Protein AF-A0AAD6ALR9-F1 (afdb_monomer_lite)

Structure (mmCIF, N/CA/C/O backbone):
data_AF-A0AAD6ALR9-F1
#
_entry.id   AF-A0AAD6ALR9-F1
#
loop_
_atom_site.group_PDB
_atom_site.id
_atom_site.type_symbol
_atom_site.label_atom_id
_atom_site.label_alt_id
_atom_site.label_comp_id
_atom_site.label_asym_id
_atom_site.label_entity_id
_atom_site.label_seq_id
_atom_site.pdbx_PDB_ins_code
_atom_site.Cartn_x
_atom_site.Cartn_y
_atom_site.Cartn_z
_atom_site.occupancy
_atom_site.B_iso_or_equiv
_atom_site.auth_seq_id
_atom_site.auth_comp_id
_atom_site.auth_asym_id
_atom_site.auth_atom_id
_atom_site.pdbx_PDB_model_num
ATOM 1 N N . MET A 1 1 ? 16.446 34.287 29.109 1.00 33.97 1 MET A N 1
ATOM 2 C CA . MET A 1 1 ? 15.989 33.927 27.745 1.00 33.97 1 MET A CA 1
ATOM 3 C C . MET A 1 1 ? 16.980 33.037 26.972 1.00 33.97 1 MET A C 1
ATOM 5 O O . MET A 1 1 ? 16.882 32.950 25.761 1.00 33.97 1 MET A O 1
ATOM 9 N N . THR A 1 2 ? 17.866 32.279 27.632 1.00 26.75 2 THR A N 1
ATOM 10 C CA . THR A 1 2 ? 18.870 31.409 26.969 1.00 26.75 2 THR A CA 1
ATOM 11 C C . THR A 1 2 ? 18.786 29.932 27.382 1.00 26.75 2 THR A C 1
ATOM 13 O O . THR A 1 2 ? 19.643 29.140 27.018 1.00 26.75 2 THR A O 1
ATOM 16 N N . ALA A 1 3 ? 17.732 29.530 28.104 1.00 28.45 3 ALA A N 1
ATOM 17 C CA . ALA A 1 3 ? 17.522 28.149 28.564 1.00 28.45 3 ALA A CA 1
ATOM 18 C C . ALA A 1 3 ? 16.438 27.383 27.772 1.00 28.45 3 ALA A C 1
ATOM 20 O O . ALA A 1 3 ? 16.139 26.237 28.088 1.00 28.45 3 ALA A O 1
ATOM 21 N N . HIS A 1 4 ? 15.834 28.008 26.753 1.00 35.69 4 HIS A N 1
ATOM 22 C CA . HIS A 1 4 ? 14.739 27.417 25.969 1.00 35.69 4 HIS A CA 1
ATOM 23 C C . HIS A 1 4 ? 15.204 26.603 24.750 1.00 35.69 4 HIS A C 1
ATOM 25 O O . HIS A 1 4 ? 14.427 25.814 24.228 1.00 35.69 4 HIS A O 1
ATOM 31 N N . TRP A 1 5 ? 16.469 26.731 24.337 1.00 31.89 5 TRP A N 1
ATOM 32 C CA . TRP A 1 5 ? 17.004 26.044 23.154 1.00 31.89 5 TRP A CA 1
ATOM 33 C C . TRP A 1 5 ? 17.762 24.750 23.474 1.00 31.89 5 TRP A C 1
ATOM 35 O O . TRP A 1 5 ? 17.881 23.882 22.621 1.00 31.89 5 TRP A O 1
ATOM 45 N N . THR A 1 6 ? 18.229 24.558 24.708 1.00 35.12 6 THR A N 1
ATOM 46 C CA . THR A 1 6 ? 19.105 23.426 25.055 1.00 35.12 6 THR A CA 1
ATOM 47 C C . THR A 1 6 ? 18.361 22.103 25.265 1.00 35.12 6 THR A C 1
ATOM 49 O O . THR A 1 6 ? 18.952 21.040 25.104 1.00 35.12 6 THR A O 1
ATOM 52 N N . PHE A 1 7 ? 17.061 22.133 25.579 1.00 39.06 7 PHE A N 1
ATOM 53 C CA . PHE A 1 7 ? 16.316 20.927 25.972 1.00 39.06 7 PHE A CA 1
ATOM 54 C C . PHE A 1 7 ? 15.629 20.207 24.800 1.00 39.06 7 PHE A C 1
ATOM 56 O O . PHE A 1 7 ? 15.552 18.981 24.784 1.00 39.06 7 PHE A O 1
ATOM 63 N N . LEU A 1 8 ? 15.203 20.953 23.775 1.00 36.69 8 LEU A N 1
ATOM 64 C CA . LEU A 1 8 ? 14.698 20.387 22.516 1.00 36.69 8 LEU A CA 1
ATOM 65 C C . LEU A 1 8 ? 15.841 19.785 21.682 1.00 36.69 8 LEU A C 1
ATOM 67 O O . LEU A 1 8 ? 15.667 18.766 21.021 1.00 36.69 8 LEU A O 1
ATOM 71 N N . VAL A 1 9 ? 17.044 20.352 21.813 1.00 41.47 9 VAL A N 1
ATOM 72 C CA . VAL A 1 9 ? 18.265 19.819 21.205 1.00 41.47 9 VAL A CA 1
ATOM 73 C C . VAL A 1 9 ? 18.657 18.474 21.825 1.00 41.47 9 VAL A C 1
ATOM 75 O O . VAL A 1 9 ? 19.074 17.601 21.085 1.00 41.47 9 VAL A O 1
ATOM 78 N N . LEU A 1 10 ? 18.451 18.226 23.126 1.00 35.22 10 LEU A N 1
ATOM 79 C CA . LEU A 1 10 ? 18.886 16.967 23.755 1.00 35.22 10 LEU A CA 1
ATOM 80 C C . LEU A 1 10 ? 18.044 15.738 23.342 1.00 35.22 10 LEU A C 1
ATOM 82 O O . LEU A 1 10 ? 18.600 14.660 23.151 1.00 35.22 10 LEU A O 1
ATOM 86 N N . CYS A 1 11 ? 16.726 15.893 23.152 1.00 37.19 11 CYS A N 1
ATOM 87 C CA . CYS A 1 11 ? 15.873 14.819 22.612 1.00 37.19 11 CYS A CA 1
ATOM 88 C C . CYS A 1 11 ? 16.146 14.562 21.123 1.00 37.19 11 CYS A C 1
ATOM 90 O O . CYS A 1 11 ? 16.202 13.409 20.704 1.00 37.19 11 CYS A O 1
ATOM 92 N N . CYS A 1 12 ? 16.399 15.613 20.337 1.00 36.62 12 CYS A N 1
ATOM 93 C CA . CYS A 1 12 ? 16.829 15.451 18.949 1.00 36.62 12 CYS A CA 1
ATOM 94 C C . CYS A 1 12 ? 18.236 14.838 18.851 1.00 36.62 12 CYS A C 1
ATOM 96 O O . CYS A 1 12 ? 18.479 14.029 17.965 1.00 36.62 12 CYS A O 1
ATOM 98 N N . VAL A 1 13 ? 19.149 15.167 19.768 1.00 37.72 13 VAL A N 1
ATOM 99 C CA . VAL A 1 13 ? 20.526 14.651 19.789 1.00 37.72 13 VAL A CA 1
ATOM 100 C C . VAL A 1 13 ? 20.577 13.193 20.235 1.00 37.72 13 VAL A C 1
ATOM 102 O O . VAL A 1 13 ? 21.337 12.441 19.650 1.00 37.72 13 VAL A O 1
ATOM 105 N N . LEU A 1 14 ? 19.755 12.737 21.186 1.00 35.66 14 LEU A N 1
ATOM 106 C CA . LEU A 1 14 ? 19.752 11.320 21.584 1.00 35.66 14 LEU A CA 1
ATOM 107 C C . LEU A 1 14 ? 19.087 10.400 20.545 1.00 35.66 14 LEU A C 1
ATOM 109 O O . LEU A 1 14 ? 19.539 9.270 20.380 1.00 35.66 14 LEU A O 1
ATOM 113 N N . CYS A 1 15 ? 18.109 10.893 19.774 1.00 33.09 15 CYS A N 1
ATOM 114 C CA . CYS A 1 15 ? 17.634 10.184 18.579 1.00 33.09 15 CYS A CA 1
ATOM 115 C C . CYS A 1 15 ? 18.654 10.244 17.422 1.00 33.09 15 CYS A C 1
ATOM 117 O O . CYS A 1 15 ? 18.854 9.239 16.746 1.00 33.09 15 CYS A O 1
ATOM 119 N N . ARG A 1 16 ? 19.372 11.365 17.236 1.00 31.77 16 ARG A N 1
ATOM 120 C CA . ARG A 1 16 ? 20.483 11.471 16.263 1.00 31.77 16 ARG A CA 1
ATOM 121 C C . ARG A 1 16 ? 21.739 10.692 16.664 1.00 31.77 16 ARG A C 1
ATOM 123 O O . ARG A 1 16 ? 22.519 10.323 15.803 1.00 31.77 16 ARG A O 1
ATOM 130 N N . LEU A 1 17 ? 21.943 10.377 17.940 1.00 30.81 17 LEU A N 1
ATOM 131 C CA . LEU A 1 17 ? 23.091 9.580 18.394 1.00 30.81 17 LEU A CA 1
ATOM 132 C C . LEU A 1 17 ? 22.969 8.093 18.031 1.00 30.81 17 LEU A C 1
ATOM 134 O O . LEU A 1 17 ? 23.926 7.349 18.224 1.00 30.81 17 LEU A O 1
ATOM 138 N N . SER A 1 18 ? 21.826 7.667 17.481 1.00 32.97 18 SER A N 1
ATOM 139 C CA . SER A 1 18 ? 21.705 6.357 16.834 1.00 32.97 18 SER A CA 1
ATOM 140 C C . SER A 1 18 ? 21.952 6.406 15.323 1.00 32.97 18 SER A C 1
ATOM 142 O O . SER A 1 18 ? 22.209 5.349 14.763 1.00 32.97 18 SER A O 1
ATOM 144 N N . HIS A 1 19 ? 21.924 7.581 14.676 1.00 42.03 19 HIS A N 1
ATOM 145 C CA . HIS A 1 19 ? 22.204 7.797 13.246 1.00 42.03 19 HIS A CA 1
ATOM 146 C C . HIS A 1 19 ? 22.846 9.182 13.044 1.00 42.03 19 HIS A C 1
ATOM 148 O O . HIS A 1 19 ? 22.166 10.196 12.892 1.00 42.03 19 HIS A O 1
ATOM 154 N N . SER A 1 20 ? 24.175 9.221 13.086 1.00 30.61 20 SER A N 1
ATOM 155 C CA . SER A 1 20 ? 24.979 10.336 12.579 1.00 30.61 20 SER A CA 1
ATOM 156 C C . SER A 1 20 ? 26.385 9.814 12.298 1.00 30.61 20 SER A C 1
ATOM 158 O O . SER A 1 20 ? 27.352 10.223 12.936 1.00 30.61 20 SER A O 1
ATOM 160 N N . GLU A 1 21 ? 26.498 8.866 11.370 1.00 37.62 21 GLU A N 1
ATOM 161 C CA . GLU A 1 21 ? 27.702 8.851 10.543 1.00 37.62 21 GLU A CA 1
ATOM 162 C C . GLU A 1 21 ? 27.564 10.038 9.588 1.00 37.62 21 GLU A C 1
ATOM 164 O O . GLU A 1 21 ? 26.500 10.227 8.993 1.00 37.62 21 GLU A O 1
ATOM 169 N N . ASP A 1 22 ? 28.595 10.882 9.499 1.00 37.72 22 ASP A N 1
ATOM 170 C CA . ASP A 1 22 ? 28.661 11.880 8.434 1.00 37.72 22 ASP A CA 1
ATOM 171 C C . ASP A 1 22 ? 28.391 11.160 7.107 1.00 37.72 22 ASP A C 1
ATOM 173 O O . ASP A 1 22 ? 28.964 10.084 6.889 1.00 37.72 22 ASP A O 1
ATOM 177 N N . PRO A 1 23 ? 27.514 11.693 6.235 1.00 42.41 23 PRO A N 1
ATOM 178 C CA . PRO A 1 23 ? 27.194 11.021 4.992 1.00 42.41 23 PRO A CA 1
ATOM 179 C C . PRO A 1 23 ? 28.516 10.750 4.257 1.00 42.41 23 PRO A C 1
ATOM 181 O O . PRO A 1 23 ? 29.312 11.679 4.074 1.00 42.41 23 PRO A O 1
ATOM 184 N N . PRO A 1 24 ? 28.810 9.484 3.909 1.00 47.00 24 PRO A N 1
ATOM 185 C CA . PRO A 1 24 ? 30.100 9.105 3.345 1.00 47.00 24 PRO A CA 1
ATOM 186 C C . PRO A 1 24 ? 30.395 9.982 2.127 1.00 47.00 24 PRO A C 1
ATOM 188 O O . PRO A 1 24 ? 29.484 10.287 1.374 1.00 47.00 24 PRO A O 1
ATOM 191 N N . GLY A 1 25 ? 31.642 10.411 1.910 1.00 42.62 25 GLY A N 1
ATOM 192 C CA . GLY A 1 25 ? 31.972 11.478 0.943 1.00 42.62 25 GLY A CA 1
ATOM 193 C C . GLY A 1 25 ? 31.466 11.290 -0.502 1.00 42.62 25 GLY A C 1
ATOM 194 O O . GLY A 1 25 ? 31.396 12.262 -1.249 1.00 42.62 25 GLY A O 1
ATOM 195 N N . TRP A 1 26 ? 31.051 10.079 -0.895 1.00 45.94 26 TRP A N 1
ATOM 196 C CA . TRP A 1 26 ? 30.347 9.822 -2.159 1.00 45.94 26 TRP A CA 1
ATOM 197 C C . TRP A 1 26 ? 28.934 10.440 -2.222 1.00 45.94 26 TRP A C 1
ATOM 199 O O . TRP A 1 26 ? 28.421 10.699 -3.306 1.00 45.94 26 TRP A O 1
ATOM 209 N N . PHE A 1 27 ? 28.325 10.731 -1.074 1.00 41.91 27 PHE A N 1
ATOM 210 C CA . PHE A 1 27 ? 26.982 11.288 -0.909 1.00 41.91 27 PHE A CA 1
ATOM 211 C C . PHE A 1 27 ? 26.886 12.767 -1.316 1.00 41.91 27 PHE A C 1
ATOM 213 O O . PHE A 1 27 ? 25.810 13.245 -1.655 1.00 41.91 27 PHE A O 1
ATOM 220 N N . GLN A 1 28 ? 28.009 13.497 -1.346 1.00 42.22 28 GLN A N 1
ATOM 221 C CA . GLN A 1 28 ? 28.057 14.869 -1.876 1.00 42.22 28 GLN A CA 1
ATOM 222 C C . GLN A 1 28 ? 28.054 14.921 -3.416 1.00 42.22 28 GLN A C 1
ATOM 224 O O . GLN A 1 28 ? 27.954 16.001 -3.987 1.00 42.22 28 GLN A O 1
ATOM 229 N N . ASN A 1 29 ? 28.142 13.765 -4.085 1.00 40.47 29 ASN A N 1
ATOM 230 C CA . ASN A 1 29 ? 28.198 13.628 -5.541 1.00 40.47 29 ASN A CA 1
ATOM 231 C C . ASN A 1 29 ? 27.176 12.585 -6.032 1.00 40.47 29 ASN A C 1
ATOM 233 O O . ASN A 1 29 ? 27.505 11.679 -6.802 1.00 40.47 29 ASN A O 1
ATOM 237 N N . ILE A 1 30 ? 25.917 12.696 -5.587 1.00 50.97 30 ILE A N 1
ATOM 238 C CA . ILE A 1 30 ? 24.819 11.911 -6.164 1.00 50.97 30 ILE A CA 1
ATOM 239 C C . ILE A 1 30 ? 24.582 12.404 -7.599 1.00 50.97 30 ILE A C 1
ATOM 241 O O . ILE A 1 30 ? 23.895 13.387 -7.856 1.00 50.97 30 ILE A O 1
ATOM 245 N N . SER A 1 31 ? 25.225 11.718 -8.537 1.00 52.88 31 SER A N 1
ATOM 246 C CA . SER A 1 31 ? 25.011 11.850 -9.975 1.00 52.88 31 SER A CA 1
ATOM 247 C C . SER A 1 31 ? 23.623 11.319 -10.352 1.00 52.88 31 SER A C 1
ATOM 249 O O . SER A 1 31 ? 23.146 10.347 -9.764 1.00 52.88 31 SER A O 1
ATOM 251 N N . THR A 1 32 ? 23.003 11.884 -11.391 1.00 57.47 32 THR A N 1
ATOM 252 C CA . THR A 1 32 ? 21.764 11.357 -11.998 1.00 57.47 32 THR A CA 1
ATOM 253 C C . THR A 1 32 ? 21.897 9.896 -12.446 1.00 57.47 32 THR A C 1
ATOM 255 O O . THR A 1 32 ? 20.901 9.180 -12.514 1.00 57.47 32 THR A O 1
ATOM 258 N N . SER A 1 33 ? 23.125 9.413 -12.664 1.00 61.44 33 SER A N 1
ATOM 259 C CA . SER A 1 33 ? 23.418 8.002 -12.944 1.00 61.44 33 SER A CA 1
ATOM 260 C C . SER A 1 33 ? 23.132 7.055 -11.774 1.00 61.44 33 SER A C 1
ATOM 262 O O . SER A 1 33 ? 23.054 5.854 -11.988 1.00 61.44 33 SER A O 1
ATOM 264 N N . LEU A 1 34 ? 23.007 7.542 -10.532 1.00 76.94 34 LEU A N 1
ATOM 265 C CA . LEU A 1 34 ? 22.708 6.675 -9.383 1.00 76.94 34 LEU A CA 1
ATOM 266 C C . LEU A 1 34 ? 21.300 6.067 -9.487 1.00 76.94 34 LEU A C 1
ATOM 268 O O . LEU A 1 34 ? 21.070 4.930 -9.069 1.00 76.94 34 LEU A O 1
ATOM 272 N N . PHE A 1 35 ? 20.378 6.832 -10.068 1.00 86.31 35 PHE A N 1
ATOM 273 C CA . PHE A 1 35 ? 18.952 6.529 -10.151 1.00 86.31 35 PHE A CA 1
ATOM 274 C C . PHE A 1 35 ? 18.530 5.970 -11.511 1.00 86.31 35 PHE A C 1
ATOM 276 O O . PHE A 1 35 ? 17.342 5.776 -11.747 1.00 86.31 35 PHE A O 1
ATOM 283 N N . ASN A 1 36 ? 19.487 5.683 -12.394 1.00 90.44 36 ASN A N 1
ATOM 284 C CA . ASN A 1 36 ? 19.215 5.080 -13.689 1.00 90.44 36 ASN A CA 1
ATOM 285 C C . ASN A 1 36 ? 20.226 3.967 -13.980 1.00 90.44 36 ASN A C 1
ATOM 287 O O . ASN A 1 36 ? 21.435 4.199 -13.959 1.00 90.44 36 ASN A O 1
ATOM 291 N N . LEU A 1 37 ? 19.721 2.772 -14.268 1.00 92.94 37 LEU A N 1
ATOM 292 C CA . LEU A 1 37 ? 20.504 1.627 -14.708 1.00 92.94 37 LEU A CA 1
ATOM 293 C C . LEU A 1 37 ? 19.792 0.967 -15.899 1.00 92.94 37 LEU A C 1
ATOM 295 O O . LEU A 1 37 ? 18.655 0.527 -15.736 1.00 92.94 37 LEU A O 1
ATOM 299 N N . PRO A 1 38 ? 20.425 0.845 -17.080 1.00 92.19 38 PRO A N 1
ATOM 300 C CA . PRO A 1 38 ? 19.831 0.122 -18.198 1.00 92.19 38 PRO A CA 1
ATOM 301 C C . PRO A 1 38 ? 19.821 -1.394 -17.945 1.00 92.19 38 PRO A C 1
ATOM 303 O O . PRO A 1 38 ? 20.751 -1.943 -17.351 1.00 92.19 38 PRO A O 1
ATOM 306 N N . GLY A 1 39 ? 18.799 -2.077 -18.456 1.00 91.44 39 GLY A N 1
ATOM 307 C CA . GLY A 1 39 ? 18.660 -3.532 -18.412 1.00 91.44 39 GLY A CA 1
ATOM 308 C C . GLY A 1 39 ? 17.642 -4.039 -19.434 1.00 91.44 39 GLY A C 1
ATOM 309 O O . GLY A 1 39 ? 16.994 -3.252 -20.122 1.00 91.44 39 GLY A O 1
ATOM 310 N N . ASP A 1 40 ? 17.508 -5.359 -19.535 1.00 90.56 40 ASP A N 1
ATOM 311 C CA . ASP A 1 40 ? 16.575 -6.020 -20.457 1.00 90.56 40 ASP A CA 1
ATOM 312 C C . ASP A 1 40 ? 15.115 -5.831 -20.011 1.00 90.56 40 ASP A C 1
ATOM 314 O O . ASP A 1 40 ? 14.210 -5.656 -20.836 1.00 90.56 40 ASP A O 1
ATOM 318 N N . ILE A 1 41 ? 14.909 -5.820 -18.689 1.00 92.56 41 ILE A N 1
ATOM 319 C CA . ILE A 1 41 ? 13.636 -5.541 -18.018 1.00 92.56 41 ILE A CA 1
ATOM 320 C C . ILE A 1 41 ? 13.821 -4.286 -17.170 1.00 92.56 41 ILE A C 1
ATOM 322 O O . ILE A 1 41 ? 14.606 -4.287 -16.222 1.00 92.56 41 ILE A O 1
ATOM 326 N N . MET A 1 42 ? 13.091 -3.222 -17.492 1.00 94.56 42 MET A N 1
ATOM 327 C CA . MET A 1 42 ? 13.210 -1.935 -16.807 1.00 94.56 42 MET A CA 1
ATOM 328 C C . MET A 1 42 ? 12.145 -1.789 -15.717 1.00 94.56 42 MET A C 1
ATOM 330 O O . MET A 1 42 ? 10.960 -2.011 -15.968 1.00 94.56 42 MET A O 1
ATOM 334 N N . LEU A 1 43 ? 12.549 -1.381 -14.514 1.00 96.94 43 LEU A N 1
ATOM 335 C CA . LEU A 1 43 ? 11.654 -1.128 -13.381 1.00 96.94 43 LEU A CA 1
ATOM 336 C C . LEU A 1 43 ? 11.549 0.370 -13.069 1.00 96.94 43 LEU A C 1
ATOM 338 O O . LEU A 1 43 ? 12.555 1.058 -12.928 1.00 96.94 43 LEU A O 1
ATOM 342 N N . GLY A 1 44 ? 10.332 0.875 -12.899 1.00 96.25 44 GLY A N 1
ATOM 343 C CA . GLY A 1 44 ? 10.088 2.251 -12.473 1.00 96.25 44 GLY A CA 1
ATOM 344 C C . GLY A 1 44 ? 10.094 2.339 -10.953 1.00 96.25 44 GLY A C 1
ATOM 345 O O . GLY A 1 44 ? 9.410 1.564 -10.291 1.00 96.25 44 GLY A O 1
ATOM 346 N N . GLY A 1 45 ? 10.851 3.266 -10.379 1.00 96.06 45 GLY A N 1
ATOM 347 C CA . GLY A 1 45 ? 10.903 3.496 -8.937 1.00 96.06 45 GLY A CA 1
ATOM 348 C C . GLY A 1 45 ? 10.319 4.851 -8.563 1.00 96.06 45 GLY A C 1
ATOM 349 O O . GLY A 1 45 ? 10.763 5.869 -9.084 1.00 96.06 45 GLY A O 1
ATOM 350 N N . LEU A 1 46 ? 9.353 4.882 -7.644 1.00 95.50 46 LEU A N 1
ATOM 351 C CA . LEU A 1 46 ? 8.719 6.117 -7.166 1.00 95.50 46 LEU A CA 1
ATOM 352 C C . LEU A 1 46 ? 8.955 6.274 -5.660 1.00 95.50 46 LEU A C 1
ATOM 354 O O . LEU A 1 46 ? 8.287 5.638 -4.838 1.00 95.50 46 LEU A O 1
ATOM 358 N N . PHE A 1 47 ? 9.911 7.134 -5.299 1.00 93.25 47 PHE A N 1
ATOM 359 C CA . PHE A 1 47 ? 10.362 7.336 -3.917 1.00 93.25 47 PHE A CA 1
ATOM 360 C C . PHE A 1 47 ? 10.358 8.821 -3.544 1.00 93.25 47 PHE A C 1
ATOM 362 O O . PHE A 1 47 ? 10.445 9.686 -4.406 1.00 93.25 47 PHE A O 1
ATOM 369 N N . HIS A 1 48 ? 10.203 9.150 -2.263 1.00 89.00 48 HIS A N 1
ATOM 370 C CA . HIS A 1 48 ? 10.206 10.537 -1.778 1.00 89.00 48 HIS A CA 1
ATOM 371 C C . HIS A 1 48 ? 11.630 10.926 -1.364 1.00 89.00 48 HIS A C 1
ATOM 373 O O . HIS A 1 48 ? 11.980 10.844 -0.194 1.00 89.00 48 HIS A O 1
ATOM 379 N N . ILE A 1 49 ? 12.490 11.244 -2.330 1.00 86.12 49 ILE A N 1
ATOM 380 C CA . ILE A 1 49 ? 13.919 11.500 -2.083 1.00 86.12 49 ILE A CA 1
ATOM 381 C C . ILE A 1 49 ? 14.106 12.899 -1.493 1.00 86.12 49 ILE A C 1
ATOM 383 O O . ILE A 1 49 ? 14.895 13.075 -0.563 1.00 86.12 49 ILE A O 1
ATOM 387 N N . ASN A 1 50 ? 13.345 13.871 -1.989 1.00 83.44 50 ASN A N 1
ATOM 388 C CA . ASN A 1 50 ? 13.232 15.192 -1.394 1.00 83.44 50 ASN A CA 1
ATOM 389 C C . ASN A 1 50 ? 11.809 15.429 -0.866 1.00 83.44 50 ASN A C 1
ATOM 391 O O . ASN A 1 50 ? 10.880 14.647 -1.070 1.00 83.44 50 ASN A O 1
ATOM 395 N N . LEU A 1 51 ? 11.657 16.526 -0.143 1.00 76.56 51 LEU A N 1
ATOM 396 C CA . LEU A 1 51 ? 10.425 17.107 0.344 1.00 76.56 51 LEU A CA 1
ATOM 397 C C . LEU A 1 51 ? 10.171 18.373 -0.460 1.00 76.56 51 LEU A C 1
ATOM 399 O O . LEU A 1 51 ? 11.094 19.098 -0.848 1.00 76.56 51 LEU A O 1
ATOM 403 N N . LEU A 1 52 ? 8.890 18.630 -0.665 1.00 76.38 52 LEU A N 1
ATOM 404 C CA . LEU A 1 52 ? 8.389 19.837 -1.286 1.00 76.38 52 LEU A CA 1
ATOM 405 C C . LEU A 1 52 ? 8.924 21.095 -0.572 1.00 76.38 52 LEU A C 1
ATOM 407 O O . LEU A 1 52 ? 8.801 21.234 0.647 1.00 76.38 52 LEU A O 1
ATOM 411 N N . SER A 1 53 ? 9.511 22.011 -1.345 1.00 68.44 53 SER A N 1
ATOM 412 C CA . SER A 1 53 ? 9.945 23.334 -0.869 1.00 68.44 53 SER A CA 1
ATOM 413 C C . SER A 1 53 ? 8.982 24.451 -1.286 1.00 68.44 53 SER A C 1
ATOM 415 O O . SER A 1 53 ? 8.964 25.510 -0.662 1.00 68.44 53 SER A O 1
ATOM 417 N N . SER A 1 54 ? 8.184 24.226 -2.334 1.00 67.00 54 SER A N 1
ATOM 418 C CA . SER A 1 54 ? 7.197 25.181 -2.856 1.00 67.00 54 SER A CA 1
ATOM 419 C C . SER A 1 54 ? 5.891 25.172 -2.047 1.00 67.00 54 SER A C 1
ATOM 421 O O . SER A 1 54 ? 5.371 24.107 -1.725 1.00 67.00 54 SER A O 1
ATOM 423 N N . ASP A 1 55 ? 5.312 26.345 -1.772 1.00 69.69 55 ASP A N 1
ATOM 424 C CA . ASP A 1 55 ? 3.970 26.448 -1.181 1.00 69.69 55 ASP A CA 1
ATOM 425 C C . ASP A 1 55 ? 2.897 26.330 -2.274 1.00 69.69 55 ASP A C 1
ATOM 427 O O . ASP A 1 55 ? 2.593 27.286 -2.991 1.00 69.69 55 ASP A O 1
ATOM 431 N N . LEU A 1 56 ? 2.312 25.138 -2.398 1.00 71.06 56 LEU A N 1
ATOM 432 C CA . LEU A 1 56 ? 1.302 24.845 -3.417 1.00 71.06 56 LEU A CA 1
ATOM 433 C C . LEU A 1 56 ? -0.018 25.594 -3.195 1.00 71.06 56 LEU A C 1
ATOM 435 O O . LEU A 1 56 ? -0.790 25.736 -4.142 1.00 71.06 56 LEU A O 1
ATOM 439 N N . SER A 1 57 ? -0.279 26.108 -1.988 1.00 66.06 57 SER A N 1
ATOM 440 C CA . SER A 1 57 ? -1.518 26.838 -1.685 1.00 66.06 57 SER A CA 1
ATOM 441 C C . SER A 1 57 ? -1.582 28.220 -2.348 1.00 66.06 57 SER A C 1
ATOM 443 O O . SER A 1 57 ? -2.667 28.767 -2.543 1.00 66.06 57 SER A O 1
ATOM 445 N N . GLN A 1 58 ? -0.428 28.773 -2.731 1.00 68.12 58 GLN A N 1
ATOM 446 C CA . GLN A 1 58 ? -0.306 30.092 -3.363 1.00 68.12 58 GLN A CA 1
ATOM 447 C C . GLN A 1 58 ? -0.168 30.012 -4.886 1.00 68.12 58 GLN A C 1
ATOM 449 O O . GLN A 1 58 ? -0.002 31.032 -5.558 1.00 68.12 58 GLN A O 1
ATOM 454 N N . ARG A 1 59 ? -0.227 28.800 -5.443 1.00 69.62 59 ARG A N 1
ATOM 455 C CA . ARG A 1 59 ? -0.012 28.561 -6.862 1.00 69.62 59 ARG A CA 1
ATOM 456 C C . ARG A 1 59 ? -1.246 28.961 -7.666 1.00 69.62 59 ARG A C 1
ATOM 458 O O . ARG A 1 59 ? -2.330 28.415 -7.478 1.00 69.62 59 ARG A O 1
ATOM 465 N N . THR A 1 60 ? -1.065 29.888 -8.599 1.00 69.81 60 THR A N 1
ATOM 466 C CA . THR A 1 60 ? -2.123 30.333 -9.520 1.00 69.81 60 THR A CA 1
ATOM 467 C C . THR A 1 60 ? -1.989 29.741 -10.922 1.00 69.81 60 THR A C 1
ATOM 469 O O . THR A 1 60 ? -2.973 29.714 -11.656 1.00 69.81 60 THR A O 1
ATOM 472 N N . GLU A 1 61 ? -0.802 29.255 -11.302 1.00 74.31 61 GLU A N 1
ATOM 473 C CA . GLU A 1 61 ? -0.494 28.753 -12.649 1.00 74.31 61 GLU A CA 1
ATOM 474 C C . GLU A 1 61 ? 0.399 27.495 -12.606 1.00 74.31 61 GLU A C 1
ATOM 476 O O . GLU A 1 61 ? 1.072 27.267 -11.601 1.00 74.31 61 GLU A O 1
ATOM 481 N N . PRO A 1 62 ? 0.440 26.663 -13.668 1.00 68.12 62 PRO A N 1
ATOM 482 C CA . PRO A 1 62 ? 1.262 25.457 -13.703 1.00 68.12 62 PRO A CA 1
ATOM 483 C C . PRO A 1 62 ? 2.767 25.757 -13.910 1.00 68.12 62 PRO A C 1
ATOM 485 O O . PRO A 1 62 ? 3.278 25.683 -15.022 1.00 68.12 62 PRO A O 1
ATOM 488 N N . ASP A 1 63 ? 3.492 26.093 -12.845 1.00 70.38 63 ASP A N 1
ATOM 489 C CA . ASP A 1 63 ? 4.954 26.297 -12.809 1.00 70.38 63 ASP A CA 1
ATOM 490 C C . ASP A 1 63 ? 5.757 25.066 -12.315 1.00 70.38 63 ASP A C 1
ATOM 492 O O . ASP A 1 63 ? 5.189 24.050 -11.914 1.00 70.38 63 ASP A O 1
ATOM 496 N N . ASN A 1 64 ? 7.094 25.112 -12.372 1.00 69.75 64 ASN A N 1
ATOM 497 C CA . ASN A 1 64 ? 7.938 24.000 -11.912 1.00 69.75 64 ASN A CA 1
ATOM 498 C C . ASN A 1 64 ? 7.930 23.886 -10.380 1.00 69.75 64 ASN A C 1
ATOM 500 O O . ASN A 1 64 ? 8.288 24.831 -9.682 1.00 69.75 64 ASN A O 1
ATOM 504 N N . ILE A 1 65 ? 7.601 22.698 -9.871 1.00 75.81 65 ILE A N 1
ATOM 505 C CA . ILE A 1 65 ? 7.607 22.395 -8.435 1.00 75.81 65 ILE A CA 1
ATOM 506 C C . ILE A 1 65 ? 9.054 22.184 -7.967 1.00 75.81 65 ILE A C 1
ATOM 508 O O . ILE A 1 65 ? 9.761 21.336 -8.512 1.00 75.81 65 ILE A O 1
ATOM 512 N N . SER A 1 66 ? 9.495 22.939 -6.954 1.00 73.75 66 SER A N 1
ATOM 513 C CA . SER A 1 66 ? 10.827 22.778 -6.356 1.00 73.75 66 SER A CA 1
ATOM 514 C C . SER A 1 66 ? 10.815 21.833 -5.150 1.00 73.75 66 SER A C 1
ATOM 516 O O . SER A 1 66 ? 9.972 21.941 -4.251 1.00 73.75 66 SER A O 1
ATOM 518 N N . CYS A 1 67 ? 11.788 20.920 -5.116 1.00 78.56 67 CYS A N 1
ATOM 519 C CA . CYS A 1 67 ? 11.994 19.959 -4.035 1.00 78.56 67 CYS A CA 1
ATOM 520 C C . CYS A 1 67 ? 13.461 20.008 -3.605 1.00 78.56 67 CYS A C 1
ATOM 522 O O . CYS A 1 67 ? 14.328 19.447 -4.271 1.00 78.56 67 CYS A O 1
ATOM 524 N N . GLU A 1 68 ? 13.754 20.736 -2.531 1.00 71.06 68 GLU A N 1
ATOM 525 C CA . GLU A 1 68 ? 15.140 21.010 -2.109 1.00 71.06 68 GLU A CA 1
ATOM 526 C C . GLU A 1 68 ? 15.469 20.381 -0.751 1.00 71.06 68 GLU A C 1
ATOM 528 O O . GLU A 1 68 ? 16.634 20.191 -0.404 1.00 71.06 68 GLU A O 1
ATOM 533 N N . ASN A 1 69 ? 14.442 20.053 0.033 1.00 72.88 69 ASN A N 1
ATOM 534 C CA . ASN A 1 69 ? 14.602 19.539 1.384 1.00 72.88 69 ASN A CA 1
ATOM 535 C C . ASN A 1 69 ? 14.798 18.023 1.356 1.00 72.88 69 ASN A C 1
ATOM 537 O O . ASN A 1 69 ? 13.885 17.285 1.031 1.00 72.88 69 ASN A O 1
ATOM 541 N N . PHE A 1 70 ? 15.969 17.533 1.730 1.00 79.25 70 PHE A N 1
ATOM 542 C CA . PHE A 1 70 ? 16.283 16.109 1.638 1.00 79.25 70 PHE A CA 1
ATOM 543 C C . PHE A 1 70 ? 15.458 15.219 2.598 1.00 79.25 70 PHE A C 1
ATOM 545 O O . PHE A 1 70 ? 15.333 15.525 3.788 1.00 79.25 70 PHE A O 1
ATOM 552 N N . ALA A 1 71 ? 14.960 14.079 2.103 1.00 78.75 71 ALA A N 1
ATOM 553 C CA . ALA A 1 71 ? 14.268 13.048 2.879 1.00 78.75 71 ALA A CA 1
ATOM 554 C C . ALA A 1 71 ? 15.095 11.751 2.954 1.00 78.75 71 ALA A C 1
ATOM 556 O O . ALA A 1 71 ? 15.050 10.886 2.077 1.00 78.75 71 ALA A O 1
ATOM 557 N N . GLU A 1 72 ? 15.803 11.577 4.072 1.00 81.25 72 GLU A N 1
ATOM 558 C CA . GLU A 1 72 ? 16.694 10.433 4.317 1.00 81.25 72 GLU A CA 1
ATOM 559 C C . GLU A 1 72 ? 15.995 9.073 4.162 1.00 81.25 72 GLU A C 1
ATOM 561 O O . GLU A 1 72 ? 16.519 8.171 3.507 1.00 81.25 72 GLU A O 1
ATOM 566 N N . ALA A 1 73 ? 14.780 8.938 4.704 1.00 81.12 73 ALA A N 1
ATOM 567 C CA . ALA A 1 73 ? 14.018 7.693 4.644 1.00 81.12 73 ALA A CA 1
ATOM 568 C C . ALA A 1 73 ? 13.680 7.277 3.202 1.00 81.12 73 ALA A C 1
ATOM 570 O O . ALA A 1 73 ? 13.796 6.101 2.853 1.00 81.12 73 ALA A O 1
ATOM 571 N N . GLY A 1 74 ? 13.289 8.228 2.350 1.00 84.69 74 GLY A N 1
ATOM 572 C CA . GLY A 1 74 ? 12.936 7.931 0.967 1.00 84.69 74 GLY A CA 1
ATOM 573 C C . GLY A 1 74 ? 14.149 7.642 0.089 1.00 84.69 74 GLY A C 1
ATOM 574 O O . GLY A 1 74 ? 14.070 6.739 -0.747 1.00 84.69 74 GLY A O 1
ATOM 575 N N . LEU A 1 75 ? 15.294 8.296 0.333 1.00 85.88 75 LEU A N 1
ATOM 576 C CA . LEU A 1 75 ? 16.551 7.894 -0.307 1.00 85.88 75 LEU A CA 1
ATOM 577 C C . LEU A 1 75 ? 16.953 6.474 0.106 1.00 85.88 75 LEU A C 1
ATOM 579 O O . LEU A 1 75 ? 17.325 5.676 -0.752 1.00 85.88 75 LEU A O 1
ATOM 583 N N . GLY A 1 76 ? 16.854 6.140 1.396 1.00 87.56 76 GLY A N 1
ATOM 584 C CA . GLY A 1 76 ? 17.146 4.793 1.887 1.00 87.56 76 GLY A CA 1
ATOM 585 C C . GLY A 1 76 ? 16.331 3.728 1.150 1.00 87.56 76 GLY A C 1
ATOM 586 O O . GLY A 1 76 ? 16.886 2.739 0.679 1.00 87.56 76 GLY A O 1
ATOM 587 N N . LEU A 1 77 ? 15.031 3.967 0.956 1.00 90.50 77 LEU A N 1
ATOM 588 C CA . LEU A 1 77 ? 14.149 3.073 0.198 1.00 90.50 77 LEU A CA 1
ATOM 589 C C . LEU A 1 77 ? 14.549 2.947 -1.284 1.00 90.50 77 LEU A C 1
ATOM 591 O O . LEU A 1 77 ? 14.558 1.836 -1.818 1.00 90.50 77 LEU A O 1
ATOM 595 N N . ALA A 1 78 ? 14.934 4.050 -1.933 1.00 90.50 78 ALA A N 1
ATOM 596 C CA . ALA A 1 78 ? 15.442 4.025 -3.306 1.00 90.50 78 ALA A CA 1
ATOM 597 C C . ALA A 1 78 ? 16.748 3.214 -3.422 1.00 90.50 78 ALA A C 1
ATOM 599 O O . ALA A 1 78 ? 16.912 2.406 -4.339 1.00 90.50 78 ALA A O 1
ATOM 600 N N . LEU A 1 79 ? 17.661 3.374 -2.459 1.00 89.25 79 LEU A N 1
ATOM 601 C CA . LEU A 1 79 ? 18.913 2.616 -2.398 1.00 89.25 79 LEU A CA 1
ATOM 602 C C . LEU A 1 79 ? 18.681 1.126 -2.133 1.00 89.25 79 LEU A C 1
ATOM 604 O O . LEU A 1 79 ? 19.420 0.303 -2.666 1.00 89.25 79 LEU A O 1
ATOM 608 N N . VAL A 1 80 ? 17.648 0.761 -1.369 1.00 91.00 80 VAL A N 1
ATOM 609 C CA . VAL A 1 80 ? 17.259 -0.645 -1.165 1.00 91.00 80 VAL A CA 1
ATOM 610 C C . VAL A 1 80 ? 16.783 -1.280 -2.472 1.00 91.00 80 VAL A C 1
ATOM 612 O O . VAL A 1 80 ? 17.173 -2.410 -2.762 1.00 91.00 80 VAL A O 1
ATOM 615 N N . MET A 1 81 ? 15.998 -0.568 -3.289 1.00 92.00 81 MET A N 1
ATOM 616 C CA . MET A 1 81 ? 15.613 -1.065 -4.618 1.00 92.00 81 MET A CA 1
ATOM 617 C C . MET A 1 81 ? 16.843 -1.281 -5.503 1.00 92.00 81 MET A C 1
ATOM 619 O O . MET A 1 81 ? 16.980 -2.345 -6.104 1.00 92.00 81 MET A O 1
ATOM 623 N N . LYS A 1 82 ? 17.760 -0.307 -5.537 1.00 92.25 82 LYS A N 1
ATOM 624 C CA . LYS A 1 82 ? 19.033 -0.443 -6.253 1.00 92.25 82 LYS A CA 1
ATOM 625 C C . LYS A 1 82 ? 19.822 -1.665 -5.773 1.00 92.25 82 LYS A C 1
ATOM 627 O O . LYS A 1 82 ? 20.239 -2.477 -6.589 1.00 92.25 82 LYS A O 1
ATOM 632 N N . TYR A 1 83 ? 20.007 -1.801 -4.460 1.00 91.56 83 TYR A N 1
ATOM 633 C CA . TYR A 1 83 ? 20.738 -2.917 -3.862 1.00 91.56 83 TYR A CA 1
ATOM 634 C C . TYR A 1 83 ? 20.116 -4.267 -4.245 1.00 91.56 83 TYR A C 1
ATOM 636 O O . TYR A 1 83 ? 20.828 -5.180 -4.650 1.00 91.56 83 TYR A O 1
ATOM 644 N N . ALA A 1 84 ? 18.785 -4.375 -4.202 1.00 91.81 84 ALA A N 1
ATOM 645 C CA . ALA A 1 84 ? 18.082 -5.584 -4.619 1.00 91.81 84 ALA A CA 1
ATOM 646 C C . ALA A 1 84 ? 18.309 -5.911 -6.106 1.00 91.81 84 ALA A C 1
ATOM 648 O O . ALA A 1 84 ? 18.529 -7.072 -6.445 1.00 91.81 84 ALA A O 1
ATOM 649 N N . VAL A 1 85 ? 18.290 -4.907 -6.989 1.00 92.94 85 VAL A N 1
ATOM 650 C CA . VAL A 1 85 ? 18.585 -5.100 -8.418 1.00 92.94 85 VAL A CA 1
ATOM 651 C C . VAL A 1 85 ? 20.032 -5.552 -8.636 1.00 92.94 85 VAL A C 1
ATOM 653 O O . VAL A 1 85 ? 20.262 -6.474 -9.418 1.00 92.94 85 VAL A O 1
ATOM 656 N N . ASP A 1 86 ? 20.994 -4.960 -7.928 1.00 90.44 86 ASP A N 1
ATOM 657 C CA . ASP A 1 86 ? 22.409 -5.335 -8.029 1.00 90.44 86 ASP A CA 1
ATOM 658 C C . ASP A 1 86 ? 22.643 -6.794 -7.600 1.00 90.44 86 ASP A C 1
ATOM 660 O O . ASP A 1 86 ? 23.311 -7.545 -8.313 1.00 90.44 86 ASP A O 1
ATOM 664 N N . GLU A 1 87 ? 22.045 -7.223 -6.483 1.00 91.75 87 GLU A N 1
ATOM 665 C CA . GLU A 1 87 ? 22.119 -8.608 -5.991 1.00 91.75 87 GLU A CA 1
ATOM 666 C C . GLU A 1 87 ? 21.493 -9.605 -6.979 1.00 91.75 87 GLU A C 1
ATOM 668 O O . GLU A 1 87 ? 22.054 -10.673 -7.242 1.00 91.75 87 GLU A O 1
ATOM 673 N N . ILE A 1 88 ? 20.350 -9.249 -7.573 1.00 91.88 88 ILE A N 1
ATOM 674 C CA . ILE A 1 88 ? 19.685 -10.078 -8.584 1.00 91.88 88 ILE A CA 1
ATOM 675 C C . ILE A 1 88 ? 20.558 -10.208 -9.836 1.00 91.88 88 ILE A C 1
ATOM 677 O O . ILE A 1 88 ? 20.785 -11.318 -10.314 1.00 91.88 88 ILE A O 1
ATOM 681 N N . ASN A 1 89 ? 21.088 -9.093 -10.340 1.00 92.06 89 ASN A N 1
ATOM 682 C CA . ASN A 1 89 ? 21.932 -9.073 -11.535 1.00 92.06 89 ASN A CA 1
ATOM 683 C C . ASN A 1 89 ? 23.274 -9.794 -11.334 1.00 92.06 89 ASN A C 1
ATOM 685 O O . ASN A 1 89 ? 23.840 -10.323 -12.295 1.00 92.06 89 ASN A O 1
ATOM 689 N N . ALA A 1 90 ? 23.795 -9.822 -10.105 1.00 89.12 90 ALA A N 1
ATOM 690 C CA . ALA A 1 90 ? 25.003 -10.563 -9.758 1.00 89.12 90 ALA A CA 1
ATOM 691 C C . ALA A 1 90 ? 24.768 -12.084 -9.702 1.00 89.12 90 ALA A C 1
ATOM 693 O O . ALA A 1 90 ? 25.710 -12.861 -9.882 1.00 89.12 90 ALA A O 1
ATOM 694 N N . ASN A 1 91 ? 23.524 -12.525 -9.484 1.00 88.62 91 ASN A N 1
ATOM 695 C CA . ASN A 1 91 ? 23.185 -13.927 -9.287 1.00 88.62 91 ASN A CA 1
ATOM 696 C C . ASN A 1 91 ? 22.491 -14.551 -10.510 1.00 88.62 91 ASN A C 1
ATOM 698 O O . ASN A 1 91 ? 21.269 -14.516 -10.658 1.00 88.62 91 ASN A O 1
ATOM 702 N N . GLN A 1 92 ? 23.280 -15.250 -11.329 1.00 81.12 92 GLN A N 1
ATOM 703 C CA . GLN A 1 92 ? 22.802 -15.972 -12.518 1.00 81.12 92 GLN A CA 1
ATOM 704 C C . GLN A 1 92 ? 21.792 -17.100 -12.217 1.00 81.12 92 GLN A C 1
ATOM 706 O O . GLN A 1 92 ? 21.181 -17.615 -13.147 1.00 81.12 92 GLN A O 1
ATOM 711 N N . LEU A 1 93 ? 21.597 -17.502 -10.951 1.00 85.06 93 LEU A N 1
ATOM 712 C CA . LEU A 1 93 ? 20.575 -18.491 -10.576 1.00 85.06 93 LEU A CA 1
ATOM 713 C C . LEU A 1 93 ? 19.163 -17.894 -10.507 1.00 85.06 93 LEU A C 1
ATOM 715 O O . LEU A 1 93 ? 18.197 -18.639 -10.650 1.00 85.06 93 LEU A O 1
ATOM 719 N N . LEU A 1 94 ? 19.034 -16.587 -10.248 1.00 82.38 94 LEU A N 1
ATOM 720 C CA . LEU A 1 94 ? 17.734 -15.920 -10.119 1.00 82.38 94 LEU A CA 1
ATOM 721 C C . LEU A 1 94 ? 17.178 -15.513 -11.485 1.00 82.38 94 LEU A C 1
ATOM 723 O O . LEU A 1 94 ? 16.016 -15.784 -11.778 1.00 82.38 94 LEU A O 1
ATOM 727 N N . LEU A 1 95 ? 18.016 -14.885 -12.315 1.00 85.81 95 LEU A N 1
ATOM 728 C CA . LEU A 1 95 ? 17.675 -14.416 -13.660 1.00 85.81 95 LEU A CA 1
ATOM 729 C C . LEU A 1 95 ? 18.806 -14.784 -14.640 1.00 85.81 95 LEU A C 1
ATOM 731 O O . LEU A 1 95 ? 19.702 -13.979 -14.893 1.00 85.81 95 LEU A O 1
ATOM 735 N N . PRO A 1 96 ? 18.803 -16.017 -15.183 1.00 86.12 96 PRO A N 1
ATOM 736 C CA . PRO A 1 96 ? 19.845 -16.469 -16.097 1.00 86.12 96 PRO A CA 1
ATOM 737 C C . PRO A 1 96 ? 19.784 -15.697 -17.419 1.00 86.12 96 PRO A C 1
ATOM 739 O O . PRO A 1 96 ? 18.762 -15.711 -18.103 1.00 86.12 96 PRO A O 1
ATOM 742 N N . GLY A 1 97 ? 20.886 -15.046 -17.799 1.00 83.81 97 GLY A N 1
ATOM 743 C CA . GLY A 1 97 ? 21.009 -14.387 -19.106 1.00 83.81 97 GLY A CA 1
ATOM 744 C C . GLY A 1 97 ? 20.162 -13.123 -19.308 1.00 83.81 97 GLY A C 1
ATOM 745 O O . GLY A 1 97 ? 20.130 -12.617 -20.425 1.00 83.81 97 GLY A O 1
ATOM 746 N N . MET A 1 98 ? 19.515 -12.598 -18.261 1.00 91.12 98 MET A N 1
ATOM 747 C CA . MET A 1 98 ? 18.776 -11.330 -18.294 1.00 91.12 98 MET A CA 1
ATOM 748 C C . MET A 1 98 ? 19.234 -10.410 -17.164 1.00 91.12 98 MET A C 1
ATOM 750 O O . MET A 1 98 ? 19.539 -10.872 -16.064 1.00 91.12 98 MET A O 1
ATOM 754 N N . LYS A 1 99 ? 19.249 -9.102 -17.420 1.00 92.25 99 LYS A N 1
ATOM 755 C CA . LYS A 1 99 ? 19.540 -8.071 -16.421 1.00 92.25 99 LYS A CA 1
ATOM 756 C C . LYS A 1 99 ? 18.326 -7.191 -16.165 1.00 92.25 99 LYS A C 1
ATOM 758 O O . LYS A 1 99 ? 17.654 -6.740 -17.091 1.00 92.25 99 LYS A O 1
ATOM 763 N N . LEU A 1 100 ? 18.088 -6.890 -14.897 1.00 94.94 100 LEU A N 1
ATOM 764 C CA . LEU A 1 100 ? 17.145 -5.868 -14.473 1.00 94.94 100 LEU A CA 1
ATOM 765 C C . LEU A 1 100 ? 17.801 -4.488 -14.548 1.00 94.94 100 LEU A C 1
ATOM 767 O O . LEU A 1 100 ? 18.922 -4.292 -14.076 1.00 94.94 100 LEU A O 1
ATOM 771 N N . GLY A 1 101 ? 17.077 -3.536 -15.116 1.00 94.88 101 GLY A N 1
ATOM 772 C CA . GLY A 1 101 ? 17.373 -2.113 -15.059 1.00 94.88 101 GLY A CA 1
ATOM 773 C C . GLY A 1 101 ? 16.342 -1.378 -14.208 1.00 94.88 101 GLY A C 1
ATOM 774 O O . GLY A 1 101 ? 15.312 -1.940 -13.823 1.00 94.88 101 GLY A O 1
ATOM 775 N N . TYR A 1 102 ? 16.599 -0.109 -13.915 1.00 95.56 102 TYR A N 1
ATOM 776 C CA . TYR A 1 102 ? 15.647 0.741 -13.213 1.00 95.56 102 TYR A CA 1
ATOM 777 C C . TYR A 1 102 ? 15.756 2.215 -13.605 1.00 95.56 102 TYR A C 1
ATOM 779 O O . TYR A 1 102 ? 16.836 2.707 -13.924 1.00 95.56 102 TYR A O 1
ATOM 787 N N . GLU A 1 103 ? 14.636 2.927 -13.500 1.00 94.44 103 GLU A N 1
ATOM 788 C CA . GLU A 1 103 ? 14.553 4.388 -13.535 1.00 94.44 103 GLU A CA 1
ATOM 789 C C . GLU A 1 103 ? 13.829 4.865 -12.268 1.00 94.44 103 GLU A C 1
ATOM 791 O O . GLU A 1 103 ? 12.634 4.627 -12.084 1.00 94.44 103 GLU A O 1
ATOM 796 N N . ILE A 1 104 ? 14.565 5.506 -11.362 1.00 93.88 104 ILE A N 1
ATOM 797 C CA . ILE A 1 104 ? 14.055 5.999 -10.082 1.00 93.88 104 ILE A CA 1
ATOM 798 C C . ILE A 1 104 ? 13.793 7.502 -10.185 1.00 93.88 104 ILE A C 1
ATOM 800 O O . ILE A 1 104 ? 14.679 8.279 -10.537 1.00 93.88 104 ILE A O 1
ATOM 804 N N . TYR A 1 105 ? 12.582 7.904 -9.813 1.00 91.62 105 TYR A N 1
ATOM 805 C CA . TYR A 1 105 ? 12.146 9.291 -9.792 1.00 91.62 105 TYR A CA 1
ATOM 806 C C . TYR A 1 105 ? 11.770 9.742 -8.386 1.00 91.62 105 TYR A C 1
ATOM 808 O O . TYR A 1 105 ? 11.197 8.994 -7.585 1.00 91.62 105 TYR A O 1
ATOM 816 N N . ASP A 1 106 ? 12.084 11.007 -8.119 1.00 89.00 106 ASP A N 1
ATOM 817 C CA . ASP A 1 106 ? 11.667 11.688 -6.909 1.00 89.00 106 ASP A CA 1
ATOM 818 C C . ASP A 1 106 ? 10.202 12.119 -7.017 1.00 89.00 106 ASP A C 1
ATOM 820 O O . ASP A 1 106 ? 9.785 12.769 -7.973 1.00 89.00 106 ASP A O 1
ATOM 824 N N . THR A 1 107 ? 9.419 11.734 -6.020 1.00 89.00 107 THR A N 1
ATOM 825 C CA . THR A 1 107 ? 7.993 12.057 -5.906 1.00 89.00 107 THR A CA 1
ATOM 826 C C . THR A 1 107 ? 7.742 13.316 -5.088 1.00 89.00 107 THR A C 1
ATOM 828 O O . THR A 1 107 ? 6.612 13.791 -5.060 1.00 89.00 107 THR A O 1
ATOM 831 N N . CYS A 1 108 ? 8.742 13.821 -4.358 1.00 85.62 108 CYS A N 1
ATOM 832 C CA . CYS A 1 108 ? 8.607 14.944 -3.424 1.00 85.62 108 CYS A CA 1
ATOM 833 C C . CYS A 1 108 ? 7.507 14.780 -2.360 1.00 85.62 108 CYS A C 1
ATOM 835 O O . CYS A 1 108 ? 7.102 15.756 -1.728 1.00 85.62 108 CYS A O 1
ATOM 837 N N . ARG A 1 109 ? 7.005 13.544 -2.186 1.00 81.69 109 ARG A N 1
ATOM 838 C CA . ARG A 1 109 ? 5.792 13.210 -1.424 1.00 81.69 109 ARG A CA 1
ATOM 839 C C . ARG A 1 109 ? 4.544 13.982 -1.886 1.00 81.69 109 ARG A C 1
ATOM 841 O O . ARG A 1 109 ? 3.624 14.170 -1.101 1.00 81.69 109 ARG A O 1
ATOM 848 N N . GLU A 1 110 ? 4.502 14.378 -3.155 1.00 83.94 110 GLU A N 1
ATOM 849 C CA . GLU A 1 110 ? 3.450 15.218 -3.718 1.00 83.94 110 GLU A CA 1
ATOM 850 C C . GLU A 1 110 ? 2.710 14.508 -4.862 1.00 83.94 110 GLU A C 1
ATOM 852 O O . GLU A 1 110 ? 3.306 13.989 -5.812 1.00 83.94 110 GLU A O 1
ATOM 857 N N . SER A 1 111 ? 1.380 14.530 -4.789 1.00 87.50 111 SER A N 1
ATOM 858 C CA . SER A 1 111 ? 0.472 13.865 -5.728 1.00 87.50 111 SER A CA 1
ATOM 859 C C . SER A 1 111 ? 0.531 14.456 -7.140 1.00 87.50 111 SER A C 1
ATOM 861 O O . SER A 1 111 ? 0.310 13.740 -8.116 1.00 87.50 111 SER A O 1
ATOM 863 N N . ALA A 1 112 ? 0.863 15.740 -7.288 1.00 83.75 112 ALA A N 1
ATOM 864 C CA . ALA A 1 112 ? 1.027 16.357 -8.607 1.00 83.75 112 ALA A CA 1
ATOM 865 C C . ALA A 1 112 ? 2.335 15.945 -9.312 1.00 83.75 112 ALA A C 1
ATOM 867 O O . ALA A 1 112 ? 2.363 15.813 -10.536 1.00 83.75 112 ALA A O 1
ATOM 868 N N . VAL A 1 113 ? 3.414 15.720 -8.554 1.00 85.44 113 VAL A N 1
ATOM 869 C CA . VAL A 1 113 ? 4.760 15.456 -9.100 1.00 85.44 113 VAL A CA 1
ATOM 870 C C . VAL A 1 113 ? 4.847 14.064 -9.724 1.00 85.44 113 VAL A C 1
ATOM 872 O O . VAL A 1 113 ? 5.484 13.884 -10.758 1.00 85.44 113 VAL A O 1
ATOM 875 N N . ILE A 1 114 ? 4.158 13.078 -9.144 1.00 90.81 114 ILE A N 1
ATOM 876 C CA . ILE A 1 114 ? 4.233 11.673 -9.572 1.00 90.81 114 ILE A CA 1
ATOM 877 C C . ILE A 1 114 ? 3.635 11.404 -10.966 1.00 90.81 114 ILE A C 1
ATOM 879 O O . ILE A 1 114 ? 3.934 10.377 -11.579 1.00 90.81 114 ILE A O 1
ATOM 883 N N . LEU A 1 115 ? 2.816 12.313 -11.503 1.00 89.62 115 LEU A N 1
ATOM 884 C CA . LEU A 1 115 ? 2.182 12.141 -12.814 1.00 89.62 115 LEU A CA 1
ATOM 885 C C . LEU A 1 115 ? 3.196 12.152 -13.961 1.00 89.62 115 LEU A C 1
ATOM 887 O O . LEU A 1 115 ? 3.109 11.312 -14.854 1.00 89.62 115 LEU A O 1
ATOM 891 N N . GLN A 1 116 ? 4.174 13.058 -13.928 1.00 87.06 116 GLN A N 1
ATOM 892 C CA . GLN A 1 116 ? 5.188 13.165 -14.978 1.00 87.06 116 GLN A CA 1
ATOM 893 C C . GLN A 1 116 ? 6.024 11.878 -15.146 1.00 87.06 116 GLN A C 1
ATOM 895 O O . GLN A 1 116 ? 6.073 11.363 -16.267 1.00 87.06 116 GLN A O 1
ATOM 900 N N . PRO A 1 117 ? 6.653 11.308 -14.096 1.00 91.44 117 PRO A N 1
ATOM 901 C CA . PRO A 1 117 ? 7.400 10.061 -14.238 1.00 91.44 117 PRO A CA 1
ATOM 902 C C . PRO A 1 117 ? 6.488 8.882 -14.589 1.00 91.44 117 PRO A C 1
ATOM 904 O O . PRO A 1 117 ? 6.867 8.047 -15.402 1.00 91.44 117 PRO A O 1
ATOM 907 N N . THR A 1 118 ? 5.252 8.853 -14.078 1.00 93.56 118 THR A N 1
ATOM 908 C CA . THR A 1 118 ? 4.274 7.819 -14.455 1.00 93.56 118 THR A CA 1
ATOM 909 C C . THR A 1 118 ? 3.961 7.858 -15.951 1.00 93.56 118 THR A C 1
ATOM 911 O O . THR A 1 118 ? 3.950 6.815 -16.596 1.00 93.56 118 THR A O 1
ATOM 914 N N . MET A 1 119 ? 3.764 9.043 -16.536 1.00 90.94 119 MET A N 1
ATOM 915 C CA . MET A 1 119 ? 3.571 9.179 -17.984 1.00 90.94 119 MET A CA 1
ATOM 916 C C . MET A 1 119 ? 4.806 8.723 -18.767 1.00 90.94 119 MET A C 1
ATOM 918 O O . MET A 1 119 ? 4.659 8.055 -19.787 1.00 90.94 119 MET A O 1
ATOM 922 N N . SER A 1 120 ? 6.012 9.015 -18.267 1.00 91.12 120 SER A N 1
ATOM 923 C CA . SER A 1 120 ? 7.265 8.521 -18.856 1.00 91.12 120 SER A CA 1
ATOM 924 C C . SER A 1 120 ? 7.317 6.990 -18.880 1.00 91.12 120 SER A C 1
ATOM 926 O O . SER A 1 120 ? 7.650 6.407 -19.910 1.00 91.12 120 SER A O 1
ATOM 928 N N . PHE A 1 121 ? 6.908 6.327 -17.794 1.00 94.44 121 PHE A N 1
ATOM 929 C CA . PHE A 1 121 ? 6.880 4.862 -17.696 1.00 94.44 121 PHE A CA 1
ATOM 930 C C . PHE A 1 121 ? 5.926 4.198 -18.694 1.00 94.44 121 PHE A C 1
ATOM 932 O O . PHE A 1 121 ? 6.173 3.076 -19.133 1.00 94.44 121 PHE A O 1
ATOM 939 N N . LEU A 1 122 ? 4.847 4.893 -19.060 1.00 92.81 122 LEU A N 1
ATOM 940 C CA . LEU A 1 122 ? 3.828 4.409 -19.993 1.00 92.81 122 LEU A CA 1
ATOM 941 C C . LEU A 1 122 ? 4.195 4.631 -21.465 1.00 92.81 122 LEU A C 1
ATOM 943 O O . LEU A 1 122 ? 3.491 4.160 -22.354 1.00 92.81 122 LEU A O 1
ATOM 947 N N . THR A 1 123 ? 5.280 5.342 -21.758 1.00 91.31 123 THR A N 1
ATOM 948 C CA . THR A 1 123 ? 5.736 5.519 -23.143 1.00 91.31 123 THR A CA 1
ATOM 949 C C . THR A 1 123 ? 6.122 4.188 -23.787 1.00 91.31 123 THR A C 1
ATOM 951 O O . THR A 1 123 ? 6.552 3.269 -23.092 1.00 91.31 123 THR A O 1
ATOM 954 N N . ALA A 1 124 ? 5.989 4.065 -25.107 1.00 86.81 124 ALA A N 1
ATOM 955 C CA . ALA A 1 124 ? 6.333 2.836 -25.808 1.00 86.81 124 ALA A CA 1
ATOM 956 C C . ALA A 1 124 ? 7.843 2.567 -25.731 1.00 86.81 124 ALA A C 1
ATOM 958 O O . ALA A 1 124 ? 8.667 3.477 -25.880 1.00 86.81 124 ALA A O 1
ATOM 959 N N . LYS A 1 125 ? 8.221 1.297 -25.551 1.00 86.12 125 LYS A N 1
ATOM 960 C CA . LYS A 1 125 ? 9.624 0.862 -25.438 1.00 86.12 125 LYS A CA 1
ATOM 961 C C . LYS A 1 125 ? 10.472 1.252 -26.656 1.00 86.12 125 LYS A C 1
ATOM 963 O O . LYS A 1 125 ? 11.665 1.505 -26.513 1.00 86.12 125 LYS A O 1
ATOM 968 N N . SER A 1 126 ? 9.862 1.315 -27.840 1.00 82.44 126 SER A N 1
ATOM 969 C CA . SER A 1 126 ? 10.537 1.557 -29.121 1.00 82.44 126 SER A CA 1
ATOM 970 C C . SER A 1 126 ? 10.955 3.012 -29.346 1.00 82.44 126 SER A C 1
ATOM 972 O O . SER A 1 126 ? 12.059 3.261 -29.823 1.00 82.44 126 SER A O 1
ATOM 974 N N . ASN A 1 127 ? 10.089 3.975 -29.024 1.00 81.69 127 ASN A N 1
ATOM 975 C CA . ASN A 1 127 ? 10.274 5.385 -29.389 1.00 81.69 127 ASN A CA 1
ATOM 976 C C . ASN A 1 127 ? 10.120 6.361 -28.211 1.00 81.69 127 ASN A C 1
ATOM 978 O O . ASN A 1 127 ? 10.244 7.568 -28.416 1.00 81.69 127 ASN A O 1
ATOM 982 N N . LYS A 1 128 ? 9.858 5.862 -26.994 1.00 81.50 128 LYS A N 1
ATOM 983 C CA . LYS A 1 128 ? 9.599 6.668 -25.790 1.00 81.50 128 LYS A CA 1
ATOM 984 C C . LYS A 1 128 ? 8.493 7.717 -25.981 1.00 81.50 128 LYS A C 1
ATOM 986 O O . LYS A 1 128 ? 8.502 8.760 -25.330 1.00 81.50 128 LYS A O 1
ATOM 991 N N . VAL A 1 129 ? 7.510 7.427 -26.833 1.00 85.31 129 VAL A N 1
ATOM 992 C CA . VAL A 1 129 ? 6.309 8.247 -27.028 1.00 85.31 129 VAL A CA 1
ATOM 993 C C . VAL A 1 129 ? 5.096 7.493 -26.497 1.00 85.31 129 VAL A C 1
ATOM 995 O O . VAL A 1 129 ? 4.992 6.282 -26.663 1.00 85.31 129 VAL A O 1
ATOM 998 N N . LEU A 1 130 ? 4.182 8.203 -25.838 1.00 86.56 130 LEU A N 1
ATOM 999 C CA . LEU A 1 130 ? 2.887 7.661 -25.434 1.00 86.56 130 LEU A CA 1
ATOM 1000 C C . LEU A 1 130 ? 1.862 7.952 -26.540 1.00 86.56 130 LEU A C 1
ATOM 1002 O O . LEU A 1 130 ? 1.398 9.085 -26.669 1.00 86.56 130 LEU A O 1
ATOM 1006 N N . SER A 1 131 ? 1.541 6.949 -27.359 1.00 81.06 131 SER A N 1
ATOM 1007 C CA . SER A 1 131 ? 0.483 7.029 -28.376 1.00 81.06 131 SER A CA 1
ATOM 1008 C C . SER A 1 131 ? -0.896 6.842 -27.742 1.00 81.06 131 SER A C 1
ATOM 1010 O O . SER A 1 131 ? -1.076 6.049 -26.817 1.00 81.06 131 SER A O 1
ATOM 1012 N N . ALA A 1 132 ? -1.888 7.581 -28.245 1.00 82.56 132 ALA A N 1
ATOM 1013 C CA . ALA A 1 132 ? -3.293 7.355 -27.925 1.00 82.56 132 ALA A CA 1
ATOM 1014 C C . ALA A 1 132 ? -3.835 6.244 -28.837 1.00 82.56 132 ALA A C 1
ATOM 1016 O O . ALA A 1 132 ? -4.004 6.460 -30.035 1.00 82.56 132 ALA A O 1
ATOM 1017 N N . GLU A 1 133 ? -4.086 5.063 -28.280 1.00 81.12 133 GLU A N 1
ATOM 1018 C CA . GLU A 1 133 ? -4.530 3.881 -29.021 1.00 81.12 133 GLU A CA 1
ATOM 1019 C C . GLU A 1 133 ? -5.894 3.407 -28.517 1.00 81.12 133 GLU A C 1
ATOM 1021 O O . GLU A 1 133 ? -6.233 3.539 -27.342 1.00 81.12 133 GLU A O 1
ATOM 1026 N N . CYS A 1 134 ? -6.702 2.829 -29.407 1.00 77.56 134 CYS A N 1
ATOM 1027 C CA . CYS A 1 134 ? -7.995 2.261 -29.019 1.00 77.56 134 CYS A CA 1
ATOM 1028 C C . CYS A 1 134 ? -7.853 0.930 -28.263 1.00 77.56 134 CYS A C 1
ATOM 1030 O O . CYS A 1 134 ? -8.806 0.491 -27.620 1.00 77.56 134 CYS A O 1
ATOM 1032 N N . ASN A 1 135 ? -6.692 0.274 -28.353 1.00 78.56 135 ASN A N 1
ATOM 1033 C CA . ASN A 1 135 ? -6.424 -1.000 -27.702 1.00 78.56 135 ASN A CA 1
ATOM 1034 C C . ASN A 1 135 ? -4.944 -1.120 -27.314 1.00 78.56 135 ASN A C 1
ATOM 1036 O O . ASN A 1 135 ? -4.087 -1.182 -28.184 1.00 78.56 135 ASN A O 1
ATOM 1040 N N . TYR A 1 136 ? -4.676 -1.249 -26.015 1.00 81.31 136 TYR A N 1
ATOM 1041 C CA . TYR A 1 136 ? -3.326 -1.370 -25.458 1.00 81.31 136 TYR A CA 1
ATOM 1042 C C . TYR A 1 136 ? -2.905 -2.816 -25.135 1.00 81.31 136 TYR A C 1
ATOM 1044 O O . TYR A 1 136 ? -1.893 -3.029 -24.478 1.00 81.31 136 TYR A O 1
ATOM 1052 N N . THR A 1 137 ? -3.648 -3.835 -25.586 1.00 80.31 137 THR A N 1
ATOM 1053 C CA . THR A 1 137 ? -3.388 -5.248 -25.219 1.00 80.31 137 THR A CA 1
ATOM 1054 C C . THR A 1 137 ? -1.987 -5.729 -25.620 1.00 80.31 137 THR A C 1
ATOM 1056 O O . THR A 1 137 ? -1.385 -6.513 -24.895 1.00 80.31 137 THR A O 1
ATOM 1059 N N . ASN A 1 138 ? -1.459 -5.247 -26.750 1.00 80.94 138 ASN A N 1
ATOM 1060 C CA . ASN A 1 138 ? -0.123 -5.598 -27.254 1.00 80.94 138 ASN A CA 1
ATOM 1061 C C . ASN A 1 138 ? 0.893 -4.458 -27.070 1.00 80.94 138 ASN A C 1
ATOM 1063 O O . ASN A 1 138 ? 1.934 -4.444 -27.725 1.00 80.94 138 ASN A O 1
ATOM 1067 N N . TYR A 1 139 ? 0.569 -3.463 -26.245 1.00 85.19 139 TYR A N 1
ATOM 1068 C CA . TYR A 1 139 ? 1.392 -2.275 -26.091 1.00 85.19 139 TYR A CA 1
ATOM 1069 C C . TYR A 1 139 ? 2.535 -2.537 -25.104 1.00 85.19 139 TYR A C 1
ATOM 1071 O O . TYR A 1 139 ? 2.310 -2.792 -23.921 1.00 85.19 139 TYR A O 1
ATOM 1079 N N . GLU A 1 140 ? 3.774 -2.461 -25.590 1.00 88.88 140 GLU A N 1
ATOM 1080 C CA . GLU A 1 140 ? 4.972 -2.635 -24.767 1.00 88.88 140 GLU A CA 1
ATOM 1081 C C . GLU A 1 140 ? 5.469 -1.294 -24.220 1.00 88.88 140 GLU A C 1
ATOM 1083 O O . GLU A 1 140 ? 6.034 -0.464 -24.939 1.00 88.88 140 GLU A O 1
ATOM 1088 N N . THR A 1 141 ? 5.296 -1.102 -22.918 1.00 91.81 141 THR A N 1
ATOM 1089 C CA . THR A 1 141 ? 5.768 0.074 -22.185 1.00 91.81 141 THR A CA 1
ATOM 1090 C C . THR A 1 141 ? 7.283 0.048 -21.968 1.00 91.81 141 THR A C 1
ATOM 1092 O O . THR A 1 141 ? 7.915 -1.008 -21.891 1.00 91.81 141 THR A O 1
ATOM 1095 N N . SER A 1 142 ? 7.884 1.230 -21.838 1.00 90.81 142 SER A N 1
ATOM 1096 C CA . SER A 1 142 ? 9.314 1.413 -21.571 1.00 90.81 142 SER A CA 1
ATOM 1097 C C . SER A 1 142 ? 9.728 0.850 -20.211 1.00 90.81 142 SER A C 1
ATOM 1099 O O . SER A 1 142 ? 10.841 0.344 -20.074 1.00 90.81 142 SER A O 1
ATOM 1101 N N . ILE A 1 143 ? 8.814 0.875 -19.240 1.00 95.00 143 ILE A N 1
ATOM 1102 C CA . ILE A 1 143 ? 8.937 0.232 -17.932 1.00 95.00 143 ILE A CA 1
ATOM 1103 C C . ILE A 1 143 ? 8.006 -0.976 -17.851 1.00 95.00 143 ILE A C 1
ATOM 1105 O O . ILE A 1 143 ? 6.853 -0.907 -18.262 1.00 95.00 143 ILE A O 1
ATOM 1109 N N . SER A 1 144 ? 8.480 -2.078 -17.271 1.00 94.19 144 SER A N 1
ATOM 1110 C CA . SER A 1 144 ? 7.713 -3.322 -17.129 1.00 94.19 144 SER A CA 1
ATOM 1111 C C . SER A 1 144 ? 6.890 -3.392 -15.839 1.00 94.19 144 SER A C 1
ATOM 1113 O O . SER A 1 144 ? 5.849 -4.042 -15.816 1.00 94.19 144 SER A O 1
ATOM 1115 N N . ALA A 1 145 ? 7.343 -2.755 -14.757 1.00 95.75 145 ALA A N 1
ATOM 1116 C CA . ALA A 1 145 ? 6.617 -2.689 -13.488 1.00 95.75 145 ALA A CA 1
ATOM 1117 C C . ALA A 1 145 ? 7.056 -1.477 -12.661 1.00 95.75 145 ALA A C 1
ATOM 1119 O O . ALA A 1 145 ? 8.200 -1.028 -12.759 1.00 95.75 145 ALA A O 1
ATOM 1120 N N . VAL A 1 146 ? 6.156 -0.980 -11.815 1.00 97.50 146 VAL A N 1
ATOM 1121 C CA . VAL A 1 146 ? 6.389 0.180 -10.948 1.00 97.50 146 VAL A CA 1
ATOM 1122 C C . VAL A 1 146 ? 6.481 -0.262 -9.493 1.00 97.50 146 VAL A C 1
ATOM 1124 O O . VAL A 1 146 ? 5.577 -0.908 -8.964 1.00 97.50 146 VAL A O 1
ATOM 1127 N N . ILE A 1 147 ? 7.562 0.122 -8.824 1.00 97.31 147 ILE A N 1
ATOM 1128 C CA . ILE A 1 147 ? 7.766 -0.044 -7.388 1.00 97.31 147 ILE A CA 1
ATOM 1129 C C . ILE A 1 147 ? 7.430 1.275 -6.690 1.00 97.31 147 ILE A C 1
ATOM 1131 O O . ILE A 1 147 ? 8.014 2.322 -6.976 1.00 97.31 147 ILE A O 1
ATOM 1135 N N . GLY A 1 148 ? 6.490 1.211 -5.749 1.00 93.44 148 GLY A N 1
ATOM 1136 C CA . GLY A 1 148 ? 5.950 2.373 -5.052 1.00 93.44 148 GLY A CA 1
ATOM 1137 C C . GLY A 1 148 ? 4.704 2.980 -5.721 1.00 93.44 148 GLY A C 1
ATOM 1138 O O . GLY A 1 148 ? 4.077 2.366 -6.590 1.00 93.44 148 GLY A O 1
ATOM 1139 N N . PRO A 1 149 ? 4.293 4.182 -5.287 1.00 94.00 149 PRO A N 1
ATOM 1140 C CA . PRO A 1 149 ? 4.848 4.956 -4.177 1.00 94.00 149 PRO A CA 1
ATOM 1141 C C . PRO A 1 149 ? 4.434 4.393 -2.808 1.00 94.00 149 PRO A C 1
ATOM 1143 O O . PRO A 1 149 ? 3.653 3.445 -2.709 1.00 94.00 149 PRO A O 1
ATOM 1146 N N . MET A 1 150 ? 4.954 4.996 -1.736 1.00 90.50 150 MET A N 1
ATOM 1147 C CA . MET A 1 150 ? 4.624 4.636 -0.350 1.00 90.50 150 MET A CA 1
ATOM 1148 C C . MET A 1 150 ? 3.244 5.142 0.102 1.00 90.50 150 MET A C 1
ATOM 1150 O O . MET A 1 150 ? 2.599 4.485 0.906 1.00 90.50 150 MET A O 1
ATOM 1154 N N . SER A 1 151 ? 2.798 6.309 -0.376 1.00 90.75 151 SER A N 1
ATOM 1155 C CA . SER A 1 151 ? 1.556 6.939 0.097 1.00 90.75 151 SER A CA 1
ATOM 1156 C C . SER A 1 151 ? 0.324 6.364 -0.595 1.00 90.75 151 SER A C 1
ATOM 1158 O O . SER A 1 151 ? 0.293 6.267 -1.824 1.00 90.75 151 SER A O 1
ATOM 1160 N N . SER A 1 152 ? -0.719 6.071 0.188 1.00 94.69 152 SER A N 1
ATOM 1161 C CA . SER A 1 152 ? -2.045 5.729 -0.337 1.00 94.69 152 SER A CA 1
ATOM 1162 C C . SER A 1 152 ? -2.602 6.840 -1.230 1.00 94.69 152 SER A C 1
ATOM 1164 O O . SER A 1 152 ? -3.184 6.554 -2.271 1.00 94.69 152 SER A O 1
ATOM 1166 N N . GLU A 1 153 ? -2.373 8.104 -0.881 1.00 92.31 153 GLU A N 1
ATOM 1167 C CA . GLU A 1 153 ? -2.826 9.244 -1.677 1.00 92.31 153 GLU A CA 1
ATOM 1168 C C . GLU A 1 153 ? -2.228 9.221 -3.091 1.00 92.31 153 GLU A C 1
ATOM 1170 O O . GLU A 1 153 ? -2.964 9.206 -4.075 1.00 92.31 153 GLU A O 1
ATOM 1175 N N . MET A 1 154 ? -0.906 9.078 -3.208 1.00 92.06 154 MET A N 1
ATOM 1176 C CA . MET A 1 154 ? -0.237 9.027 -4.511 1.00 92.06 154 MET A CA 1
ATOM 1177 C C . MET A 1 154 ? -0.638 7.783 -5.327 1.00 92.06 154 MET A C 1
ATOM 1179 O O . MET A 1 154 ? -0.818 7.873 -6.541 1.00 92.06 154 MET A O 1
ATOM 1183 N N . VAL A 1 155 ? -0.841 6.622 -4.684 1.00 95.50 155 VAL A N 1
ATOM 1184 C CA . VAL A 1 155 ? -1.387 5.428 -5.364 1.00 95.50 155 VAL A CA 1
ATOM 1185 C C . VAL A 1 155 ? -2.787 5.699 -5.915 1.00 95.50 155 VAL A C 1
ATOM 1187 O O . VAL A 1 155 ? -3.113 5.233 -7.006 1.00 95.50 155 VAL A O 1
ATOM 1190 N N . SER A 1 156 ? -3.617 6.471 -5.211 1.00 94.00 156 SER A N 1
ATOM 1191 C CA . SER A 1 156 ? -4.968 6.792 -5.680 1.00 94.00 156 SER A CA 1
ATOM 1192 C C . SER A 1 156 ? -4.967 7.575 -7.000 1.00 94.00 156 SER A C 1
ATOM 1194 O O . SER A 1 156 ? -5.870 7.365 -7.815 1.00 94.00 156 SER A O 1
ATOM 1196 N N . VAL A 1 157 ? -3.929 8.392 -7.227 1.00 93.06 157 VAL A N 1
ATOM 1197 C CA . VAL A 1 157 ? -3.734 9.210 -8.432 1.00 93.06 157 VAL A CA 1
ATOM 1198 C C . VAL A 1 157 ? -3.322 8.349 -9.623 1.00 93.06 157 VAL A C 1
ATOM 1200 O O . VAL A 1 157 ? -3.946 8.420 -10.680 1.00 93.06 157 VAL A O 1
ATOM 1203 N N . ILE A 1 158 ? -2.296 7.508 -9.461 1.00 95.06 158 ILE A N 1
ATOM 1204 C CA . ILE A 1 158 ? -1.691 6.787 -10.595 1.00 95.06 158 ILE A CA 1
ATOM 1205 C C . ILE A 1 158 ? -2.208 5.358 -10.774 1.00 95.06 158 ILE A C 1
ATOM 1207 O O . ILE A 1 158 ? -2.110 4.805 -11.864 1.00 95.06 158 ILE A O 1
ATOM 1211 N N . GLY A 1 159 ? -2.785 4.742 -9.741 1.00 94.31 159 GLY A N 1
ATOM 1212 C CA . GLY A 1 159 ? -3.088 3.308 -9.742 1.00 94.31 159 GLY A CA 1
ATOM 1213 C C . GLY A 1 159 ? -4.135 2.893 -10.776 1.00 94.31 159 GLY A C 1
ATOM 1214 O O . GLY A 1 159 ? -4.023 1.823 -11.365 1.00 94.31 159 GLY A O 1
ATOM 1215 N N . LYS A 1 160 ? -5.123 3.752 -11.060 1.00 92.12 160 LYS A N 1
ATOM 1216 C CA . LYS A 1 160 ? -6.098 3.501 -12.139 1.00 92.12 160 LYS A CA 1
ATOM 1217 C C . LYS A 1 160 ? -5.475 3.657 -13.522 1.00 92.12 160 LYS A C 1
ATOM 1219 O O . LYS A 1 160 ? -5.792 2.884 -14.417 1.00 92.12 160 LYS A O 1
ATOM 1224 N N . LEU A 1 161 ? -4.592 4.645 -13.675 1.00 91.50 161 LEU A N 1
ATOM 1225 C CA . LEU A 1 161 ? -3.872 4.883 -14.920 1.00 91.50 161 LEU A CA 1
ATOM 1226 C C . LEU A 1 161 ? -2.964 3.687 -15.239 1.00 91.50 161 LEU A C 1
ATOM 1228 O O . LEU A 1 161 ? -3.060 3.129 -16.323 1.00 91.50 161 LEU A O 1
ATOM 1232 N N . LEU A 1 162 ? -2.170 3.223 -14.272 1.00 93.19 162 LEU A N 1
ATOM 1233 C CA . LEU A 1 162 ? -1.360 2.009 -14.416 1.00 93.19 162 LEU A CA 1
ATOM 1234 C C . LEU A 1 162 ? -2.228 0.759 -14.636 1.00 93.19 162 LEU A C 1
ATOM 1236 O O . LEU A 1 162 ? -1.892 -0.089 -15.460 1.00 93.19 162 LEU A O 1
ATOM 1240 N N . GLY A 1 163 ? -3.372 0.673 -13.951 1.00 91.12 163 GLY A N 1
ATOM 1241 C CA . GLY A 1 163 ? -4.351 -0.401 -14.113 1.00 91.12 163 GLY A CA 1
ATOM 1242 C C . GLY A 1 163 ? -4.939 -0.496 -15.517 1.00 91.12 163 GLY A C 1
ATOM 1243 O O . GLY A 1 163 ? -5.148 -1.605 -16.000 1.00 91.12 163 GLY A O 1
ATOM 1244 N N . PHE A 1 164 ? -5.151 0.635 -16.192 1.00 88.44 164 PHE A N 1
ATOM 1245 C CA . PHE A 1 164 ? -5.634 0.666 -17.574 1.00 88.44 164 PHE A CA 1
ATOM 1246 C C . PHE A 1 164 ? -4.643 0.018 -18.554 1.00 88.44 164 PHE A C 1
ATOM 1248 O O . PHE A 1 164 ? -5.058 -0.733 -19.430 1.00 88.44 164 PHE A O 1
ATOM 1255 N N . PHE A 1 165 ? -3.339 0.230 -18.352 1.00 88.44 165 PHE A N 1
ATOM 1256 C CA . PHE A 1 165 ? -2.267 -0.426 -19.117 1.00 88.44 165 PHE A CA 1
ATOM 1257 C C . PHE A 1 165 ? -1.922 -1.830 -18.597 1.00 88.44 165 PHE A C 1
ATOM 1259 O O . PHE A 1 165 ? -0.978 -2.449 -19.077 1.00 88.44 165 PHE A O 1
ATOM 1266 N N . LEU A 1 166 ? -2.640 -2.321 -17.578 1.00 89.50 166 LEU A N 1
ATOM 1267 C CA . LEU A 1 166 ? -2.319 -3.548 -16.842 1.00 89.50 166 LEU A CA 1
ATOM 1268 C C . LEU A 1 166 ? -0.868 -3.586 -16.320 1.00 89.50 166 LEU A C 1
ATOM 1270 O O . LEU A 1 166 ? -0.329 -4.660 -16.058 1.00 89.50 166 LEU A O 1
ATOM 1274 N N . MET A 1 167 ? -0.252 -2.418 -16.107 1.00 92.31 167 MET A N 1
ATOM 1275 C CA . MET A 1 167 ? 1.119 -2.300 -15.622 1.00 92.31 167 MET A CA 1
ATOM 1276 C C . MET A 1 167 ? 1.173 -2.652 -14.133 1.00 92.31 167 MET A C 1
ATOM 1278 O O . MET A 1 167 ? 0.544 -1.950 -13.329 1.00 92.31 167 MET A O 1
ATOM 1282 N N . PRO A 1 168 ? 1.919 -3.699 -13.730 1.00 95.75 168 PRO A N 1
ATOM 1283 C CA . PRO A 1 168 ? 2.028 -4.090 -12.334 1.00 95.75 168 PRO A CA 1
ATOM 1284 C C . PRO A 1 168 ? 2.605 -2.960 -11.482 1.00 95.75 168 PRO A C 1
ATOM 1286 O O . PRO A 1 168 ? 3.702 -2.464 -11.741 1.00 95.75 168 PRO A O 1
ATOM 1289 N N . GLN A 1 169 ? 1.876 -2.588 -10.434 1.00 96.56 169 GLN A N 1
ATOM 1290 C CA . GLN A 1 169 ? 2.311 -1.622 -9.435 1.00 96.56 169 GLN A CA 1
ATOM 1291 C C . GLN A 1 169 ? 2.446 -2.326 -8.088 1.00 96.56 169 GLN A C 1
ATOM 1293 O O . GLN A 1 169 ? 1.461 -2.845 -7.570 1.00 96.56 169 GLN A O 1
ATOM 1298 N N . VAL A 1 170 ? 3.635 -2.314 -7.490 1.00 97.31 170 VAL A N 1
ATOM 1299 C CA . VAL A 1 170 ? 3.893 -2.920 -6.178 1.00 97.31 170 VAL A CA 1
ATOM 1300 C C . VAL A 1 170 ? 4.232 -1.829 -5.170 1.00 97.31 170 VAL A C 1
ATOM 1302 O O . VAL A 1 170 ? 5.360 -1.340 -5.111 1.00 97.31 170 VAL A O 1
ATOM 1305 N N . SER A 1 171 ? 3.259 -1.442 -4.346 1.00 96.25 171 SER A N 1
ATOM 1306 C CA . SER A 1 171 ? 3.492 -0.487 -3.262 1.00 96.25 171 SER A CA 1
ATOM 1307 C C . SER A 1 171 ? 3.995 -1.179 -1.996 1.00 96.25 171 SER A C 1
ATOM 1309 O O . SER A 1 171 ? 3.469 -2.199 -1.555 1.00 96.25 171 SER A O 1
ATOM 1311 N N . PHE A 1 172 ? 4.991 -0.580 -1.355 1.00 93.31 172 PHE A N 1
ATOM 1312 C CA . PHE A 1 172 ? 5.536 -1.051 -0.081 1.00 93.31 172 PHE A CA 1
ATOM 1313 C C . PHE A 1 172 ? 4.961 -0.315 1.141 1.00 93.31 172 PHE A C 1
ATOM 1315 O O . PHE A 1 172 ? 5.412 -0.552 2.257 1.00 93.31 172 PHE A O 1
ATOM 1322 N N . GLY A 1 173 ? 3.986 0.585 0.952 1.00 91.06 173 GLY A N 1
ATOM 1323 C CA . GLY A 1 173 ? 3.438 1.395 2.049 1.00 91.06 173 GLY A CA 1
ATOM 1324 C C . GLY A 1 173 ? 1.974 1.816 1.925 1.00 91.06 173 GLY A C 1
ATOM 1325 O O . GLY A 1 173 ? 1.412 2.278 2.912 1.00 91.06 173 GLY A O 1
ATOM 1326 N N . ALA A 1 174 ? 1.327 1.642 0.768 1.00 94.56 174 ALA A N 1
ATOM 1327 C CA . ALA A 1 174 ? -0.070 2.028 0.591 1.00 94.56 174 ALA A CA 1
ATOM 1328 C C . ALA A 1 174 ? -1.017 0.965 1.177 1.00 94.56 174 ALA A C 1
ATOM 1330 O O . ALA A 1 174 ? -1.317 -0.064 0.559 1.00 94.56 174 ALA A O 1
ATOM 1331 N N . THR A 1 175 ? -1.491 1.214 2.394 1.00 94.50 175 THR A N 1
ATOM 1332 C CA . THR A 1 175 ? -2.271 0.255 3.191 1.00 94.50 175 THR A CA 1
ATOM 1333 C C . THR A 1 175 ? -3.791 0.380 3.027 1.00 94.50 175 THR A C 1
ATOM 1335 O O . THR A 1 175 ? -4.508 -0.559 3.392 1.00 94.50 175 THR A O 1
ATOM 1338 N N . SER A 1 176 ? -4.292 1.452 2.394 1.00 94.50 176 SER A N 1
ATOM 1339 C CA . SER A 1 176 ? -5.738 1.700 2.234 1.00 94.50 176 SER A CA 1
ATOM 1340 C C . SER A 1 176 ? -6.466 0.505 1.599 1.00 94.50 176 SER A C 1
ATOM 1342 O O . SER A 1 176 ? -6.037 -0.039 0.575 1.00 94.50 176 SER A O 1
ATOM 1344 N N . ASP A 1 177 ? -7.590 0.073 2.187 1.00 92.00 177 ASP A N 1
ATOM 1345 C CA . ASP A 1 177 ? -8.388 -1.057 1.671 1.00 92.00 177 ASP A CA 1
ATOM 1346 C C . ASP A 1 177 ? -9.009 -0.773 0.295 1.00 92.00 177 ASP A C 1
ATOM 1348 O O . ASP A 1 177 ? -9.342 -1.700 -0.438 1.00 92.00 177 ASP A O 1
ATOM 1352 N N . LYS A 1 178 ? -9.085 0.497 -0.123 1.00 92.62 178 LYS A N 1
ATOM 1353 C CA . LYS A 1 178 ? -9.571 0.885 -1.457 1.00 92.62 178 LYS A CA 1
ATOM 1354 C C . LYS A 1 178 ? -8.825 0.171 -2.591 1.00 92.62 178 LYS A C 1
ATOM 1356 O O . LYS A 1 178 ? -9.437 -0.174 -3.597 1.00 92.62 178 LYS A O 1
ATOM 1361 N N . PHE A 1 179 ? -7.532 -0.101 -2.414 1.00 94.50 179 PHE A N 1
ATOM 1362 C CA . PHE A 1 179 ? -6.706 -0.774 -3.423 1.00 94.50 179 PHE A CA 1
ATOM 1363 C C . PHE A 1 179 ? -6.833 -2.307 -3.409 1.00 94.50 179 PHE A C 1
ATOM 1365 O O . PHE A 1 179 ? -6.225 -2.986 -4.233 1.00 94.50 179 PHE A O 1
ATOM 1372 N N . SER A 1 180 ? -7.623 -2.871 -2.487 1.00 92.81 180 SER A N 1
ATOM 1373 C CA . SER A 1 180 ? -7.990 -4.294 -2.490 1.00 92.81 180 SER A CA 1
ATOM 1374 C C . SER A 1 180 ? -8.980 -4.640 -3.611 1.00 92.81 180 SER A C 1
ATOM 1376 O O . SER A 1 180 ? -9.110 -5.814 -3.961 1.00 92.81 180 SER A O 1
ATOM 1378 N N . ASP A 1 181 ? -9.699 -3.650 -4.151 1.00 92.88 181 ASP A N 1
ATOM 1379 C CA . ASP A 1 181 ? -10.697 -3.848 -5.202 1.00 92.88 181 ASP A CA 1
ATOM 1380 C C . ASP A 1 181 ? -10.025 -4.084 -6.562 1.00 92.88 181 ASP A C 1
ATOM 1382 O O . ASP A 1 181 ? -9.531 -3.158 -7.207 1.00 92.88 181 ASP A O 1
ATOM 1386 N N . LYS A 1 182 ? -10.033 -5.343 -7.013 1.00 91.81 182 LYS A N 1
ATOM 1387 C CA . LYS A 1 182 ? -9.428 -5.766 -8.283 1.00 91.81 182 LYS A CA 1
ATOM 1388 C C . LYS A 1 182 ? -10.202 -5.329 -9.525 1.00 91.81 182 LYS A C 1
ATOM 1390 O O . LYS A 1 182 ? -9.640 -5.407 -10.612 1.00 91.81 182 LYS A O 1
ATOM 1395 N N . LEU A 1 183 ? -11.437 -4.844 -9.383 1.00 90.12 183 LEU A N 1
ATOM 1396 C CA . LEU A 1 183 ? -12.165 -4.220 -10.490 1.00 90.12 183 LEU A CA 1
ATOM 1397 C C . LEU A 1 183 ? -11.660 -2.795 -10.739 1.00 90.12 183 LEU A C 1
ATOM 1399 O O . LEU A 1 183 ? -11.550 -2.375 -11.886 1.00 90.12 183 LEU A O 1
ATOM 1403 N N . LEU A 1 184 ? -11.337 -2.057 -9.672 1.00 89.81 184 LEU A N 1
ATOM 1404 C CA . LEU A 1 184 ? -10.857 -0.673 -9.762 1.00 89.81 184 LEU A CA 1
ATOM 1405 C C . LEU A 1 184 ? -9.332 -0.566 -9.902 1.00 89.81 184 LEU A C 1
ATOM 1407 O O . LEU A 1 184 ? -8.849 0.366 -10.542 1.00 89.81 184 LEU A O 1
ATOM 1411 N N . TYR A 1 185 ? -8.589 -1.495 -9.298 1.00 94.69 185 TYR A N 1
ATOM 1412 C CA . TYR A 1 185 ? -7.124 -1.523 -9.258 1.00 94.69 185 TYR A CA 1
ATOM 1413 C C . TYR A 1 185 ? -6.590 -2.918 -9.646 1.00 94.69 185 TYR A C 1
ATOM 1415 O O . TYR A 1 185 ? -6.006 -3.623 -8.814 1.00 94.69 185 TYR A O 1
ATOM 1423 N N . PRO A 1 186 ? -6.790 -3.359 -10.905 1.00 93.19 186 PRO A N 1
ATOM 1424 C CA . PRO A 1 186 ? -6.453 -4.718 -11.341 1.00 93.19 186 PRO A CA 1
ATOM 1425 C C . PRO A 1 186 ? -4.953 -5.037 -11.240 1.00 93.19 186 PRO A C 1
ATOM 1427 O O . PRO A 1 186 ? -4.589 -6.157 -10.880 1.00 93.19 186 PRO A O 1
ATOM 1430 N N . SER A 1 187 ? -4.082 -4.052 -11.483 1.00 93.69 187 SER A N 1
ATOM 1431 C CA . SER A 1 187 ? -2.624 -4.228 -11.504 1.00 93.69 187 SER A CA 1
ATOM 1432 C C . SER A 1 187 ? -1.912 -3.861 -10.194 1.00 93.69 187 SER A C 1
ATOM 1434 O O . SER A 1 187 ? -0.687 -3.958 -10.110 1.00 93.69 187 SER A O 1
ATOM 1436 N N . PHE A 1 188 ? -2.654 -3.459 -9.155 1.00 97.25 188 PHE A N 1
ATOM 1437 C CA . PHE A 1 188 ? -2.070 -3.052 -7.878 1.00 97.25 188 PHE A CA 1
ATOM 1438 C C . PHE A 1 188 ? -1.779 -4.244 -6.962 1.00 97.25 188 PHE A C 1
ATOM 1440 O O . PHE A 1 188 ? -2.645 -5.081 -6.686 1.00 97.25 188 PHE A O 1
ATOM 1447 N N . PHE A 1 189 ? -0.579 -4.261 -6.401 1.00 96.56 189 PHE A N 1
ATOM 1448 C CA . PHE A 1 189 ? -0.110 -5.185 -5.380 1.00 96.56 189 PHE A CA 1
ATOM 1449 C C . PHE A 1 189 ? 0.564 -4.406 -4.252 1.00 96.56 189 PHE A C 1
ATOM 1451 O O . PHE A 1 189 ? 1.038 -3.283 -4.429 1.00 96.56 189 PHE A O 1
ATOM 1458 N N . ARG A 1 190 ? 0.633 -5.020 -3.071 1.00 94.62 190 ARG A N 1
ATOM 1459 C CA . ARG A 1 190 ? 1.352 -4.455 -1.930 1.00 94.62 190 ARG A CA 1
ATOM 1460 C C . ARG A 1 190 ? 2.047 -5.519 -1.105 1.00 94.62 190 ARG A C 1
ATOM 1462 O O . ARG A 1 190 ? 1.562 -6.645 -1.018 1.00 94.62 190 ARG A O 1
ATOM 1469 N N . THR A 1 191 ? 3.155 -5.138 -0.479 1.00 94.12 191 THR A N 1
ATOM 1470 C CA . THR A 1 191 ? 3.923 -5.999 0.438 1.00 94.12 191 THR A CA 1
ATOM 1471 C C . THR A 1 191 ? 3.497 -5.847 1.902 1.00 94.12 191 THR A C 1
ATOM 1473 O O . THR A 1 191 ? 3.972 -6.581 2.764 1.00 94.12 191 THR A O 1
ATOM 1476 N N . VAL A 1 192 ? 2.580 -4.917 2.181 1.00 91.94 192 VAL A N 1
ATOM 1477 C CA . VAL A 1 192 ? 2.040 -4.611 3.512 1.00 91.94 192 VAL A CA 1
ATOM 1478 C C . VAL A 1 192 ? 0.567 -5.032 3.628 1.00 91.94 192 VAL A C 1
ATOM 1480 O O . VAL A 1 192 ? -0.142 -5.072 2.617 1.00 91.94 192 VAL A O 1
ATOM 1483 N N . PRO A 1 193 ? 0.071 -5.373 4.833 1.00 92.50 193 PRO A N 1
ATOM 1484 C CA . PRO A 1 193 ? -1.332 -5.725 5.026 1.00 92.50 193 PRO A CA 1
ATOM 1485 C C . PRO A 1 193 ? -2.263 -4.524 4.809 1.00 92.50 193 PRO A C 1
ATOM 1487 O O . PRO A 1 193 ? -1.867 -3.370 4.928 1.00 92.50 193 PRO A O 1
ATOM 1490 N N . SER A 1 194 ? -3.529 -4.818 4.504 1.00 94.50 194 SER A N 1
ATOM 1491 C CA . SER A 1 194 ? -4.573 -3.797 4.383 1.00 94.50 194 SER A CA 1
ATOM 1492 C C . SER A 1 194 ? -5.026 -3.258 5.739 1.00 94.50 194 SER A C 1
ATOM 1494 O O . SER A 1 194 ? -5.206 -4.042 6.679 1.00 94.50 194 SER A O 1
ATOM 1496 N N . ASP A 1 195 ? -5.366 -1.968 5.779 1.00 91.81 195 ASP A N 1
ATOM 1497 C CA . ASP A 1 195 ? -5.947 -1.296 6.950 1.00 91.81 195 ASP A CA 1
ATOM 1498 C C . ASP A 1 195 ? -7.225 -1.960 7.462 1.00 91.81 195 ASP A C 1
ATOM 1500 O O . ASP A 1 195 ? -7.476 -1.946 8.665 1.00 91.81 195 ASP A O 1
ATOM 1504 N N . LYS A 1 196 ? -7.973 -2.658 6.600 1.00 91.75 196 LYS A N 1
ATOM 1505 C CA . LYS A 1 196 ? -9.141 -3.463 6.977 1.00 91.75 196 LYS A CA 1
ATOM 1506 C C . LYS A 1 196 ? -8.909 -4.357 8.191 1.00 91.75 196 LYS A C 1
ATOM 1508 O O . LYS A 1 196 ? -9.779 -4.505 9.053 1.00 91.75 196 LYS A O 1
ATOM 1513 N N . TRP A 1 197 ? -7.732 -4.974 8.273 1.00 92.19 197 TRP A N 1
ATOM 1514 C CA . TRP A 1 197 ? -7.381 -5.831 9.402 1.00 92.19 197 TRP A CA 1
ATOM 1515 C C . TRP A 1 197 ? -7.075 -5.017 10.656 1.00 92.19 197 TRP A C 1
ATOM 1517 O O . TRP A 1 197 ? -7.562 -5.363 11.732 1.00 92.19 197 TRP A O 1
ATOM 1527 N N . GLN A 1 198 ? -6.329 -3.922 10.516 1.00 90.75 198 GLN A N 1
ATOM 1528 C CA . GLN A 1 198 ? -5.996 -3.027 11.621 1.00 90.75 198 GLN A CA 1
ATOM 1529 C C . GLN A 1 198 ? -7.258 -2.398 12.222 1.00 90.75 198 GLN A C 1
ATOM 1531 O O . GLN A 1 198 ? -7.471 -2.489 13.430 1.00 90.75 198 GLN A O 1
ATOM 1536 N N . VAL A 1 199 ? -8.151 -1.870 11.385 1.00 92.56 199 VAL A N 1
ATOM 1537 C CA . VAL A 1 199 ? -9.443 -1.309 11.795 1.00 92.56 199 VAL A CA 1
ATOM 1538 C C . VAL A 1 199 ? -10.287 -2.351 12.532 1.00 92.56 199 VAL A C 1
ATOM 1540 O O . VAL A 1 199 ? -10.832 -2.070 13.602 1.00 92.56 199 VAL A O 1
ATOM 1543 N N . LYS A 1 200 ? -10.369 -3.581 12.006 1.00 92.31 200 LYS A N 1
ATOM 1544 C CA . LYS A 1 200 ? -11.116 -4.670 12.649 1.00 92.31 200 LYS A CA 1
ATOM 1545 C C . LYS A 1 200 ? -10.559 -5.011 14.031 1.00 92.31 200 LYS A C 1
ATOM 1547 O O . LYS A 1 200 ? -11.337 -5.200 14.964 1.00 92.31 200 LYS A O 1
ATOM 1552 N N . VAL A 1 201 ? -9.235 -5.086 14.172 1.00 91.94 201 VAL A N 1
ATOM 1553 C CA . VAL A 1 201 ? -8.581 -5.337 15.466 1.00 91.94 201 VAL A CA 1
ATOM 1554 C C . VAL A 1 201 ? -8.862 -4.198 16.443 1.00 91.94 201 VAL A C 1
ATOM 1556 O O . VAL A 1 201 ? -9.202 -4.465 17.593 1.00 91.94 201 VAL A O 1
ATOM 1559 N N . MET A 1 202 ? -8.798 -2.943 15.992 1.00 91.44 202 MET A N 1
ATOM 1560 C CA . MET A 1 202 ? -9.110 -1.783 16.831 1.00 91.44 202 MET A CA 1
ATOM 1561 C C . MET A 1 202 ? -10.560 -1.819 17.320 1.00 91.44 202 MET A C 1
ATOM 1563 O O . MET A 1 202 ? -10.797 -1.650 18.510 1.00 91.44 202 MET A O 1
ATOM 1567 N N . ALA A 1 203 ? -11.525 -2.126 16.450 1.00 91.25 203 ALA A N 1
ATOM 1568 C CA . ALA A 1 203 ? -12.928 -2.252 16.846 1.00 91.25 203 ALA A CA 1
ATOM 1569 C C . ALA A 1 203 ? -13.163 -3.396 17.854 1.00 91.25 203 ALA A C 1
ATOM 1571 O O . ALA A 1 203 ? -13.883 -3.219 18.838 1.00 91.25 203 ALA A O 1
ATOM 1572 N N . LEU A 1 204 ? -12.517 -4.553 17.657 1.00 89.81 204 LEU A N 1
ATOM 1573 C CA . LEU A 1 204 ? -12.573 -5.668 18.611 1.00 89.81 204 LEU A CA 1
ATOM 1574 C C . LEU A 1 204 ? -11.956 -5.304 19.964 1.00 89.81 204 LEU A C 1
ATOM 1576 O O . LEU A 1 204 ? -12.490 -5.697 20.996 1.00 89.81 204 LEU A O 1
ATOM 1580 N N . LEU A 1 205 ? -10.875 -4.524 19.965 1.00 91.12 205 LEU A N 1
ATOM 1581 C CA . LEU A 1 205 ? -10.241 -4.041 21.186 1.00 91.12 205 LEU A CA 1
ATOM 1582 C C . LEU A 1 205 ? -11.190 -3.134 21.979 1.00 91.12 205 LEU A C 1
ATOM 1584 O O . LEU A 1 205 ? -11.357 -3.334 23.178 1.00 91.12 205 LEU A O 1
ATOM 1588 N N . LEU A 1 206 ? -11.878 -2.196 21.318 1.00 87.81 206 LEU A N 1
ATOM 1589 C CA . LEU A 1 206 ? -12.882 -1.351 21.982 1.00 87.81 206 LEU A CA 1
ATOM 1590 C C . LEU A 1 206 ? -13.998 -2.186 22.609 1.00 87.81 206 LEU A C 1
ATOM 1592 O O . LEU A 1 206 ? -14.409 -1.918 23.736 1.00 87.81 206 LEU A O 1
ATOM 1596 N N . LYS A 1 207 ? -14.449 -3.223 21.897 1.00 86.88 207 LYS A N 1
ATOM 1597 C CA . LYS A 1 207 ? -15.466 -4.150 22.392 1.00 86.88 207 LYS A CA 1
ATOM 1598 C C . LYS A 1 207 ? -14.991 -4.921 23.625 1.00 86.88 207 LYS A C 1
ATOM 1600 O O . LYS A 1 207 ? -15.744 -5.012 24.589 1.00 86.88 207 LYS A O 1
ATOM 1605 N N . GLU A 1 208 ? -13.767 -5.444 23.605 1.00 87.06 208 GLU A N 1
ATOM 1606 C CA . GLU A 1 208 ? -13.185 -6.195 24.727 1.00 87.06 208 GLU A CA 1
ATOM 1607 C C . GLU A 1 208 ? -13.080 -5.334 25.994 1.00 87.06 208 GLU A C 1
ATOM 1609 O O . GLU A 1 208 ? -13.401 -5.787 27.090 1.00 87.06 208 GLU A O 1
ATOM 1614 N N . PHE A 1 209 ? -12.710 -4.059 25.845 1.00 85.88 209 PHE A N 1
ATOM 1615 C CA . PHE A 1 209 ? -12.643 -3.109 26.959 1.00 85.88 209 PHE A CA 1
ATOM 1616 C C . PHE A 1 209 ? -13.995 -2.474 27.329 1.00 85.88 209 PHE A C 1
ATOM 1618 O O . PHE A 1 209 ? -14.059 -1.665 28.256 1.00 85.88 209 PHE A O 1
ATOM 1625 N N . GLY A 1 210 ? -15.080 -2.824 26.630 1.00 85.69 210 GLY A N 1
ATOM 1626 C CA . GLY A 1 210 ? -16.412 -2.265 26.869 1.00 85.69 210 GLY A CA 1
ATOM 1627 C C . GLY A 1 210 ? -16.535 -0.772 26.538 1.00 85.69 210 GLY A C 1
ATOM 1628 O O . GLY A 1 210 ? -17.421 -0.097 27.061 1.00 85.69 210 GLY A O 1
ATOM 1629 N N . TRP A 1 211 ? -15.655 -0.232 25.692 1.00 90.62 211 TRP A N 1
ATOM 1630 C CA . TRP A 1 211 ? -15.688 1.167 25.273 1.00 90.62 211 TRP A CA 1
ATOM 1631 C C . TRP A 1 211 ? -16.659 1.360 24.110 1.00 90.62 211 TRP A C 1
ATOM 1633 O O . TRP A 1 211 ? -16.371 1.008 22.969 1.00 90.62 211 TRP A O 1
ATOM 1643 N N . ASN A 1 212 ? -17.814 1.955 24.402 1.00 91.12 212 ASN A N 1
ATOM 1644 C CA . ASN A 1 212 ? -18.894 2.183 23.441 1.00 91.12 212 ASN A CA 1
ATOM 1645 C C . ASN A 1 212 ? -19.083 3.658 23.043 1.00 91.12 212 ASN A C 1
ATOM 1647 O O . ASN A 1 212 ? -19.973 3.953 22.253 1.00 91.12 212 ASN A O 1
ATOM 1651 N N . TRP A 1 213 ? -18.275 4.579 23.573 1.00 93.56 213 TRP A N 1
ATOM 1652 C CA . TRP A 1 213 ? -18.353 6.017 23.298 1.00 93.56 213 TRP A CA 1
ATOM 1653 C C . TRP A 1 213 ? -16.963 6.544 22.944 1.00 93.56 213 TRP A C 1
ATOM 1655 O O . TRP A 1 213 ? -16.117 6.724 23.827 1.00 93.56 213 TRP A O 1
ATOM 1665 N N . VAL A 1 214 ? -16.706 6.730 21.647 1.00 93.88 214 VAL A N 1
ATOM 1666 C CA . VAL A 1 214 ? -15.363 7.027 21.119 1.00 93.88 214 VAL A CA 1
ATOM 1667 C C . VAL A 1 214 ? -15.366 8.207 20.152 1.00 93.88 214 VAL A C 1
ATOM 1669 O O . VAL A 1 214 ? -16.386 8.540 19.556 1.00 93.88 214 VAL A O 1
ATOM 1672 N N . ALA A 1 215 ? -14.204 8.825 19.972 1.00 94.75 215 ALA A N 1
ATOM 1673 C CA . ALA A 1 215 ? -13.954 9.842 18.957 1.00 94.75 215 ALA A CA 1
ATOM 1674 C C . ALA A 1 215 ? -12.924 9.301 17.975 1.00 94.75 215 ALA A C 1
ATOM 1676 O O . ALA A 1 215 ? -12.022 8.558 18.366 1.00 94.75 215 ALA A O 1
ATOM 1677 N N . VAL A 1 216 ? -13.044 9.683 16.710 1.00 95.31 216 VAL A N 1
ATOM 1678 C CA . VAL A 1 216 ? -12.151 9.220 15.651 1.00 95.31 216 VAL A CA 1
ATOM 1679 C C . VAL A 1 216 ? -11.563 10.431 14.945 1.00 95.31 216 VAL A C 1
ATOM 1681 O O . VAL A 1 216 ? -12.286 11.335 14.534 1.00 95.31 216 VAL A O 1
ATOM 1684 N N . VAL A 1 217 ? -10.242 10.469 14.824 1.00 95.19 217 VAL A N 1
ATOM 1685 C CA . VAL A 1 217 ? -9.509 11.563 14.185 1.00 95.19 217 VAL A CA 1
ATOM 1686 C C . VAL A 1 217 ? -8.666 10.989 13.056 1.00 95.19 217 VAL A C 1
ATOM 1688 O O . VAL A 1 217 ? -7.920 10.041 13.281 1.00 95.19 217 VAL A O 1
ATOM 1691 N N . GLY A 1 218 ? -8.774 11.546 11.854 1.00 95.06 218 GLY A N 1
ATOM 1692 C CA . GLY A 1 218 ? -7.972 11.139 10.700 1.00 95.06 218 GLY A CA 1
ATOM 1693 C C . GLY A 1 218 ? -7.112 12.260 10.130 1.00 95.06 218 GLY A C 1
ATOM 1694 O O . GLY A 1 218 ? -7.358 13.425 10.427 1.00 95.06 218 GLY A O 1
ATOM 1695 N N . SER A 1 219 ? -6.122 11.937 9.298 1.00 93.81 219 SER A N 1
ATOM 1696 C CA . SER A 1 219 ? -5.542 12.912 8.359 1.00 93.81 219 SER A CA 1
ATOM 1697 C C . SER A 1 219 ? -6.472 13.140 7.167 1.00 93.81 219 SER A C 1
ATOM 1699 O O . SER A 1 219 ? -7.171 12.226 6.732 1.00 93.81 219 SER A O 1
ATOM 1701 N N . ASP A 1 220 ? -6.475 14.360 6.639 1.00 91.44 220 ASP A N 1
ATOM 1702 C CA . ASP A 1 220 ? -7.247 14.765 5.462 1.00 91.44 220 ASP A CA 1
ATOM 1703 C C . ASP A 1 220 ? -6.543 14.365 4.155 1.00 91.44 220 ASP A C 1
ATOM 1705 O O . ASP A 1 220 ? -6.239 15.187 3.297 1.00 91.44 220 ASP A O 1
ATOM 1709 N N . GLU A 1 221 ? -6.215 13.081 4.050 1.00 89.62 221 GLU A N 1
ATOM 1710 C CA . GLU A 1 221 ? -5.722 12.431 2.837 1.00 89.62 221 GLU A CA 1
ATOM 1711 C C . GLU A 1 221 ? -6.299 11.007 2.748 1.00 89.62 221 GLU A C 1
ATOM 1713 O O . GLU A 1 221 ? -7.027 10.563 3.641 1.00 89.62 221 GLU A O 1
ATOM 1718 N N . GLU A 1 222 ? -6.027 10.295 1.652 1.00 91.69 222 GLU A N 1
ATOM 1719 C CA . GLU A 1 222 ? -6.684 9.021 1.324 1.00 91.69 222 GLU A CA 1
ATOM 1720 C C . GLU A 1 222 ? -6.575 7.962 2.437 1.00 91.69 222 GLU A C 1
ATOM 1722 O O . GLU A 1 222 ? -7.564 7.284 2.717 1.00 91.69 222 GLU A O 1
ATOM 1727 N N . TYR A 1 223 ? -5.417 7.801 3.088 1.00 91.94 223 TYR A N 1
ATOM 1728 C CA . TYR A 1 223 ? -5.246 6.828 4.175 1.00 91.94 223 TYR A CA 1
ATOM 1729 C C . TYR A 1 223 ? -6.097 7.194 5.398 1.00 91.94 223 TYR A C 1
ATOM 1731 O O . TYR A 1 223 ? -6.897 6.379 5.866 1.00 91.94 223 TYR A O 1
ATOM 1739 N N . GLY A 1 224 ? -5.971 8.425 5.892 1.00 92.44 224 GLY A N 1
ATOM 1740 C CA . GLY A 1 224 ? -6.657 8.886 7.090 1.00 92.44 224 GLY A CA 1
ATOM 1741 C C . GLY A 1 224 ? -8.168 8.942 6.915 1.00 92.44 224 GLY A C 1
ATOM 1742 O O . GLY A 1 224 ? -8.902 8.370 7.724 1.00 92.44 224 GLY A O 1
ATOM 1743 N N . GLN A 1 225 ? -8.654 9.534 5.821 1.00 93.31 225 GLN A N 1
ATOM 1744 C CA . GLN A 1 225 ? -10.086 9.564 5.526 1.00 93.31 225 GLN A CA 1
ATOM 1745 C C . GLN A 1 225 ? -10.657 8.149 5.408 1.00 93.31 225 GLN A C 1
ATOM 1747 O O . GLN A 1 225 ? -11.717 7.860 5.979 1.00 93.31 225 GLN A O 1
ATOM 1752 N N . ARG A 1 226 ? -9.962 7.249 4.695 1.00 93.44 226 ARG A N 1
ATOM 1753 C CA . ARG A 1 226 ? -10.470 5.894 4.491 1.00 93.44 226 ARG A CA 1
ATOM 1754 C C . ARG A 1 226 ? -10.467 5.077 5.777 1.00 93.44 226 ARG A C 1
ATOM 1756 O O . ARG A 1 226 ? -11.459 4.396 6.040 1.00 93.44 226 ARG A O 1
ATOM 1763 N N . GLY A 1 227 ? -9.418 5.192 6.589 1.00 92.62 227 GLY A N 1
ATOM 1764 C CA . GLY A 1 227 ? -9.326 4.536 7.894 1.00 92.62 227 GLY A CA 1
ATOM 1765 C C . GLY A 1 227 ? -10.456 4.958 8.832 1.00 92.62 227 GLY A C 1
ATOM 1766 O O . GLY A 1 227 ? -11.115 4.106 9.429 1.00 92.62 227 GLY A O 1
ATOM 1767 N N . VAL A 1 228 ? -10.762 6.259 8.890 1.00 94.25 228 VAL A N 1
ATOM 1768 C CA . VAL A 1 228 ? -11.886 6.778 9.683 1.00 94.25 228 VAL A CA 1
ATOM 1769 C C . VAL A 1 228 ? -13.228 6.234 9.181 1.00 94.25 228 VAL A C 1
ATOM 1771 O O . VAL A 1 228 ? -14.032 5.758 9.979 1.00 94.25 228 VAL A O 1
ATOM 1774 N N . GLN A 1 229 ? -13.473 6.262 7.867 1.00 93.19 229 GLN A N 1
ATOM 1775 C CA . GLN A 1 229 ? -14.719 5.748 7.280 1.00 93.19 229 GLN A CA 1
ATOM 1776 C C . GLN A 1 229 ? -14.915 4.252 7.549 1.00 93.19 229 GLN A C 1
ATOM 1778 O O . GLN A 1 229 ? -16.008 3.818 7.920 1.00 93.19 229 GLN A O 1
ATOM 1783 N N . GLU A 1 230 ? -13.868 3.452 7.345 1.00 91.81 230 GLU A N 1
ATOM 1784 C CA . GLU A 1 230 ? -13.928 2.008 7.555 1.00 91.81 230 GLU A CA 1
ATOM 1785 C C . GLU A 1 230 ? -14.136 1.669 9.034 1.00 91.81 230 GLU A C 1
ATOM 1787 O O . GLU A 1 230 ? -14.939 0.792 9.365 1.00 91.81 230 GLU A O 1
ATOM 1792 N N . PHE A 1 231 ? -13.482 2.412 9.928 1.00 94.12 231 PHE A N 1
ATOM 1793 C CA . PHE A 1 231 ? -13.664 2.271 11.365 1.00 94.12 231 PHE A CA 1
ATOM 1794 C C . PHE A 1 231 ? -15.097 2.582 11.798 1.00 94.12 231 PHE A C 1
ATOM 1796 O O . PHE A 1 231 ? -15.707 1.765 12.496 1.00 94.12 231 PHE A O 1
ATOM 1803 N N . SER A 1 232 ? -15.665 3.703 11.347 1.00 92.69 232 SER A N 1
ATOM 1804 C CA . SER A 1 232 ? -17.056 4.062 11.653 1.00 92.69 232 SER A CA 1
ATOM 1805 C C . SER A 1 232 ? -18.026 2.985 11.155 1.00 92.69 232 SER A C 1
ATOM 1807 O O . SER A 1 232 ? -18.873 2.511 11.907 1.00 92.69 232 SER A O 1
ATOM 1809 N N . LYS A 1 233 ? -17.819 2.476 9.935 1.00 91.75 233 LYS A N 1
ATOM 1810 C CA . LYS A 1 233 ? -18.650 1.410 9.354 1.00 91.75 233 LYS A CA 1
ATOM 1811 C C . LYS A 1 233 ? -18.584 0.088 10.129 1.00 91.75 233 LYS A C 1
ATOM 1813 O O . LYS A 1 233 ? -19.580 -0.623 10.239 1.00 91.75 233 LYS A O 1
ATOM 1818 N N . ILE A 1 234 ? -17.407 -0.300 10.624 1.00 91.12 234 ILE A N 1
ATOM 1819 C CA . ILE A 1 234 ? -17.250 -1.551 11.385 1.00 91.12 234 ILE A CA 1
ATOM 1820 C C . ILE A 1 234 ? -17.858 -1.415 12.785 1.00 91.12 234 ILE A C 1
ATOM 1822 O O . ILE A 1 234 ? -18.476 -2.362 13.277 1.00 91.12 234 ILE A O 1
ATOM 1826 N N . THR A 1 235 ? -17.711 -0.249 13.414 1.00 90.62 235 THR A N 1
ATOM 1827 C CA . THR A 1 235 ? -18.191 0.004 14.780 1.00 90.62 235 THR A CA 1
ATOM 1828 C C . THR A 1 235 ? -19.712 0.145 14.882 1.00 90.62 235 THR A C 1
ATOM 1830 O O . THR A 1 235 ? -20.269 -0.287 15.896 1.00 90.62 235 THR A O 1
ATOM 1833 N N . GLU A 1 236 ? -20.396 0.584 13.814 1.00 86.44 236 GLU A N 1
ATOM 1834 C CA . GLU A 1 236 ? -21.869 0.576 13.695 1.00 86.44 236 GLU A CA 1
ATOM 1835 C C . GLU A 1 236 ? -22.486 -0.791 14.049 1.00 86.44 236 GLU A C 1
ATOM 1837 O O . GLU A 1 236 ? -23.482 -0.871 14.766 1.00 86.44 236 GLU A O 1
ATOM 1842 N N . ASN A 1 237 ? -21.850 -1.887 13.624 1.00 86.19 237 ASN A N 1
ATOM 1843 C CA . ASN A 1 237 ? -22.327 -3.251 13.881 1.00 86.19 237 ASN A CA 1
ATOM 1844 C C . ASN A 1 237 ? -21.874 -3.825 15.236 1.00 86.19 237 ASN A C 1
ATOM 1846 O O . ASN A 1 237 ? -22.232 -4.952 15.580 1.00 86.19 237 ASN A O 1
ATOM 1850 N N . MET A 1 238 ? -21.057 -3.094 16.000 1.00 88.06 238 MET A N 1
ATOM 1851 C CA . MET A 1 238 ? -20.438 -3.564 17.247 1.00 88.06 238 MET A CA 1
ATOM 1852 C C . MET A 1 238 ? -20.935 -2.821 18.490 1.00 88.06 238 MET A C 1
ATOM 1854 O O . MET A 1 238 ? -20.317 -2.938 19.547 1.00 88.06 238 MET A O 1
ATOM 1858 N N . SER A 1 239 ? -22.060 -2.101 18.400 1.00 85.75 239 SER A N 1
ATOM 1859 C CA . SER A 1 239 ? -22.631 -1.299 19.500 1.00 85.75 239 SER A CA 1
ATOM 1860 C C . SER A 1 239 ? -21.665 -0.249 20.075 1.00 85.75 239 SER A C 1
ATOM 1862 O O . SER A 1 239 ? -21.745 0.102 21.250 1.00 85.75 239 SER A O 1
ATOM 1864 N N . VAL A 1 240 ? -20.751 0.256 19.243 1.00 91.81 240 VAL A N 1
ATOM 1865 C CA . VAL A 1 240 ? -19.830 1.347 19.576 1.00 91.81 240 VAL A CA 1
ATOM 1866 C C . VAL A 1 240 ? -20.285 2.596 18.822 1.00 91.81 240 VAL A C 1
ATOM 1868 O O . VAL A 1 240 ? -20.442 2.567 17.606 1.00 91.81 240 VAL A O 1
ATOM 1871 N N . CYS A 1 241 ? -20.511 3.690 19.544 1.00 91.38 241 CYS A N 1
ATOM 1872 C CA . CYS A 1 241 ? -20.941 4.970 19.001 1.00 91.38 241 CYS A CA 1
ATOM 1873 C C . CYS A 1 241 ? -19.739 5.899 18.796 1.00 91.38 241 CYS A C 1
ATOM 1875 O O . CYS A 1 241 ? -18.998 6.202 19.739 1.00 91.38 241 CYS A O 1
ATOM 1877 N N . VAL A 1 242 ? -19.580 6.383 17.564 1.00 94.12 242 VAL A N 1
ATOM 1878 C CA . VAL A 1 242 ? -18.627 7.442 17.227 1.00 94.12 242 VAL A CA 1
ATOM 1879 C C . VAL A 1 242 ? -19.276 8.790 17.539 1.00 94.12 242 VAL A C 1
ATOM 1881 O O . VAL A 1 242 ? -20.135 9.269 16.807 1.00 94.12 242 VAL A O 1
ATOM 1884 N N . ALA A 1 243 ? -18.887 9.387 18.661 1.00 92.38 243 ALA A N 1
ATOM 1885 C CA . ALA A 1 243 ? -19.427 10.647 19.166 1.00 92.38 243 ALA A CA 1
ATOM 1886 C C . ALA A 1 243 ? -18.911 11.875 18.407 1.00 92.38 243 ALA A C 1
ATOM 1888 O O . ALA A 1 243 ? -19.576 12.907 18.351 1.00 92.38 243 ALA A O 1
ATOM 1889 N N . TYR A 1 244 ? -17.701 11.771 17.859 1.00 94.81 244 TYR A N 1
ATOM 1890 C CA . TYR A 1 244 ? -17.059 12.836 17.108 1.00 94.81 244 TYR A CA 1
ATOM 1891 C C . TYR A 1 244 ? -16.133 12.261 16.043 1.00 94.81 244 TYR A C 1
ATOM 1893 O O . TYR A 1 244 ? -15.409 11.294 16.295 1.00 94.81 244 TYR A O 1
ATOM 1901 N N . GLN A 1 245 ? -16.126 12.910 14.882 1.00 94.62 245 GLN A N 1
ATOM 1902 C CA . GLN A 1 245 ? -15.213 12.634 13.787 1.00 94.62 245 GLN A CA 1
ATOM 1903 C C . GLN A 1 245 ? -14.488 13.925 13.402 1.00 94.62 245 GLN A C 1
ATOM 1905 O O . GLN A 1 245 ? -15.132 14.934 13.123 1.00 94.62 245 GLN A O 1
ATOM 1910 N N . GLY A 1 246 ? -13.156 13.895 13.384 1.00 93.50 246 GLY A N 1
ATOM 1911 C CA . GLY A 1 246 ? -12.323 15.033 12.994 1.00 93.50 246 GLY A CA 1
ATOM 1912 C C . GLY A 1 246 ? -11.316 14.661 11.914 1.00 93.50 246 GLY A C 1
ATOM 1913 O O . GLY A 1 246 ? -10.821 13.536 11.896 1.00 93.50 246 GLY A O 1
ATOM 1914 N N . LEU A 1 247 ? -10.989 15.609 11.038 1.00 95.00 247 LEU A N 1
ATOM 1915 C CA . LEU A 1 247 ? -9.931 15.465 10.039 1.00 95.00 247 LEU A CA 1
ATOM 1916 C C . LEU A 1 247 ? -8.889 16.571 10.228 1.00 95.00 247 LEU A C 1
ATOM 1918 O O . LEU A 1 247 ? -9.237 17.742 10.370 1.00 95.00 247 LEU A O 1
ATOM 1922 N N . ILE A 1 248 ? -7.618 16.184 10.266 1.00 93.56 248 ILE A N 1
ATOM 1923 C CA . ILE A 1 248 ? -6.469 17.083 10.367 1.00 93.56 248 ILE A CA 1
ATOM 1924 C C . ILE A 1 248 ? -6.038 17.425 8.939 1.00 93.56 248 ILE A C 1
ATOM 1926 O O . ILE A 1 248 ? -5.670 16.500 8.217 1.00 93.56 248 ILE A O 1
ATOM 1930 N N . PRO A 1 249 ? -6.045 18.700 8.520 1.00 89.00 249 PRO A N 1
ATOM 1931 C CA . PRO A 1 249 ? -5.673 19.068 7.159 1.00 89.00 249 PRO A CA 1
ATOM 1932 C C . PRO A 1 249 ? -4.195 18.757 6.878 1.00 89.00 249 PRO A C 1
ATOM 1934 O O . PRO A 1 249 ? -3.347 18.956 7.750 1.00 89.00 249 PRO A O 1
ATOM 1937 N N . MET A 1 250 ? -3.889 18.269 5.668 1.00 82.56 250 MET A N 1
ATOM 1938 C CA . MET A 1 250 ? -2.506 18.036 5.209 1.00 82.56 250 MET A CA 1
ATOM 1939 C C . MET A 1 250 ? -1.901 19.257 4.507 1.00 82.56 250 MET A C 1
ATOM 1941 O O . MET A 1 250 ? -0.714 19.524 4.659 1.00 82.56 250 MET A O 1
ATOM 1945 N N . TYR A 1 251 ? -2.711 19.996 3.744 1.00 75.50 251 TYR A N 1
ATOM 1946 C CA . TYR A 1 251 ? -2.231 21.038 2.823 1.00 75.50 251 TYR A CA 1
ATOM 1947 C C . TYR A 1 251 ? -2.309 22.463 3.393 1.00 75.50 251 TYR A C 1
ATOM 1949 O O . TYR A 1 251 ? -1.958 23.425 2.717 1.00 75.50 251 TYR A O 1
ATOM 1957 N N . THR A 1 252 ? -2.792 22.619 4.625 1.00 78.62 252 THR A N 1
ATOM 1958 C CA . THR A 1 252 ? -2.903 23.909 5.322 1.00 78.62 252 THR A CA 1
ATOM 1959 C C . THR A 1 252 ? -2.396 23.774 6.750 1.00 78.62 252 THR A C 1
ATOM 1961 O O . THR A 1 252 ? -2.292 22.657 7.252 1.00 78.62 252 THR A O 1
ATOM 1964 N N . ASP A 1 253 ? -2.143 24.895 7.436 1.00 78.69 253 ASP A N 1
ATOM 1965 C CA . ASP A 1 253 ? -1.746 24.877 8.849 1.00 78.69 253 ASP A CA 1
ATOM 1966 C C . ASP A 1 253 ? -2.741 24.047 9.693 1.00 78.69 253 ASP A C 1
ATOM 1968 O O . ASP A 1 253 ? -3.917 24.417 9.799 1.00 78.69 253 ASP A O 1
ATOM 1972 N N . PRO A 1 254 ? -2.305 22.920 10.292 1.00 84.44 254 PRO A N 1
ATOM 1973 C CA . PRO A 1 254 ? -3.187 22.054 11.060 1.00 84.44 254 PRO A CA 1
ATOM 1974 C C . PRO A 1 254 ? -3.508 22.611 12.449 1.00 84.44 254 PRO A C 1
ATOM 1976 O O . PRO A 1 254 ? -4.436 22.113 13.088 1.00 84.44 254 PRO A O 1
ATOM 1979 N N . GLY A 1 255 ? -2.791 23.634 12.931 1.00 83.12 255 GLY A N 1
ATOM 1980 C CA . GLY A 1 255 ? -2.955 24.187 14.280 1.00 83.12 255 GLY A CA 1
ATOM 1981 C C . GLY A 1 255 ? -4.406 24.549 14.640 1.00 83.12 255 GLY A C 1
ATOM 1982 O O . GLY A 1 255 ? -4.936 23.988 15.604 1.00 83.12 255 GLY A O 1
ATOM 1983 N N . PRO A 1 256 ? -5.087 25.422 13.869 1.00 86.50 256 PRO A N 1
ATOM 1984 C CA . PRO A 1 256 ? -6.470 25.831 14.147 1.00 86.50 256 PRO A CA 1
ATOM 1985 C C . PRO A 1 256 ? -7.485 24.677 14.081 1.00 86.50 256 PRO A C 1
ATOM 1987 O O . PRO A 1 256 ? -8.449 24.619 14.854 1.00 86.50 256 PRO A O 1
ATOM 1990 N N . ALA A 1 257 ? -7.272 23.735 13.159 1.00 88.94 257 ALA A N 1
ATOM 1991 C CA . ALA A 1 257 ? -8.124 22.559 13.025 1.00 88.94 257 ALA A CA 1
ATOM 1992 C C . ALA A 1 257 ? -7.960 21.626 14.233 1.00 88.94 257 ALA A C 1
ATOM 1994 O O . ALA A 1 257 ? -8.951 21.181 14.810 1.00 88.94 257 ALA A O 1
ATOM 1995 N N . ILE A 1 258 ? -6.720 21.399 14.678 1.00 90.25 258 ILE A N 1
ATOM 1996 C CA . ILE A 1 258 ? -6.411 20.580 15.855 1.00 90.25 258 ILE A CA 1
ATOM 1997 C C . ILE A 1 258 ? -7.022 21.180 17.122 1.00 90.25 258 ILE A C 1
ATOM 1999 O O . ILE A 1 258 ? -7.623 20.436 17.897 1.00 90.25 258 ILE A O 1
ATOM 2003 N N . THR A 1 259 ? -6.942 22.499 17.333 1.00 87.62 259 THR A N 1
ATOM 2004 C CA . THR A 1 259 ? -7.582 23.129 18.504 1.00 87.62 259 THR A CA 1
ATOM 2005 C C . THR A 1 259 ? -9.091 22.907 18.503 1.00 87.62 259 THR A C 1
ATOM 2007 O O . THR A 1 259 ? -9.651 22.498 19.516 1.00 87.62 259 THR A O 1
ATOM 2010 N N . THR A 1 260 ? -9.731 23.056 17.341 1.00 91.06 260 THR A N 1
ATOM 2011 C CA . THR A 1 260 ? -11.172 22.813 17.181 1.00 91.06 260 THR A CA 1
ATOM 2012 C C . THR A 1 260 ? -11.532 21.344 17.443 1.00 91.06 260 THR A C 1
ATOM 2014 O O . THR A 1 260 ? -12.512 21.049 18.126 1.00 91.06 260 THR A O 1
ATOM 2017 N N . ILE A 1 261 ? -10.718 20.407 16.943 1.00 92.44 261 ILE A N 1
ATOM 2018 C CA . ILE A 1 261 ? -10.874 18.966 17.188 1.00 92.44 261 ILE A CA 1
ATOM 2019 C C . ILE A 1 261 ? -10.797 18.660 18.687 1.00 92.44 261 ILE A C 1
ATOM 2021 O O . ILE A 1 261 ? -11.646 17.936 19.203 1.00 92.44 261 ILE A O 1
ATOM 2025 N N . ILE A 1 262 ? -9.812 19.219 19.393 1.00 89.69 262 ILE A N 1
ATOM 2026 C CA . ILE A 1 262 ? -9.633 19.009 20.835 1.00 89.69 262 ILE A CA 1
ATOM 2027 C C . ILE A 1 262 ? -10.821 19.575 21.621 1.00 89.69 262 ILE A C 1
ATOM 2029 O O . ILE A 1 262 ? -11.343 18.891 22.504 1.00 89.69 262 ILE A O 1
ATOM 2033 N N . ASP A 1 263 ? -11.283 20.780 21.283 1.00 89.12 263 ASP A N 1
ATOM 2034 C CA . ASP A 1 263 ? -12.431 21.408 21.943 1.00 89.12 263 ASP A CA 1
ATOM 2035 C C . ASP A 1 263 ? -13.708 20.570 21.771 1.00 89.12 263 ASP A C 1
ATOM 2037 O O . ASP A 1 263 ? -14.438 20.340 22.739 1.00 89.12 263 ASP A O 1
ATOM 2041 N N . ASN A 1 264 ? -13.935 20.018 20.575 1.00 92.56 264 ASN A N 1
ATOM 2042 C CA . ASN A 1 264 ? -15.065 19.128 20.300 1.00 92.56 264 ASN A CA 1
ATOM 2043 C C . ASN A 1 264 ? -14.954 17.778 21.031 1.00 92.56 264 ASN A C 1
ATOM 2045 O O . ASN A 1 264 ? -15.948 17.277 21.566 1.00 92.56 264 ASN A O 1
ATOM 2049 N N . ILE A 1 265 ? -13.756 17.188 21.112 1.00 90.69 265 ILE A N 1
ATOM 2050 C CA . ILE A 1 265 ? -13.516 15.961 21.895 1.00 90.69 265 ILE A CA 1
ATOM 2051 C C . ILE A 1 265 ? -13.812 16.213 23.383 1.00 90.69 265 ILE A C 1
ATOM 2053 O O . ILE A 1 265 ? -14.450 15.392 24.047 1.00 90.69 265 ILE A O 1
ATOM 2057 N N . ASN A 1 266 ? -13.410 17.373 23.906 1.00 88.12 266 ASN A N 1
ATOM 2058 C CA . ASN A 1 266 ? -13.673 17.749 25.293 1.00 88.12 266 ASN A CA 1
ATOM 2059 C C . ASN A 1 266 ? -15.173 18.004 25.540 1.00 88.12 266 ASN A C 1
ATOM 2061 O O . ASN A 1 266 ? -15.731 17.546 26.540 1.00 88.12 266 ASN A O 1
ATOM 2065 N N . ALA A 1 267 ? -15.860 18.661 24.599 1.00 91.62 267 ALA A N 1
ATOM 2066 C CA . ALA A 1 267 ? -17.303 18.900 24.661 1.00 91.62 267 ALA A CA 1
ATOM 2067 C C . ALA A 1 267 ? -18.123 17.597 24.638 1.00 91.62 267 ALA A C 1
ATOM 2069 O O . ALA A 1 267 ? -19.123 17.477 25.349 1.00 91.62 267 ALA A O 1
ATOM 2070 N N . THR A 1 268 ? -17.674 16.599 23.872 1.00 90.94 268 THR A N 1
ATOM 2071 C CA . THR A 1 268 ? -18.318 15.277 23.765 1.00 90.94 268 THR A CA 1
ATOM 2072 C C . THR A 1 268 ? -17.987 14.332 24.926 1.00 90.94 268 THR A C 1
ATOM 2074 O O . THR A 1 268 ? -18.591 13.261 25.028 1.00 90.94 268 THR A O 1
ATOM 2077 N N . LYS A 1 269 ? -17.079 14.731 25.835 1.00 87.69 269 LYS A N 1
ATOM 2078 C CA . LYS A 1 269 ? -16.661 13.974 27.035 1.00 87.69 269 LYS A CA 1
ATOM 2079 C C . LYS A 1 269 ? -16.218 12.543 26.724 1.00 87.69 269 LYS A C 1
ATOM 2081 O O . LYS A 1 269 ? -16.487 11.610 27.482 1.00 87.69 269 LYS A O 1
ATOM 2086 N N . VAL A 1 270 ? -15.561 12.367 25.587 1.00 88.06 270 VAL A N 1
ATOM 2087 C CA . VAL A 1 270 ? -15.079 11.067 25.130 1.00 88.06 270 VAL A CA 1
ATOM 2088 C C . VAL A 1 270 ? -13.830 10.655 25.914 1.00 88.06 270 VAL A C 1
ATOM 2090 O O . VAL A 1 270 ? -12.901 11.441 26.068 1.00 88.06 270 VAL A O 1
ATOM 2093 N N . GLY A 1 271 ? -13.792 9.402 26.383 1.00 78.50 271 GLY A N 1
ATOM 2094 C CA . GLY A 1 271 ? -12.635 8.840 27.095 1.00 78.50 271 GLY A CA 1
ATOM 2095 C C . GLY A 1 271 ? -11.596 8.158 26.197 1.00 78.50 271 GLY A C 1
ATOM 2096 O O . GLY A 1 271 ? -10.460 7.968 26.622 1.00 78.50 271 GLY A O 1
ATOM 2097 N N . VAL A 1 272 ? -11.970 7.787 24.966 1.00 88.69 272 VAL A N 1
ATOM 2098 C CA . VAL A 1 272 ? -11.124 7.027 24.032 1.00 88.69 272 VAL A CA 1
ATOM 2099 C C . VAL A 1 272 ? -11.126 7.686 22.656 1.00 88.69 272 VAL A C 1
ATOM 2101 O O . VAL A 1 272 ? -12.179 7.850 22.040 1.00 88.69 272 VAL A O 1
ATOM 2104 N N . VAL A 1 273 ? -9.936 8.034 22.164 1.00 90.38 273 VAL A N 1
ATOM 2105 C CA . VAL A 1 273 ? -9.738 8.643 20.843 1.00 90.38 273 VAL A CA 1
ATOM 2106 C C . VAL A 1 273 ? -8.950 7.687 19.957 1.00 90.38 273 VAL A C 1
ATOM 2108 O O . VAL A 1 273 ? -7.857 7.250 20.316 1.00 90.38 273 VAL A O 1
ATOM 2111 N N . VAL A 1 274 ? -9.506 7.375 18.793 1.00 92.69 274 VAL A N 1
ATOM 2112 C CA . VAL A 1 274 ? -8.886 6.554 17.755 1.00 92.69 274 VAL A CA 1
ATOM 2113 C C . VAL A 1 274 ? -8.290 7.473 16.693 1.00 92.69 274 VAL A C 1
ATOM 2115 O O . VAL A 1 274 ? -8.993 8.334 16.173 1.00 92.69 274 VAL A O 1
ATOM 2118 N N . VAL A 1 275 ? -7.005 7.309 16.368 1.00 92.62 275 VAL A N 1
ATOM 2119 C CA . VAL A 1 275 ? -6.295 8.190 15.426 1.00 92.62 275 VAL A CA 1
ATOM 2120 C C . VAL A 1 275 ? -5.807 7.404 14.206 1.00 92.62 275 VAL A C 1
ATOM 2122 O O . VAL A 1 275 ? -5.004 6.485 14.350 1.00 92.62 275 VAL A O 1
ATOM 2125 N N . PHE A 1 276 ? -6.262 7.796 13.015 1.00 93.50 276 PHE A N 1
ATOM 2126 C CA . PHE A 1 276 ? -5.830 7.294 11.705 1.00 93.50 276 PHE A CA 1
ATOM 2127 C C . PHE A 1 276 ? -5.157 8.418 10.918 1.00 93.50 276 PHE A C 1
ATOM 2129 O O . PHE A 1 276 ? -5.771 9.051 10.067 1.00 93.50 276 PHE A O 1
ATOM 2136 N N . ALA A 1 277 ? -3.899 8.712 11.229 1.00 91.38 277 ALA A N 1
ATOM 2137 C CA . ALA A 1 277 ? -3.187 9.809 10.588 1.00 91.38 277 ALA A CA 1
ATOM 2138 C C . ALA A 1 277 ? -1.760 9.424 10.194 1.00 91.38 277 ALA A C 1
ATOM 2140 O O . ALA A 1 277 ? -1.156 8.544 10.813 1.00 91.38 277 ALA A O 1
ATOM 2141 N N . LEU A 1 278 ? -1.217 10.102 9.179 1.00 86.75 278 LEU A N 1
ATOM 2142 C CA . LEU A 1 278 ? 0.208 10.026 8.844 1.00 86.75 278 LEU A CA 1
ATOM 2143 C C . LEU A 1 278 ? 1.083 10.493 10.025 1.00 86.75 278 LEU A C 1
ATOM 2145 O O . LEU A 1 278 ? 0.625 11.194 10.928 1.00 86.75 278 LEU A O 1
ATOM 2149 N N . ALA A 1 279 ? 2.368 10.129 10.020 1.00 82.75 279 ALA A N 1
ATOM 2150 C CA . ALA A 1 279 ? 3.261 10.375 11.156 1.00 82.75 279 ALA A CA 1
ATOM 2151 C C . ALA A 1 279 ? 3.388 11.865 11.538 1.00 82.75 279 ALA A C 1
ATOM 2153 O O . ALA A 1 279 ? 3.350 12.199 12.719 1.00 82.75 279 ALA A O 1
ATOM 2154 N N . GLU A 1 280 ? 3.496 12.765 10.559 1.00 78.44 280 GLU A N 1
ATOM 2155 C CA . GLU A 1 280 ? 3.592 14.219 10.776 1.00 78.44 280 GLU A CA 1
ATOM 2156 C C . GLU A 1 280 ? 2.335 14.839 11.413 1.00 78.44 280 GLU A C 1
ATOM 2158 O O . GLU A 1 280 ? 2.454 15.410 12.500 1.00 78.44 280 GLU A O 1
ATOM 2163 N N . PRO A 1 281 ? 1.127 14.726 10.823 1.00 83.44 281 PRO A N 1
ATOM 2164 C CA . PRO A 1 281 ? -0.088 15.277 11.426 1.00 83.44 281 PRO A CA 1
ATOM 2165 C C . PRO A 1 281 ? -0.419 14.619 12.768 1.00 83.44 281 PRO A C 1
ATOM 2167 O O . PRO A 1 281 ? -0.854 15.308 13.693 1.00 83.44 281 PRO A O 1
ATOM 2170 N N . ALA A 1 282 ? -0.150 13.316 12.920 1.00 86.94 282 ALA A N 1
ATOM 2171 C CA . ALA A 1 282 ? -0.282 12.633 14.201 1.00 86.94 282 ALA A CA 1
ATOM 2172 C C . ALA A 1 282 ? 0.674 13.221 15.248 1.00 86.94 282 ALA A C 1
ATOM 2174 O O . ALA A 1 282 ? 0.262 13.473 16.378 1.00 86.94 282 ALA A O 1
ATOM 2175 N N . ALA A 1 283 ? 1.933 13.489 14.889 1.00 83.50 283 ALA A N 1
ATOM 2176 C CA . ALA A 1 283 ? 2.904 14.092 15.798 1.00 83.50 283 ALA A CA 1
ATOM 2177 C C . ALA A 1 283 ? 2.486 15.502 16.239 1.00 83.50 283 ALA A C 1
ATOM 2179 O O . ALA A 1 283 ? 2.625 15.829 17.419 1.00 83.50 283 ALA A O 1
ATOM 2180 N N . ILE A 1 284 ? 1.940 16.321 15.335 1.00 82.38 284 ILE A N 1
ATOM 2181 C CA . ILE A 1 284 ? 1.427 17.658 15.677 1.00 82.38 284 ILE A CA 1
ATOM 2182 C C . ILE A 1 284 ? 0.220 17.537 16.619 1.00 82.38 284 ILE A C 1
ATOM 2184 O O . ILE A 1 284 ? 0.191 18.195 17.661 1.00 82.38 284 ILE A O 1
ATOM 2188 N N . PHE A 1 285 ? -0.725 16.643 16.316 1.00 85.75 285 PHE A N 1
ATOM 2189 C CA . PHE A 1 285 ? -1.877 16.366 17.177 1.00 85.75 285 PHE A CA 1
ATOM 2190 C C . PHE A 1 285 ? -1.449 15.897 18.575 1.00 85.75 285 PHE A C 1
ATOM 2192 O O . PHE A 1 285 ? -1.861 16.469 19.585 1.00 85.75 285 PHE A O 1
ATOM 2199 N N . PHE A 1 286 ? -0.554 14.910 18.658 1.00 83.75 286 PHE A N 1
ATOM 2200 C CA . PHE A 1 286 ? -0.053 14.409 19.937 1.00 83.75 286 PHE A CA 1
ATOM 2201 C C . PHE A 1 286 ? 0.775 15.444 20.691 1.00 83.75 286 PHE A C 1
ATOM 2203 O O . PHE A 1 286 ? 0.726 15.458 21.918 1.00 83.75 286 PHE A O 1
ATOM 2210 N N . LYS A 1 287 ? 1.507 16.329 20.008 1.00 77.56 287 LYS A N 1
ATOM 2211 C CA . LYS A 1 287 ? 2.237 17.424 20.657 1.00 77.56 287 LYS A CA 1
ATOM 2212 C C . LYS A 1 287 ? 1.281 18.360 21.394 1.00 77.56 287 LYS A C 1
ATOM 2214 O O . LYS A 1 287 ? 1.546 18.659 22.558 1.00 77.56 287 LYS A O 1
ATOM 2219 N N . GLU A 1 288 ? 0.171 18.756 20.774 1.00 70.94 288 GLU A N 1
ATOM 2220 C CA . GLU A 1 288 ? -0.842 19.612 21.412 1.00 70.94 288 GLU A CA 1
ATOM 2221 C C . GLU A 1 288 ? -1.583 18.902 22.559 1.00 70.94 288 GLU A C 1
ATOM 2223 O O . GLU A 1 288 ? -1.880 19.524 23.579 1.00 70.94 288 GLU A O 1
ATOM 2228 N N . VAL A 1 289 ? -1.819 17.589 22.446 1.00 70.19 289 VAL A N 1
ATOM 2229 C CA . VAL A 1 289 ? -2.500 16.783 23.482 1.00 70.19 289 VAL A CA 1
ATOM 2230 C C . VAL A 1 289 ? -1.544 16.310 24.593 1.00 70.19 289 VAL A C 1
ATOM 2232 O O . VAL A 1 289 ? -1.976 15.912 25.677 1.00 70.19 289 VAL A O 1
ATOM 2235 N N . SER A 1 290 ? -0.227 16.354 24.368 1.00 68.38 290 SER A N 1
ATOM 2236 C CA . SER A 1 290 ? 0.752 15.805 25.307 1.00 68.38 290 SER A CA 1
ATOM 2237 C C . SER A 1 290 ? 0.731 16.534 26.654 1.00 68.38 290 SER A C 1
ATOM 2239 O O . SER A 1 290 ? 0.905 17.751 26.753 1.00 68.38 290 SER A O 1
ATOM 2241 N N . VAL A 1 291 ? 0.591 15.752 27.731 1.00 59.44 291 VAL A N 1
ATOM 2242 C CA . VAL A 1 291 ? 0.517 16.240 29.121 1.00 59.44 291 VAL A CA 1
ATOM 2243 C C . VAL A 1 291 ? 1.695 17.157 29.464 1.00 59.44 291 VAL A C 1
ATOM 2245 O O . VAL A 1 291 ? 1.514 18.154 30.154 1.00 59.44 291 VAL A O 1
ATOM 2248 N N . GLY A 1 292 ? 2.894 16.880 28.940 1.00 58.78 292 GLY A N 1
ATOM 2249 C CA . GLY A 1 292 ? 4.074 17.725 29.141 1.00 58.78 292 GLY A CA 1
ATOM 2250 C C . GLY A 1 292 ? 3.929 19.137 28.560 1.00 58.78 292 GLY A C 1
ATOM 2251 O O . GLY A 1 292 ? 4.302 20.106 29.224 1.00 58.78 292 GLY A O 1
ATOM 2252 N N . VAL A 1 293 ? 3.347 19.273 27.363 1.00 58.44 293 VAL A N 1
ATOM 2253 C CA . VAL A 1 293 ? 3.105 20.566 26.699 1.00 58.44 293 VAL A CA 1
ATOM 2254 C C . VAL A 1 293 ? 1.964 21.322 27.379 1.00 58.44 293 VAL A C 1
ATOM 2256 O O . VAL A 1 293 ? 2.103 22.517 27.641 1.00 58.44 293 VAL A O 1
ATOM 2259 N N . VAL A 1 294 ? 0.894 20.628 27.780 1.00 62.16 294 VAL A N 1
ATOM 2260 C CA . VAL A 1 294 ? -0.211 21.210 28.564 1.00 62.16 294 VAL A CA 1
ATOM 2261 C C . VAL A 1 294 ? 0.291 21.732 29.920 1.00 62.16 294 VAL A C 1
ATOM 2263 O O . VAL A 1 294 ? 0.003 22.872 30.292 1.00 62.16 294 VAL A O 1
ATOM 2266 N N . PHE A 1 295 ? 1.120 20.959 30.632 1.00 60.50 295 PHE A N 1
ATOM 2267 C CA . PHE A 1 295 ? 1.737 21.389 31.893 1.00 60.50 295 PHE A CA 1
ATOM 2268 C C . PHE A 1 295 ? 2.688 22.582 31.703 1.00 60.50 295 PHE A C 1
ATOM 2270 O O . PHE A 1 295 ? 2.710 23.478 32.549 1.00 60.50 295 PHE A O 1
ATOM 2277 N N . LEU A 1 296 ? 3.468 22.627 30.611 1.00 59.50 296 LEU A N 1
ATOM 2278 C CA . LEU A 1 296 ? 4.359 23.751 30.273 1.00 59.50 296 LEU A CA 1
ATOM 2279 C C . LEU A 1 296 ? 3.574 25.032 29.972 1.00 59.50 296 LEU A C 1
ATOM 2281 O O . LEU A 1 296 ? 3.905 26.092 30.507 1.00 59.50 296 LEU A O 1
ATOM 2285 N N . LYS A 1 297 ? 2.520 24.926 29.157 1.00 63.00 297 LYS A N 1
ATOM 2286 C CA . LYS A 1 297 ? 1.654 26.042 28.747 1.00 63.00 297 LYS A CA 1
ATOM 2287 C C . LYS A 1 297 ? 0.880 26.621 29.933 1.00 63.00 297 LYS A C 1
ATOM 2289 O O . LYS A 1 297 ? 0.757 27.836 30.056 1.00 63.00 297 LYS A O 1
ATOM 2294 N N . HIS A 1 298 ? 0.449 25.766 30.863 1.00 64.00 298 HIS A N 1
ATOM 2295 C CA . HIS A 1 298 ? -0.280 26.155 32.073 1.00 64.00 298 HIS A CA 1
ATOM 2296 C C . HIS A 1 298 ? 0.584 26.161 33.346 1.00 64.00 298 HIS A C 1
ATOM 2298 O O . HIS A 1 298 ? 0.045 26.072 34.451 1.00 64.00 298 HIS A O 1
ATOM 2304 N N . ARG A 1 299 ? 1.913 26.322 33.232 1.00 59.53 299 ARG A N 1
ATOM 2305 C CA . ARG A 1 299 ? 2.861 26.290 34.369 1.00 59.53 299 ARG A CA 1
ATOM 2306 C C . ARG A 1 299 ? 2.544 27.301 35.480 1.00 59.53 299 ARG A C 1
ATOM 2308 O O . ARG A 1 299 ? 2.878 27.060 36.636 1.00 59.53 299 ARG A O 1
ATOM 2315 N N . GLY A 1 300 ? 1.915 28.425 35.134 1.00 59.12 300 GLY A N 1
ATOM 2316 C CA . GLY A 1 300 ? 1.462 29.447 36.085 1.00 59.12 300 GLY A CA 1
ATOM 2317 C C . GLY A 1 300 ? 0.045 29.237 36.632 1.00 59.12 300 GLY A C 1
ATOM 2318 O O . GLY A 1 300 ? -0.423 30.057 37.416 1.00 59.12 300 GLY A O 1
ATOM 2319 N N . SER A 1 301 ? -0.663 28.184 36.215 1.00 69.19 301 SER A N 1
ATOM 2320 C CA . SER A 1 301 ? -2.038 27.930 36.648 1.00 69.19 301 SER A CA 1
ATOM 2321 C C . SER A 1 301 ? -2.091 27.340 38.059 1.00 69.19 301 SER A C 1
ATOM 2323 O O . SER A 1 301 ? -1.236 26.551 38.471 1.00 69.19 301 SER A O 1
ATOM 2325 N N . PHE A 1 302 ? -3.146 27.691 38.795 1.00 56.50 302 PHE A N 1
ATOM 2326 C CA . PHE A 1 302 ? -3.373 27.201 40.155 1.00 56.50 302 PHE A CA 1
ATOM 2327 C C . PHE A 1 302 ? -3.507 25.667 40.210 1.00 56.50 302 PHE A C 1
ATOM 2329 O O . PHE A 1 302 ? -3.074 25.042 41.175 1.00 56.50 302 PHE A O 1
ATOM 2336 N N . ILE A 1 303 ? -4.031 25.053 39.142 1.00 56.88 303 ILE A N 1
ATOM 2337 C CA . ILE A 1 303 ? -4.211 23.599 39.014 1.00 56.88 303 ILE A CA 1
ATOM 2338 C C . ILE A 1 303 ? -2.855 22.880 38.940 1.00 56.88 303 ILE A C 1
ATOM 2340 O O . ILE A 1 303 ? -2.630 21.929 39.685 1.00 56.88 303 ILE A O 1
ATOM 2344 N N . VAL A 1 304 ? -1.913 23.375 38.126 1.00 63.31 304 VAL A N 1
ATOM 2345 C CA . VAL A 1 304 ? -0.564 22.785 38.001 1.00 63.31 304 VAL A CA 1
ATOM 2346 C C . VAL A 1 304 ? 0.264 22.988 39.279 1.00 63.31 304 VAL A C 1
ATOM 2348 O O . VAL A 1 304 ? 1.045 22.121 39.677 1.00 63.31 304 VAL A O 1
ATOM 2351 N N . ALA A 1 305 ? 0.068 24.111 39.977 1.00 63.12 305 ALA A N 1
ATOM 2352 C CA . ALA A 1 305 ? 0.683 24.357 41.282 1.00 63.12 305 ALA A CA 1
ATOM 2353 C C . ALA A 1 305 ? 0.117 23.453 42.398 1.00 63.12 305 ALA A C 1
ATOM 2355 O O . ALA A 1 305 ? 0.837 23.137 43.353 1.00 63.12 305 ALA A O 1
ATOM 2356 N N . ALA A 1 306 ? -1.148 23.034 42.281 1.00 60.34 306 ALA A N 1
ATOM 2357 C CA . ALA A 1 306 ? -1.798 22.097 43.194 1.00 60.34 306 ALA A CA 1
ATOM 2358 C C . ALA A 1 306 ? -1.381 20.637 42.937 1.00 60.34 306 ALA A C 1
ATOM 2360 O O . ALA A 1 306 ? -1.236 19.875 43.888 1.00 60.34 306 ALA A O 1
ATOM 2361 N N . SER A 1 307 ? -1.101 20.261 41.685 1.00 59.44 307 SER A N 1
ATOM 2362 C CA . SER A 1 307 ? -0.700 18.900 41.294 1.00 59.44 307 SER A CA 1
ATOM 2363 C C . SER A 1 307 ? 0.791 18.570 41.496 1.00 59.44 307 SER A C 1
ATOM 2365 O O . SER A 1 307 ? 1.245 17.523 41.036 1.00 59.44 307 SER A O 1
ATOM 2367 N N . GLY A 1 308 ? 1.568 19.448 42.147 1.00 66.62 308 GLY A N 1
ATOM 2368 C CA . GLY A 1 308 ? 2.994 19.231 42.458 1.00 66.62 308 GLY A CA 1
ATOM 2369 C C . GLY A 1 308 ? 3.988 20.158 41.740 1.00 66.62 308 GLY A C 1
ATOM 2370 O O . GLY A 1 308 ? 5.184 20.114 42.032 1.00 66.62 308 GLY A O 1
ATOM 2371 N N . GLY A 1 309 ? 3.529 21.044 40.847 1.00 74.44 309 GLY A N 1
ATOM 2372 C CA . GLY A 1 309 ? 4.351 22.093 40.232 1.00 74.44 309 GLY A CA 1
ATOM 2373 C C . GLY A 1 309 ? 5.600 21.568 39.512 1.00 74.44 309 GLY A C 1
ATOM 2374 O O . GLY A 1 309 ? 5.517 20.751 38.598 1.00 74.44 309 GLY A O 1
ATOM 2375 N N . THR A 1 310 ? 6.784 22.046 39.910 1.00 72.06 310 THR A N 1
ATOM 2376 C CA . THR A 1 310 ? 8.078 21.645 39.321 1.00 72.06 310 THR A CA 1
ATOM 2377 C C . THR A 1 310 ? 8.410 20.164 39.518 1.00 72.06 310 THR A C 1
ATOM 2379 O O . THR A 1 310 ? 9.173 19.610 38.733 1.00 72.06 310 THR A O 1
ATOM 2382 N N . LEU A 1 311 ? 7.829 19.501 40.518 1.00 76.25 311 LEU A N 1
ATOM 2383 C CA . LEU A 1 311 ? 8.092 18.091 40.825 1.00 76.25 311 LEU A CA 1
ATOM 2384 C C . LEU A 1 311 ? 7.352 17.161 39.859 1.00 76.25 311 LEU A C 1
ATOM 2386 O O . LEU A 1 311 ? 7.899 16.139 39.450 1.00 76.25 311 LEU A O 1
ATOM 2390 N N . SER A 1 312 ? 6.162 17.562 39.407 1.00 76.19 312 SER A N 1
ATOM 2391 C CA . SER A 1 312 ? 5.417 16.858 38.358 1.00 76.19 312 SER A CA 1
ATOM 2392 C C . SER A 1 312 ? 6.202 16.838 37.041 1.00 76.19 312 SER A C 1
ATOM 2394 O O . SER A 1 312 ? 6.182 15.840 36.330 1.00 76.19 312 SER A O 1
ATOM 2396 N N . PHE A 1 313 ? 6.980 17.890 36.750 1.00 74.06 313 PHE A N 1
ATOM 2397 C CA . PHE A 1 313 ? 7.896 17.905 35.604 1.00 74.06 313 PHE A CA 1
ATOM 2398 C C . PHE A 1 313 ? 9.042 16.906 35.744 1.00 74.06 313 PHE A C 1
ATOM 2400 O O . PHE A 1 313 ? 9.346 16.200 34.787 1.00 74.06 313 PHE A O 1
ATOM 2407 N N . VAL A 1 314 ? 9.664 16.819 36.923 1.00 80.56 314 VAL A N 1
ATOM 2408 C CA . VAL A 1 314 ? 10.735 15.843 37.179 1.00 80.56 314 VAL A CA 1
ATOM 2409 C C . VAL A 1 314 ? 10.194 14.415 37.061 1.00 80.56 314 VAL A C 1
ATOM 2411 O O . VAL A 1 314 ? 10.839 13.574 36.440 1.00 80.56 314 VAL A O 1
ATOM 2414 N N . ALA A 1 315 ? 8.983 14.155 37.562 1.00 81.50 315 ALA A N 1
ATOM 2415 C CA . ALA A 1 315 ? 8.313 12.866 37.405 1.00 81.50 315 ALA A CA 1
ATOM 2416 C C . ALA A 1 315 ? 8.015 12.530 35.930 1.00 81.50 315 ALA A C 1
ATOM 2418 O O . ALA A 1 315 ? 8.291 11.412 35.501 1.00 81.50 315 ALA A O 1
ATOM 2419 N N . LEU A 1 316 ? 7.521 13.492 35.138 1.00 77.25 316 LEU A N 1
ATOM 2420 C CA . LEU A 1 316 ? 7.260 13.305 33.703 1.00 77.25 316 LEU A CA 1
ATOM 2421 C C . LEU A 1 316 ? 8.546 13.065 32.897 1.00 77.25 316 LEU A C 1
ATOM 2423 O O . LEU A 1 316 ? 8.575 12.169 32.058 1.00 77.25 316 LEU A O 1
ATOM 2427 N N . ILE A 1 317 ? 9.622 13.810 33.176 1.00 78.06 317 ILE A N 1
ATOM 2428 C CA . ILE A 1 317 ? 10.939 13.603 32.545 1.00 78.06 317 ILE A CA 1
ATOM 2429 C C . ILE A 1 317 ? 11.487 12.220 32.904 1.00 78.06 317 ILE A C 1
ATOM 2431 O O . ILE A 1 317 ? 11.997 11.508 32.041 1.00 78.06 317 ILE A O 1
ATOM 2435 N N . SER A 1 318 ? 11.344 11.812 34.165 1.00 84.25 318 SER A N 1
ATOM 2436 C CA . SER A 1 318 ? 11.766 10.491 34.622 1.00 84.25 318 SER A CA 1
ATOM 2437 C C . SER A 1 318 ? 10.969 9.370 33.950 1.00 84.25 318 SER A C 1
ATOM 2439 O O . SER A 1 318 ? 11.543 8.371 33.529 1.00 84.25 318 SER A O 1
ATOM 2441 N N . LEU A 1 319 ? 9.657 9.547 33.775 1.00 81.25 319 LEU A N 1
ATOM 2442 C CA . LEU A 1 319 ? 8.807 8.593 33.064 1.00 81.25 319 LEU A CA 1
ATOM 2443 C C . LEU A 1 319 ? 9.163 8.516 31.570 1.00 81.25 319 LEU A C 1
ATOM 2445 O O . LEU A 1 319 ? 9.221 7.425 31.009 1.00 81.25 319 LEU A O 1
ATOM 2449 N N . MET A 1 320 ? 9.478 9.651 30.940 1.00 75.44 320 MET A N 1
ATOM 2450 C CA . MET A 1 320 ? 9.957 9.698 29.556 1.00 75.44 320 MET A CA 1
ATOM 2451 C C . MET A 1 320 ? 11.301 8.972 29.400 1.00 75.44 320 MET A C 1
ATOM 2453 O O . MET A 1 320 ? 11.459 8.178 28.475 1.00 75.44 320 MET A O 1
ATOM 2457 N N . GLY A 1 321 ? 12.234 9.162 30.339 1.00 78.69 321 GLY A N 1
ATOM 2458 C CA . GLY A 1 321 ? 13.483 8.395 30.411 1.00 78.69 321 GLY A CA 1
ATOM 2459 C C . GLY A 1 321 ? 13.247 6.891 30.591 1.00 78.69 321 GLY A C 1
ATOM 2460 O O . GLY A 1 321 ? 13.913 6.079 29.949 1.00 78.69 321 GLY A O 1
ATOM 2461 N N . ALA A 1 322 ? 12.245 6.501 31.387 1.00 80.62 322 ALA A N 1
ATOM 2462 C CA . ALA A 1 322 ? 11.848 5.102 31.536 1.00 80.62 322 ALA A CA 1
ATOM 2463 C C . ALA A 1 322 ? 11.288 4.515 30.227 1.00 80.62 322 ALA A C 1
ATOM 2465 O O . ALA A 1 322 ? 11.649 3.394 29.871 1.00 80.62 322 ALA A O 1
ATOM 2466 N N . CYS A 1 323 ? 10.468 5.257 29.479 1.00 73.81 323 CYS A N 1
ATOM 2467 C CA . CYS A 1 323 ? 9.983 4.819 28.167 1.00 73.81 323 CYS A CA 1
ATOM 2468 C C . CYS A 1 323 ? 11.121 4.714 27.141 1.00 73.81 323 CYS A C 1
ATOM 2470 O O . CYS A 1 323 ? 11.208 3.717 26.432 1.00 73.81 323 CYS A O 1
ATOM 2472 N N . LEU A 1 324 ? 12.039 5.684 27.109 1.00 75.25 324 LEU A N 1
ATOM 2473 C CA . LEU A 1 324 ? 13.225 5.646 26.242 1.00 75.25 324 LEU A CA 1
ATOM 2474 C C . LEU A 1 324 ? 14.139 4.455 26.567 1.00 75.25 324 LEU A C 1
ATOM 2476 O O . LEU A 1 324 ? 14.696 3.843 25.660 1.00 75.25 324 LEU A O 1
ATOM 2480 N N . SER A 1 325 ? 14.239 4.059 27.841 1.00 78.06 325 SER A N 1
ATOM 2481 C CA . SER A 1 325 ? 15.004 2.867 28.238 1.00 78.06 325 SER A CA 1
ATOM 2482 C C . SER A 1 325 ? 14.454 1.558 27.650 1.00 78.06 325 SER A C 1
ATOM 2484 O O . SER A 1 325 ? 15.207 0.595 27.527 1.00 78.06 325 SER A O 1
ATOM 2486 N N . LEU A 1 326 ? 13.177 1.513 27.237 1.00 74.38 326 LEU A N 1
ATOM 2487 C CA . LEU A 1 326 ? 12.589 0.337 26.582 1.00 74.38 326 LEU A CA 1
ATOM 2488 C C . LEU A 1 326 ? 13.176 0.091 25.187 1.00 74.38 326 LEU A C 1
ATOM 2490 O O . LEU A 1 326 ? 13.199 -1.048 24.736 1.00 74.38 326 LEU A O 1
ATOM 2494 N N . VAL A 1 327 ? 13.716 1.122 24.530 1.00 72.31 327 VAL A N 1
ATOM 2495 C CA . VAL A 1 327 ? 14.379 0.979 23.223 1.00 72.31 327 VAL A CA 1
ATOM 2496 C C . VAL A 1 327 ? 15.624 0.099 23.329 1.00 72.31 327 VAL A C 1
ATOM 2498 O O . VAL A 1 327 ? 15.945 -0.615 22.387 1.00 72.31 327 VAL A O 1
ATOM 2501 N N . LEU A 1 328 ? 16.272 0.043 24.500 1.00 69.38 328 LEU A N 1
ATOM 2502 C CA . LEU A 1 328 ? 17.403 -0.861 24.727 1.00 69.38 328 LEU A CA 1
ATOM 2503 C C . LEU A 1 328 ? 17.008 -2.342 24.618 1.00 69.38 328 LEU A C 1
ATOM 2505 O O . LEU A 1 328 ? 17.896 -3.168 24.440 1.00 69.38 328 LEU A O 1
ATOM 2509 N N . PHE A 1 329 ? 15.716 -2.689 24.711 1.00 66.88 329 PHE A N 1
ATOM 2510 C CA . PHE A 1 329 ? 15.205 -4.054 24.520 1.00 66.88 329 PHE A CA 1
ATOM 2511 C C . PHE A 1 329 ? 14.970 -4.414 23.041 1.00 66.88 329 PHE A C 1
ATOM 2513 O O . PHE A 1 329 ? 14.677 -5.570 22.742 1.00 66.88 329 PHE A O 1
ATOM 2520 N N . LEU A 1 330 ? 15.104 -3.457 22.115 1.00 52.09 330 LEU A N 1
ATOM 2521 C CA . LEU A 1 330 ? 14.933 -3.656 20.675 1.00 52.09 330 LEU A CA 1
ATOM 2522 C C . LEU A 1 330 ? 16.312 -3.723 19.991 1.00 52.09 330 LEU A C 1
ATOM 2524 O O . LEU A 1 330 ? 17.052 -2.743 19.988 1.00 52.09 330 LEU A O 1
ATOM 2528 N N . GLY A 1 331 ? 16.666 -4.872 19.404 1.00 56.88 331 GLY A N 1
ATOM 2529 C CA . GLY A 1 331 ? 17.914 -5.068 18.644 1.00 56.88 331 GLY A CA 1
ATOM 2530 C C . GLY A 1 331 ? 18.711 -6.314 19.049 1.00 56.88 331 GLY A C 1
ATOM 2531 O O . GLY A 1 331 ? 18.316 -7.057 19.946 1.00 56.88 331 GLY A O 1
ATOM 2532 N N . GLN A 1 332 ? 19.841 -6.567 18.374 1.00 47.50 332 GLN A N 1
ATOM 2533 C CA . GLN A 1 332 ? 20.718 -7.696 18.713 1.00 47.50 332 GLN A CA 1
ATOM 2534 C C . GLN A 1 332 ? 21.356 -7.491 20.102 1.00 47.50 332 GLN A C 1
ATOM 2536 O O . GLN A 1 332 ? 21.977 -6.450 20.344 1.00 47.50 332 GLN A O 1
ATOM 2541 N N . PRO A 1 333 ? 21.242 -8.467 21.022 1.00 62.25 333 PRO A N 1
ATOM 2542 C CA . PRO A 1 333 ? 21.724 -8.307 22.385 1.00 62.25 333 PRO A CA 1
ATOM 2543 C C . PRO A 1 333 ? 23.260 -8.336 22.417 1.00 62.25 333 PRO A C 1
ATOM 2545 O O . PRO A 1 333 ? 23.887 -9.366 22.183 1.00 62.25 333 PRO A O 1
ATOM 2548 N N . ARG A 1 334 ? 23.878 -7.188 22.717 1.00 69.25 334 ARG A N 1
ATOM 2549 C CA . ARG A 1 334 ? 25.310 -7.076 23.052 1.00 69.25 334 ARG A CA 1
ATOM 2550 C C . ARG A 1 334 ? 25.500 -7.108 24.571 1.00 69.25 334 ARG A C 1
ATOM 2552 O O . ARG A 1 334 ? 24.649 -6.610 25.307 1.00 69.25 334 ARG A O 1
ATOM 2559 N N . ASP A 1 335 ? 26.654 -7.586 25.041 1.00 72.56 335 ASP A N 1
ATOM 2560 C CA . ASP A 1 335 ? 26.974 -7.722 26.477 1.00 72.56 335 ASP A CA 1
ATOM 2561 C C . ASP A 1 335 ? 26.824 -6.422 27.291 1.00 72.56 335 ASP A C 1
ATOM 2563 O O . ASP A 1 335 ? 26.476 -6.455 28.471 1.00 72.56 335 ASP A O 1
ATOM 2567 N N . MET A 1 336 ? 27.090 -5.264 26.677 1.00 73.38 336 MET A N 1
ATOM 2568 C CA . MET A 1 336 ? 26.905 -3.954 27.318 1.00 73.38 336 MET A CA 1
ATOM 2569 C C . MET A 1 336 ? 25.430 -3.561 27.410 1.00 73.38 336 MET A C 1
ATOM 2571 O O . MET A 1 336 ? 24.979 -3.064 28.440 1.00 73.38 336 MET A O 1
ATOM 2575 N N . VAL A 1 337 ? 24.668 -3.816 26.344 1.00 76.00 337 VAL A N 1
ATOM 2576 C CA . VAL A 1 337 ? 23.245 -3.467 26.265 1.00 76.00 337 VAL A CA 1
ATOM 2577 C C . VAL A 1 337 ? 22.462 -4.298 27.283 1.00 76.00 337 VAL A C 1
ATOM 2579 O O . VAL A 1 337 ? 21.723 -3.734 28.084 1.00 76.00 337 VAL A O 1
ATOM 2582 N N . CYS A 1 338 ? 22.723 -5.607 27.354 1.00 71.81 338 CYS A N 1
ATOM 2583 C CA . CYS A 1 338 ? 22.078 -6.513 28.309 1.00 71.81 338 CYS A CA 1
ATOM 2584 C C . CYS A 1 338 ? 22.336 -6.120 29.778 1.00 71.81 338 CYS A C 1
ATOM 2586 O O . CYS A 1 338 ? 21.450 -6.246 30.623 1.00 71.81 338 CYS A O 1
ATOM 2588 N N . ARG A 1 339 ? 23.530 -5.594 30.090 1.00 77.12 339 ARG A N 1
ATOM 2589 C CA . ARG A 1 339 ? 23.876 -5.132 31.444 1.00 77.12 339 ARG A CA 1
ATOM 2590 C C . ARG A 1 339 ? 23.228 -3.801 31.816 1.00 77.12 339 ARG A C 1
ATOM 2592 O O . ARG A 1 339 ? 22.883 -3.607 32.976 1.00 77.12 339 ARG A O 1
ATOM 2599 N N . LEU A 1 340 ? 23.042 -2.895 30.856 1.00 78.62 340 LEU A N 1
ATOM 2600 C CA . LEU A 1 340 ? 22.499 -1.550 31.093 1.00 78.62 340 LEU A CA 1
ATOM 2601 C C . LEU A 1 340 ? 20.963 -1.472 31.029 1.00 78.62 340 LEU A C 1
ATOM 2603 O O . LEU A 1 340 ? 20.387 -0.584 31.660 1.00 78.62 340 LEU A O 1
ATOM 2607 N N . GLN A 1 341 ? 20.299 -2.397 30.324 1.00 78.62 341 GLN A N 1
ATOM 2608 C CA . GLN A 1 341 ? 18.837 -2.436 30.129 1.00 78.62 341 GLN A CA 1
ATOM 2609 C C . GLN A 1 341 ? 18.043 -2.354 31.448 1.00 78.62 341 GLN A C 1
ATOM 2611 O O . GLN A 1 341 ? 17.195 -1.475 31.625 1.00 78.62 341 GLN A O 1
ATOM 2616 N N . LEU A 1 342 ? 18.326 -3.260 32.388 1.00 80.19 342 LEU A N 1
ATOM 2617 C CA . LEU A 1 342 ? 17.612 -3.370 33.666 1.00 80.19 342 LEU A CA 1
ATOM 2618 C C . LEU A 1 342 ? 17.927 -2.201 34.627 1.00 80.19 342 LEU A C 1
ATOM 2620 O O . LEU A 1 342 ? 16.979 -1.580 35.120 1.00 80.19 342 LEU A O 1
ATOM 2624 N N . PRO A 1 343 ? 19.205 -1.824 34.856 1.00 85.88 343 PRO A N 1
ATOM 2625 C CA . PRO A 1 343 ? 19.569 -0.674 35.685 1.00 85.88 343 PRO A CA 1
ATOM 2626 C C . PRO A 1 343 ? 18.947 0.653 35.249 1.00 85.88 343 PRO A C 1
ATOM 2628 O O . PRO A 1 343 ? 18.353 1.351 36.073 1.00 85.88 343 PRO A O 1
ATOM 2631 N N . LEU A 1 344 ? 19.047 0.999 33.959 1.00 82.31 344 LEU A N 1
ATOM 2632 C CA . LEU A 1 344 ? 18.532 2.272 33.448 1.00 82.31 344 LEU A CA 1
ATOM 2633 C C . LEU A 1 344 ? 17.011 2.348 33.591 1.00 82.31 344 LEU A C 1
ATOM 2635 O O . LEU A 1 344 ? 16.496 3.346 34.095 1.00 82.31 344 LEU A O 1
ATOM 2639 N N . SER A 1 345 ? 16.293 1.276 33.235 1.00 82.06 345 SER A N 1
ATOM 2640 C CA . SER A 1 345 ? 14.835 1.233 33.396 1.00 82.06 345 SER A CA 1
ATOM 2641 C C . SER A 1 345 ? 14.412 1.360 34.861 1.00 82.06 345 SER A C 1
ATOM 2643 O O . SER A 1 345 ? 13.435 2.046 35.171 1.00 82.06 345 SER A O 1
ATOM 2645 N N . SER A 1 346 ? 15.159 0.739 35.777 1.00 87.06 346 SER A N 1
ATOM 2646 C CA . SER A 1 346 ? 14.829 0.746 37.202 1.00 87.06 346 SER A CA 1
ATOM 2647 C C . SER A 1 346 ? 15.064 2.110 37.856 1.00 87.06 346 SER A C 1
ATOM 2649 O O . SER A 1 346 ? 14.196 2.606 38.571 1.00 87.06 346 SER A O 1
ATOM 2651 N N . ILE A 1 347 ? 16.189 2.772 37.565 1.00 88.81 347 ILE A N 1
ATOM 2652 C CA . ILE A 1 347 ? 16.525 4.087 38.138 1.00 88.81 347 ILE A CA 1
ATOM 2653 C C . ILE A 1 347 ? 15.470 5.145 37.775 1.00 88.81 347 ILE A C 1
ATOM 2655 O O . ILE A 1 347 ? 14.972 5.853 38.655 1.00 88.81 347 ILE A O 1
ATOM 2659 N N . PHE A 1 348 ? 15.081 5.224 36.498 1.00 89.44 348 PHE A N 1
ATOM 2660 C CA . PHE A 1 348 ? 14.068 6.179 36.039 1.00 89.44 348 PHE A CA 1
ATOM 2661 C C . PHE A 1 348 ? 12.676 5.902 36.633 1.00 89.44 348 PHE A C 1
ATOM 2663 O O . PHE A 1 348 ? 11.937 6.835 36.958 1.00 89.44 348 PHE A O 1
ATOM 2670 N N . LYS A 1 349 ? 12.312 4.632 36.843 1.00 86.56 349 LYS A N 1
ATOM 2671 C CA . LYS A 1 349 ? 11.054 4.278 37.521 1.00 86.56 349 LYS A CA 1
ATOM 2672 C C . LYS A 1 349 ? 11.080 4.657 39.002 1.00 86.56 349 LYS A C 1
ATOM 2674 O O . LYS A 1 349 ? 10.099 5.215 39.490 1.00 86.56 349 LYS A O 1
ATOM 2679 N N . THR A 1 350 ? 12.192 4.438 39.706 1.00 91.06 350 THR A N 1
ATOM 2680 C CA . THR A 1 350 ? 12.313 4.771 41.136 1.00 91.06 350 THR A CA 1
ATOM 2681 C C . THR A 1 350 ? 12.186 6.271 41.398 1.00 91.06 350 THR A C 1
ATOM 2683 O O . THR A 1 350 ? 11.503 6.679 42.340 1.00 91.06 350 THR A O 1
ATOM 2686 N N . VAL A 1 351 ? 12.779 7.117 40.552 1.00 89.38 351 VAL A N 1
ATOM 2687 C CA . VAL A 1 351 ? 12.629 8.579 40.672 1.00 89.38 351 VAL A CA 1
ATOM 2688 C C . VAL A 1 351 ? 11.175 9.005 40.433 1.00 89.38 351 VAL A C 1
ATOM 2690 O O . VAL A 1 351 ? 10.637 9.787 41.212 1.00 89.38 351 VAL A O 1
ATOM 2693 N N . ALA A 1 352 ? 10.491 8.441 39.432 1.00 88.69 352 ALA A N 1
ATOM 2694 C CA . ALA A 1 352 ? 9.082 8.752 39.178 1.00 88.69 352 ALA A CA 1
ATOM 2695 C C . ALA A 1 352 ? 8.166 8.305 40.336 1.00 88.69 352 ALA A C 1
ATOM 2697 O O . ALA A 1 352 ? 7.361 9.092 40.836 1.00 88.69 352 ALA A O 1
ATOM 2698 N N . ILE A 1 353 ? 8.318 7.061 40.803 1.00 89.75 353 ILE A N 1
ATOM 2699 C CA . ILE A 1 353 ? 7.494 6.488 41.878 1.00 89.75 353 ILE A CA 1
ATOM 2700 C C . ILE A 1 353 ? 7.746 7.213 43.205 1.00 89.75 353 ILE A C 1
ATOM 2702 O O . ILE A 1 353 ? 6.790 7.547 43.901 1.00 89.75 353 ILE A O 1
ATOM 2706 N N . SER A 1 354 ? 8.998 7.526 43.553 1.00 91.62 354 SER A N 1
ATOM 2707 C CA . SER A 1 354 ? 9.303 8.256 44.796 1.00 91.62 354 SER A CA 1
ATOM 2708 C C . SER A 1 354 ? 8.638 9.638 44.835 1.00 91.62 354 SER A C 1
ATOM 2710 O O . SER A 1 354 ? 8.045 10.000 45.851 1.00 91.62 354 SER A O 1
ATOM 2712 N N . ILE A 1 355 ? 8.617 10.369 43.716 1.00 87.50 355 ILE A N 1
ATOM 2713 C CA . ILE A 1 355 ? 7.900 11.648 43.616 1.00 87.50 355 ILE A CA 1
ATOM 2714 C C . ILE A 1 355 ? 6.385 11.448 43.767 1.00 87.50 355 ILE A C 1
ATOM 2716 O O . ILE A 1 355 ? 5.755 12.149 44.557 1.00 87.50 355 ILE A O 1
ATOM 2720 N N . ILE A 1 356 ? 5.794 10.473 43.065 1.00 85.88 356 ILE A N 1
ATOM 2721 C CA . ILE A 1 356 ? 4.347 10.195 43.132 1.00 85.88 356 ILE A CA 1
ATOM 2722 C C . ILE A 1 356 ? 3.927 9.781 44.549 1.00 85.88 356 ILE A C 1
ATOM 2724 O O . ILE A 1 356 ? 2.932 10.285 45.072 1.00 85.88 356 ILE A O 1
ATOM 2728 N N . THR A 1 357 ? 4.688 8.895 45.194 1.00 86.06 357 THR A N 1
ATOM 2729 C CA . THR A 1 357 ? 4.411 8.436 46.566 1.00 86.06 357 THR A CA 1
ATOM 2730 C C . THR A 1 357 ? 4.502 9.575 47.574 1.00 86.06 357 THR A C 1
ATOM 2732 O O . THR A 1 357 ? 3.621 9.698 48.422 1.00 86.06 357 THR A O 1
ATOM 2735 N N . PHE A 1 358 ? 5.498 10.456 47.452 1.00 85.94 358 PHE A N 1
ATOM 2736 C CA . PHE A 1 358 ? 5.633 11.600 48.347 1.00 85.94 358 PHE A CA 1
ATOM 2737 C C . PHE A 1 358 ? 4.517 12.630 48.132 1.00 85.94 358 PHE A C 1
ATOM 2739 O O . PHE A 1 358 ? 3.965 13.132 49.108 1.00 85.94 358 PHE A O 1
ATOM 2746 N N . ILE A 1 359 ? 4.123 12.903 46.880 1.00 80.69 359 ILE A N 1
ATOM 2747 C CA . ILE A 1 359 ? 2.961 13.759 46.576 1.00 80.69 359 ILE A CA 1
ATOM 2748 C C . ILE A 1 359 ? 1.679 13.145 47.159 1.00 80.69 359 ILE A C 1
ATOM 2750 O O . ILE A 1 359 ? 0.884 13.853 47.773 1.00 80.69 359 ILE A O 1
ATOM 2754 N N . SER A 1 360 ? 1.497 11.828 47.040 1.00 83.81 360 SER A N 1
ATOM 2755 C CA . SER A 1 360 ? 0.332 11.117 47.591 1.00 83.81 360 SER A CA 1
ATOM 2756 C C . SER A 1 360 ? 0.289 11.188 49.122 1.00 83.81 360 SER A C 1
ATOM 2758 O O . SER A 1 360 ? -0.754 11.487 49.701 1.00 83.81 360 SER A O 1
ATOM 2760 N N . LEU A 1 361 ? 1.436 10.995 49.781 1.00 80.62 361 LEU A N 1
ATOM 2761 C CA . LEU A 1 361 ? 1.602 11.166 51.229 1.00 80.62 361 LEU A CA 1
ATOM 2762 C C . LEU A 1 361 ? 1.350 12.611 51.668 1.00 80.62 361 LEU A C 1
ATOM 2764 O O . LEU A 1 361 ? 0.711 12.835 52.692 1.00 80.62 361 LEU A O 1
ATOM 2768 N N . GLN A 1 362 ? 1.815 13.593 50.893 1.00 75.81 362 GLN A N 1
ATOM 2769 C CA . GLN A 1 362 ? 1.577 15.008 51.160 1.00 75.81 362 GLN A CA 1
ATOM 2770 C C . GLN A 1 362 ? 0.085 15.346 51.080 1.00 75.81 362 GLN A C 1
ATOM 2772 O O . GLN A 1 362 ? -0.416 16.042 51.962 1.00 75.81 362 GLN A O 1
ATOM 2777 N N . ILE A 1 363 ? -0.624 14.853 50.058 1.00 76.75 363 ILE A N 1
ATOM 2778 C CA . ILE A 1 363 ? -2.074 15.044 49.920 1.00 76.75 363 ILE A CA 1
ATOM 2779 C C . ILE A 1 363 ? -2.788 14.423 51.123 1.00 76.75 363 ILE A C 1
ATOM 2781 O O . ILE A 1 363 ? -3.529 15.129 51.800 1.00 76.75 363 ILE A O 1
ATOM 2785 N N . LEU A 1 364 ? -2.490 13.162 51.449 1.00 78.69 364 LEU A N 1
ATOM 2786 C CA . LEU A 1 364 ? -3.101 12.446 52.573 1.00 78.69 364 LEU A CA 1
ATOM 2787 C C . LEU A 1 364 ? -2.850 13.138 53.923 1.00 78.69 364 LEU A C 1
ATOM 2789 O O . LEU A 1 364 ? -3.759 13.276 54.738 1.00 78.69 364 LEU A O 1
ATOM 2793 N N . TYR A 1 365 ? -1.631 13.629 54.153 1.00 75.31 365 TYR A N 1
ATOM 2794 C CA . TYR A 1 365 ? -1.273 14.333 55.386 1.00 75.31 365 TYR A CA 1
ATOM 2795 C C . TYR A 1 365 ? -1.998 15.680 55.523 1.00 75.31 365 TYR A C 1
ATOM 2797 O O . TYR A 1 365 ? -2.408 16.060 56.620 1.00 75.31 365 TYR A O 1
ATOM 2805 N N . VAL A 1 366 ? -2.186 16.396 54.410 1.00 74.06 366 VAL A N 1
ATOM 2806 C CA . VAL A 1 366 ? -2.924 17.667 54.382 1.00 74.06 366 VAL A CA 1
ATOM 2807 C C . VAL A 1 366 ? -4.430 17.452 54.555 1.00 74.06 366 VAL A C 1
ATOM 2809 O O . VAL A 1 366 ? -5.070 18.270 55.216 1.00 74.06 366 VAL A O 1
ATOM 2812 N N . THR A 1 367 ? -4.996 16.373 54.005 1.00 76.31 367 THR A N 1
ATOM 2813 C CA . THR A 1 367 ? -6.437 16.088 54.091 1.00 76.31 367 THR A CA 1
ATOM 2814 C C . THR A 1 367 ? -6.855 15.525 55.447 1.00 76.31 367 THR A C 1
ATOM 2816 O O . THR A 1 367 ? -7.871 15.958 55.983 1.00 76.31 367 THR A O 1
ATOM 2819 N N . GLU A 1 368 ? -6.079 14.605 56.024 1.00 81.31 368 GLU A N 1
ATOM 2820 C CA . GLU A 1 368 ? -6.432 13.926 57.285 1.00 81.31 368 GLU A CA 1
ATOM 2821 C C . GLU A 1 368 ? -5.962 14.690 58.536 1.00 81.31 368 GLU A C 1
ATOM 2823 O O . GLU A 1 368 ? -6.622 14.660 59.575 1.00 81.31 368 GLU A O 1
ATOM 2828 N N . PHE A 1 369 ? -4.849 15.435 58.457 1.00 78.75 369 PHE A N 1
ATOM 2829 C CA . PHE A 1 369 ? -4.239 16.099 59.622 1.00 78.75 369 PHE A CA 1
ATOM 2830 C C . PHE A 1 369 ? -3.990 17.609 59.425 1.00 78.75 369 PHE A C 1
ATOM 2832 O O . PHE A 1 369 ? -2.874 18.102 59.633 1.00 78.75 369 PHE A O 1
ATOM 2839 N N . PRO A 1 370 ? -5.028 18.411 59.115 1.00 68.75 370 PRO A N 1
ATOM 2840 C CA . PRO A 1 370 ? -4.872 19.817 58.727 1.00 68.75 370 PRO A CA 1
ATOM 2841 C C . PRO A 1 370 ? -4.245 20.707 59.817 1.00 68.75 370 PRO A C 1
ATOM 2843 O O . PRO A 1 370 ? -3.494 21.633 59.510 1.00 68.75 370 PRO A O 1
ATOM 2846 N N . LYS A 1 371 ? -4.495 20.417 61.104 1.00 68.38 371 LYS A N 1
ATOM 2847 C CA . LYS A 1 371 ? -3.968 21.205 62.241 1.00 68.38 371 LYS A CA 1
ATOM 2848 C C . LYS A 1 371 ? -2.457 21.039 62.445 1.00 68.38 371 LYS A C 1
ATOM 2850 O O . LYS A 1 371 ? -1.795 21.972 62.886 1.00 68.38 371 LYS A O 1
ATOM 2855 N N . MET A 1 372 ? -1.921 19.864 62.121 1.00 63.12 372 MET A N 1
ATOM 2856 C CA . MET A 1 372 ? -0.505 19.511 62.285 1.00 63.12 372 MET A CA 1
ATOM 2857 C C . MET A 1 372 ? 0.291 19.788 60.998 1.00 63.12 372 MET A C 1
ATOM 2859 O O . MET A 1 372 ? 1.485 20.093 61.043 1.00 63.12 372 MET A O 1
ATOM 2863 N N . ALA A 1 373 ? -0.396 19.773 59.850 1.00 60.78 373 ALA A N 1
ATOM 2864 C CA . ALA A 1 373 ? 0.155 20.118 58.548 1.00 60.78 373 ALA A CA 1
ATOM 2865 C C . ALA A 1 373 ? 0.677 21.561 58.480 1.00 60.78 373 ALA A C 1
ATOM 2867 O O . ALA A 1 373 ? 1.756 21.771 57.934 1.00 60.78 373 ALA A O 1
ATOM 2868 N N . ALA A 1 374 ? -0.007 22.541 59.082 1.00 61.03 374 ALA A N 1
ATOM 2869 C CA . ALA A 1 374 ? 0.367 23.959 58.993 1.00 61.03 374 ALA A CA 1
ATOM 2870 C C . ALA A 1 374 ? 1.802 24.270 59.480 1.00 61.03 374 ALA A C 1
ATOM 2872 O O . ALA A 1 374 ? 2.483 25.098 58.880 1.00 61.03 374 ALA A O 1
ATOM 2873 N N . SER A 1 375 ? 2.288 23.567 60.511 1.00 67.50 375 SER A N 1
ATOM 2874 C CA . SER A 1 375 ? 3.647 23.740 61.057 1.00 67.50 375 SER A CA 1
ATOM 2875 C C . SER A 1 375 ? 4.740 23.088 60.199 1.00 67.50 375 SER A C 1
ATOM 2877 O O . SER A 1 375 ? 5.886 23.530 60.217 1.00 67.50 375 SER A O 1
ATOM 2879 N N . HIS A 1 376 ? 4.413 22.021 59.464 1.00 65.31 376 HIS A N 1
ATOM 2880 C CA . HIS A 1 376 ? 5.385 21.209 58.718 1.00 65.31 376 HIS A CA 1
ATOM 2881 C C . HIS A 1 376 ? 5.268 21.360 57.194 1.00 65.31 376 HIS A C 1
ATOM 2883 O O . HIS A 1 376 ? 6.114 20.848 56.460 1.00 65.31 376 HIS A O 1
ATOM 2889 N N . LEU A 1 377 ? 4.273 22.106 56.704 1.00 64.94 377 LEU A N 1
ATOM 2890 C CA . LEU A 1 377 ? 3.969 22.268 55.281 1.00 64.94 377 LEU A CA 1
ATOM 2891 C C . LEU A 1 377 ? 5.148 22.839 54.483 1.00 64.94 377 LEU A C 1
ATOM 2893 O O . LEU A 1 377 ? 5.391 22.408 53.361 1.00 64.94 377 LEU A O 1
ATOM 2897 N N . HIS A 1 378 ? 5.897 23.787 55.059 1.00 66.25 378 HIS A N 1
ATOM 2898 C CA . HIS A 1 378 ? 7.049 24.412 54.397 1.00 66.25 378 HIS A CA 1
ATOM 2899 C C . HIS A 1 378 ? 8.225 23.432 54.227 1.00 66.25 378 HIS A C 1
ATOM 2901 O O . HIS A 1 378 ? 8.958 23.495 53.243 1.00 66.25 378 HIS A O 1
ATOM 2907 N N . ILE A 1 379 ? 8.380 22.489 55.161 1.00 67.62 379 ILE A N 1
ATOM 2908 C CA . ILE A 1 379 ? 9.415 21.447 55.115 1.00 67.62 379 ILE A CA 1
ATOM 2909 C C . ILE A 1 379 ? 8.995 20.326 54.154 1.00 67.62 379 ILE A C 1
ATOM 2911 O O . ILE A 1 379 ? 9.808 19.894 53.336 1.00 67.62 379 ILE A O 1
ATOM 2915 N N . LEU A 1 380 ? 7.721 19.911 54.197 1.00 66.44 380 LEU A N 1
ATOM 2916 C CA . LEU A 1 380 ? 7.162 18.896 53.296 1.00 66.44 380 LEU A CA 1
ATOM 2917 C C . LEU A 1 380 ? 7.145 19.362 51.831 1.00 66.44 380 LEU A C 1
ATOM 2919 O O . LEU A 1 380 ? 7.508 18.598 50.946 1.00 66.44 380 LEU A O 1
ATOM 2923 N N . ARG A 1 381 ? 6.759 20.617 51.566 1.00 64.62 381 ARG A N 1
ATOM 2924 C CA . ARG A 1 381 ? 6.629 21.169 50.203 1.00 64.62 381 ARG A CA 1
ATOM 2925 C C . ARG A 1 381 ? 7.970 21.600 49.585 1.00 64.62 381 ARG A C 1
ATOM 2927 O O . ARG A 1 381 ? 8.020 21.854 48.386 1.00 64.62 381 ARG A O 1
ATOM 2934 N N . GLY A 1 382 ? 9.030 21.706 50.392 1.00 69.50 382 GLY A N 1
ATOM 2935 C CA . GLY A 1 382 ? 10.356 22.188 49.990 1.00 69.50 382 GLY A CA 1
ATOM 2936 C C . GLY A 1 382 ? 11.442 21.100 50.049 1.00 69.50 382 GLY A C 1
ATOM 2937 O O . GLY A 1 382 ? 11.493 20.249 49.167 1.00 69.50 382 GLY A O 1
ATOM 2938 N N . PRO A 1 383 ? 12.353 21.111 51.038 1.00 75.12 383 PRO A N 1
ATOM 2939 C CA . PRO A 1 383 ? 13.522 20.221 51.063 1.00 75.12 383 PRO A CA 1
ATOM 2940 C C . PRO A 1 383 ? 13.208 18.743 51.363 1.00 75.12 383 PRO A C 1
ATOM 2942 O O . PRO A 1 383 ? 13.985 17.873 50.971 1.00 75.12 383 PRO A O 1
ATOM 2945 N N . GLY A 1 384 ? 12.082 18.434 52.020 1.00 79.31 384 GLY A N 1
ATOM 2946 C CA . GLY A 1 384 ? 11.734 17.064 52.420 1.00 79.31 384 GLY A CA 1
ATOM 2947 C C . GLY A 1 384 ? 11.521 16.105 51.244 1.00 79.31 384 GLY A C 1
ATOM 2948 O O . GLY A 1 384 ? 12.006 14.975 51.286 1.00 79.31 384 GLY A O 1
ATOM 2949 N N . ILE A 1 385 ? 10.865 16.563 50.170 1.00 82.75 385 ILE A N 1
ATOM 2950 C CA . ILE A 1 385 ? 10.626 15.729 48.982 1.00 82.75 385 ILE A CA 1
ATOM 2951 C C . ILE A 1 385 ? 11.922 15.405 48.241 1.00 82.75 385 ILE A C 1
ATOM 2953 O O . ILE A 1 385 ? 12.154 14.260 47.865 1.00 82.75 385 ILE A O 1
ATOM 2957 N N . TRP A 1 386 ? 12.803 16.394 48.081 1.00 83.50 386 TRP A N 1
ATOM 2958 C CA . TRP A 1 386 ? 14.086 16.207 47.407 1.00 83.50 386 TRP A CA 1
ATOM 2959 C C . TRP A 1 386 ? 14.983 15.247 48.177 1.00 83.50 386 TRP A C 1
ATOM 2961 O O . TRP A 1 386 ? 15.629 14.399 47.568 1.00 83.50 386 TRP A O 1
ATOM 2971 N N . LEU A 1 387 ? 14.971 15.327 49.509 1.00 87.81 387 LEU A N 1
ATOM 2972 C CA . LEU A 1 387 ? 15.711 14.403 50.359 1.00 87.81 387 LEU A CA 1
ATOM 2973 C C . LEU A 1 387 ? 15.177 12.966 50.235 1.00 87.81 387 LEU A C 1
ATOM 2975 O O . LEU A 1 387 ? 15.968 12.038 50.091 1.00 87.81 387 LEU A O 1
ATOM 2979 N N . PHE A 1 388 ? 13.855 12.779 50.208 1.00 87.75 388 PHE A N 1
ATOM 2980 C CA . PHE A 1 388 ? 13.237 11.463 50.013 1.00 87.75 388 PHE A CA 1
ATOM 2981 C C . PHE A 1 388 ? 13.582 10.841 48.649 1.00 87.75 388 PHE A C 1
ATOM 2983 O O . PHE A 1 388 ? 13.983 9.677 48.578 1.00 87.75 388 PHE A O 1
ATOM 2990 N N . VAL A 1 389 ? 13.487 11.627 47.571 1.00 88.94 389 VAL A N 1
ATOM 2991 C CA . VAL A 1 389 ? 13.837 11.187 46.210 1.00 88.94 389 VAL A CA 1
ATOM 2992 C C . VAL A 1 389 ? 15.323 10.832 46.115 1.00 88.94 389 VAL A C 1
ATOM 2994 O O . VAL A 1 389 ? 15.666 9.804 45.535 1.00 88.94 389 VAL A O 1
ATOM 2997 N N . LEU A 1 390 ? 16.205 11.632 46.724 1.00 88.56 390 LEU A N 1
ATOM 2998 C CA . LEU A 1 390 ? 17.653 11.396 46.717 1.00 88.56 390 LEU A CA 1
ATOM 2999 C C . LEU A 1 390 ? 18.013 10.103 47.462 1.00 88.56 390 LEU A C 1
ATOM 3001 O O . LEU A 1 390 ? 18.808 9.314 46.955 1.00 88.56 390 LEU A O 1
ATOM 3005 N N . VAL A 1 391 ? 17.376 9.829 48.606 1.00 92.25 391 VAL A N 1
ATOM 3006 C CA . VAL A 1 391 ? 17.550 8.561 49.337 1.00 92.25 391 VAL A CA 1
ATOM 3007 C C . VAL A 1 391 ? 17.099 7.368 48.490 1.00 92.25 391 VAL A C 1
ATOM 3009 O O . VAL A 1 391 ? 17.853 6.407 48.348 1.00 92.25 391 VAL A O 1
ATOM 3012 N N . CYS A 1 392 ? 15.914 7.435 47.872 1.00 91.25 392 CYS A N 1
ATOM 3013 C CA . CYS A 1 392 ? 15.413 6.354 47.015 1.00 91.25 392 CYS A CA 1
ATOM 3014 C C . CYS A 1 392 ? 16.323 6.115 45.798 1.00 91.25 392 CYS A C 1
ATOM 3016 O O . CYS A 1 392 ? 16.619 4.969 45.457 1.00 91.25 392 CYS A O 1
ATOM 3018 N N . PHE A 1 393 ? 16.805 7.191 45.170 1.00 91.19 393 PHE A N 1
ATOM 3019 C CA . PHE A 1 393 ? 17.746 7.126 44.054 1.00 91.19 393 PHE A CA 1
ATOM 3020 C C . PHE A 1 393 ? 19.085 6.505 44.468 1.00 91.19 393 PHE A C 1
ATOM 3022 O O . PHE A 1 393 ? 19.602 5.651 43.754 1.00 91.19 393 PHE A O 1
ATOM 3029 N N . ALA A 1 394 ? 19.627 6.880 45.630 1.00 90.12 394 ALA A N 1
ATOM 3030 C CA . ALA A 1 394 ? 20.890 6.344 46.132 1.00 90.12 394 ALA A CA 1
ATOM 3031 C C . ALA A 1 394 ? 20.801 4.839 46.434 1.00 90.12 394 ALA A C 1
ATOM 3033 O O . ALA A 1 394 ? 21.682 4.081 46.031 1.00 90.12 394 ALA A O 1
ATOM 3034 N N . VAL A 1 395 ? 19.714 4.393 47.078 1.00 92.69 395 VAL A N 1
ATOM 3035 C CA . VAL A 1 395 ? 19.465 2.964 47.343 1.00 92.69 395 VAL A CA 1
ATOM 3036 C C . VAL A 1 395 ? 19.341 2.186 46.033 1.00 92.69 395 VAL A C 1
ATOM 3038 O O . VAL A 1 395 ? 19.988 1.153 45.863 1.00 92.69 395 VAL A O 1
ATOM 3041 N N . GLN A 1 396 ? 18.571 2.703 45.071 1.00 91.25 396 GLN A N 1
ATOM 3042 C CA . GLN A 1 396 ? 18.421 2.055 43.769 1.00 91.25 396 GLN A CA 1
ATOM 3043 C C . GLN A 1 396 ? 19.734 2.028 42.982 1.00 91.25 396 GLN A C 1
ATOM 3045 O O . GLN A 1 396 ? 20.040 1.021 42.347 1.00 91.25 396 GLN A O 1
ATOM 3050 N N . GLY A 1 397 ? 20.520 3.103 43.037 1.00 89.12 397 GLY A N 1
ATOM 3051 C CA . GLY A 1 397 ? 21.839 3.185 42.416 1.00 89.12 397 GLY A CA 1
ATOM 3052 C C . GLY A 1 397 ? 22.808 2.150 42.985 1.00 89.12 397 GLY A C 1
ATOM 3053 O O . GLY A 1 397 ? 23.508 1.494 42.219 1.00 89.12 397 GLY A O 1
ATOM 3054 N N . ALA A 1 398 ? 22.786 1.927 44.303 1.00 89.31 398 ALA A N 1
ATOM 3055 C CA . ALA A 1 398 ? 23.583 0.886 44.949 1.00 89.31 398 ALA A CA 1
ATOM 3056 C C . ALA A 1 398 ? 23.165 -0.527 44.504 1.00 89.31 398 ALA A C 1
ATOM 3058 O O . ALA A 1 398 ? 24.024 -1.329 44.146 1.00 89.31 398 ALA A O 1
ATOM 3059 N N . LEU A 1 399 ? 21.858 -0.815 44.446 1.00 88.75 399 LEU A N 1
ATOM 3060 C CA . LEU A 1 399 ? 21.337 -2.099 43.951 1.00 88.75 399 LEU A CA 1
ATOM 3061 C C . LEU A 1 399 ? 21.685 -2.337 42.475 1.00 88.75 399 LEU A C 1
ATOM 3063 O O . LEU A 1 399 ? 22.060 -3.441 42.091 1.00 88.75 399 LEU A O 1
ATOM 3067 N N . CYS A 1 400 ? 21.601 -1.296 41.645 1.00 87.06 400 CYS A N 1
ATOM 3068 C CA . CYS A 1 400 ? 21.979 -1.371 40.235 1.00 87.06 400 CYS A CA 1
ATOM 3069 C C . CYS A 1 400 ? 23.492 -1.565 40.057 1.00 87.06 400 CYS A C 1
ATOM 3071 O O . CYS A 1 400 ? 23.910 -2.329 39.191 1.00 87.06 400 CYS A O 1
ATOM 3073 N N . GLY A 1 401 ? 24.311 -0.911 40.886 1.00 84.94 401 GLY A N 1
ATOM 3074 C CA . GLY A 1 401 ? 25.760 -1.110 40.919 1.00 84.94 401 GLY A CA 1
ATOM 3075 C C . GLY A 1 401 ? 26.138 -2.535 41.322 1.00 84.94 401 GLY A C 1
ATOM 3076 O O . GLY A 1 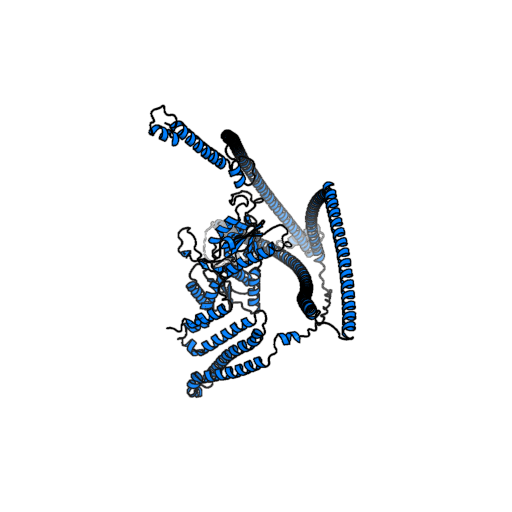401 ? 26.976 -3.145 40.666 1.00 84.94 401 GLY A O 1
ATOM 3077 N N . TRP A 1 402 ? 25.462 -3.096 42.329 1.00 85.88 402 TRP A N 1
ATOM 3078 C CA . TRP A 1 402 ? 25.616 -4.499 42.727 1.00 85.88 402 TRP A CA 1
ATOM 3079 C C . TRP A 1 402 ? 25.264 -5.455 41.577 1.00 85.88 402 TRP A C 1
ATOM 3081 O O . TRP A 1 402 ? 26.043 -6.344 41.240 1.00 85.88 402 TRP A O 1
ATOM 3091 N N . PHE A 1 403 ? 24.128 -5.226 40.913 1.00 82.25 403 PHE A N 1
ATOM 3092 C CA . PHE A 1 403 ? 23.679 -6.026 39.769 1.00 82.25 403 PHE A CA 1
ATOM 3093 C C . PHE A 1 403 ? 24.672 -6.011 38.593 1.00 82.25 403 PHE A C 1
ATOM 3095 O O . PHE A 1 403 ? 24.879 -7.034 37.946 1.00 82.25 403 PHE A O 1
ATOM 3102 N N . LEU A 1 404 ? 25.324 -4.873 38.331 1.00 80.69 404 LEU A N 1
ATOM 3103 C CA . LEU A 1 404 ? 26.333 -4.747 37.272 1.00 80.69 404 LEU A CA 1
ATOM 3104 C C . LEU A 1 404 ? 27.642 -5.492 37.574 1.00 80.69 404 LEU A C 1
ATOM 3106 O O . LEU A 1 404 ? 28.352 -5.849 36.633 1.00 80.69 404 LEU A O 1
ATOM 3110 N N . VAL A 1 405 ? 27.968 -5.695 38.855 1.00 80.06 405 VAL A N 1
ATOM 3111 C CA . VAL A 1 405 ? 29.187 -6.392 39.297 1.00 80.06 405 VAL A CA 1
ATOM 3112 C C . VAL A 1 405 ? 28.987 -7.908 39.340 1.00 80.06 405 VAL A C 1
ATOM 3114 O O . VAL A 1 405 ? 29.909 -8.637 38.988 1.00 80.06 405 VAL A O 1
ATOM 3117 N N . GLU A 1 406 ? 27.804 -8.384 39.736 1.00 77.38 406 GLU A N 1
ATOM 3118 C CA . GLU A 1 406 ? 27.539 -9.819 39.942 1.00 77.38 406 GLU A CA 1
ATOM 3119 C C . GLU A 1 406 ? 26.787 -10.499 38.777 1.00 77.38 406 GLU A C 1
ATOM 3121 O O . GLU A 1 406 ? 26.703 -11.723 38.718 1.00 77.38 406 GLU A O 1
ATOM 3126 N N . GLY A 1 407 ? 26.254 -9.732 37.820 1.00 63.97 407 GLY A N 1
ATOM 3127 C CA . GLY A 1 407 ? 25.542 -10.273 36.659 1.00 63.97 407 GLY A CA 1
ATOM 3128 C C . GLY A 1 407 ? 26.457 -10.994 35.657 1.00 63.97 407 GLY A C 1
ATOM 3129 O O . GLY A 1 407 ? 27.414 -10.409 35.148 1.00 63.97 407 GLY A O 1
ATOM 3130 N N . SER A 1 408 ? 26.121 -12.244 35.317 1.00 61.53 408 SER A N 1
ATOM 3131 C CA . SER A 1 408 ? 26.804 -13.045 34.288 1.00 61.53 408 SER A CA 1
ATOM 3132 C C . SER A 1 408 ? 26.725 -12.397 32.900 1.00 61.53 408 SER A C 1
ATOM 3134 O O . SER A 1 408 ? 25.702 -11.813 32.535 1.00 61.53 408 SER A O 1
ATOM 3136 N N . THR A 1 409 ? 27.779 -12.540 32.093 1.00 68.62 409 THR A N 1
ATOM 3137 C CA . THR A 1 409 ? 27.782 -12.067 30.694 1.00 68.62 409 THR A CA 1
ATOM 3138 C C . THR A 1 409 ? 26.854 -12.913 29.812 1.00 68.62 409 THR A C 1
ATOM 3140 O O . THR A 1 409 ? 26.611 -14.086 30.105 1.00 68.62 409 THR A O 1
ATOM 3143 N N . LEU A 1 410 ? 26.316 -12.340 28.726 1.00 61.38 410 LEU A N 1
ATOM 3144 C CA . LEU A 1 410 ? 25.421 -13.069 27.813 1.00 61.38 410 LEU A CA 1
ATOM 3145 C C . LEU A 1 410 ? 26.154 -14.262 27.184 1.00 61.38 410 LEU A C 1
ATOM 3147 O O . LEU A 1 410 ? 25.576 -15.331 27.009 1.00 61.38 410 LEU A O 1
ATOM 3151 N N . SER A 1 411 ? 27.444 -14.085 26.905 1.00 63.56 411 SER A N 1
ATOM 3152 C CA . SER A 1 411 ? 28.359 -15.118 26.417 1.00 63.56 411 SER A CA 1
ATOM 3153 C C . SER A 1 411 ? 28.480 -16.311 27.379 1.00 63.56 411 SER A C 1
ATOM 3155 O O . SER A 1 411 ? 28.431 -17.458 26.939 1.00 63.56 411 SER A O 1
ATOM 3157 N N . GLU A 1 412 ? 28.550 -16.068 28.688 1.00 65.38 412 GLU A N 1
ATOM 3158 C CA . GLU A 1 412 ? 28.618 -17.111 29.722 1.00 65.38 412 GLU A CA 1
ATOM 3159 C C . GLU A 1 412 ? 27.258 -17.782 29.993 1.00 65.38 412 GLU A C 1
ATOM 3161 O O . GLU A 1 412 ? 27.188 -18.989 30.235 1.00 65.38 412 GLU A O 1
ATOM 3166 N N . TYR A 1 413 ? 26.157 -17.030 29.890 1.00 62.38 413 TYR A N 1
ATOM 3167 C CA . TYR A 1 413 ? 24.798 -17.564 30.032 1.00 62.38 413 TYR A CA 1
ATOM 3168 C C . TYR A 1 413 ? 24.409 -18.478 28.858 1.00 62.38 413 TYR A C 1
ATOM 3170 O O . TYR A 1 413 ? 23.869 -19.563 29.069 1.00 62.38 413 TYR A O 1
ATOM 3178 N N . VAL A 1 414 ? 24.738 -18.084 27.620 1.00 61.31 414 VAL A N 1
ATOM 3179 C CA . VAL A 1 414 ? 24.496 -18.895 26.411 1.00 61.31 414 VAL A CA 1
ATOM 3180 C C . VAL A 1 414 ? 25.364 -20.157 26.402 1.00 61.31 414 VAL A C 1
ATOM 3182 O O . VAL A 1 414 ? 24.877 -21.217 26.014 1.00 61.31 414 VAL A O 1
ATOM 3185 N N . ALA A 1 415 ? 26.609 -20.085 26.886 1.00 59.62 415 ALA A N 1
ATOM 3186 C CA . ALA A 1 415 ? 27.498 -21.246 26.986 1.00 59.62 415 ALA A CA 1
ATOM 3187 C C . ALA A 1 415 ? 26.988 -22.329 27.960 1.00 59.62 415 ALA A C 1
ATOM 3189 O O . ALA A 1 415 ? 27.279 -23.509 27.773 1.00 59.62 415 ALA A O 1
ATOM 3190 N N . ASN A 1 416 ? 26.201 -21.940 28.968 1.00 55.09 416 ASN A N 1
ATOM 3191 C CA . ASN A 1 416 ? 25.667 -22.838 29.995 1.00 55.09 416 ASN A CA 1
ATOM 3192 C C . ASN A 1 416 ? 24.199 -23.245 29.762 1.00 55.09 416 ASN A C 1
ATOM 3194 O O . ASN A 1 416 ? 23.625 -23.982 30.569 1.00 55.09 416 ASN A O 1
ATOM 3198 N N . LEU A 1 417 ? 23.577 -22.794 28.666 1.00 48.03 417 LEU A N 1
ATOM 3199 C CA . LEU A 1 417 ? 22.171 -23.068 28.382 1.00 48.03 417 LEU A CA 1
ATOM 3200 C C . LEU A 1 417 ? 21.994 -24.483 27.802 1.00 48.03 417 LEU A C 1
ATOM 3202 O O . LEU A 1 417 ? 22.144 -24.720 26.604 1.00 48.03 417 LEU A O 1
ATOM 3206 N N . LYS A 1 418 ? 21.649 -25.447 28.660 1.00 40.12 418 LYS A N 1
ATOM 3207 C CA . LYS A 1 418 ? 21.259 -26.801 28.243 1.00 40.12 418 LYS A CA 1
ATOM 3208 C C . LYS A 1 418 ? 19.761 -26.810 27.918 1.00 40.12 418 LYS A C 1
ATOM 3210 O O . LYS A 1 418 ? 18.933 -26.692 28.817 1.00 40.12 418 LYS A O 1
ATOM 3215 N N . ILE A 1 419 ? 19.417 -26.894 26.633 1.00 41.38 419 ILE A N 1
ATOM 3216 C CA . ILE A 1 419 ? 18.023 -26.916 26.167 1.00 41.38 419 ILE A CA 1
ATOM 3217 C C . ILE A 1 419 ? 17.547 -28.370 26.088 1.00 41.38 419 ILE A C 1
ATOM 3219 O O . ILE A 1 419 ? 17.860 -29.073 25.129 1.00 41.38 419 ILE A O 1
ATOM 3223 N N . ASP A 1 420 ? 16.772 -28.805 27.080 1.00 37.50 420 ASP A N 1
ATOM 3224 C CA . ASP A 1 420 ? 15.984 -30.035 26.992 1.00 37.50 420 ASP A CA 1
ATOM 3225 C C . ASP A 1 420 ? 14.620 -29.708 26.369 1.00 37.50 420 ASP A C 1
ATOM 3227 O O . ASP A 1 420 ? 13.826 -28.948 26.925 1.00 37.50 420 ASP A O 1
ATOM 3231 N N . PHE A 1 421 ? 14.340 -30.277 25.196 1.00 33.22 421 PHE A N 1
ATOM 3232 C CA . PHE A 1 421 ? 13.030 -30.174 24.555 1.00 33.22 421 PHE A CA 1
ATOM 3233 C C . PHE A 1 421 ? 12.120 -31.312 25.046 1.00 33.22 421 PHE A C 1
ATOM 3235 O O . PHE A 1 421 ? 12.401 -32.474 24.742 1.00 33.22 421 PHE A O 1
ATOM 3242 N N . PRO A 1 422 ? 11.007 -31.035 25.753 1.00 33.84 422 PRO A N 1
ATOM 3243 C CA . PRO A 1 422 ? 10.003 -32.053 26.013 1.00 33.84 422 PRO A CA 1
ATOM 3244 C C . PRO A 1 422 ? 9.214 -32.338 24.728 1.00 33.84 422 PRO A C 1
ATOM 3246 O O . PRO A 1 422 ? 8.671 -31.438 24.085 1.00 33.84 422 PRO A O 1
ATOM 3249 N N . SER A 1 423 ? 9.132 -33.614 24.354 1.00 31.81 423 SER A N 1
ATOM 3250 C CA . SER A 1 423 ? 8.272 -34.103 23.278 1.00 31.81 423 SER A CA 1
ATOM 3251 C C . SER A 1 423 ? 6.798 -33.945 23.664 1.00 31.81 423 SER A C 1
ATOM 3253 O O . SER A 1 423 ? 6.311 -34.641 24.557 1.00 31.81 423 SER A O 1
ATOM 3255 N N . VAL A 1 424 ? 6.075 -33.058 22.982 1.00 33.44 424 VAL A N 1
ATOM 3256 C CA . VAL A 1 424 ? 4.625 -32.896 23.152 1.00 33.44 424 VAL A CA 1
ATOM 3257 C C . VAL A 1 424 ? 3.893 -33.834 22.192 1.00 33.44 424 VAL A C 1
ATOM 3259 O O . VAL A 1 424 ? 3.823 -33.603 20.987 1.00 33.44 424 VAL A O 1
ATOM 3262 N N . THR A 1 425 ? 3.336 -34.911 22.740 1.00 32.12 425 THR A N 1
ATOM 3263 C CA . THR A 1 425 ? 2.313 -35.751 22.101 1.00 32.12 425 THR A CA 1
ATOM 3264 C C . THR A 1 425 ? 0.981 -35.002 22.019 1.00 32.12 425 THR A C 1
ATOM 3266 O O . THR A 1 425 ? 0.457 -34.550 23.036 1.00 32.12 425 THR A O 1
ATOM 3269 N N . MET A 1 426 ? 0.417 -34.902 20.812 1.00 29.48 426 MET A N 1
ATOM 3270 C CA . MET A 1 426 ? -0.903 -34.311 20.558 1.00 29.48 426 MET A CA 1
ATOM 3271 C C . MET A 1 426 ? -2.050 -35.150 21.162 1.00 29.48 426 MET A C 1
ATOM 3273 O O . MET A 1 426 ? -2.037 -36.377 21.014 1.00 29.48 426 MET A O 1
ATOM 3277 N N . PRO A 1 427 ? -3.088 -34.535 21.766 1.00 32.00 427 PRO A N 1
ATOM 3278 C CA . PRO A 1 427 ? -4.304 -35.241 22.154 1.00 32.00 427 PRO A CA 1
ATOM 3279 C C . PRO A 1 427 ? -5.198 -35.540 20.944 1.00 32.00 427 PRO A C 1
ATOM 3281 O O . PRO A 1 427 ? -5.515 -34.676 20.131 1.00 32.00 427 PRO A O 1
ATOM 3284 N N . ARG A 1 428 ? -5.642 -36.795 20.879 1.00 31.61 428 ARG A N 1
ATOM 3285 C CA . ARG A 1 428 ? -6.632 -37.348 19.947 1.00 31.61 428 ARG A CA 1
ATOM 3286 C C . ARG A 1 428 ? -8.016 -36.740 20.226 1.00 31.61 428 ARG A C 1
ATOM 3288 O O . ARG A 1 428 ? -8.519 -36.864 21.342 1.00 31.61 428 ARG A O 1
ATOM 3295 N N . GLY A 1 429 ? -8.642 -36.133 19.217 1.00 30.94 429 GLY A N 1
ATOM 3296 C CA . GLY A 1 429 ? -10.027 -35.660 19.285 1.00 30.94 429 GLY A CA 1
ATOM 3297 C C . GLY A 1 429 ? -11.021 -36.802 19.534 1.00 30.94 429 GLY A C 1
ATOM 3298 O O . GLY A 1 429 ? -10.901 -37.879 18.946 1.00 30.94 429 GLY A O 1
ATOM 3299 N N . ARG A 1 430 ? -11.999 -36.571 20.420 1.00 30.02 430 ARG A N 1
ATOM 3300 C CA . ARG A 1 430 ? -13.177 -37.433 20.597 1.00 30.02 430 ARG A CA 1
ATOM 3301 C C . ARG A 1 430 ? -14.355 -36.874 19.803 1.00 30.02 430 ARG A C 1
ATOM 3303 O O . ARG A 1 430 ? -14.615 -35.676 19.837 1.00 30.02 430 ARG A O 1
ATOM 3310 N N . LEU A 1 431 ? -15.044 -37.791 19.126 1.00 29.14 431 LEU A N 1
ATOM 3311 C CA . LEU A 1 431 ? -16.290 -37.597 18.394 1.00 29.14 431 LEU A CA 1
ATOM 3312 C C . LEU A 1 431 ? -17.441 -37.143 19.303 1.00 29.14 431 LEU A C 1
ATOM 3314 O O . LEU A 1 431 ? -17.559 -37.588 20.445 1.00 29.14 431 LEU A O 1
ATOM 3318 N N . ALA A 1 432 ? -18.325 -36.336 18.718 1.00 27.97 432 ALA A N 1
ATOM 3319 C CA . ALA A 1 432 ? -19.650 -36.022 19.225 1.00 27.97 432 ALA A CA 1
ATOM 3320 C C . ALA A 1 432 ? -20.567 -37.259 19.182 1.00 27.97 432 ALA A C 1
ATOM 3322 O O . ALA A 1 432 ? -20.676 -37.940 18.162 1.00 27.97 432 ALA A O 1
ATOM 3323 N N . THR A 1 433 ? -21.238 -37.530 20.299 1.00 29.33 433 THR A N 1
ATOM 3324 C CA . THR A 1 433 ? -22.318 -38.512 20.432 1.00 29.33 433 THR A CA 1
ATOM 3325 C C . THR A 1 433 ? -23.663 -37.884 20.073 1.00 29.33 433 THR A C 1
ATOM 3327 O O . THR A 1 433 ? -24.001 -36.805 20.554 1.00 29.33 433 THR A O 1
ATOM 3330 N N . SER A 1 434 ? -24.439 -38.594 19.251 1.00 27.66 434 SER A N 1
ATOM 3331 C CA . SER A 1 434 ? -25.832 -38.290 18.919 1.00 27.66 434 SER A CA 1
ATOM 3332 C C . SER A 1 434 ? -26.753 -38.459 20.128 1.00 27.66 434 SER A C 1
ATOM 3334 O O . SER A 1 434 ? -26.641 -39.461 20.838 1.00 27.66 434 SER A O 1
ATOM 3336 N N . ALA A 1 435 ? -27.726 -37.564 20.291 1.00 28.95 435 ALA A N 1
ATOM 3337 C CA . ALA A 1 435 ? -28.881 -37.781 21.154 1.00 28.95 435 ALA A CA 1
ATOM 3338 C C . ALA A 1 435 ? -30.109 -38.119 20.296 1.00 28.95 435 ALA A C 1
ATOM 3340 O O . ALA A 1 435 ? -30.402 -37.442 19.311 1.00 28.95 435 ALA A O 1
ATOM 3341 N N . ARG A 1 436 ? -30.778 -39.210 20.675 1.00 29.95 436 ARG A N 1
ATOM 3342 C CA . ARG A 1 436 ? -32.003 -39.759 20.091 1.00 29.95 436 ARG A CA 1
ATOM 3343 C C . ARG A 1 436 ? -33.217 -39.295 20.915 1.00 29.95 436 ARG A C 1
ATOM 3345 O O . ARG A 1 436 ? -33.080 -38.954 22.083 1.00 29.95 436 ARG A O 1
ATOM 3352 N N . SER A 1 437 ? -34.356 -39.301 20.235 1.00 31.31 437 SER A N 1
ATOM 3353 C CA . SER A 1 437 ? -35.740 -38.940 20.577 1.00 31.31 437 SER A CA 1
ATOM 3354 C C . SER A 1 437 ? -36.417 -39.645 21.767 1.00 31.31 437 SER A C 1
ATOM 3356 O O . SER A 1 437 ? -36.125 -40.811 22.009 1.00 31.31 437 SER A O 1
ATOM 3358 N N . ASP A 1 438 ? -37.439 -38.978 22.323 1.00 29.09 438 ASP A N 1
ATOM 3359 C CA . ASP A 1 438 ? -38.784 -39.466 22.739 1.00 29.09 438 ASP A CA 1
ATOM 3360 C C . ASP A 1 438 ? -39.693 -38.205 22.781 1.00 29.09 438 ASP A C 1
ATOM 3362 O O . ASP A 1 438 ? -39.196 -37.156 23.187 1.00 29.09 438 ASP A O 1
ATOM 3366 N N . GLY A 1 439 ? -40.905 -38.095 22.205 1.00 30.69 439 GLY A N 1
ATOM 3367 C CA . GLY A 1 439 ? -42.165 -38.864 22.351 1.00 30.69 439 GLY A CA 1
ATOM 3368 C C . GLY A 1 439 ? -43.101 -38.055 23.287 1.00 30.69 439 GLY A C 1
ATOM 3369 O O . GLY A 1 439 ? -42.606 -37.588 24.303 1.00 30.69 439 GLY A O 1
ATOM 3370 N N . SER A 1 440 ? -44.393 -37.758 23.093 1.00 32.59 440 SER A N 1
ATOM 3371 C CA . SER A 1 440 ? -45.473 -37.948 22.103 1.00 32.59 440 SER A CA 1
ATOM 3372 C C . SER A 1 440 ? -46.605 -36.945 22.464 1.00 32.59 440 SER A C 1
ATOM 3374 O O . SER A 1 440 ? -46.618 -36.467 23.595 1.00 32.59 440 SER A O 1
ATOM 3376 N N . ASP A 1 441 ? -47.532 -36.618 21.549 1.00 31.50 441 ASP A N 1
ATOM 3377 C CA . ASP A 1 441 ? -48.998 -36.749 21.747 1.00 31.50 441 ASP A CA 1
ATOM 3378 C C . ASP A 1 441 ? -49.819 -36.185 20.566 1.00 31.50 441 ASP A C 1
ATOM 3380 O O . ASP A 1 441 ? -49.311 -35.484 19.694 1.00 31.50 441 ASP A O 1
ATOM 3384 N N . VAL A 1 442 ? -51.065 -36.649 20.503 1.00 39.03 442 VAL A N 1
ATOM 3385 C CA . VAL A 1 442 ? -51.891 -37.006 19.337 1.00 39.03 442 VAL A CA 1
ATOM 3386 C C . VAL A 1 442 ? -52.901 -35.912 18.960 1.00 39.03 442 VAL A C 1
ATOM 3388 O O . VAL A 1 442 ? -53.473 -35.308 19.853 1.00 39.03 442 VAL A O 1
ATOM 3391 N N . ASP A 1 443 ? -53.199 -35.758 17.660 1.00 33.72 443 ASP A N 1
ATOM 3392 C CA . ASP A 1 443 ? -54.563 -35.474 17.168 1.00 33.72 443 ASP A CA 1
ATOM 3393 C C . ASP A 1 443 ? -54.734 -35.973 15.716 1.00 33.72 443 ASP A C 1
ATOM 3395 O O . ASP A 1 443 ? -53.966 -35.627 14.814 1.00 33.72 443 ASP A O 1
ATOM 3399 N N . ILE A 1 444 ? -55.714 -36.861 15.506 1.00 48.00 444 ILE A N 1
ATOM 3400 C CA . ILE A 1 444 ? -55.978 -37.603 14.261 1.00 48.00 444 ILE A CA 1
ATOM 3401 C C . ILE A 1 444 ? -57.293 -37.083 13.674 1.00 48.00 444 ILE A C 1
ATOM 3403 O O . ILE A 1 444 ? -58.347 -37.634 13.951 1.00 48.00 444 ILE A O 1
ATOM 3407 N N . ASP A 1 445 ? -57.210 -36.010 12.889 1.00 41.78 445 ASP A N 1
ATOM 3408 C CA . ASP A 1 445 ? -58.152 -35.736 11.782 1.00 41.78 445 ASP A CA 1
ATOM 3409 C C . ASP A 1 445 ? -57.590 -34.677 10.813 1.00 41.78 445 ASP A C 1
ATOM 3411 O O . ASP A 1 445 ? -57.801 -34.736 9.609 1.00 41.78 445 ASP A O 1
ATOM 3415 N N . GLY A 1 446 ? -56.688 -33.808 11.288 1.00 49.91 446 GLY A N 1
ATOM 3416 C CA . GLY A 1 446 ? -55.879 -32.919 10.436 1.00 49.91 446 GLY A CA 1
ATOM 3417 C C . GLY A 1 446 ? -54.741 -33.614 9.669 1.00 49.91 446 GLY A C 1
ATOM 3418 O O . GLY A 1 446 ? -53.906 -32.951 9.052 1.00 49.91 446 GLY A O 1
ATOM 3419 N N . THR A 1 447 ? -54.650 -34.947 9.727 1.00 52.41 447 THR A N 1
ATOM 3420 C CA . THR A 1 447 ? -53.510 -35.702 9.183 1.00 52.41 447 THR A CA 1
ATOM 3421 C C . THR A 1 447 ? -53.635 -35.966 7.686 1.00 52.41 447 THR A C 1
ATOM 3423 O O . THR A 1 447 ? -52.624 -35.898 6.998 1.00 52.41 447 THR A O 1
ATOM 3426 N N . ALA A 1 448 ? -54.835 -36.163 7.135 1.00 47.88 448 ALA A N 1
ATOM 3427 C CA . ALA A 1 448 ? -54.994 -36.411 5.699 1.00 47.88 448 ALA A CA 1
ATOM 3428 C C . ALA A 1 448 ? -54.725 -35.152 4.848 1.00 47.88 448 ALA A C 1
ATOM 3430 O O . ALA A 1 448 ? -54.005 -35.223 3.853 1.00 47.88 448 ALA A O 1
ATOM 3431 N N . GLU A 1 449 ? -55.220 -33.984 5.270 1.00 53.03 449 GLU A N 1
ATOM 3432 C CA . GLU A 1 449 ? -54.975 -32.706 4.583 1.00 53.03 449 GLU A CA 1
ATOM 3433 C C . GLU A 1 449 ? -53.532 -32.217 4.764 1.00 53.03 449 GLU A C 1
ATOM 3435 O O . GLU A 1 449 ? -52.922 -31.710 3.822 1.00 53.03 449 GLU A O 1
ATOM 3440 N N . SER A 1 450 ? -52.941 -32.448 5.942 1.00 55.03 450 SER A N 1
ATOM 3441 C CA . SER A 1 450 ? -51.521 -32.182 6.200 1.00 55.03 450 SER A CA 1
ATOM 3442 C C . SER A 1 450 ? -50.608 -33.091 5.374 1.00 55.03 450 SER A C 1
ATOM 3444 O O . SER A 1 450 ? -49.606 -32.624 4.834 1.00 55.03 450 SER A O 1
ATOM 3446 N N . GLU A 1 451 ? -50.957 -34.368 5.205 1.00 55.59 451 GLU A N 1
ATOM 3447 C CA . GLU A 1 451 ? -50.203 -35.301 4.363 1.00 55.59 451 GLU A CA 1
ATOM 3448 C C . GLU A 1 451 ? -50.366 -34.980 2.868 1.00 55.59 451 GLU A C 1
ATOM 3450 O O . GLU A 1 451 ? -49.373 -35.003 2.144 1.00 55.59 451 GLU A O 1
ATOM 3455 N N . ILE A 1 452 ? -51.548 -34.564 2.394 1.00 57.28 452 ILE A N 1
ATOM 3456 C CA . ILE A 1 452 ? -51.735 -34.102 1.004 1.00 57.28 452 ILE A CA 1
ATOM 3457 C C . ILE A 1 452 ? -50.976 -32.794 0.750 1.00 57.28 452 ILE A C 1
ATOM 3459 O O . ILE A 1 452 ? -50.276 -32.687 -0.258 1.00 57.28 452 ILE A O 1
ATOM 3463 N N . ALA A 1 453 ? -51.030 -31.826 1.668 1.00 59.97 453 ALA A N 1
ATOM 3464 C CA . ALA A 1 453 ? -50.269 -30.582 1.562 1.00 59.97 453 ALA A CA 1
ATOM 3465 C C . ALA A 1 453 ? -48.752 -30.831 1.635 1.00 59.97 453 ALA A C 1
ATOM 3467 O O . ALA A 1 453 ? -47.983 -30.200 0.905 1.00 59.97 453 ALA A O 1
ATOM 3468 N N . LYS A 1 454 ? -48.300 -31.788 2.458 1.00 64.94 454 LYS A N 1
ATOM 3469 C CA . LYS A 1 454 ? -46.902 -32.244 2.482 1.00 64.94 454 LYS A CA 1
ATOM 3470 C C . LYS A 1 454 ? -46.506 -32.929 1.183 1.00 64.94 454 LYS A C 1
ATOM 3472 O O . LYS A 1 454 ? -45.434 -32.615 0.680 1.00 64.94 454 LYS A O 1
ATOM 3477 N N . LEU A 1 455 ? -47.338 -33.807 0.625 1.00 59.88 455 LEU A N 1
ATOM 3478 C CA . LEU A 1 455 ? -47.057 -34.504 -0.633 1.00 59.88 455 LEU A CA 1
ATOM 3479 C C . LEU A 1 455 ? -47.072 -33.541 -1.828 1.00 59.88 455 LEU A C 1
ATOM 3481 O O . LEU A 1 455 ? -46.190 -33.622 -2.675 1.00 59.88 455 LEU A O 1
ATOM 3485 N N . GLN A 1 456 ? -47.982 -32.564 -1.870 1.00 58.91 456 GLN A N 1
ATOM 3486 C CA . GLN A 1 456 ? -47.999 -31.504 -2.889 1.00 58.91 456 GLN A CA 1
ATOM 3487 C C . GLN A 1 456 ? -46.804 -30.550 -2.753 1.00 58.91 456 GLN A C 1
ATOM 3489 O O . GLN A 1 456 ? -46.213 -30.141 -3.756 1.00 58.91 456 GLN A O 1
ATOM 3494 N N . ARG A 1 457 ? -46.398 -30.225 -1.519 1.00 64.56 457 ARG A N 1
ATOM 3495 C CA . ARG A 1 457 ? -45.187 -29.441 -1.246 1.00 64.56 457 ARG A CA 1
ATOM 3496 C C . ARG A 1 457 ? -43.924 -30.221 -1.608 1.00 64.56 457 ARG A C 1
ATOM 3498 O O . ARG A 1 457 ? -43.030 -29.648 -2.220 1.00 64.56 457 ARG A O 1
ATOM 3505 N N . GLN A 1 458 ? -43.863 -31.513 -1.294 1.00 62.41 458 GLN A N 1
ATOM 3506 C CA . GLN A 1 458 ? -42.771 -32.395 -1.702 1.00 62.41 458 GLN A CA 1
ATOM 3507 C C . GLN A 1 458 ? -42.727 -32.568 -3.217 1.00 62.41 458 GLN A C 1
ATOM 3509 O O . GLN A 1 458 ? -41.638 -32.550 -3.771 1.00 62.41 458 GLN A O 1
ATOM 3514 N N . PHE A 1 459 ? -43.870 -32.651 -3.899 1.00 59.00 459 PHE A N 1
ATOM 3515 C CA . PHE A 1 459 ? -43.916 -32.721 -5.357 1.00 59.00 459 PHE A CA 1
ATOM 3516 C C . PHE A 1 459 ? -43.393 -31.429 -6.000 1.00 59.00 459 PHE A C 1
ATOM 3518 O O . PHE A 1 459 ? -42.539 -31.511 -6.875 1.00 59.00 459 PHE A O 1
ATOM 3525 N N . ARG A 1 460 ? -43.790 -30.239 -5.514 1.00 69.38 460 ARG A N 1
ATOM 3526 C CA . ARG A 1 460 ? -43.243 -28.954 -6.006 1.00 69.38 460 ARG A CA 1
ATOM 3527 C C . ARG A 1 460 ? -41.750 -28.795 -5.732 1.00 69.38 460 ARG A C 1
ATOM 3529 O O . ARG A 1 460 ? -41.033 -28.293 -6.590 1.00 69.38 460 ARG A O 1
ATOM 3536 N N . ILE A 1 461 ? -41.282 -29.216 -4.555 1.00 67.75 461 ILE A N 1
ATOM 3537 C CA . ILE A 1 461 ? -39.852 -29.188 -4.216 1.00 67.75 461 ILE A CA 1
ATOM 3538 C C . ILE A 1 461 ? -39.092 -30.165 -5.112 1.00 67.75 461 ILE A C 1
ATOM 3540 O O . ILE A 1 461 ? -38.123 -29.770 -5.740 1.00 67.75 461 ILE A O 1
ATOM 3544 N N . MET A 1 462 ? -39.578 -31.396 -5.268 1.00 60.09 462 MET A N 1
ATOM 3545 C CA . MET A 1 462 ? -38.953 -32.409 -6.117 1.00 60.09 462 MET A CA 1
ATOM 3546 C C . MET A 1 462 ? -38.961 -32.009 -7.599 1.00 60.09 462 MET A C 1
ATOM 3548 O O . MET A 1 462 ? -38.025 -32.328 -8.328 1.00 60.09 462 MET A O 1
ATOM 3552 N N . GLU A 1 463 ? -39.985 -31.295 -8.070 1.00 62.41 463 GLU A N 1
ATOM 3553 C CA . GLU A 1 463 ? -40.044 -30.787 -9.441 1.00 62.41 463 GLU A CA 1
ATOM 3554 C C . GLU A 1 463 ? -39.098 -29.594 -9.657 1.00 62.41 463 GLU A C 1
ATOM 3556 O O . GLU A 1 463 ? -38.417 -29.539 -10.686 1.00 62.41 463 GLU A O 1
ATOM 3561 N N . GLY A 1 464 ? -38.977 -28.707 -8.662 1.00 70.62 464 GLY A N 1
ATOM 3562 C CA . GLY A 1 464 ? -37.968 -27.646 -8.618 1.00 70.62 464 GLY A CA 1
ATOM 3563 C C . GLY A 1 464 ? -36.541 -28.196 -8.563 1.00 70.62 464 GLY A C 1
ATOM 3564 O O . GLY A 1 464 ? -35.694 -27.776 -9.348 1.00 70.62 464 GLY A O 1
ATOM 3565 N N . ASP A 1 465 ? -36.297 -29.210 -7.734 1.00 63.88 465 ASP A N 1
ATOM 3566 C CA . ASP A 1 465 ? -35.016 -29.910 -7.620 1.00 63.88 465 ASP A CA 1
ATOM 3567 C C . ASP A 1 465 ? -34.686 -30.662 -8.912 1.00 63.88 465 ASP A C 1
ATOM 3569 O O . ASP A 1 465 ? -33.548 -30.626 -9.374 1.00 63.88 465 ASP A O 1
ATOM 3573 N N . ARG A 1 466 ? -35.675 -31.281 -9.573 1.00 64.25 466 ARG A N 1
ATOM 3574 C CA . ARG A 1 466 ? -35.497 -31.914 -10.889 1.00 64.25 466 ARG A CA 1
ATOM 3575 C C . ARG A 1 466 ? -35.104 -30.888 -11.953 1.00 64.25 466 ARG A C 1
ATOM 3577 O O . ARG A 1 466 ? -34.228 -31.172 -12.772 1.00 64.25 466 ARG A O 1
ATOM 3584 N N . GLN A 1 467 ? -35.724 -29.707 -11.963 1.00 66.12 467 GLN A N 1
ATOM 3585 C CA . GLN A 1 467 ? -35.379 -28.631 -12.901 1.00 66.12 467 GLN A CA 1
ATOM 3586 C C . GLN A 1 467 ? -33.994 -28.041 -12.601 1.00 66.12 467 GLN A C 1
ATOM 3588 O O . GLN A 1 467 ? -33.183 -27.917 -13.520 1.00 66.12 467 GLN A O 1
ATOM 3593 N N . ALA A 1 468 ? -33.682 -27.777 -11.331 1.00 66.19 468 ALA A N 1
ATOM 3594 C CA . ALA A 1 468 ? -32.372 -27.305 -10.889 1.00 66.19 468 ALA A CA 1
ATOM 3595 C C . ALA A 1 468 ? -31.266 -28.321 -11.212 1.00 66.19 468 ALA A C 1
ATOM 3597 O O . ALA A 1 468 ? -30.242 -27.950 -11.784 1.00 66.19 468 ALA A O 1
ATOM 3598 N N . TYR A 1 469 ? -31.505 -29.612 -10.965 1.00 64.50 469 TYR A N 1
ATOM 3599 C CA . TYR A 1 469 ? -30.582 -30.693 -11.309 1.00 64.50 469 TYR A CA 1
ATOM 3600 C C . TYR A 1 469 ? -30.381 -30.809 -12.823 1.00 64.50 469 TYR A C 1
ATOM 3602 O O . TYR A 1 469 ? -29.264 -31.019 -13.282 1.00 64.50 469 TYR A O 1
ATOM 3610 N N . THR A 1 470 ? -31.431 -30.607 -13.627 1.00 63.97 470 THR A N 1
ATOM 3611 C CA . THR A 1 470 ? -31.318 -30.628 -15.098 1.00 63.97 470 THR A CA 1
ATOM 3612 C C . THR A 1 470 ? -30.501 -29.439 -15.622 1.00 63.97 470 THR A C 1
ATOM 3614 O O . THR A 1 470 ? -29.708 -29.602 -16.551 1.00 63.97 470 THR A O 1
ATOM 3617 N N . ILE A 1 471 ? -30.653 -28.253 -15.024 1.00 76.38 471 ILE A N 1
ATOM 3618 C CA . ILE A 1 471 ? -29.868 -27.055 -15.366 1.00 76.38 471 ILE A CA 1
ATOM 3619 C C . ILE A 1 471 ? -28.409 -27.233 -14.931 1.00 76.38 471 ILE A C 1
ATOM 3621 O O . ILE A 1 471 ? -27.499 -27.007 -15.729 1.00 76.38 471 ILE A O 1
ATOM 3625 N N . GLN A 1 472 ? -28.179 -27.714 -13.709 1.00 75.69 472 GLN A N 1
ATOM 3626 C CA . GLN A 1 472 ? -26.844 -27.975 -13.176 1.00 75.69 472 GLN A CA 1
ATOM 3627 C C . GLN A 1 472 ? -26.119 -29.067 -13.973 1.00 75.69 472 GLN A C 1
ATOM 3629 O O . GLN A 1 472 ? -24.950 -28.897 -14.310 1.00 75.69 472 GLN A O 1
ATOM 3634 N N . ALA A 1 473 ? -26.811 -30.146 -14.351 1.00 66.19 473 ALA A N 1
ATOM 3635 C CA . ALA A 1 473 ? -26.255 -31.202 -15.190 1.00 66.19 473 ALA A CA 1
ATOM 3636 C C . ALA A 1 473 ? -25.891 -30.687 -16.592 1.00 66.19 473 ALA A C 1
ATOM 3638 O O . ALA A 1 473 ? -24.824 -31.020 -17.102 1.00 66.19 473 ALA A O 1
ATOM 3639 N N . ARG A 1 474 ? -26.724 -29.832 -17.208 1.00 70.44 474 ARG A N 1
ATOM 3640 C CA . ARG A 1 474 ? -26.402 -29.200 -18.503 1.00 70.44 474 ARG A CA 1
ATOM 3641 C C . ARG A 1 474 ? -25.190 -28.278 -18.410 1.00 70.44 474 ARG A C 1
ATOM 3643 O O . ARG A 1 474 ? -24.331 -28.330 -19.286 1.00 70.44 474 ARG A O 1
ATOM 3650 N N . GLU A 1 475 ? -25.087 -27.487 -17.349 1.00 72.69 475 GLU A N 1
ATOM 3651 C CA . GLU A 1 475 ? -23.940 -26.601 -17.132 1.00 72.69 475 GLU A CA 1
ATOM 3652 C C . GLU A 1 475 ? -22.655 -27.391 -16.838 1.00 72.69 475 GLU A C 1
ATOM 3654 O O . GLU A 1 475 ? -21.575 -27.036 -17.310 1.00 72.69 475 GLU A O 1
ATOM 3659 N N . GLN A 1 476 ? -22.760 -28.513 -16.123 1.00 77.19 476 GLN A N 1
ATOM 3660 C CA . GLN A 1 476 ? -21.631 -29.401 -15.860 1.00 77.19 476 GLN A CA 1
ATOM 3661 C C . GLN A 1 476 ? -21.158 -30.119 -17.132 1.00 77.19 476 GLN A C 1
ATOM 3663 O O . GLN A 1 476 ? -19.954 -30.189 -17.368 1.00 77.19 476 GLN A O 1
ATOM 3668 N N . ILE A 1 477 ? -22.081 -30.567 -17.990 1.00 77.50 477 ILE A N 1
ATOM 3669 C CA . ILE A 1 477 ? -21.750 -31.121 -19.313 1.00 77.50 477 ILE A CA 1
ATOM 3670 C C . ILE A 1 477 ? -21.080 -30.054 -20.190 1.00 77.50 477 ILE A C 1
ATOM 3672 O O . ILE A 1 477 ? -20.081 -30.349 -20.841 1.00 77.50 477 ILE A O 1
ATOM 3676 N N . ARG A 1 478 ? -21.562 -28.803 -20.164 1.00 81.75 478 ARG A N 1
ATOM 3677 C CA . ARG A 1 478 ? -20.955 -27.686 -20.908 1.00 81.75 478 ARG A CA 1
ATOM 3678 C C . ARG A 1 478 ? -19.514 -27.422 -20.462 1.00 81.75 478 ARG A C 1
ATOM 3680 O O . ARG A 1 478 ? -18.631 -27.278 -21.303 1.00 81.75 478 ARG A O 1
ATOM 3687 N N . LYS A 1 479 ? -19.262 -27.416 -19.149 1.00 81.06 479 LYS A N 1
ATOM 3688 C CA . LYS A 1 479 ? -17.907 -27.281 -18.588 1.00 81.06 479 LYS A CA 1
ATOM 3689 C C . LYS A 1 479 ? -17.011 -28.457 -18.973 1.00 81.06 479 LYS A C 1
ATOM 3691 O O . LYS A 1 479 ? -15.894 -28.236 -19.416 1.00 81.06 479 LYS A O 1
ATOM 3696 N N . GLN A 1 480 ? -17.518 -29.688 -18.890 1.00 77.31 480 GLN A N 1
ATOM 3697 C CA . GLN A 1 480 ? -16.770 -30.883 -19.299 1.00 77.31 480 GLN A CA 1
ATOM 3698 C C . GLN A 1 480 ? -16.426 -30.886 -20.796 1.00 77.31 480 GLN A C 1
ATOM 3700 O O . GLN A 1 480 ? -15.340 -31.319 -21.169 1.00 77.31 480 GLN A O 1
ATOM 3705 N N . GLN A 1 481 ? -17.314 -30.385 -21.660 1.00 80.69 481 GLN A N 1
ATOM 3706 C CA . GLN A 1 481 ? -17.037 -30.232 -23.092 1.00 80.69 481 GLN A CA 1
ATOM 3707 C C . GLN A 1 481 ? -15.953 -29.182 -23.360 1.00 80.69 481 GLN A C 1
ATOM 3709 O O . GLN A 1 481 ? -15.056 -29.432 -24.161 1.00 80.69 481 GLN A O 1
ATOM 3714 N N . GLN A 1 482 ? -15.997 -28.052 -22.651 1.00 84.19 482 GLN A N 1
ATOM 3715 C CA . GLN A 1 482 ? -14.978 -27.005 -22.749 1.00 84.19 482 GLN A CA 1
ATOM 3716 C C . GLN A 1 482 ? -13.605 -27.494 -22.247 1.00 84.19 482 GLN A C 1
ATOM 3718 O O . GLN A 1 482 ? -12.579 -27.201 -22.855 1.00 84.19 482 GLN A O 1
ATOM 3723 N N . GLU A 1 483 ? -13.584 -28.296 -21.181 1.00 82.25 483 GLU A N 1
ATOM 3724 C CA . GLU A 1 483 ? -12.364 -28.913 -20.653 1.00 82.25 483 GLU A CA 1
ATOM 3725 C C . GLU A 1 483 ? -11.777 -29.950 -21.621 1.00 82.25 483 GLU A C 1
ATOM 3727 O O . GLU A 1 483 ? -10.573 -29.957 -21.862 1.00 82.25 483 GLU A O 1
ATOM 3732 N N . MET A 1 484 ? -12.620 -30.787 -22.241 1.00 84.81 484 MET A N 1
ATOM 3733 C CA . MET A 1 484 ? -12.174 -31.712 -23.291 1.00 84.81 484 MET A CA 1
ATOM 3734 C C . MET A 1 484 ? -11.560 -30.976 -24.484 1.00 84.81 484 MET A C 1
ATOM 3736 O O . MET A 1 484 ? -10.557 -31.437 -25.023 1.00 84.81 484 MET A O 1
ATOM 3740 N N . GLU A 1 485 ? -12.128 -29.841 -24.897 1.00 86.06 485 GLU A N 1
ATOM 3741 C CA . GLU A 1 485 ? -11.576 -29.049 -26.000 1.00 86.06 485 GLU A CA 1
ATOM 3742 C C . GLU A 1 485 ? -10.204 -28.453 -25.643 1.00 86.06 485 GLU A C 1
ATOM 3744 O O . GLU A 1 485 ? -9.286 -28.474 -26.465 1.00 86.06 485 GLU A O 1
ATOM 3749 N N . ASN A 1 486 ? -10.033 -27.985 -24.403 1.00 83.00 486 ASN A N 1
ATOM 3750 C CA . ASN A 1 486 ? -8.743 -27.497 -23.910 1.00 83.00 486 ASN A CA 1
ATOM 3751 C C . ASN A 1 486 ? -7.694 -28.616 -23.855 1.00 83.00 486 ASN A C 1
ATOM 3753 O O . ASN A 1 486 ? -6.583 -28.434 -24.349 1.00 83.00 486 ASN A O 1
ATOM 3757 N N . LEU A 1 487 ? -8.060 -29.792 -23.338 1.00 83.19 487 LEU A N 1
ATOM 3758 C CA . LEU A 1 487 ? -7.164 -30.951 -23.281 1.00 83.19 487 LEU A CA 1
ATOM 3759 C C . LEU A 1 487 ? -6.758 -31.446 -24.678 1.00 83.19 487 LEU A C 1
ATOM 3761 O O . LEU A 1 487 ? -5.625 -31.886 -24.868 1.00 83.19 487 LEU A O 1
ATOM 3765 N N . LEU A 1 488 ? -7.646 -31.351 -25.673 1.00 84.81 488 LEU A N 1
ATOM 3766 C CA . LEU A 1 488 ? -7.309 -31.666 -27.065 1.00 84.81 488 LEU A CA 1
ATOM 3767 C C . LEU A 1 488 ? -6.304 -30.665 -27.652 1.00 84.81 488 LEU A C 1
ATOM 3769 O O . LEU A 1 488 ? -5.372 -31.086 -28.339 1.00 84.81 488 LEU A O 1
ATOM 3773 N N . LYS A 1 489 ? -6.440 -29.367 -27.347 1.00 84.88 489 LYS A N 1
ATOM 3774 C CA . LYS A 1 489 ? -5.464 -28.340 -27.756 1.00 84.88 489 LYS A CA 1
ATOM 3775 C C . LYS A 1 489 ? -4.098 -28.569 -27.106 1.00 84.88 489 LYS A C 1
ATOM 3777 O O . LYS A 1 489 ? -3.089 -28.543 -27.807 1.00 84.88 489 LYS A O 1
ATOM 3782 N N . GLU A 1 490 ? -4.064 -28.882 -25.810 1.00 83.56 490 GLU A N 1
ATOM 3783 C CA . GLU A 1 490 ? -2.820 -29.233 -25.110 1.00 83.56 490 GLU A CA 1
ATOM 3784 C C . GLU A 1 490 ? -2.168 -30.490 -25.694 1.00 83.56 490 GLU A C 1
ATOM 3786 O O . GLU A 1 490 ? -0.954 -30.524 -25.890 1.00 83.56 490 GLU A O 1
ATOM 3791 N N . GLN A 1 491 ? -2.953 -31.520 -26.025 1.00 82.81 491 GLN A N 1
ATOM 3792 C CA . GLN A 1 491 ? -2.435 -32.727 -26.672 1.00 82.81 491 GLN A CA 1
ATOM 3793 C C . GLN A 1 491 ? -1.799 -32.411 -28.036 1.00 82.81 491 GLN A C 1
ATOM 3795 O O . GLN A 1 491 ? -0.765 -32.985 -28.393 1.00 82.81 491 GLN A O 1
ATOM 3800 N N . GLU A 1 492 ? -2.402 -31.508 -28.807 1.00 85.62 492 GLU A N 1
ATOM 3801 C CA . GLU A 1 492 ? -1.886 -31.081 -30.107 1.00 85.62 492 GLU A CA 1
ATOM 3802 C C . GLU A 1 492 ? -0.570 -30.298 -29.966 1.00 85.62 492 GLU A C 1
ATOM 3804 O O . GLU A 1 492 ? 0.384 -30.536 -30.713 1.00 85.62 492 GLU A O 1
ATOM 3809 N N . GLU A 1 493 ? -0.477 -29.434 -28.957 1.00 79.94 493 GLU A N 1
ATOM 3810 C CA . GLU A 1 493 ? 0.734 -28.688 -28.612 1.00 79.94 493 GLU A CA 1
ATOM 3811 C C . GLU A 1 493 ? 1.861 -29.606 -28.117 1.00 79.94 493 GLU A C 1
ATOM 3813 O O . GLU A 1 493 ? 2.992 -29.531 -28.608 1.00 79.94 493 GLU A O 1
ATOM 3818 N N . LEU A 1 494 ? 1.552 -30.557 -27.230 1.00 76.44 494 LEU A N 1
ATOM 3819 C CA . LEU A 1 494 ? 2.499 -31.581 -26.784 1.00 76.44 494 LEU A CA 1
ATOM 3820 C C . LEU A 1 494 ? 3.014 -32.428 -27.951 1.00 76.44 494 LEU A C 1
ATOM 3822 O O . LEU A 1 494 ? 4.206 -32.731 -28.005 1.00 76.44 494 LEU A O 1
ATOM 3826 N N . ASN A 1 495 ? 2.159 -32.772 -28.916 1.00 79.56 495 ASN A N 1
ATOM 3827 C CA . ASN A 1 495 ? 2.578 -33.497 -30.114 1.00 79.56 495 ASN A CA 1
ATOM 3828 C C . ASN A 1 495 ? 3.487 -32.655 -31.024 1.00 79.56 495 ASN A C 1
ATOM 3830 O O . ASN A 1 495 ? 4.449 -33.197 -31.577 1.00 79.56 495 ASN A O 1
ATOM 3834 N N . ARG A 1 496 ? 3.250 -31.340 -31.148 1.00 78.06 496 ARG A N 1
ATOM 3835 C CA . ARG A 1 496 ? 4.163 -30.427 -31.865 1.00 78.06 496 ARG A CA 1
ATOM 3836 C C . ARG A 1 496 ? 5.523 -30.342 -31.176 1.00 78.06 496 ARG A C 1
ATOM 3838 O O . ARG A 1 496 ? 6.548 -30.465 -31.848 1.00 78.06 496 ARG A O 1
ATOM 3845 N N . ASN A 1 497 ? 5.541 -30.232 -29.849 1.00 75.38 497 ASN A N 1
ATOM 3846 C CA . ASN A 1 497 ? 6.774 -30.203 -29.058 1.00 75.38 497 ASN A CA 1
ATOM 3847 C C . ASN A 1 497 ? 7.542 -31.528 -29.151 1.00 75.38 497 ASN A C 1
ATOM 3849 O O . ASN A 1 497 ? 8.750 -31.532 -29.384 1.00 75.38 497 ASN A O 1
ATOM 3853 N N . LEU A 1 498 ? 6.842 -32.663 -29.081 1.00 73.06 498 LEU A N 1
ATOM 3854 C CA . LEU A 1 498 ? 7.439 -33.981 -29.295 1.00 73.06 498 LEU A CA 1
ATOM 3855 C C . LEU A 1 498 ? 8.018 -34.115 -30.716 1.00 73.06 498 LEU A C 1
ATOM 3857 O O . LEU A 1 498 ? 9.079 -34.713 -30.891 1.00 73.06 498 LEU A O 1
ATOM 3861 N N . GLY A 1 499 ? 7.353 -33.544 -31.726 1.00 73.38 499 GLY A N 1
ATOM 3862 C CA . GLY A 1 499 ? 7.856 -33.461 -33.100 1.00 73.38 499 GLY A CA 1
ATOM 3863 C C . GLY A 1 499 ? 9.139 -32.632 -33.215 1.00 73.38 499 GLY A C 1
ATOM 3864 O O . GLY A 1 499 ? 10.090 -33.064 -33.865 1.00 73.38 499 GLY A O 1
ATOM 3865 N N . ALA A 1 500 ? 9.209 -31.493 -32.521 1.00 65.31 500 ALA A N 1
ATOM 3866 C CA . ALA A 1 500 ? 10.403 -30.648 -32.465 1.00 65.31 500 ALA A CA 1
ATOM 3867 C C . ALA A 1 500 ? 11.580 -31.338 -31.743 1.00 65.31 500 ALA A C 1
ATOM 3869 O O . ALA A 1 500 ? 12.716 -31.291 -32.229 1.00 65.31 500 ALA A O 1
ATOM 3870 N N . CYS A 1 501 ? 11.309 -32.046 -30.639 1.00 60.31 501 CYS A N 1
ATOM 3871 C CA . CYS A 1 501 ? 12.298 -32.847 -29.906 1.00 60.31 501 CYS A CA 1
ATOM 3872 C C . CYS A 1 501 ? 12.802 -34.062 -30.702 1.00 60.31 501 CYS A C 1
ATOM 3874 O O . CYS A 1 501 ? 13.945 -34.473 -30.528 1.00 60.31 501 CYS A O 1
ATOM 3876 N N . LYS A 1 502 ? 11.982 -34.631 -31.595 1.00 62.50 502 LYS A N 1
ATOM 3877 C CA . LYS A 1 502 ? 12.369 -35.738 -32.490 1.00 62.50 502 LYS A CA 1
ATOM 3878 C C . LYS A 1 502 ? 13.049 -35.278 -33.785 1.00 62.50 502 LYS A C 1
ATOM 3880 O O . LYS A 1 502 ? 13.327 -36.116 -34.642 1.00 62.50 502 LYS A O 1
ATOM 3885 N N . SER A 1 503 ? 13.298 -33.979 -33.969 1.00 71.19 503 SER A N 1
ATOM 3886 C CA . SER A 1 503 ? 13.954 -33.496 -35.186 1.00 71.19 503 SER A CA 1
ATOM 3887 C C . SER A 1 503 ? 15.392 -34.030 -35.284 1.00 71.19 503 SER A C 1
ATOM 3889 O O . SER A 1 503 ? 16.204 -33.873 -34.371 1.00 71.19 503 SER A O 1
ATOM 3891 N N . LEU A 1 504 ? 15.706 -34.660 -36.421 1.00 65.88 504 LEU A N 1
ATOM 3892 C CA . LEU A 1 504 ? 17.002 -35.296 -36.711 1.00 65.88 504 LEU A CA 1
ATOM 3893 C C . LEU A 1 504 ? 18.200 -34.353 -36.510 1.00 65.88 504 LEU A C 1
ATOM 3895 O O . LEU A 1 504 ? 19.259 -34.792 -36.075 1.00 65.88 504 LEU A O 1
ATOM 3899 N N . SER A 1 505 ? 18.006 -33.054 -36.755 1.00 67.12 505 SER A N 1
ATOM 3900 C CA . SER A 1 505 ? 19.044 -32.034 -36.579 1.00 67.12 505 SER A CA 1
ATOM 3901 C C . SER A 1 505 ? 19.437 -31.832 -35.112 1.00 67.12 505 SER A C 1
ATOM 3903 O O . SER A 1 505 ? 20.612 -31.625 -34.830 1.00 67.12 505 SER A O 1
ATOM 3905 N N . ARG A 1 506 ? 18.487 -31.917 -34.167 1.00 60.62 506 ARG A N 1
ATOM 3906 C CA . ARG A 1 506 ? 18.792 -31.774 -32.732 1.00 60.62 506 ARG A CA 1
ATOM 3907 C C . ARG A 1 506 ? 19.412 -33.042 -32.149 1.00 60.62 506 ARG A C 1
ATOM 3909 O O . ARG A 1 506 ? 20.310 -32.942 -31.328 1.00 60.62 506 ARG A O 1
ATOM 3916 N N . GLN A 1 507 ? 19.012 -34.223 -32.630 1.00 64.25 507 GLN A N 1
ATOM 3917 C CA . GLN A 1 507 ? 19.660 -35.483 -32.237 1.00 64.25 507 GLN A CA 1
ATOM 3918 C C . GLN A 1 507 ? 21.124 -35.570 -32.689 1.00 64.25 507 GLN A C 1
ATOM 3920 O O . GLN A 1 507 ? 21.938 -36.159 -31.981 1.00 64.25 507 GLN A O 1
ATOM 3925 N N . GLN A 1 508 ? 21.468 -34.993 -33.846 1.00 71.00 508 GLN A N 1
ATOM 3926 C CA . GLN A 1 508 ? 22.863 -34.901 -34.285 1.00 71.00 508 GLN A CA 1
ATOM 3927 C C . GLN A 1 508 ? 23.672 -33.938 -33.410 1.00 71.00 508 GLN A C 1
ATOM 3929 O O . GLN A 1 508 ? 24.754 -34.315 -32.970 1.00 71.00 508 GLN A O 1
ATOM 3934 N N . GLN A 1 509 ? 23.118 -32.767 -33.082 1.00 70.81 509 GLN A N 1
ATOM 3935 C CA . GLN A 1 509 ? 23.774 -31.789 -32.208 1.00 70.81 509 GLN A CA 1
ATOM 3936 C C . GLN A 1 509 ? 24.037 -32.359 -30.799 1.00 70.81 509 GLN A C 1
ATOM 3938 O O . GLN A 1 509 ? 25.170 -32.337 -30.326 1.00 70.81 509 GLN A O 1
ATOM 3943 N N . ASP A 1 510 ? 23.029 -32.983 -30.173 1.00 68.81 510 ASP A N 1
ATOM 3944 C CA . ASP A 1 510 ? 23.172 -33.604 -28.846 1.00 68.81 510 ASP A CA 1
ATOM 3945 C C . ASP A 1 510 ? 24.208 -34.746 -28.852 1.00 68.81 510 ASP A C 1
ATOM 3947 O O . ASP A 1 510 ? 24.914 -34.972 -27.864 1.00 68.81 510 ASP A O 1
ATOM 3951 N N . SER A 1 511 ? 24.325 -35.481 -29.964 1.00 74.25 511 SER A N 1
ATOM 3952 C CA . SER A 1 511 ? 25.330 -36.538 -30.122 1.00 74.25 511 SER A CA 1
ATOM 3953 C C . SER A 1 511 ? 26.753 -35.976 -30.199 1.00 74.25 511 SER A C 1
ATOM 3955 O O . SER A 1 511 ? 27.670 -36.581 -29.638 1.00 74.25 511 SER A O 1
ATOM 3957 N N . GLU A 1 512 ? 26.948 -34.847 -30.881 1.00 77.69 512 GLU A N 1
ATOM 3958 C CA . GLU A 1 512 ? 28.246 -34.166 -30.978 1.00 77.69 512 GLU A CA 1
ATOM 3959 C C . GLU A 1 512 ? 28.665 -33.579 -29.625 1.00 77.69 512 GLU A C 1
ATOM 3961 O O . GLU A 1 512 ? 29.788 -33.815 -29.169 1.00 77.69 512 GLU A O 1
ATOM 3966 N N . ASP A 1 513 ? 27.739 -32.933 -28.917 1.00 72.44 513 ASP A N 1
ATOM 3967 C CA . ASP A 1 513 ? 27.996 -32.380 -27.584 1.00 72.44 513 ASP A CA 1
ATOM 3968 C C . ASP A 1 513 ? 28.315 -33.486 -26.566 1.00 72.44 513 ASP A C 1
ATOM 3970 O O . ASP A 1 513 ? 29.247 -33.369 -25.764 1.00 72.44 513 ASP A O 1
ATOM 3974 N N . THR A 1 514 ? 27.614 -34.622 -26.648 1.00 75.31 514 THR A N 1
ATOM 3975 C CA . THR A 1 514 ? 27.889 -35.790 -25.796 1.00 75.31 514 THR A CA 1
ATOM 3976 C C . THR A 1 514 ? 29.264 -36.403 -26.088 1.00 75.31 514 THR A C 1
ATOM 3978 O O . THR A 1 514 ? 29.938 -36.871 -25.165 1.00 75.31 514 THR A O 1
ATOM 3981 N N . GLN A 1 515 ? 29.710 -36.413 -27.349 1.00 80.25 515 GLN A N 1
ATOM 3982 C CA . GLN A 1 515 ? 31.059 -36.868 -27.709 1.00 80.25 515 GLN A CA 1
ATOM 3983 C C . GLN A 1 515 ? 32.137 -35.905 -27.206 1.00 80.25 515 GLN A C 1
ATOM 3985 O O . GLN A 1 515 ? 33.136 -36.358 -26.645 1.00 80.25 515 GLN A O 1
ATOM 3990 N N . SER A 1 516 ? 31.905 -34.597 -27.328 1.00 80.00 516 SER A N 1
ATOM 3991 C CA . SER A 1 516 ? 32.808 -33.566 -26.810 1.00 80.00 516 SER A CA 1
ATOM 3992 C C . SER A 1 516 ? 32.964 -33.668 -25.286 1.00 80.00 516 SER A C 1
ATOM 3994 O O . SER A 1 516 ? 34.079 -33.662 -24.758 1.00 80.00 516 SER A O 1
ATOM 3996 N N . LEU A 1 517 ? 31.860 -33.900 -24.567 1.00 72.25 517 LEU A N 1
ATOM 3997 C CA . LEU A 1 517 ? 31.879 -34.085 -23.115 1.00 72.25 517 LEU A CA 1
ATOM 3998 C C . LEU A 1 517 ? 32.662 -35.338 -22.690 1.00 72.25 517 LEU A C 1
ATOM 4000 O O . LEU A 1 517 ? 33.399 -35.296 -21.704 1.00 72.25 517 LEU A O 1
ATOM 4004 N N . ARG A 1 518 ? 32.544 -36.450 -23.430 1.00 79.69 518 ARG A N 1
ATOM 4005 C CA . ARG A 1 518 ? 33.333 -37.664 -23.151 1.00 79.69 518 ARG A CA 1
ATOM 4006 C C . ARG A 1 518 ? 34.829 -37.437 -23.347 1.00 79.69 518 ARG A C 1
ATOM 4008 O O . ARG A 1 518 ? 35.601 -37.873 -22.500 1.00 79.69 518 ARG A O 1
ATOM 4015 N N . ALA A 1 519 ? 35.223 -36.719 -24.398 1.00 83.25 519 ALA A N 1
ATOM 4016 C CA . ALA A 1 519 ? 36.629 -36.403 -24.648 1.00 83.25 519 ALA A CA 1
ATOM 4017 C C . ALA A 1 519 ? 37.240 -35.557 -23.515 1.00 83.25 519 ALA A C 1
ATOM 4019 O O . ALA A 1 519 ? 38.358 -35.818 -23.071 1.00 83.25 519 ALA A O 1
ATOM 4020 N N . LEU A 1 520 ? 36.485 -34.587 -22.987 1.00 79.19 520 LEU A N 1
ATOM 4021 C CA . LEU A 1 520 ? 36.925 -33.767 -21.852 1.00 79.19 520 LEU A CA 1
ATOM 4022 C C . LEU A 1 520 ? 37.060 -34.577 -20.552 1.00 79.19 520 LEU A C 1
ATOM 4024 O O . LEU A 1 520 ? 37.970 -34.323 -19.761 1.00 79.19 520 LEU A O 1
ATOM 4028 N N . LEU A 1 521 ? 36.182 -35.560 -20.329 1.00 76.06 521 LEU A N 1
ATOM 4029 C CA . LEU A 1 521 ? 36.269 -36.452 -19.170 1.00 76.06 521 LEU A CA 1
ATOM 4030 C C . LEU A 1 521 ? 37.484 -37.385 -19.252 1.00 76.06 521 LEU A C 1
ATOM 4032 O O . LEU A 1 521 ? 38.198 -37.520 -18.261 1.00 76.06 521 LEU A O 1
ATOM 4036 N N . GLU A 1 522 ? 37.780 -37.951 -20.425 1.00 85.25 522 GLU A N 1
ATOM 4037 C CA . GLU A 1 522 ? 39.001 -38.748 -20.629 1.00 85.25 522 GLU A CA 1
ATOM 4038 C C . GLU A 1 522 ? 40.269 -37.911 -20.413 1.00 85.25 522 GLU A C 1
ATOM 4040 O O . GLU A 1 522 ? 41.217 -38.368 -19.776 1.00 85.25 522 GLU A O 1
ATOM 4045 N N . GLN A 1 523 ? 40.278 -36.655 -20.869 1.00 84.38 523 GLN A N 1
ATOM 4046 C CA . GLN A 1 523 ? 41.412 -35.757 -20.649 1.00 84.38 523 GLN A CA 1
ATOM 4047 C C . GLN A 1 523 ? 41.635 -35.451 -19.160 1.00 84.38 523 GLN A C 1
ATOM 4049 O O . GLN A 1 523 ? 42.781 -35.407 -18.705 1.00 84.38 523 GLN A O 1
ATOM 4054 N N . ARG A 1 524 ? 40.557 -35.261 -18.389 1.00 84.81 524 ARG A N 1
ATOM 4055 C CA . ARG A 1 524 ? 40.638 -35.078 -16.933 1.00 84.81 524 ARG A CA 1
ATOM 4056 C C . ARG A 1 524 ? 41.250 -36.305 -16.259 1.00 84.81 524 ARG A C 1
ATOM 4058 O O . ARG A 1 524 ? 42.139 -36.146 -15.426 1.00 84.81 524 ARG A O 1
ATOM 4065 N N . ASP A 1 525 ? 40.793 -37.498 -16.625 1.00 84.56 525 ASP A N 1
ATOM 4066 C CA . ASP A 1 525 ? 41.245 -38.742 -16.000 1.00 84.56 525 ASP A CA 1
ATOM 4067 C C . ASP A 1 525 ? 42.736 -39.006 -16.293 1.00 84.56 525 ASP A C 1
ATOM 4069 O O . ASP A 1 525 ? 43.479 -39.403 -15.394 1.00 84.56 525 ASP A O 1
ATOM 4073 N N . MET A 1 526 ? 43.217 -38.680 -17.503 1.00 85.19 526 MET A N 1
ATOM 4074 C CA . MET A 1 526 ? 44.651 -38.743 -17.830 1.00 85.19 526 MET A CA 1
ATOM 4075 C C . MET A 1 526 ? 45.497 -37.780 -16.984 1.00 85.19 526 MET A C 1
ATOM 4077 O O . MET A 1 526 ? 46.546 -38.169 -16.468 1.00 85.19 526 MET A O 1
ATOM 4081 N N . LEU A 1 527 ? 45.038 -36.537 -16.804 1.00 80.31 527 LEU A N 1
ATOM 4082 C CA . LEU A 1 527 ? 45.738 -35.546 -15.976 1.00 80.31 527 LEU A CA 1
ATOM 4083 C C . LEU A 1 527 ? 45.790 -35.963 -14.501 1.00 80.31 527 LEU A C 1
ATOM 4085 O O . LEU A 1 527 ? 46.778 -35.706 -13.809 1.00 80.31 527 LEU A O 1
ATOM 4089 N N . GLU A 1 528 ? 44.740 -36.615 -14.007 1.00 84.31 528 GLU A N 1
ATOM 4090 C CA . GLU A 1 528 ? 44.698 -37.119 -12.636 1.00 84.31 528 GLU A CA 1
ATOM 4091 C C . GLU A 1 528 ? 45.687 -38.278 -12.428 1.00 84.31 528 GLU A C 1
ATOM 4093 O O . GLU A 1 528 ? 46.351 -38.344 -11.387 1.00 84.31 528 GLU A O 1
ATOM 4098 N N . GLU A 1 529 ? 45.873 -39.133 -13.438 1.00 88.50 529 GLU A N 1
ATOM 4099 C CA . GLU A 1 529 ? 46.884 -40.195 -13.418 1.00 88.50 529 GLU A CA 1
ATOM 4100 C C . GLU A 1 529 ? 48.320 -39.637 -13.435 1.00 88.50 529 GLU A C 1
ATOM 4102 O O . GLU A 1 529 ? 49.175 -40.105 -12.672 1.00 88.50 529 GLU A O 1
ATOM 4107 N N . GLU A 1 530 ? 48.597 -38.613 -14.251 1.00 85.38 530 GLU A N 1
ATOM 4108 C CA . GLU A 1 530 ? 49.900 -37.927 -14.273 1.00 85.38 530 GLU A CA 1
ATOM 4109 C C . GLU A 1 530 ? 50.222 -37.280 -12.923 1.00 85.38 530 GLU A C 1
ATOM 4111 O O . GLU A 1 530 ? 51.307 -37.488 -12.373 1.00 85.38 530 GLU A O 1
ATOM 4116 N N . LEU A 1 531 ? 49.252 -36.589 -12.319 1.00 78.00 531 LEU A N 1
ATOM 4117 C CA . LEU A 1 531 ? 49.409 -35.985 -10.994 1.00 78.00 531 LEU A CA 1
ATOM 4118 C C . LEU A 1 531 ? 49.752 -37.034 -9.922 1.00 78.00 531 LEU A C 1
ATOM 4120 O O . LEU A 1 531 ? 50.521 -36.767 -8.991 1.00 78.00 531 LEU A O 1
ATOM 4124 N N . LEU A 1 532 ? 49.168 -38.229 -10.025 1.00 85.88 532 LEU A N 1
ATOM 4125 C CA . LEU A 1 532 ? 49.392 -39.315 -9.073 1.00 85.88 532 LEU A CA 1
ATOM 4126 C C . LEU A 1 532 ? 50.803 -39.908 -9.221 1.00 85.88 532 LEU A C 1
ATOM 4128 O O . LEU A 1 532 ? 51.455 -40.173 -8.205 1.00 85.88 532 LEU A O 1
ATOM 4132 N N . LYS A 1 533 ? 51.310 -40.017 -10.458 1.00 86.88 533 LYS A N 1
ATOM 4133 C CA . LYS A 1 533 ? 52.704 -40.399 -10.754 1.00 86.88 533 LYS A CA 1
ATOM 4134 C C . LYS A 1 533 ? 53.699 -39.366 -10.224 1.00 86.88 533 LYS A C 1
ATOM 4136 O O . LYS A 1 533 ? 54.656 -39.745 -9.547 1.00 86.88 533 LYS A O 1
ATOM 4141 N N . GLU A 1 534 ? 53.435 -38.077 -10.433 1.00 77.62 534 GLU A N 1
ATOM 4142 C CA . GLU A 1 534 ? 54.286 -36.981 -9.944 1.00 77.62 534 GLU A CA 1
ATOM 4143 C C . GLU A 1 534 ? 54.409 -37.017 -8.408 1.00 77.62 534 GLU A C 1
ATOM 4145 O O . GLU A 1 534 ? 55.506 -36.964 -7.845 1.00 77.62 534 GLU A O 1
ATOM 4150 N N . LYS A 1 535 ? 53.280 -37.215 -7.709 1.00 80.06 535 LYS A N 1
ATOM 4151 C CA . LYS A 1 535 ? 53.245 -37.351 -6.241 1.00 80.06 535 LYS A CA 1
ATOM 4152 C C . LYS A 1 535 ? 54.010 -38.570 -5.737 1.00 80.06 535 LYS A C 1
ATOM 4154 O O . LYS A 1 535 ? 54.579 -38.527 -4.644 1.00 80.06 535 LYS A O 1
ATOM 4159 N N . GLN A 1 536 ? 54.002 -39.669 -6.487 1.00 84.12 536 GLN A N 1
ATOM 4160 C CA . GLN A 1 536 ? 54.749 -40.867 -6.120 1.00 84.12 536 GLN A CA 1
ATOM 4161 C C . GLN A 1 536 ? 56.258 -40.649 -6.287 1.00 84.12 536 GLN A C 1
ATOM 4163 O O . GLN A 1 536 ? 57.014 -40.993 -5.377 1.00 84.12 536 GLN A O 1
ATOM 4168 N N . CYS A 1 537 ? 56.676 -39.979 -7.365 1.00 80.31 537 CYS A N 1
ATOM 4169 C CA . CYS A 1 537 ? 58.069 -39.581 -7.576 1.00 80.31 537 CYS A CA 1
ATOM 4170 C C . CYS A 1 537 ? 58.559 -38.634 -6.469 1.00 80.31 537 CYS A C 1
ATOM 4172 O O . CYS A 1 537 ? 59.658 -38.807 -5.941 1.00 80.31 537 CYS A O 1
ATOM 4174 N N . GLN A 1 538 ? 57.722 -37.681 -6.048 1.00 76.25 538 GLN A N 1
ATOM 4175 C CA . GLN A 1 538 ? 58.053 -36.776 -4.947 1.00 76.25 538 GLN A CA 1
ATOM 4176 C C . GLN A 1 538 ? 58.320 -37.537 -3.638 1.00 76.25 538 GLN A C 1
ATOM 4178 O O . GLN A 1 538 ? 59.323 -37.282 -2.971 1.00 76.25 538 GLN A O 1
ATOM 4183 N N . LYS A 1 539 ? 57.472 -38.515 -3.291 1.00 84.19 539 LYS A N 1
ATOM 4184 C CA . LYS A 1 539 ? 57.664 -39.344 -2.087 1.00 84.19 539 LYS A CA 1
ATOM 4185 C C . LYS A 1 539 ? 58.946 -40.172 -2.133 1.00 84.19 539 LYS A C 1
ATOM 4187 O O . LYS A 1 539 ? 59.561 -40.409 -1.094 1.00 84.19 539 LYS A O 1
ATOM 4192 N N . GLU A 1 540 ? 59.332 -40.645 -3.313 1.00 83.50 540 GLU A N 1
ATOM 4193 C CA . GLU A 1 540 ? 60.550 -41.435 -3.489 1.00 83.50 540 GLU A CA 1
ATOM 4194 C C . GLU A 1 540 ? 61.802 -40.572 -3.286 1.00 83.50 540 GLU A C 1
ATOM 4196 O O . GLU A 1 540 ? 62.694 -40.955 -2.526 1.00 83.50 540 GLU A O 1
ATOM 4201 N N . VAL A 1 541 ? 61.801 -39.352 -3.830 1.00 77.69 541 VAL A N 1
ATOM 4202 C CA . VAL A 1 541 ? 62.871 -38.366 -3.613 1.00 77.69 541 VAL A CA 1
ATOM 4203 C C . VAL A 1 541 ? 62.963 -37.950 -2.142 1.00 77.69 541 VAL A C 1
ATOM 4205 O O . VAL A 1 541 ? 64.058 -37.914 -1.586 1.00 77.69 541 VAL A O 1
ATOM 4208 N N . GLU A 1 542 ? 61.839 -37.698 -1.468 1.00 77.25 542 GLU A N 1
ATOM 4209 C CA . GLU A 1 542 ? 61.828 -37.369 -0.032 1.00 77.25 542 GLU A CA 1
ATOM 4210 C C . GLU A 1 542 ? 62.430 -38.498 0.821 1.00 77.25 542 GLU A C 1
ATOM 4212 O O . GLU A 1 542 ? 63.174 -38.247 1.774 1.00 77.25 542 GLU A O 1
ATOM 4217 N N . LYS A 1 543 ? 62.175 -39.756 0.446 1.00 81.56 543 LYS A N 1
ATOM 4218 C CA . LYS A 1 543 ? 62.760 -40.924 1.111 1.00 81.56 543 LYS A CA 1
ATOM 4219 C C . LYS A 1 543 ? 64.268 -41.031 0.867 1.00 81.56 543 LYS A C 1
ATOM 4221 O O . LYS A 1 543 ? 65.002 -41.385 1.793 1.00 81.56 543 LYS A O 1
ATOM 4226 N N . GLU A 1 544 ? 64.743 -40.721 -0.338 1.00 78.88 544 GLU A N 1
ATOM 4227 C CA . GLU A 1 544 ? 66.181 -40.678 -0.633 1.00 78.88 544 GLU A CA 1
ATOM 4228 C C . GLU A 1 544 ? 66.900 -39.563 0.128 1.00 78.88 544 GLU A C 1
ATOM 4230 O O . GLU A 1 544 ? 67.986 -39.794 0.669 1.00 78.88 544 GLU A O 1
ATOM 4235 N N . VAL A 1 545 ? 66.279 -38.386 0.236 1.00 74.50 545 VAL A N 1
ATOM 4236 C CA . VAL A 1 545 ? 66.811 -37.257 1.010 1.00 74.50 545 VAL A CA 1
ATOM 4237 C C . VAL A 1 545 ? 66.962 -37.647 2.480 1.00 74.50 545 VAL A C 1
ATOM 4239 O O . VAL A 1 545 ? 68.057 -37.520 3.027 1.00 74.50 545 VAL A O 1
ATOM 4242 N N . ALA A 1 546 ? 65.931 -38.239 3.090 1.00 78.56 546 ALA A N 1
ATOM 4243 C CA . ALA A 1 546 ? 66.001 -38.701 4.478 1.00 78.56 546 ALA A CA 1
ATOM 4244 C C . ALA A 1 546 ? 67.102 -39.760 4.696 1.00 78.56 546 ALA A C 1
ATOM 4246 O O . ALA A 1 546 ? 67.800 -39.759 5.713 1.00 78.56 546 ALA A O 1
ATOM 4247 N N . ASN A 1 547 ? 67.303 -40.657 3.725 1.00 76.00 547 ASN A N 1
ATOM 4248 C CA . ASN A 1 547 ? 68.336 -41.689 3.800 1.00 76.00 547 ASN A CA 1
ATOM 4249 C C . ASN A 1 547 ? 69.757 -41.105 3.641 1.00 76.00 547 ASN A C 1
ATOM 4251 O O . ASN A 1 547 ? 70.699 -41.557 4.297 1.00 76.00 547 ASN A O 1
ATOM 4255 N N . MET A 1 548 ? 69.926 -40.078 2.801 1.00 72.56 548 MET A N 1
ATOM 4256 C CA . MET A 1 548 ? 71.190 -39.341 2.682 1.00 72.56 548 MET A CA 1
ATOM 4257 C C . MET A 1 548 ? 71.503 -38.514 3.928 1.00 72.56 548 MET A C 1
ATOM 4259 O O . MET A 1 548 ? 72.661 -38.468 4.343 1.00 72.56 548 MET A O 1
ATOM 4263 N N . GLU A 1 549 ? 70.499 -37.903 4.553 1.00 73.38 549 GLU A N 1
ATOM 4264 C CA . GLU A 1 549 ? 70.672 -37.159 5.804 1.00 73.38 549 GLU A CA 1
ATOM 4265 C C . GLU A 1 549 ? 71.119 -38.072 6.953 1.00 73.38 549 GLU A C 1
ATOM 4267 O O . GLU A 1 549 ? 72.020 -37.706 7.711 1.00 73.38 549 GLU A O 1
ATOM 4272 N N . LEU A 1 550 ? 70.587 -39.298 7.026 1.00 74.94 550 LEU A N 1
ATOM 4273 C CA . LEU A 1 550 ? 71.047 -40.317 7.977 1.00 74.94 550 LEU A CA 1
ATOM 4274 C C . LEU A 1 550 ? 72.505 -40.731 7.725 1.00 74.94 550 LEU A C 1
ATOM 4276 O O . LEU A 1 550 ? 73.304 -40.753 8.663 1.00 74.94 550 LEU A O 1
ATOM 4280 N N . LYS A 1 551 ? 72.890 -40.963 6.462 1.00 74.31 551 LYS A N 1
ATOM 4281 C CA . LYS A 1 551 ? 74.288 -41.264 6.097 1.00 74.31 551 LYS A CA 1
ATOM 4282 C C . LYS A 1 551 ? 75.240 -40.102 6.404 1.00 74.31 551 LYS A C 1
ATOM 4284 O O . LYS A 1 551 ? 76.363 -40.325 6.853 1.00 74.31 551 LYS A O 1
ATOM 4289 N N . LEU A 1 552 ? 74.803 -38.858 6.203 1.00 62.75 552 LEU A N 1
ATOM 4290 C CA . LEU A 1 552 ? 75.576 -37.657 6.544 1.00 62.75 552 LEU A CA 1
ATOM 4291 C C . LEU A 1 552 ? 75.719 -37.468 8.060 1.00 62.75 552 LEU A C 1
ATOM 4293 O O . LEU A 1 552 ? 76.752 -36.972 8.517 1.00 62.75 552 LEU A O 1
ATOM 4297 N N . ALA A 1 553 ? 74.721 -37.875 8.846 1.00 63.88 553 ALA A N 1
ATOM 4298 C CA . ALA A 1 553 ? 74.795 -37.864 10.305 1.00 63.88 553 ALA A CA 1
ATOM 4299 C C . ALA A 1 553 ? 75.778 -38.920 10.846 1.00 63.88 553 ALA A C 1
ATOM 4301 O O . ALA A 1 553 ? 76.495 -38.644 11.810 1.00 63.88 553 ALA A O 1
ATOM 4302 N N . GLU A 1 554 ? 75.872 -40.086 10.200 1.00 58.84 554 GLU A N 1
ATOM 4303 C CA . GLU A 1 554 ? 76.873 -41.116 10.514 1.00 58.84 554 GLU A CA 1
ATOM 4304 C C . GLU A 1 554 ? 78.297 -40.675 10.154 1.00 58.84 554 GLU A C 1
ATOM 4306 O O . GLU A 1 554 ? 79.203 -40.792 10.980 1.00 58.84 554 GLU A O 1
ATOM 4311 N N . LEU A 1 555 ? 78.488 -40.060 8.982 1.00 56.66 555 LEU A N 1
ATOM 4312 C CA . LEU A 1 555 ? 79.792 -39.547 8.540 1.00 56.66 555 LEU A CA 1
ATOM 4313 C C . LEU A 1 555 ? 80.307 -38.367 9.381 1.00 56.66 555 LEU A C 1
ATOM 4315 O O . LEU A 1 555 ? 81.508 -38.117 9.420 1.00 56.66 555 LEU A O 1
ATOM 4319 N N . ARG A 1 556 ? 79.427 -37.653 10.095 1.00 55.53 556 ARG A N 1
ATOM 4320 C CA . ARG A 1 556 ? 79.819 -36.577 11.026 1.00 55.53 556 ARG A CA 1
ATOM 4321 C C . ARG A 1 556 ? 80.318 -37.082 12.387 1.00 55.53 556 ARG A C 1
ATOM 4323 O O . ARG A 1 556 ? 80.849 -36.276 13.148 1.00 55.53 556 ARG A O 1
ATOM 4330 N N . LYS A 1 557 ? 80.175 -38.377 12.706 1.00 51.06 557 LYS A N 1
ATOM 4331 C CA . LYS A 1 557 ? 80.639 -38.975 13.976 1.00 51.06 557 LYS A CA 1
ATOM 4332 C C . LYS A 1 557 ? 82.051 -39.576 13.926 1.00 51.06 557 LYS A C 1
ATOM 4334 O O . LYS A 1 557 ? 82.561 -39.927 14.986 1.00 51.06 557 LYS A O 1
ATOM 4339 N N . SER A 1 558 ? 82.698 -39.660 12.762 1.00 41.34 558 SER A N 1
ATOM 4340 C CA . SER A 1 558 ? 84.061 -40.198 12.628 1.00 41.34 558 SER A CA 1
ATOM 4341 C C . SER A 1 558 ? 85.020 -39.197 11.971 1.00 41.34 558 SER A C 1
ATOM 4343 O O . SER A 1 558 ? 85.047 -39.050 10.755 1.00 41.34 558 SER A O 1
ATOM 4345 N N . ASP A 1 559 ? 85.779 -38.537 12.839 1.00 41.56 559 ASP A N 1
ATOM 4346 C CA . ASP A 1 559 ? 87.105 -37.929 12.696 1.00 41.56 559 ASP A CA 1
ATOM 4347 C C . ASP A 1 559 ? 87.514 -37.005 11.525 1.00 41.56 559 ASP A C 1
ATOM 4349 O O . ASP A 1 559 ? 87.609 -37.339 10.348 1.00 41.56 559 ASP A O 1
ATOM 4353 N N . VAL A 1 560 ? 87.919 -35.825 12.006 1.00 47.06 560 VAL A N 1
ATOM 4354 C CA . VAL A 1 560 ? 88.960 -34.870 11.605 1.00 47.06 560 VAL A CA 1
ATOM 4355 C C . VAL A 1 560 ? 90.191 -35.475 10.902 1.00 47.06 560 VAL A C 1
ATOM 4357 O O . VAL A 1 560 ? 90.856 -36.333 11.470 1.00 47.06 560 VAL A O 1
ATOM 4360 N N . SER A 1 561 ? 90.606 -34.890 9.765 1.00 39.28 561 SER A N 1
ATOM 4361 C CA . SER A 1 561 ? 91.958 -34.315 9.551 1.00 39.28 561 SER A CA 1
ATOM 4362 C C . SER A 1 561 ? 92.199 -33.887 8.091 1.00 39.28 561 SER A C 1
ATOM 4364 O O . SER A 1 561 ? 92.038 -34.689 7.176 1.00 39.28 561 SER A O 1
ATOM 4366 N N . GLY A 1 562 ? 92.692 -32.653 7.896 1.00 35.81 562 GLY A N 1
ATOM 4367 C CA . GLY A 1 562 ? 93.612 -32.325 6.796 1.00 35.81 562 GLY A CA 1
ATOM 4368 C C . GLY A 1 562 ? 93.221 -31.205 5.817 1.00 35.81 562 GLY A C 1
ATOM 4369 O O . GLY A 1 562 ? 92.540 -31.457 4.834 1.00 35.81 562 GLY A O 1
ATOM 4370 N N . GLY A 1 563 ? 93.834 -30.023 5.985 1.00 36.75 563 GLY A N 1
ATOM 4371 C CA . GLY A 1 563 ? 94.358 -29.235 4.854 1.00 36.75 563 GLY A CA 1
ATOM 4372 C C . GLY A 1 563 ? 93.624 -27.944 4.466 1.00 36.75 563 GLY A C 1
ATOM 4373 O O . GLY A 1 563 ? 92.531 -27.958 3.912 1.00 36.75 563 GLY A O 1
ATOM 4374 N N . ASP A 1 564 ? 94.305 -26.810 4.659 1.00 48.22 564 ASP A N 1
ATOM 4375 C CA . ASP A 1 564 ? 93.878 -25.408 4.473 1.00 48.22 564 ASP A CA 1
ATOM 4376 C C . ASP A 1 564 ? 93.391 -24.979 3.063 1.00 48.22 564 ASP A C 1
ATOM 4378 O O . ASP A 1 564 ? 93.096 -23.805 2.843 1.00 48.22 564 ASP A O 1
ATOM 4382 N N . THR A 1 565 ? 93.206 -25.894 2.110 1.00 50.66 565 THR A N 1
ATOM 4383 C CA . THR A 1 565 ? 92.464 -25.622 0.858 1.00 50.66 565 THR A CA 1
ATOM 4384 C C . THR A 1 565 ? 90.949 -25.744 1.061 1.00 50.66 565 THR A C 1
ATOM 4386 O O . THR A 1 565 ? 90.163 -25.147 0.328 1.00 50.66 565 THR A O 1
ATOM 4389 N N . GLN A 1 566 ? 90.523 -26.433 2.125 1.00 50.81 566 GLN A N 1
ATOM 4390 C CA . GLN A 1 566 ? 89.112 -26.630 2.441 1.00 50.81 566 GLN A CA 1
ATOM 4391 C C . GLN A 1 566 ? 88.429 -25.380 2.990 1.00 50.81 566 GLN A C 1
ATOM 4393 O O . GLN A 1 566 ? 87.228 -25.260 2.833 1.00 50.81 566 GLN A O 1
ATOM 4398 N N . ARG A 1 567 ? 89.120 -24.408 3.601 1.00 50.41 567 ARG A N 1
ATOM 4399 C CA . ARG A 1 567 ? 88.452 -23.307 4.336 1.00 50.41 567 ARG A CA 1
ATOM 4400 C C . ARG A 1 567 ? 87.693 -22.318 3.436 1.00 50.41 567 ARG A C 1
ATOM 4402 O O . ARG A 1 567 ? 86.757 -21.666 3.904 1.00 50.41 567 ARG A O 1
ATOM 4409 N N . SER A 1 568 ? 88.084 -22.214 2.163 1.00 51.34 568 SER A N 1
ATOM 4410 C CA . SER A 1 568 ? 87.409 -21.392 1.146 1.00 51.34 568 SER A CA 1
ATOM 4411 C C . SER A 1 568 ? 86.194 -22.117 0.555 1.00 51.34 568 SER A C 1
ATOM 4413 O O . SER A 1 568 ? 85.092 -21.562 0.552 1.00 51.34 568 SER A O 1
ATOM 4415 N N . GLU A 1 569 ? 86.360 -23.387 0.170 1.00 56.12 569 GLU A N 1
ATOM 4416 C CA . GLU A 1 569 ? 85.266 -24.235 -0.318 1.00 56.12 569 GLU A CA 1
ATOM 4417 C C . GLU A 1 569 ? 84.246 -24.545 0.782 1.00 56.12 569 GLU A C 1
ATOM 4419 O O . GLU A 1 569 ? 83.051 -24.473 0.510 1.00 56.12 569 GLU A O 1
ATOM 4424 N N . LEU A 1 570 ? 84.670 -24.765 2.037 1.00 57.56 570 LEU A N 1
ATOM 4425 C CA . LEU A 1 570 ? 83.776 -24.901 3.196 1.00 57.56 570 LEU A CA 1
ATOM 4426 C C . LEU A 1 570 ? 82.958 -23.628 3.384 1.00 57.56 570 LEU A C 1
ATOM 4428 O O . LEU A 1 570 ? 81.768 -23.702 3.636 1.00 57.56 570 LEU A O 1
ATOM 4432 N N . ARG A 1 571 ? 83.551 -22.435 3.244 1.00 61.62 571 ARG A N 1
ATOM 4433 C CA . ARG A 1 571 ? 82.800 -21.176 3.387 1.00 61.62 571 ARG A CA 1
ATOM 4434 C C . ARG A 1 571 ? 81.819 -20.949 2.238 1.00 61.62 571 ARG A C 1
ATOM 4436 O O . ARG A 1 571 ? 80.749 -20.394 2.485 1.00 61.62 571 ARG A O 1
ATOM 4443 N N . GLN A 1 572 ? 82.150 -21.354 1.012 1.00 65.62 572 GLN A N 1
ATOM 4444 C CA . GLN A 1 572 ? 81.226 -21.289 -0.128 1.00 65.62 572 GLN A CA 1
ATOM 4445 C C . GLN A 1 572 ? 80.098 -22.316 -0.012 1.00 65.62 572 GLN A C 1
ATOM 4447 O O . GLN A 1 572 ? 78.933 -21.940 -0.132 1.00 65.62 572 GLN A O 1
ATOM 4452 N N . THR A 1 573 ? 80.410 -23.572 0.306 1.00 67.81 573 THR A N 1
ATOM 4453 C CA . THR A 1 573 ? 79.401 -24.614 0.552 1.00 67.81 573 THR A CA 1
ATOM 4454 C C . THR A 1 573 ? 78.537 -24.273 1.759 1.00 67.81 573 THR A C 1
ATOM 4456 O O . THR A 1 573 ? 77.325 -24.391 1.679 1.00 67.81 573 THR A O 1
ATOM 4459 N N . GLN A 1 574 ? 79.092 -23.725 2.837 1.00 71.94 574 GLN A N 1
ATOM 4460 C CA . GLN A 1 574 ? 78.328 -23.325 4.022 1.00 71.94 574 GLN A CA 1
ATOM 4461 C C . GLN A 1 574 ? 77.472 -22.068 3.780 1.00 71.94 574 GLN A C 1
ATOM 4463 O O . GLN A 1 574 ? 76.402 -21.935 4.373 1.00 71.94 574 GLN A O 1
ATOM 4468 N N . LYS A 1 575 ? 77.868 -21.171 2.861 1.00 74.25 575 LYS A N 1
ATOM 4469 C CA . LYS A 1 575 ? 76.988 -20.099 2.351 1.00 74.25 575 LYS A CA 1
ATOM 4470 C C . LYS A 1 575 ? 75.877 -20.645 1.450 1.00 74.25 575 LYS A C 1
ATOM 4472 O O . LYS A 1 575 ? 74.741 -20.187 1.566 1.00 74.25 575 LYS A O 1
ATOM 4477 N N . ALA A 1 576 ? 76.176 -21.613 0.584 1.00 74.88 576 ALA A N 1
ATOM 4478 C CA . ALA A 1 576 ? 75.181 -22.261 -0.267 1.00 74.88 576 ALA A CA 1
ATOM 4479 C C . ALA A 1 576 ? 74.160 -23.050 0.568 1.00 74.88 576 ALA A C 1
ATOM 4481 O O . ALA A 1 576 ? 72.964 -22.876 0.364 1.00 74.88 576 ALA A O 1
ATOM 4482 N N . ILE A 1 577 ? 74.619 -23.805 1.573 1.00 75.62 577 ILE A N 1
ATOM 4483 C CA . ILE A 1 577 ? 73.780 -24.515 2.547 1.00 75.62 577 ILE A CA 1
ATOM 4484 C C . ILE A 1 577 ? 72.876 -23.525 3.278 1.00 75.62 577 ILE A C 1
ATOM 4486 O O . ILE A 1 577 ? 71.669 -23.690 3.217 1.00 75.62 577 ILE A O 1
ATOM 4490 N N . ARG A 1 578 ? 73.404 -22.425 3.836 1.00 76.62 578 ARG A N 1
ATOM 4491 C CA . ARG A 1 578 ? 72.558 -21.399 4.482 1.00 76.62 578 ARG A CA 1
ATOM 4492 C C . ARG A 1 578 ? 71.536 -20.772 3.536 1.00 76.62 578 ARG A C 1
ATOM 4494 O O . ARG A 1 578 ? 70.434 -20.430 3.950 1.00 76.62 578 ARG A O 1
ATOM 4501 N N . THR A 1 579 ? 71.895 -20.596 2.267 1.00 77.31 579 THR A N 1
ATOM 4502 C CA . THR A 1 579 ? 70.971 -20.051 1.262 1.00 77.31 579 THR A CA 1
ATOM 4503 C C . THR A 1 579 ? 69.874 -21.060 0.920 1.00 77.31 579 THR A C 1
ATOM 4505 O O . THR A 1 579 ? 68.726 -20.665 0.729 1.00 77.31 579 THR A O 1
ATOM 4508 N N . LEU A 1 580 ? 70.205 -22.350 0.849 1.00 79.12 580 LEU A N 1
ATOM 4509 C CA . LEU A 1 580 ? 69.246 -23.430 0.626 1.00 79.12 580 LEU A CA 1
ATOM 4510 C C . LEU A 1 580 ? 68.358 -23.661 1.853 1.00 79.12 580 LEU A C 1
ATOM 4512 O O . LEU A 1 580 ? 67.152 -23.762 1.683 1.00 79.12 580 LEU A O 1
ATOM 4516 N N . GLU A 1 581 ? 68.912 -23.636 3.065 1.00 77.81 581 GLU A N 1
ATOM 4517 C CA . GLU A 1 581 ? 68.168 -23.683 4.331 1.00 77.81 581 GLU A CA 1
ATOM 4518 C C . GLU A 1 581 ? 67.188 -22.511 4.426 1.00 77.81 581 GLU A C 1
ATOM 4520 O O . GLU A 1 581 ? 66.015 -22.722 4.702 1.00 77.81 581 GLU A O 1
ATOM 4525 N N . TYR A 1 582 ? 67.616 -21.290 4.087 1.00 78.62 582 TYR A N 1
ATOM 4526 C CA . TYR A 1 582 ? 66.720 -20.131 4.039 1.00 78.62 582 TYR A CA 1
ATOM 4527 C C . TYR A 1 582 ? 65.627 -20.267 2.964 1.00 78.62 582 TYR A C 1
ATOM 4529 O O . TYR A 1 582 ? 64.479 -19.880 3.183 1.00 78.62 582 TYR A O 1
ATOM 4537 N N . LYS A 1 583 ? 65.946 -20.826 1.787 1.00 81.94 583 LYS A N 1
ATOM 4538 C CA . LYS A 1 583 ? 64.944 -21.099 0.740 1.00 81.94 583 LYS A CA 1
ATOM 4539 C C . LYS A 1 583 ? 63.957 -22.190 1.158 1.00 81.94 583 LYS A C 1
ATOM 4541 O O . LYS A 1 583 ? 62.773 -22.071 0.839 1.00 81.94 583 LYS A O 1
ATOM 4546 N N . LEU A 1 584 ? 64.431 -23.219 1.853 1.00 83.88 584 LEU A N 1
ATOM 4547 C CA . LEU A 1 584 ? 63.616 -24.305 2.383 1.00 83.88 584 LEU A CA 1
ATOM 4548 C C . LEU A 1 584 ? 62.697 -23.786 3.486 1.00 83.88 584 LEU A C 1
ATOM 4550 O O . LEU A 1 584 ? 61.495 -23.989 3.397 1.00 83.88 584 LEU A O 1
ATOM 4554 N N . ASP A 1 585 ? 63.229 -23.029 4.443 1.00 82.06 585 ASP A N 1
ATOM 4555 C CA . ASP A 1 585 ? 62.466 -22.414 5.532 1.00 82.06 585 ASP A CA 1
ATOM 4556 C C . ASP A 1 585 ? 61.390 -21.457 4.997 1.00 82.06 585 ASP A C 1
ATOM 4558 O O . ASP A 1 585 ? 60.222 -21.520 5.387 1.00 82.06 585 ASP A O 1
ATOM 4562 N N . ARG A 1 586 ? 61.724 -20.651 3.979 1.00 80.50 586 ARG A N 1
ATOM 4563 C CA . ARG A 1 586 ? 60.748 -19.787 3.299 1.00 80.50 586 ARG A CA 1
ATOM 4564 C C . ARG A 1 586 ? 59.680 -20.578 2.539 1.00 80.50 586 ARG A C 1
ATOM 4566 O O . ARG A 1 586 ? 58.527 -20.148 2.489 1.00 80.50 586 ARG A O 1
ATOM 4573 N N . SER A 1 587 ? 60.041 -21.711 1.938 1.00 81.31 587 SER A N 1
ATOM 4574 C CA . SER A 1 587 ? 59.091 -22.583 1.231 1.00 81.31 587 SER A CA 1
ATOM 4575 C C . SER A 1 587 ? 58.188 -23.339 2.205 1.00 81.31 587 SER A C 1
ATOM 4577 O O . SER A 1 587 ? 56.985 -23.418 1.971 1.00 81.31 587 SER A O 1
ATOM 4579 N N . LEU A 1 588 ? 58.732 -23.805 3.331 1.00 79.94 588 LEU A N 1
ATOM 4580 C CA . LEU A 1 588 ? 57.995 -24.467 4.404 1.00 79.94 588 LEU A CA 1
ATOM 4581 C C . LEU A 1 588 ? 57.034 -23.496 5.095 1.00 79.94 588 LEU A C 1
ATOM 4583 O O . LEU A 1 588 ? 55.877 -23.835 5.323 1.00 79.94 588 LEU A O 1
ATOM 4587 N N . THR A 1 589 ? 57.472 -22.260 5.346 1.00 82.50 589 THR A N 1
ATOM 4588 C CA . THR A 1 589 ? 56.605 -21.199 5.878 1.00 82.50 589 THR A CA 1
ATOM 4589 C C . THR A 1 589 ? 55.432 -20.934 4.933 1.00 82.50 589 THR A C 1
ATOM 4591 O O . THR A 1 589 ? 54.285 -20.955 5.368 1.00 82.50 589 THR A O 1
ATOM 4594 N N . ARG A 1 590 ? 55.684 -20.793 3.622 1.00 79.25 590 ARG A N 1
ATOM 4595 C CA . ARG A 1 590 ? 54.610 -20.650 2.620 1.00 79.25 590 ARG A CA 1
ATOM 4596 C C . ARG A 1 590 ? 53.688 -21.866 2.566 1.00 79.25 590 ARG A C 1
ATOM 4598 O O . ARG A 1 590 ? 52.483 -21.697 2.427 1.00 79.25 590 ARG A O 1
ATOM 4605 N N . PHE A 1 591 ? 54.224 -23.078 2.662 1.00 86.00 591 PHE A N 1
ATOM 4606 C CA . PHE A 1 591 ? 53.420 -24.299 2.679 1.00 86.00 591 PHE A CA 1
ATOM 4607 C C . PHE A 1 591 ? 52.510 -24.359 3.913 1.00 86.00 591 PHE A C 1
ATOM 4609 O O . PHE A 1 591 ? 51.315 -24.620 3.782 1.00 86.00 591 PHE A O 1
ATOM 4616 N N . ASN A 1 592 ? 53.036 -24.021 5.091 1.00 79.62 592 ASN A N 1
ATOM 4617 C CA . ASN A 1 592 ? 52.258 -23.944 6.326 1.00 79.62 592 ASN A CA 1
ATOM 4618 C C . ASN A 1 592 ? 51.192 -22.841 6.265 1.00 79.62 592 ASN A C 1
ATOM 4620 O O . ASN A 1 592 ? 50.060 -23.070 6.681 1.00 79.62 592 ASN A O 1
ATOM 4624 N N . GLU A 1 593 ? 51.494 -21.680 5.674 1.00 85.88 593 GLU A N 1
ATOM 4625 C CA . GLU A 1 593 ? 50.486 -20.646 5.401 1.00 85.88 593 GLU A CA 1
ATOM 4626 C C . GLU A 1 593 ? 49.354 -21.173 4.504 1.00 85.88 593 GLU A C 1
ATOM 4628 O O . GLU A 1 593 ? 48.184 -20.886 4.760 1.00 85.88 593 GLU A O 1
ATOM 4633 N N . GLN A 1 594 ? 49.674 -21.963 3.472 1.00 83.69 594 GLN A N 1
ATOM 4634 C CA . GLN A 1 594 ? 48.661 -22.571 2.602 1.00 83.69 594 GLN A CA 1
ATOM 4635 C C . GLN A 1 594 ? 47.848 -23.656 3.317 1.00 83.69 594 GLN A C 1
ATOM 4637 O O . GLN A 1 594 ? 46.641 -23.740 3.100 1.00 83.69 594 GLN A O 1
ATOM 4642 N N . LEU A 1 595 ? 48.459 -24.446 4.205 1.00 82.25 595 LEU A N 1
ATOM 4643 C CA . LEU A 1 595 ? 47.737 -25.415 5.035 1.00 82.25 595 LEU A CA 1
ATOM 4644 C C . LEU A 1 595 ? 46.757 -24.728 5.988 1.00 82.25 595 LEU A C 1
ATOM 4646 O O . LEU A 1 595 ? 45.608 -25.158 6.081 1.00 82.25 595 LEU A O 1
ATOM 4650 N N . THR A 1 596 ? 47.167 -23.636 6.633 1.00 84.62 596 THR A N 1
ATOM 4651 C CA . THR A 1 596 ? 46.282 -22.851 7.506 1.00 84.62 596 THR A CA 1
ATOM 4652 C C . THR A 1 596 ? 45.121 -22.250 6.716 1.00 84.62 596 THR A C 1
ATOM 4654 O O . THR A 1 596 ? 43.974 -22.341 7.150 1.00 84.62 596 THR A O 1
ATOM 4657 N N . LYS A 1 597 ? 45.380 -21.717 5.513 1.00 88.44 597 LYS A N 1
ATOM 4658 C CA . LYS A 1 597 ? 44.316 -21.241 4.612 1.00 88.44 597 LYS A CA 1
ATOM 4659 C C . LYS A 1 597 ? 43.367 -22.365 4.196 1.00 88.44 597 LYS A C 1
ATOM 4661 O O . LYS A 1 597 ? 42.158 -22.172 4.214 1.00 88.44 597 LYS A O 1
ATOM 4666 N N . ASN A 1 598 ? 43.887 -23.548 3.862 1.00 84.56 598 ASN A N 1
ATOM 4667 C CA . ASN A 1 598 ? 43.054 -24.700 3.506 1.00 84.56 598 ASN A CA 1
ATOM 4668 C C . ASN A 1 598 ? 42.204 -25.180 4.695 1.00 84.56 598 ASN A C 1
ATOM 4670 O O . ASN A 1 598 ? 41.049 -25.547 4.507 1.00 84.56 598 ASN A O 1
ATOM 4674 N N . CYS A 1 599 ? 42.751 -25.135 5.914 1.00 88.00 599 CYS A N 1
ATOM 4675 C CA . CYS A 1 599 ? 42.017 -25.438 7.141 1.00 88.00 599 CYS A CA 1
ATOM 4676 C C . CYS A 1 599 ? 40.858 -24.456 7.353 1.00 88.00 599 CYS A C 1
ATOM 4678 O O . CYS A 1 599 ? 39.724 -24.893 7.529 1.00 88.00 599 CYS A O 1
ATOM 4680 N N . HIS A 1 600 ? 41.120 -23.151 7.223 1.00 87.06 600 HIS A N 1
ATOM 4681 C CA . HIS A 1 600 ? 40.087 -22.117 7.330 1.00 87.06 600 HIS A CA 1
ATOM 4682 C C . HIS A 1 600 ? 38.982 -22.301 6.281 1.00 87.06 600 HIS A C 1
ATOM 4684 O O . HIS A 1 600 ? 37.800 -22.247 6.606 1.00 87.06 600 HIS A O 1
ATOM 4690 N N . LEU A 1 601 ? 39.346 -22.583 5.026 1.00 87.69 601 LEU A N 1
ATOM 4691 C CA . LEU A 1 601 ? 38.368 -22.835 3.962 1.00 87.69 601 LEU A CA 1
ATOM 4692 C C . LEU A 1 601 ? 37.498 -24.068 4.249 1.00 87.69 601 LEU A C 1
ATOM 4694 O O . LEU A 1 601 ? 36.320 -24.078 3.904 1.00 87.69 601 LEU A O 1
ATOM 4698 N N . ARG A 1 602 ? 38.042 -25.111 4.889 1.00 87.12 602 ARG A N 1
ATOM 4699 C CA . ARG A 1 602 ? 37.255 -26.292 5.288 1.00 87.12 602 ARG A CA 1
ATOM 4700 C C . ARG A 1 602 ? 36.274 -25.984 6.414 1.00 87.12 602 ARG A C 1
ATOM 4702 O O . ARG A 1 602 ? 35.144 -26.462 6.359 1.00 87.12 602 ARG A O 1
ATOM 4709 N N . GLU A 1 603 ? 36.686 -25.197 7.404 1.00 88.94 603 GLU A N 1
ATOM 4710 C CA . GLU A 1 603 ? 35.804 -24.749 8.490 1.00 88.94 603 GLU A CA 1
ATOM 4711 C C . GLU A 1 603 ? 34.670 -23.862 7.963 1.00 88.94 603 GLU A C 1
ATOM 4713 O O . GLU A 1 603 ? 33.507 -24.031 8.342 1.00 88.94 603 GLU A O 1
ATOM 4718 N N . GLU A 1 604 ? 34.981 -22.972 7.022 1.00 90.50 604 GLU A N 1
ATOM 4719 C CA . GLU A 1 604 ? 33.995 -22.131 6.346 1.00 90.50 604 GLU A CA 1
ATOM 4720 C C . GLU A 1 604 ? 33.001 -22.978 5.540 1.00 90.50 604 GLU A C 1
ATOM 4722 O O . GLU A 1 604 ? 31.790 -22.831 5.691 1.00 90.50 604 GLU A O 1
ATOM 4727 N N . LEU A 1 605 ? 33.488 -23.958 4.772 1.00 87.19 605 LEU A N 1
ATOM 4728 C CA . LEU A 1 605 ? 32.640 -24.863 3.991 1.00 87.19 605 LEU A CA 1
ATOM 4729 C C . LEU A 1 605 ? 31.733 -25.723 4.886 1.00 87.19 605 LEU A C 1
ATOM 4731 O O . LEU A 1 605 ? 30.570 -25.959 4.553 1.00 87.19 605 LEU A O 1
ATOM 4735 N N . GLN A 1 606 ? 32.224 -26.144 6.055 1.00 88.69 606 GLN A N 1
ATOM 4736 C CA . GLN A 1 606 ? 31.417 -26.848 7.052 1.00 88.69 606 GLN A CA 1
ATOM 4737 C C . GLN A 1 606 ? 30.342 -25.938 7.665 1.00 88.69 606 GLN A C 1
ATOM 4739 O O . GLN A 1 606 ? 29.200 -26.372 7.840 1.00 88.69 606 GLN A O 1
ATOM 4744 N N . THR A 1 607 ? 30.678 -24.678 7.944 1.00 86.62 607 THR A N 1
ATOM 4745 C CA . THR A 1 607 ? 29.732 -23.676 8.459 1.00 86.62 607 THR A CA 1
ATOM 4746 C C . THR A 1 607 ? 28.618 -23.414 7.448 1.00 86.62 607 THR A C 1
ATOM 4748 O O . THR A 1 607 ? 27.441 -23.578 7.776 1.00 86.62 607 THR A O 1
ATOM 4751 N N . LEU A 1 608 ? 28.982 -23.153 6.189 1.00 82.00 608 LEU A N 1
ATOM 4752 C CA . LEU A 1 608 ? 28.038 -22.964 5.085 1.00 82.00 608 LEU A CA 1
ATOM 4753 C C . LEU A 1 608 ? 27.138 -24.190 4.882 1.00 82.00 608 LEU A C 1
ATOM 4755 O O . LEU A 1 608 ? 25.945 -24.063 4.594 1.00 82.00 608 LEU A O 1
ATOM 4759 N N . HIS A 1 609 ? 27.670 -25.400 5.074 1.00 84.62 609 HIS A N 1
ATOM 4760 C CA . HIS A 1 609 ? 26.863 -26.609 4.953 1.00 84.62 609 HIS A CA 1
ATOM 4761 C C . HIS A 1 609 ? 25.804 -26.721 6.063 1.00 84.62 609 HIS A C 1
ATOM 4763 O O . HIS A 1 609 ? 24.658 -27.083 5.776 1.00 84.62 609 HIS A O 1
ATOM 4769 N N . ILE A 1 610 ? 26.155 -26.374 7.307 1.00 89.69 610 ILE A N 1
ATOM 4770 C CA . ILE A 1 610 ? 25.220 -26.341 8.444 1.00 89.69 610 ILE A CA 1
ATOM 4771 C C . ILE A 1 610 ? 24.139 -25.278 8.218 1.00 89.69 610 ILE A C 1
ATOM 4773 O O . ILE A 1 610 ? 22.957 -25.541 8.462 1.00 89.69 610 ILE A O 1
ATOM 4777 N N . GLU A 1 611 ? 24.517 -24.100 7.724 1.00 86.06 611 GLU A N 1
ATOM 4778 C CA . GLU A 1 611 ? 23.578 -23.024 7.396 1.00 86.06 611 GLU A CA 1
ATOM 4779 C C . GLU A 1 611 ? 22.593 -23.442 6.307 1.00 86.06 611 GLU A C 1
ATOM 4781 O O . GLU A 1 611 ? 21.385 -23.284 6.491 1.00 86.06 611 GLU A O 1
ATOM 4786 N N . ARG A 1 612 ? 23.070 -24.083 5.233 1.00 84.50 612 ARG A N 1
ATOM 4787 C CA . ARG A 1 612 ? 22.205 -24.633 4.180 1.00 84.50 612 ARG A CA 1
ATOM 4788 C C . ARG A 1 612 ? 21.193 -25.634 4.736 1.00 84.50 612 ARG A C 1
ATOM 4790 O O . ARG A 1 612 ? 20.022 -25.579 4.370 1.00 84.50 612 ARG A O 1
ATOM 4797 N N . ILE A 1 613 ? 21.615 -26.528 5.634 1.00 86.75 613 ILE A N 1
ATOM 4798 C CA . ILE A 1 613 ? 20.711 -27.510 6.257 1.00 86.75 613 ILE A CA 1
ATOM 4799 C C . ILE A 1 613 ? 19.652 -26.804 7.114 1.00 86.75 613 ILE A C 1
ATOM 4801 O O . ILE A 1 613 ? 18.470 -27.139 7.018 1.00 86.75 613 ILE A O 1
ATOM 4805 N N . ARG A 1 614 ? 20.041 -25.804 7.917 1.00 87.44 614 ARG A N 1
ATOM 4806 C CA . ARG A 1 614 ? 19.092 -25.004 8.716 1.00 87.44 614 ARG A CA 1
ATOM 4807 C C . ARG A 1 614 ? 18.106 -24.249 7.833 1.00 87.44 614 ARG A C 1
ATOM 4809 O O . ARG A 1 614 ? 16.908 -24.265 8.112 1.00 87.44 614 ARG A O 1
ATOM 4816 N N . PHE A 1 615 ? 18.595 -23.631 6.764 1.00 86.94 615 PHE A N 1
ATOM 4817 C CA . PHE A 1 615 ? 17.765 -22.912 5.808 1.00 86.94 615 PHE A CA 1
ATOM 4818 C C . PHE A 1 615 ? 16.754 -23.849 5.144 1.00 86.94 615 PHE A C 1
ATOM 4820 O O . PHE A 1 615 ? 15.568 -23.543 5.088 1.00 86.94 615 PHE A O 1
ATOM 4827 N N . GLN A 1 616 ? 17.187 -25.038 4.729 1.00 83.94 616 GLN A N 1
ATOM 4828 C CA . GLN A 1 616 ? 16.313 -26.024 4.100 1.00 83.94 616 GLN A CA 1
ATOM 4829 C C . GLN A 1 616 ? 15.257 -26.579 5.072 1.00 83.94 616 GLN A C 1
ATOM 4831 O O . GLN A 1 616 ? 14.107 -26.783 4.690 1.00 83.94 616 GLN A O 1
ATOM 4836 N N . GLN A 1 617 ? 15.603 -26.758 6.350 1.00 89.69 617 GLN A N 1
ATOM 4837 C CA . GLN A 1 617 ? 14.629 -27.110 7.389 1.00 89.69 617 GLN A CA 1
ATOM 4838 C C . GLN A 1 617 ? 13.599 -26.000 7.626 1.00 89.69 617 GLN A C 1
ATOM 4840 O O . GLN A 1 617 ? 12.417 -26.296 7.814 1.00 89.69 617 GLN A O 1
ATOM 4845 N N . LEU A 1 618 ? 14.035 -24.737 7.625 1.00 84.25 618 LEU A N 1
ATOM 4846 C CA . LEU A 1 618 ? 13.144 -23.587 7.755 1.00 84.25 618 LEU A CA 1
ATOM 4847 C C . LEU A 1 618 ? 12.212 -23.478 6.546 1.00 84.25 618 LEU A C 1
ATOM 4849 O O . LEU A 1 618 ? 11.009 -23.332 6.729 1.00 84.25 618 LEU A O 1
ATOM 4853 N N . HIS A 1 619 ? 12.748 -23.624 5.336 1.00 83.44 619 HIS A N 1
ATOM 4854 C CA . HIS A 1 619 ? 11.980 -23.596 4.095 1.00 83.44 619 HIS A CA 1
ATOM 4855 C C . HIS A 1 619 ? 10.878 -24.664 4.090 1.00 83.44 619 HIS A C 1
ATOM 4857 O O . HIS A 1 619 ? 9.708 -24.332 3.938 1.00 83.44 619 HIS A O 1
ATOM 4863 N N . ASN A 1 620 ? 11.215 -25.916 4.419 1.00 85.81 620 ASN A N 1
ATOM 4864 C CA . ASN A 1 620 ? 10.229 -26.997 4.510 1.00 85.81 620 ASN A CA 1
ATOM 4865 C C . ASN A 1 620 ? 9.145 -26.736 5.575 1.00 85.81 620 ASN A C 1
ATOM 4867 O O . ASN A 1 620 ? 8.004 -27.178 5.431 1.00 85.81 620 ASN A O 1
ATOM 4871 N N . ARG A 1 621 ? 9.488 -26.046 6.674 1.00 90.75 621 ARG A N 1
ATOM 4872 C CA . ARG A 1 621 ? 8.511 -25.655 7.702 1.00 90.75 621 ARG A CA 1
ATOM 4873 C C . ARG A 1 621 ? 7.576 -24.567 7.183 1.00 90.75 621 ARG A C 1
ATOM 4875 O O . ARG A 1 621 ? 6.370 -24.686 7.375 1.00 90.75 621 ARG A O 1
ATOM 4882 N N . LEU A 1 622 ? 8.127 -23.556 6.515 1.00 80.00 622 LEU A N 1
ATOM 4883 C CA . LEU A 1 622 ? 7.359 -22.468 5.915 1.00 80.00 622 LEU A CA 1
ATOM 4884 C C . LEU A 1 622 ? 6.423 -22.980 4.817 1.00 80.00 622 LEU A C 1
ATOM 4886 O O . LEU A 1 622 ? 5.269 -22.571 4.791 1.00 80.00 622 LEU A O 1
ATOM 4890 N N . ASP A 1 623 ? 6.855 -23.928 3.985 1.00 82.12 623 ASP A N 1
ATOM 4891 C CA . ASP A 1 623 ? 5.989 -24.554 2.975 1.00 82.12 623 ASP A CA 1
ATOM 4892 C C . ASP A 1 623 ? 4.804 -25.287 3.605 1.00 82.12 623 ASP A C 1
ATOM 4894 O O . ASP A 1 623 ? 3.673 -25.205 3.119 1.00 82.12 623 ASP A O 1
ATOM 4898 N N . LYS A 1 624 ? 5.042 -25.973 4.727 1.00 90.19 624 LYS A N 1
ATOM 4899 C CA . LYS A 1 624 ? 3.974 -26.639 5.472 1.00 90.19 624 LYS A CA 1
ATOM 4900 C C . LYS A 1 624 ? 2.994 -25.631 6.078 1.00 90.19 624 LYS A C 1
ATOM 4902 O O . LYS A 1 624 ? 1.787 -25.816 5.958 1.00 90.19 624 LYS A O 1
ATOM 4907 N N . GLU A 1 625 ? 3.494 -24.556 6.684 1.00 89.50 625 GLU A N 1
ATOM 4908 C CA . GLU A 1 625 ? 2.643 -23.477 7.204 1.00 89.50 625 GLU A CA 1
ATOM 4909 C C . GLU A 1 625 ? 1.852 -22.789 6.084 1.00 89.50 625 GLU A C 1
ATOM 4911 O O . GLU A 1 625 ? 0.671 -22.488 6.251 1.00 89.50 625 GLU A O 1
ATOM 4916 N N . LEU A 1 626 ? 2.466 -22.595 4.917 1.00 76.81 626 LEU A N 1
ATOM 4917 C CA . LEU A 1 626 ? 1.825 -22.013 3.743 1.00 76.81 626 LEU A CA 1
ATOM 4918 C C . LEU A 1 626 ? 0.702 -22.914 3.214 1.00 76.81 626 LEU A C 1
ATOM 4920 O O . LEU A 1 626 ? -0.366 -22.411 2.856 1.00 76.81 626 LEU A O 1
ATOM 4924 N N . TYR A 1 627 ? 0.902 -24.234 3.214 1.00 88.88 627 TYR A N 1
ATOM 4925 C CA . TYR A 1 627 ? -0.147 -25.200 2.886 1.00 88.88 627 TYR A CA 1
ATOM 4926 C C . TYR A 1 627 ? -1.322 -25.127 3.876 1.00 88.88 627 TYR A C 1
ATOM 4928 O O . TYR A 1 627 ? -2.474 -25.003 3.452 1.00 88.88 627 TYR A O 1
ATOM 4936 N N . ASP A 1 628 ? -1.043 -25.097 5.183 1.00 89.06 628 ASP A N 1
ATOM 4937 C CA . ASP A 1 628 ? -2.074 -24.993 6.226 1.00 89.06 628 ASP A CA 1
ATOM 4938 C C . ASP A 1 628 ? -2.853 -23.666 6.135 1.00 89.06 628 ASP A C 1
ATOM 4940 O O . ASP A 1 628 ?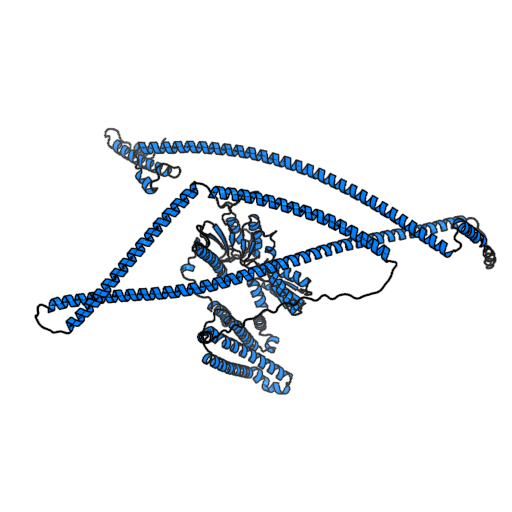 -4.075 -23.629 6.315 1.00 89.06 628 ASP A O 1
ATOM 4944 N N . VAL A 1 629 ? -2.172 -22.558 5.822 1.00 82.88 629 VAL A N 1
ATOM 4945 C CA . VAL A 1 629 ? -2.814 -21.253 5.601 1.00 82.88 629 VAL A CA 1
ATOM 4946 C C . VAL A 1 629 ? -3.688 -21.281 4.349 1.00 82.88 629 VAL A C 1
ATOM 4948 O O . VAL A 1 629 ? -4.823 -20.809 4.405 1.00 82.88 629 VAL A O 1
ATOM 4951 N N . ARG A 1 630 ? -3.226 -21.873 3.239 1.00 78.62 630 ARG A N 1
ATOM 4952 C CA . ARG A 1 630 ? -4.047 -22.041 2.024 1.00 78.62 630 ARG A CA 1
ATOM 4953 C C . ARG A 1 630 ? -5.309 -22.852 2.301 1.00 78.62 630 ARG A C 1
ATOM 4955 O O . ARG A 1 630 ? -6.382 -22.463 1.841 1.00 78.62 630 ARG A O 1
ATOM 4962 N N . GLN A 1 631 ? -5.206 -23.918 3.093 1.00 88.81 631 GLN A N 1
ATOM 4963 C CA . GLN A 1 631 ? -6.369 -24.703 3.501 1.00 88.81 631 GLN A CA 1
ATOM 4964 C C . GLN A 1 631 ? -7.361 -23.859 4.319 1.00 88.81 631 GLN A C 1
ATOM 4966 O O . GLN A 1 631 ? -8.548 -23.823 3.996 1.00 88.81 631 GLN A O 1
ATOM 4971 N N . LYS A 1 632 ? -6.878 -23.103 5.314 1.00 85.12 632 LYS A N 1
ATOM 4972 C CA . LYS A 1 632 ? -7.721 -22.196 6.118 1.00 85.12 632 LYS A CA 1
ATOM 4973 C C . LYS A 1 632 ? -8.365 -21.084 5.292 1.00 85.12 632 LYS A C 1
ATOM 4975 O O . LYS A 1 632 ? -9.498 -20.691 5.575 1.00 85.12 632 LYS A O 1
ATOM 4980 N N . ILE A 1 633 ? -7.670 -20.572 4.274 1.00 80.12 633 ILE A N 1
ATOM 4981 C CA . ILE A 1 633 ? -8.241 -19.611 3.321 1.00 80.12 633 ILE A CA 1
ATOM 4982 C C . ILE A 1 633 ? -9.402 -20.269 2.573 1.00 80.12 633 ILE A C 1
ATOM 4984 O O . ILE A 1 633 ? -10.481 -19.686 2.535 1.00 80.12 633 ILE A O 1
ATOM 4988 N N . GLY A 1 634 ? -9.224 -21.490 2.059 1.00 79.38 634 GLY A N 1
ATOM 4989 C CA . GLY A 1 634 ? -10.296 -22.248 1.404 1.00 79.38 634 GLY A CA 1
ATOM 4990 C C . GLY A 1 634 ? -11.520 -22.451 2.304 1.00 79.38 634 GLY A C 1
ATOM 4991 O O . GLY A 1 634 ? -12.646 -22.169 1.897 1.00 79.38 634 GLY A O 1
ATOM 4992 N N . GLU A 1 635 ? -11.308 -22.847 3.560 1.00 87.94 635 GLU A N 1
ATOM 4993 C CA . GLU A 1 635 ? -12.383 -22.992 4.553 1.00 87.94 635 GLU A CA 1
ATOM 4994 C C . GLU A 1 635 ? -13.096 -21.659 4.835 1.00 87.94 635 GLU A C 1
ATOM 4996 O O . GLU A 1 635 ? -14.327 -21.599 4.867 1.00 87.94 635 GLU A O 1
ATOM 5001 N N . THR A 1 636 ? -12.339 -20.569 4.976 1.00 75.94 636 THR A N 1
ATOM 5002 C CA . THR A 1 636 ? -12.892 -19.228 5.225 1.00 75.94 636 THR A CA 1
ATOM 5003 C C . THR A 1 636 ? -13.678 -18.708 4.020 1.00 75.94 636 THR A C 1
ATOM 5005 O O . THR A 1 636 ? -14.720 -18.077 4.202 1.00 75.94 636 THR A O 1
ATOM 5008 N N . VAL A 1 637 ? -13.219 -18.980 2.795 1.00 75.31 637 VAL A N 1
ATOM 5009 C CA . VAL A 1 637 ? -13.923 -18.624 1.552 1.00 75.31 637 VAL A CA 1
ATOM 5010 C C . VAL A 1 637 ? -15.247 -19.376 1.460 1.00 75.31 637 VAL A C 1
ATOM 5012 O O . VAL A 1 637 ? -16.274 -18.749 1.201 1.00 75.31 637 VAL A O 1
ATOM 5015 N N . ASN A 1 638 ? -15.262 -20.676 1.762 1.00 79.69 638 ASN A N 1
ATOM 5016 C CA . ASN A 1 638 ? -16.496 -21.465 1.785 1.00 79.69 638 ASN A CA 1
ATOM 5017 C C . ASN A 1 638 ? -17.488 -20.931 2.828 1.00 79.69 638 ASN A C 1
ATOM 5019 O O . ASN A 1 638 ? -18.662 -20.730 2.516 1.00 79.69 638 ASN A O 1
ATOM 5023 N N . LEU A 1 639 ? -17.015 -20.624 4.041 1.00 85.94 639 LEU A N 1
ATOM 5024 C CA . LEU A 1 639 ? -17.851 -20.042 5.095 1.00 85.94 639 LEU A CA 1
ATOM 5025 C C . LEU A 1 639 ? -18.399 -18.660 4.696 1.00 85.94 639 LEU A C 1
ATOM 5027 O O . LEU A 1 639 ? -19.563 -18.353 4.941 1.00 85.94 639 LEU A O 1
ATOM 5031 N N . SER A 1 640 ? -17.564 -17.834 4.061 1.00 71.75 640 SER A N 1
ATOM 5032 C CA . SER A 1 640 ? -17.941 -16.497 3.590 1.00 71.75 640 SER A CA 1
ATOM 5033 C C . SER A 1 640 ? -18.977 -16.564 2.473 1.00 71.75 640 SER A C 1
ATOM 5035 O O . SER A 1 640 ? -19.915 -15.772 2.470 1.00 71.75 640 SER A O 1
ATOM 5037 N N . THR A 1 641 ? -18.833 -17.530 1.566 1.00 75.12 641 THR A N 1
ATOM 5038 C CA . THR A 1 641 ? -19.782 -17.770 0.472 1.00 75.12 641 THR A CA 1
ATOM 5039 C C . THR A 1 641 ? -21.130 -18.220 1.032 1.00 75.12 641 THR A C 1
ATOM 5041 O O . THR A 1 641 ? -22.143 -17.594 0.744 1.00 75.12 641 THR A O 1
ATOM 5044 N N . ALA A 1 642 ? -21.142 -19.185 1.958 1.00 83.25 642 ALA A N 1
ATOM 5045 C CA . ALA A 1 642 ? -22.373 -19.627 2.615 1.00 83.25 642 ALA A CA 1
ATOM 5046 C C . ALA A 1 642 ? -23.078 -18.496 3.395 1.00 83.25 642 ALA A C 1
ATOM 5048 O O . ALA A 1 642 ? -24.302 -18.373 3.359 1.00 83.25 642 ALA A O 1
ATOM 5049 N N . ALA A 1 643 ? -22.318 -17.638 4.086 1.00 70.19 643 ALA A N 1
ATOM 5050 C CA . ALA A 1 643 ? -22.874 -16.479 4.786 1.00 70.19 643 ALA A CA 1
ATOM 5051 C C . ALA A 1 643 ? -23.419 -15.412 3.819 1.00 70.19 643 ALA A C 1
ATOM 5053 O O . ALA A 1 643 ? -24.419 -14.755 4.123 1.00 70.19 643 ALA A O 1
ATOM 5054 N N . TYR A 1 644 ? -22.773 -15.233 2.665 1.00 73.94 644 TYR A N 1
ATOM 5055 C CA . TYR A 1 644 ? -23.244 -14.340 1.611 1.00 73.94 644 TYR A CA 1
ATOM 5056 C C . TYR A 1 644 ? -24.564 -14.837 1.020 1.00 73.94 644 TYR A C 1
ATOM 5058 O O . TYR A 1 644 ? -25.526 -14.071 0.972 1.00 73.94 644 TYR A O 1
ATOM 5066 N N . ASP A 1 645 ? -24.646 -16.121 0.679 1.00 75.94 645 ASP A N 1
ATOM 5067 C CA . ASP A 1 645 ? -25.857 -16.735 0.132 1.00 75.94 645 ASP A CA 1
ATOM 5068 C C . ASP A 1 645 ? -27.027 -16.625 1.121 1.00 75.94 645 ASP A C 1
ATOM 5070 O O . ASP A 1 645 ? -28.111 -16.164 0.757 1.00 75.94 645 ASP A O 1
ATOM 5074 N N . ALA A 1 646 ? -26.786 -16.913 2.407 1.00 81.38 646 ALA A N 1
ATOM 5075 C CA . ALA A 1 646 ? -27.788 -16.754 3.462 1.00 81.38 646 ALA A CA 1
ATOM 5076 C C . ALA A 1 646 ? -28.274 -15.299 3.607 1.00 81.38 646 ALA A C 1
ATOM 5078 O O . ALA A 1 646 ? -29.462 -15.047 3.831 1.00 81.38 646 ALA A O 1
ATOM 5079 N N . ARG A 1 647 ? -27.375 -14.316 3.459 1.00 76.75 647 ARG A N 1
ATOM 5080 C CA . ARG A 1 647 ? -27.736 -12.891 3.482 1.00 76.75 647 ARG A CA 1
ATOM 5081 C C . ARG A 1 647 ? -28.582 -12.508 2.271 1.00 76.75 647 ARG A C 1
ATOM 5083 O O . ARG A 1 647 ? -29.560 -11.781 2.441 1.00 76.75 647 ARG A O 1
ATOM 5090 N N . VAL A 1 648 ? -28.207 -12.954 1.073 1.00 78.19 648 VAL A N 1
ATOM 5091 C CA . VAL A 1 648 ? -28.953 -12.669 -0.163 1.00 78.19 648 VAL A CA 1
ATOM 5092 C C . VAL A 1 648 ? -30.357 -13.267 -0.077 1.00 78.19 648 VAL A C 1
ATOM 5094 O O . VAL A 1 648 ? -31.335 -12.579 -0.378 1.00 78.19 648 VAL A O 1
ATOM 5097 N N . GLU A 1 649 ? -30.480 -14.492 0.436 1.00 82.94 649 GLU A N 1
ATOM 5098 C CA . GLU A 1 649 ? -31.771 -15.137 0.675 1.00 82.94 649 GLU A CA 1
ATOM 5099 C C . GLU A 1 649 ? -32.620 -14.355 1.694 1.00 82.94 649 GLU A C 1
ATOM 5101 O O . GLU A 1 649 ? -33.799 -14.081 1.451 1.00 82.94 649 GLU A O 1
ATOM 5106 N N . ALA A 1 650 ? -32.030 -13.936 2.819 1.00 74.31 650 ALA A N 1
ATOM 5107 C CA . ALA A 1 650 ? -32.725 -13.137 3.828 1.00 74.31 650 ALA A CA 1
ATOM 5108 C C . ALA A 1 650 ? -33.183 -11.775 3.278 1.00 74.31 650 ALA A C 1
ATOM 5110 O O . ALA A 1 650 ? -34.307 -11.344 3.547 1.00 74.31 650 ALA A O 1
ATOM 5111 N N . GLN A 1 651 ? -32.347 -11.114 2.472 1.00 67.00 651 GLN A N 1
ATOM 5112 C CA . GLN A 1 651 ? -32.666 -9.830 1.851 1.00 67.00 651 GLN A CA 1
ATOM 5113 C C . GLN A 1 651 ? -33.805 -9.968 0.832 1.00 67.00 651 GLN A C 1
ATOM 5115 O O . GLN A 1 651 ? -34.722 -9.148 0.845 1.00 67.00 651 GLN A O 1
ATOM 5120 N N . SER A 1 652 ? -33.799 -11.033 0.025 1.00 79.31 652 SER A N 1
ATOM 5121 C CA . SER A 1 652 ? -34.887 -11.354 -0.907 1.00 79.31 652 SER A CA 1
ATOM 5122 C C . SER A 1 652 ? -36.214 -11.622 -0.177 1.00 79.31 652 SER A C 1
ATOM 5124 O O . SER A 1 652 ? -37.266 -11.106 -0.563 1.00 79.31 652 SER A O 1
ATOM 5126 N N . LYS A 1 653 ? -36.178 -12.355 0.946 1.00 82.38 653 LYS A N 1
ATOM 5127 C CA . LYS A 1 653 ? -37.361 -12.560 1.804 1.00 82.38 653 LYS A CA 1
ATOM 5128 C C . LYS A 1 653 ? -37.873 -11.252 2.404 1.00 82.38 653 LYS A C 1
ATOM 5130 O O . LYS A 1 653 ? -39.082 -11.030 2.433 1.00 82.38 653 LYS A O 1
ATOM 5135 N N . MET A 1 654 ? -36.980 -10.368 2.849 1.00 68.12 654 MET A N 1
ATOM 5136 C CA . MET A 1 654 ? -37.364 -9.052 3.369 1.00 68.12 654 MET A CA 1
ATOM 5137 C C . MET A 1 654 ? -38.007 -8.162 2.302 1.00 68.12 654 MET A C 1
ATOM 5139 O O . MET A 1 654 ? -39.003 -7.502 2.600 1.00 68.12 654 MET A O 1
ATOM 5143 N N . THR A 1 655 ? -37.491 -8.147 1.069 1.00 78.94 655 THR A N 1
ATOM 5144 C CA . THR A 1 655 ? -38.103 -7.374 -0.025 1.00 78.94 655 THR A CA 1
ATOM 5145 C C . THR A 1 655 ? -39.482 -7.913 -0.383 1.00 78.94 655 THR A C 1
ATOM 5147 O O . THR A 1 655 ? -40.422 -7.127 -0.462 1.00 78.94 655 THR A O 1
ATOM 5150 N N . MET A 1 656 ? -39.645 -9.238 -0.464 1.00 81.31 656 MET A N 1
ATOM 5151 C CA . MET A 1 656 ? -40.958 -9.856 -0.687 1.00 81.31 656 MET A CA 1
ATOM 5152 C C . MET A 1 656 ? -41.958 -9.522 0.430 1.00 81.31 656 MET A C 1
ATOM 5154 O O . MET A 1 656 ? -43.099 -9.162 0.146 1.00 81.31 656 MET A O 1
ATOM 5158 N N . MET A 1 657 ? -41.544 -9.582 1.702 1.00 74.56 657 ME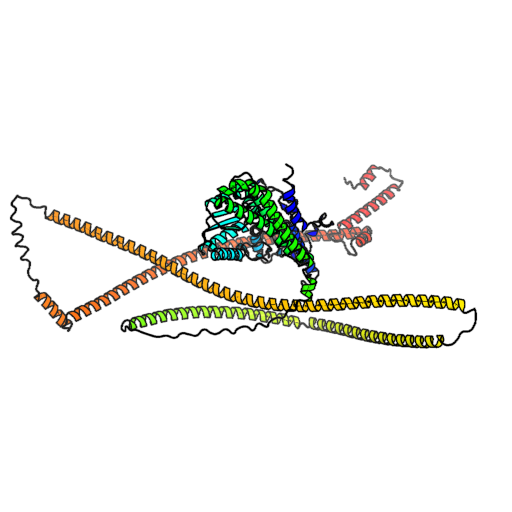T A N 1
ATOM 5159 C CA . MET A 1 657 ? -42.410 -9.196 2.826 1.00 74.56 657 MET A CA 1
ATOM 5160 C C . MET A 1 657 ? -42.781 -7.709 2.793 1.00 74.56 657 MET A C 1
ATOM 5162 O O . MET A 1 657 ? -43.918 -7.359 3.102 1.00 74.56 657 MET A O 1
ATOM 5166 N N . ARG A 1 658 ? -41.853 -6.831 2.395 1.00 80.56 658 ARG A N 1
ATOM 5167 C CA . ARG A 1 658 ? -42.110 -5.390 2.269 1.00 80.56 658 ARG A CA 1
ATOM 5168 C C . ARG A 1 658 ? -43.101 -5.088 1.153 1.00 80.56 658 ARG A C 1
ATOM 5170 O O . ARG A 1 658 ? -44.028 -4.314 1.366 1.00 80.56 658 ARG A O 1
ATOM 5177 N N . GLU A 1 659 ? -42.921 -5.698 -0.014 1.00 85.38 659 GLU A N 1
ATOM 5178 C CA . GLU A 1 659 ? -43.850 -5.555 -1.138 1.00 85.38 659 GLU A CA 1
ATOM 5179 C C . GLU A 1 659 ? -45.240 -6.074 -0.778 1.00 85.38 659 GLU A C 1
ATOM 5181 O O . GLU A 1 659 ? -46.231 -5.407 -1.073 1.00 85.38 659 GLU A O 1
ATOM 5186 N N . LYS A 1 660 ? -45.314 -7.215 -0.082 1.00 86.94 660 LYS A N 1
ATOM 5187 C CA . LYS A 1 660 ? -46.577 -7.735 0.444 1.00 86.94 660 LYS A CA 1
ATOM 5188 C C . LYS A 1 660 ? -47.232 -6.743 1.407 1.00 86.94 660 LYS A C 1
ATOM 5190 O O . LYS A 1 660 ? -48.377 -6.383 1.190 1.00 86.94 660 LYS A O 1
ATOM 5195 N N . ALA A 1 661 ? -46.500 -6.219 2.390 1.00 81.38 661 ALA A N 1
ATOM 5196 C CA . ALA A 1 661 ? -47.047 -5.250 3.342 1.00 81.38 661 ALA A CA 1
ATOM 5197 C C . ALA A 1 661 ? -47.562 -3.965 2.664 1.00 81.38 661 ALA A C 1
ATOM 5199 O O . ALA A 1 661 ? -48.579 -3.411 3.077 1.00 81.38 661 ALA A O 1
ATOM 5200 N N . VAL A 1 662 ? -46.888 -3.493 1.607 1.00 89.69 662 VAL A N 1
ATOM 5201 C CA . VAL A 1 662 ? -47.349 -2.340 0.815 1.00 89.69 662 VAL A CA 1
ATOM 5202 C C . VAL A 1 662 ? -48.637 -2.670 0.058 1.00 89.69 662 VAL A C 1
ATOM 5204 O O . VAL A 1 662 ? -49.550 -1.843 0.042 1.00 89.69 662 VAL A O 1
ATOM 5207 N N . LYS A 1 663 ? -48.733 -3.863 -0.541 1.00 90.62 663 LYS A N 1
ATOM 5208 C CA . LYS A 1 663 ? -49.951 -4.323 -1.224 1.00 90.62 663 LYS A CA 1
ATOM 5209 C C . LYS A 1 663 ? -51.116 -4.485 -0.250 1.00 90.62 663 LYS A C 1
ATOM 5211 O O . LYS A 1 663 ? -52.182 -3.945 -0.523 1.00 90.62 663 LYS A O 1
ATOM 5216 N N . ASP A 1 664 ? -50.888 -5.120 0.897 1.00 88.12 664 ASP A N 1
ATOM 5217 C CA . ASP A 1 664 ? -51.899 -5.321 1.940 1.00 88.12 664 ASP A CA 1
ATOM 5218 C C . ASP A 1 664 ? -52.417 -3.966 2.463 1.00 88.12 664 ASP A C 1
ATOM 5220 O O . ASP A 1 664 ? -53.622 -3.764 2.603 1.00 88.12 664 ASP A O 1
ATOM 5224 N N . LEU A 1 665 ? -51.528 -2.982 2.668 1.00 85.31 665 LEU A N 1
ATOM 5225 C CA . LEU A 1 665 ? -51.920 -1.625 3.066 1.00 85.31 665 LEU A CA 1
ATOM 5226 C C . LEU A 1 665 ? -52.717 -0.899 1.969 1.00 85.31 665 LEU A C 1
ATOM 5228 O O . LEU A 1 665 ? -53.663 -0.166 2.264 1.00 85.31 665 LEU A O 1
ATOM 5232 N N . ALA A 1 666 ? -52.333 -1.064 0.703 1.00 89.75 666 ALA A N 1
ATOM 5233 C CA . ALA A 1 666 ? -53.056 -0.476 -0.420 1.00 89.75 666 ALA A CA 1
ATOM 5234 C C . ALA A 1 666 ? -54.461 -1.081 -0.560 1.00 89.75 666 ALA A C 1
ATOM 5236 O O . ALA A 1 666 ? -55.421 -0.332 -0.746 1.00 89.75 666 ALA A O 1
ATOM 5237 N N . GLN A 1 667 ? -54.581 -2.402 -0.408 1.00 88.44 667 GLN A N 1
ATOM 5238 C CA . GLN A 1 667 ? -55.856 -3.112 -0.406 1.00 88.44 667 GLN A CA 1
ATOM 5239 C C . GLN A 1 667 ? -56.741 -2.657 0.757 1.00 88.44 667 GLN A C 1
ATOM 5241 O O . GLN A 1 667 ? -57.873 -2.244 0.520 1.00 88.44 667 GLN A O 1
ATOM 5246 N N . TYR A 1 668 ? -56.206 -2.614 1.981 1.00 88.88 668 TYR A N 1
ATOM 5247 C CA . TYR A 1 668 ? -56.927 -2.115 3.155 1.00 88.88 668 TYR A CA 1
ATOM 5248 C C . TYR A 1 668 ? -57.489 -0.700 2.931 1.00 88.88 668 TYR A C 1
ATOM 5250 O O . TYR A 1 668 ? -58.650 -0.421 3.225 1.00 88.88 668 TYR A O 1
ATOM 5258 N N . ASN A 1 669 ? -56.691 0.201 2.348 1.00 86.06 669 ASN A N 1
ATOM 5259 C CA . ASN A 1 669 ? -57.148 1.555 2.028 1.00 86.06 669 ASN A CA 1
ATOM 5260 C C . ASN A 1 669 ? -58.230 1.586 0.935 1.00 86.06 669 ASN A C 1
ATOM 5262 O O . ASN A 1 669 ? -59.071 2.486 0.940 1.00 86.06 669 ASN A O 1
ATOM 5266 N N . ALA A 1 670 ? -58.200 0.655 -0.022 1.00 89.25 670 ALA A N 1
ATOM 5267 C CA . ALA A 1 670 ? -59.220 0.550 -1.061 1.00 89.25 670 ALA A CA 1
ATOM 5268 C C . ALA A 1 670 ? -60.548 0.031 -0.491 1.00 89.25 670 ALA A C 1
ATOM 5270 O O . ALA A 1 670 ? -61.588 0.636 -0.748 1.00 89.25 670 ALA A O 1
ATOM 5271 N N . GLU A 1 671 ? -60.500 -1.015 0.337 1.00 90.38 671 GLU A N 1
ATOM 5272 C CA . GLU A 1 671 ? -61.667 -1.561 1.042 1.00 90.38 671 GLU A CA 1
ATOM 5273 C C . GLU A 1 671 ? -62.307 -0.510 1.955 1.00 90.38 671 GLU A C 1
ATOM 5275 O O . GLU A 1 671 ? -63.522 -0.321 1.926 1.00 90.38 671 GLU A O 1
ATOM 5280 N N . MET A 1 672 ? -61.491 0.252 2.693 1.00 87.50 672 MET A N 1
ATOM 5281 C CA . MET A 1 672 ? -61.978 1.338 3.547 1.00 87.50 672 MET A CA 1
ATOM 5282 C C . MET A 1 672 ? -62.716 2.419 2.743 1.00 87.50 672 MET A C 1
ATOM 5284 O O . MET A 1 672 ? -63.797 2.853 3.134 1.00 87.50 672 MET A O 1
ATOM 5288 N N . LYS A 1 673 ? -62.172 2.820 1.586 1.00 89.00 673 LYS A N 1
ATOM 5289 C CA . LYS A 1 673 ? -62.824 3.795 0.695 1.00 89.00 673 LYS A CA 1
ATOM 5290 C C . LYS A 1 673 ? -64.133 3.276 0.115 1.00 89.00 673 LYS A C 1
ATOM 5292 O O . LYS A 1 673 ? -65.055 4.062 -0.089 1.00 89.00 673 LYS A O 1
ATOM 5297 N N . GLU A 1 674 ? -64.216 1.985 -0.187 1.00 88.19 674 GLU A N 1
ATOM 5298 C CA . GLU A 1 674 ? -65.454 1.396 -0.690 1.00 88.19 674 GLU A CA 1
ATOM 5299 C C . GLU A 1 674 ? -66.517 1.325 0.411 1.00 88.19 674 GLU A C 1
ATOM 5301 O O . GLU A 1 674 ? -67.657 1.717 0.169 1.00 88.19 674 GLU A O 1
ATOM 5306 N N . LEU A 1 675 ? -66.139 0.968 1.646 1.00 87.00 675 LEU A N 1
ATOM 5307 C CA . LEU A 1 675 ? -67.041 1.070 2.798 1.00 87.00 675 LEU A CA 1
ATOM 5308 C C . LEU A 1 675 ? -67.565 2.499 2.983 1.00 87.00 675 LEU A C 1
ATOM 5310 O O . LEU A 1 675 ? -68.766 2.694 3.157 1.00 87.00 675 LEU A O 1
ATOM 5314 N N . GLU A 1 676 ? -66.691 3.504 2.904 1.00 82.06 676 GLU A N 1
ATOM 5315 C CA . GLU A 1 676 ? -67.098 4.912 2.990 1.00 82.06 676 GLU A CA 1
ATOM 5316 C C . GLU A 1 676 ? -68.102 5.291 1.890 1.00 82.06 676 GLU A C 1
ATOM 5318 O O . GLU A 1 676 ? -69.072 6.003 2.163 1.00 82.06 676 GLU A O 1
ATOM 5323 N N . ARG A 1 677 ? -67.924 4.791 0.658 1.00 88.06 677 ARG A N 1
ATOM 5324 C CA . ARG A 1 677 ? -68.877 5.014 -0.444 1.00 88.06 677 ARG A CA 1
ATOM 5325 C C . ARG A 1 677 ? -70.214 4.328 -0.211 1.00 88.06 677 ARG A C 1
ATOM 5327 O O . ARG A 1 677 ? -71.242 4.951 -0.467 1.00 88.06 677 ARG A O 1
ATOM 5334 N N . VAL A 1 678 ? -70.214 3.086 0.271 1.00 85.31 678 VAL A N 1
ATOM 5335 C CA . VAL A 1 678 ? -71.446 2.347 0.586 1.00 85.31 678 VAL A CA 1
ATOM 5336 C C . VAL A 1 678 ? -72.221 3.066 1.688 1.00 85.31 678 VAL A C 1
ATOM 5338 O O . VAL A 1 678 ? -73.413 3.323 1.524 1.00 85.31 678 VAL A O 1
ATOM 5341 N N . ILE A 1 679 ? -71.540 3.496 2.755 1.00 84.25 679 ILE A N 1
ATOM 5342 C CA . ILE A 1 679 ? -72.149 4.278 3.842 1.00 84.25 679 ILE A CA 1
ATOM 5343 C C . ILE A 1 679 ? -72.707 5.606 3.309 1.00 84.25 679 ILE A C 1
ATOM 5345 O O . ILE A 1 679 ? -73.823 5.998 3.655 1.00 84.25 679 ILE A O 1
ATOM 5349 N N . ALA A 1 680 ? -71.965 6.303 2.442 1.00 85.31 680 ALA A N 1
ATOM 5350 C CA . ALA A 1 680 ? -72.437 7.539 1.824 1.00 85.31 680 ALA A CA 1
ATOM 5351 C C . ALA A 1 680 ? -73.675 7.304 0.943 1.00 85.31 680 ALA A C 1
ATOM 5353 O O . ALA A 1 680 ? -74.634 8.074 1.019 1.00 85.31 680 ALA A O 1
ATOM 5354 N N . HIS A 1 681 ? -73.692 6.226 0.152 1.00 83.62 681 HIS A N 1
ATOM 5355 C CA . HIS A 1 681 ? -74.851 5.848 -0.649 1.00 83.62 681 HIS A CA 1
ATOM 5356 C C . HIS A 1 681 ? -76.056 5.526 0.243 1.00 83.62 681 HIS A C 1
ATOM 5358 O O . HIS A 1 681 ? -77.153 6.009 -0.046 1.00 83.62 681 HIS A O 1
ATOM 5364 N N . GLU A 1 682 ? -75.894 4.756 1.320 1.00 78.19 682 GLU A N 1
ATOM 5365 C CA . GLU A 1 682 ? -76.989 4.475 2.255 1.00 78.19 682 GLU A CA 1
ATOM 5366 C C . GLU A 1 682 ? -77.537 5.755 2.892 1.00 78.19 682 GLU A C 1
ATOM 5368 O O . GLU A 1 682 ? -78.754 5.929 2.958 1.00 78.19 682 GLU A O 1
ATOM 5373 N N . CYS A 1 683 ? -76.668 6.681 3.305 1.00 77.44 683 CYS A N 1
ATOM 5374 C CA . CYS A 1 683 ? -77.081 7.979 3.840 1.00 77.44 683 CYS A CA 1
ATOM 5375 C C . CYS A 1 683 ? -77.902 8.781 2.821 1.00 77.44 683 CYS A C 1
ATOM 5377 O O . CYS A 1 683 ? -78.991 9.248 3.157 1.00 77.44 683 CYS A O 1
ATOM 5379 N N . ILE A 1 684 ? -77.429 8.881 1.574 1.00 78.94 684 ILE A N 1
ATOM 5380 C CA . ILE A 1 684 ? -78.127 9.593 0.491 1.00 78.94 684 ILE A CA 1
ATOM 5381 C C . ILE A 1 684 ? -79.454 8.908 0.151 1.00 78.94 684 ILE A C 1
ATOM 5383 O O . ILE A 1 684 ? -80.466 9.576 -0.045 1.00 78.94 684 ILE A O 1
ATOM 5387 N N . LEU A 1 685 ? -79.483 7.575 0.101 1.00 75.12 685 LEU A N 1
ATOM 5388 C CA . LEU A 1 685 ? -80.700 6.814 -0.168 1.00 75.12 685 LEU A CA 1
ATOM 5389 C C . LEU A 1 685 ? -81.720 7.001 0.957 1.00 75.12 685 LEU A C 1
ATOM 5391 O O . LEU A 1 685 ? -82.906 7.180 0.691 1.00 75.12 685 LEU A O 1
ATOM 5395 N N . LYS A 1 686 ? -81.271 7.004 2.213 1.00 71.94 686 LYS A N 1
ATOM 5396 C CA . LYS A 1 686 ? -82.117 7.254 3.382 1.00 71.94 686 LYS A CA 1
ATOM 5397 C C . LYS A 1 686 ? -82.660 8.681 3.388 1.00 71.94 686 LYS A C 1
ATOM 5399 O O . LYS A 1 686 ? -83.830 8.878 3.710 1.00 71.94 686 LYS A O 1
ATOM 5404 N N . GLU A 1 687 ? -81.851 9.657 2.983 1.00 72.88 687 GLU A N 1
ATOM 5405 C CA . GLU A 1 687 ? -82.277 11.044 2.791 1.00 72.88 687 GLU A CA 1
ATOM 5406 C C . GLU A 1 687 ? -83.301 11.156 1.654 1.00 72.88 687 GLU A C 1
ATOM 5408 O O . GLU A 1 687 ? -84.377 11.704 1.862 1.00 72.88 687 GLU A O 1
ATOM 5413 N N . PHE A 1 688 ? -83.054 10.522 0.506 1.00 72.31 688 PHE A N 1
ATOM 5414 C CA . PHE A 1 688 ? -83.998 10.461 -0.611 1.00 72.31 688 PHE A CA 1
ATOM 5415 C C . PHE A 1 688 ? -85.327 9.792 -0.228 1.00 72.31 688 PHE A C 1
ATOM 5417 O O . PHE A 1 688 ? -86.395 10.317 -0.542 1.00 72.31 688 PHE A O 1
ATOM 5424 N N . MET A 1 689 ? -85.285 8.661 0.483 1.00 61.53 689 MET A N 1
ATOM 5425 C CA . MET A 1 689 ? -86.476 7.977 1.001 1.00 61.53 689 MET A CA 1
ATOM 5426 C C . MET A 1 689 ? -87.220 8.847 2.019 1.00 61.53 689 MET A C 1
ATOM 5428 O O . MET A 1 689 ? -88.448 8.886 2.000 1.00 61.53 689 MET A O 1
ATOM 5432 N N . SER A 1 690 ? -86.496 9.592 2.861 1.00 62.59 690 SER A N 1
ATOM 5433 C CA . SER A 1 690 ? -87.069 10.584 3.778 1.00 62.59 690 SER A CA 1
ATOM 5434 C C . SER A 1 690 ? -87.763 11.720 3.016 1.00 62.59 690 SER A C 1
ATOM 5436 O O . SER A 1 690 ? -88.916 12.039 3.304 1.00 62.59 690 SER A O 1
ATOM 5438 N N . THR A 1 691 ? -87.136 12.268 1.971 1.00 62.94 691 THR A N 1
ATOM 5439 C CA . THR A 1 691 ? -87.720 13.307 1.107 1.00 62.94 691 THR A CA 1
ATOM 5440 C C . THR A 1 691 ? -88.943 12.795 0.344 1.00 62.94 691 THR A C 1
ATOM 5442 O O . THR A 1 691 ? -89.957 13.486 0.284 1.00 62.94 691 THR A O 1
ATOM 5445 N N . LYS A 1 692 ? -88.905 11.565 -0.183 1.00 56.53 692 LYS A N 1
ATOM 5446 C CA . LYS A 1 692 ? -90.045 10.941 -0.879 1.00 56.53 692 LYS A CA 1
ATOM 5447 C C . LYS A 1 692 ? -91.192 10.568 0.060 1.00 56.53 692 LYS A C 1
ATOM 5449 O O . LYS A 1 692 ? -92.352 10.686 -0.333 1.00 56.53 692 LYS A O 1
ATOM 5454 N N . CYS A 1 693 ? -90.897 10.171 1.298 1.00 47.34 693 CYS A N 1
ATOM 5455 C CA . CYS A 1 693 ? -91.905 10.057 2.354 1.00 47.34 693 CYS A CA 1
ATOM 5456 C C . CYS A 1 693 ? -92.511 11.425 2.691 1.00 47.34 693 CYS A C 1
ATOM 5458 O O . CYS A 1 693 ? -93.728 11.519 2.819 1.00 47.34 693 CYS A O 1
ATOM 5460 N N . SER A 1 694 ? -91.690 12.478 2.749 1.00 49.09 694 SER A N 1
ATOM 5461 C CA . SER A 1 694 ? -92.131 13.851 3.023 1.00 49.09 694 SER A CA 1
ATOM 5462 C C . SER A 1 694 ? -93.057 14.407 1.926 1.00 49.09 694 SER A C 1
ATOM 5464 O O . SER A 1 694 ? -94.089 15.003 2.235 1.00 49.09 694 SER A O 1
ATOM 5466 N N . GLU A 1 695 ? -92.774 14.124 0.646 1.00 46.00 695 GLU A N 1
ATOM 5467 C CA . GLU A 1 695 ? -93.636 14.501 -0.493 1.00 46.00 695 GLU A CA 1
ATOM 5468 C C . GLU A 1 695 ? -94.977 13.741 -0.518 1.00 46.00 695 GLU A C 1
ATOM 5470 O O . GLU A 1 695 ? -95.980 14.290 -0.970 1.00 46.00 695 GLU A O 1
ATOM 5475 N N . ARG A 1 696 ? -95.038 12.506 0.006 1.00 44.72 696 ARG A N 1
ATOM 5476 C CA . ARG A 1 696 ? -96.302 11.758 0.172 1.00 44.72 696 ARG A CA 1
ATOM 5477 C C . ARG A 1 696 ? -97.133 12.222 1.371 1.00 44.72 696 ARG A C 1
ATOM 5479 O O . ARG A 1 696 ? -98.339 12.006 1.373 1.00 44.72 696 ARG A O 1
ATOM 5486 N N . SER A 1 697 ? -96.515 12.870 2.357 1.00 44.34 697 SER A N 1
ATOM 5487 C CA . SER A 1 697 ? -97.194 13.497 3.501 1.00 44.34 697 SER A CA 1
ATOM 5488 C C . SER A 1 697 ? -97.556 14.975 3.280 1.00 44.34 697 SER A C 1
ATOM 5490 O O . SER A 1 697 ? -98.038 15.625 4.201 1.00 44.34 697 SER A O 1
ATOM 5492 N N . GLY A 1 698 ? -97.334 15.513 2.074 1.00 41.09 698 GLY A N 1
ATOM 5493 C CA . GLY A 1 698 ? -97.567 16.917 1.711 1.00 41.09 698 GLY A CA 1
ATOM 5494 C C . GLY A 1 698 ? -98.942 17.235 1.104 1.00 41.09 698 GLY A C 1
ATOM 5495 O O . GLY A 1 698 ? -99.067 18.244 0.415 1.00 41.09 698 GLY A O 1
ATOM 5496 N N . GLN A 1 699 ? -99.953 16.388 1.319 1.00 35.22 699 GLN A N 1
ATOM 5497 C CA . GLN A 1 699 ? -101.357 16.649 0.967 1.00 35.22 699 GLN A CA 1
ATOM 5498 C C . GLN A 1 699 ? -102.285 16.094 2.059 1.00 35.22 699 GLN A C 1
ATOM 5500 O O . GLN A 1 699 ? -102.826 15.005 1.920 1.00 35.22 699 GLN A O 1
ATOM 5505 N N . ASP A 1 700 ? -102.374 16.787 3.192 1.00 32.03 700 ASP A N 1
ATOM 5506 C CA . ASP A 1 700 ? -103.628 17.397 3.667 1.00 32.03 700 ASP A CA 1
ATOM 5507 C C . ASP A 1 700 ? -103.412 18.041 5.046 1.00 32.03 700 ASP A C 1
ATOM 5509 O O . ASP A 1 700 ? -102.871 17.438 5.974 1.00 32.03 700 ASP A O 1
ATOM 5513 N N . GLU A 1 701 ? -103.822 19.303 5.156 1.00 32.94 701 GLU A N 1
ATOM 5514 C CA . GLU A 1 701 ? -103.809 20.101 6.381 1.00 32.94 701 GLU A CA 1
ATOM 5515 C C . GLU A 1 701 ? -104.997 19.761 7.301 1.00 32.94 701 GLU A C 1
ATOM 5517 O O . GLU A 1 701 ? -106.093 19.482 6.821 1.00 32.94 701 GLU A O 1
ATOM 5522 N N . GLY A 1 702 ? -104.832 19.928 8.625 1.00 31.78 702 GLY A N 1
ATOM 5523 C CA . GLY A 1 702 ? -105.964 20.297 9.491 1.00 31.78 702 GLY A CA 1
ATOM 5524 C C . GLY A 1 702 ? -106.006 19.749 10.926 1.00 31.78 702 GLY A C 1
ATOM 5525 O O . GLY A 1 702 ? -106.341 18.594 11.149 1.00 31.78 702 GLY A O 1
ATOM 5526 N N . HIS A 1 703 ? -105.834 20.673 11.881 1.00 35.28 703 HIS A N 1
ATOM 5527 C CA . HIS A 1 703 ? -106.477 20.772 13.208 1.00 35.28 703 HIS A CA 1
ATOM 5528 C C . HIS A 1 703 ? -106.083 19.880 14.417 1.00 35.28 703 HIS A C 1
ATOM 5530 O O . HIS A 1 703 ? -106.521 18.752 14.602 1.00 35.28 703 HIS A O 1
ATOM 5536 N N . GLU A 1 704 ? -105.339 20.536 15.320 1.00 33.28 704 GLU A N 1
ATOM 5537 C CA . GLU A 1 704 ? -105.647 20.840 16.736 1.00 33.28 704 GLU A CA 1
ATOM 5538 C C . GLU A 1 704 ? -106.036 19.747 17.764 1.00 33.28 704 GLU A C 1
ATOM 5540 O O . GLU A 1 704 ? -107.181 19.338 17.912 1.00 33.28 704 GLU A O 1
ATOM 5545 N N . LEU A 1 705 ? -105.048 19.497 18.638 1.00 35.75 705 LEU A N 1
ATOM 5546 C CA . LEU A 1 705 ? -105.103 19.548 20.112 1.00 35.75 705 LEU A CA 1
ATOM 5547 C C . LEU A 1 705 ? -106.057 18.608 20.874 1.00 35.75 705 LEU A C 1
ATOM 5549 O O . LEU A 1 705 ? -107.161 18.956 21.279 1.00 35.75 705 LEU A O 1
ATOM 5553 N N . GLY A 1 706 ? -105.486 17.482 21.303 1.00 34.38 706 GLY A N 1
ATOM 5554 C CA . GLY A 1 706 ? -105.968 16.731 22.458 1.00 34.38 706 GLY A CA 1
ATOM 5555 C C . GLY A 1 706 ? -105.133 15.482 22.688 1.00 34.38 706 GLY A C 1
ATOM 5556 O O . GLY A 1 706 ? -105.308 14.480 22.005 1.00 34.38 706 GLY A O 1
ATOM 5557 N N . HIS A 1 707 ? -104.206 15.532 23.646 1.00 44.97 707 HIS A N 1
ATOM 5558 C CA . HIS A 1 707 ? -103.348 14.419 24.069 1.00 44.97 707 HIS A CA 1
ATOM 5559 C C . HIS A 1 707 ? -104.174 13.237 24.627 1.00 44.97 707 HIS A C 1
ATOM 5561 O O . HIS A 1 707 ? -104.236 13.025 25.836 1.00 44.97 707 HIS A O 1
ATOM 5567 N N . ARG A 1 708 ? -104.837 12.468 23.754 1.00 38.91 708 ARG A N 1
ATOM 5568 C CA . ARG A 1 708 ? -105.429 11.149 24.048 1.00 38.91 708 ARG A CA 1
ATOM 5569 C C . ARG A 1 708 ? -105.930 10.379 22.818 1.00 38.91 708 ARG A C 1
ATOM 5571 O O . ARG A 1 708 ? -106.797 9.536 22.958 1.00 38.91 708 ARG A O 1
ATOM 5578 N N . GLN A 1 709 ? -105.330 10.580 21.645 1.00 37.06 709 GLN A N 1
ATOM 5579 C CA . GLN A 1 709 ? -105.528 9.691 20.480 1.00 37.06 709 GLN A CA 1
ATOM 5580 C C . GLN A 1 709 ? -104.248 8.971 20.035 1.00 37.06 709 GLN A C 1
ATOM 5582 O O . GLN A 1 709 ? -104.210 8.271 19.032 1.00 37.06 709 GLN A O 1
ATOM 5587 N N . LEU A 1 710 ? -103.211 9.057 20.873 1.00 39.53 710 LEU A N 1
ATOM 5588 C CA . LEU A 1 710 ? -101.995 8.242 20.806 1.00 39.53 710 LEU A CA 1
ATOM 5589 C C . LEU A 1 710 ? -102.122 6.910 21.571 1.00 39.53 710 LEU A C 1
ATOM 5591 O O . LEU A 1 710 ? -101.148 6.164 21.668 1.00 39.53 710 LEU A O 1
ATOM 5595 N N . SER A 1 711 ? -103.308 6.620 22.122 1.00 38.12 711 SER A N 1
ATOM 5596 C CA . SER A 1 711 ? -103.584 5.398 22.885 1.00 38.12 711 SER A CA 1
ATOM 5597 C C . SER A 1 711 ? -104.547 4.424 22.199 1.00 38.12 711 SER A C 1
ATOM 5599 O O . SER A 1 711 ? -104.628 3.303 22.671 1.00 38.12 711 SER A O 1
ATOM 5601 N N . GLU A 1 712 ? -105.197 4.785 21.082 1.00 37.06 712 GLU A N 1
ATOM 5602 C CA . GLU A 1 712 ? -106.035 3.844 20.302 1.00 37.06 712 GLU A CA 1
ATOM 5603 C C . GLU A 1 712 ? -105.406 3.433 18.957 1.00 37.06 712 GLU A C 1
ATOM 5605 O O . GLU A 1 712 ? -105.590 2.302 18.522 1.00 37.06 712 GLU A O 1
ATOM 5610 N N . LEU A 1 713 ? -104.478 4.214 18.383 1.00 37.44 713 LEU A N 1
ATOM 5611 C CA . LEU A 1 713 ? -103.540 3.689 17.365 1.00 37.44 713 LEU A CA 1
ATOM 5612 C C . LEU A 1 713 ? -102.409 2.830 17.973 1.00 37.44 713 LEU A C 1
ATOM 5614 O O . LEU A 1 713 ? -101.556 2.312 17.254 1.00 37.44 713 LEU A O 1
ATOM 5618 N N . LYS A 1 714 ? -102.426 2.647 19.302 1.00 41.38 714 LYS A N 1
ATOM 5619 C CA . LYS A 1 714 ? -101.647 1.634 20.030 1.00 41.38 714 LYS A CA 1
ATOM 5620 C C . LYS A 1 714 ? -102.399 0.313 20.234 1.00 41.38 714 LYS A C 1
ATOM 5622 O O . LYS A 1 714 ? -101.751 -0.664 20.601 1.00 41.38 714 LYS A O 1
ATOM 5627 N N . GLU A 1 715 ? -103.694 0.254 19.916 1.00 40.44 715 GLU A N 1
ATOM 5628 C CA . GLU A 1 715 ? -104.476 -0.991 19.904 1.00 40.44 715 GLU A CA 1
ATOM 5629 C C . GLU A 1 715 ? -104.547 -1.608 18.488 1.00 40.44 715 GLU A C 1
ATOM 5631 O O . GLU A 1 715 ? -104.667 -2.818 18.353 1.00 40.44 715 GLU A O 1
ATOM 5636 N N . GLN A 1 716 ? -104.363 -0.821 17.416 1.00 37.84 716 GLN A N 1
ATOM 5637 C CA . GLN A 1 716 ? -104.510 -1.291 16.021 1.00 37.84 716 GLN A CA 1
ATOM 5638 C C . GLN A 1 716 ? -103.208 -1.475 15.226 1.00 37.84 716 GLN A C 1
ATOM 5640 O O . GLN A 1 716 ? -103.226 -1.670 14.016 1.00 37.84 716 GLN A O 1
ATOM 5645 N N . ARG A 1 717 ? -102.059 -1.476 15.908 1.00 36.56 717 ARG A N 1
ATOM 5646 C CA . ARG A 1 717 ? -100.839 -2.137 15.402 1.00 36.56 717 ARG A CA 1
ATOM 5647 C C . ARG A 1 717 ? -100.256 -3.134 16.410 1.00 36.56 717 ARG A C 1
ATOM 5649 O O . ARG A 1 717 ? -99.098 -3.521 16.318 1.00 36.56 717 ARG A O 1
ATOM 5656 N N . ARG A 1 718 ? -101.080 -3.522 17.392 1.00 38.34 718 ARG A N 1
ATOM 5657 C CA . ARG A 1 718 ? -100.870 -4.643 18.320 1.00 38.34 718 ARG A CA 1
ATOM 5658 C C . ARG A 1 718 ? -101.779 -5.843 18.017 1.00 38.34 718 ARG A C 1
ATOM 5660 O O . ARG A 1 718 ? -101.776 -6.793 18.781 1.00 38.34 718 ARG A O 1
ATOM 5667 N N . VAL A 1 719 ? -102.508 -5.804 16.897 1.00 43.41 719 VAL A N 1
ATOM 5668 C CA . VAL A 1 719 ? -103.309 -6.918 16.350 1.00 43.41 719 VAL A CA 1
ATOM 5669 C C . VAL A 1 719 ? -103.082 -7.034 14.833 1.00 43.41 719 VAL A C 1
ATOM 5671 O O . VAL A 1 719 ? -103.977 -7.344 14.066 1.00 43.41 719 VAL A O 1
ATOM 5674 N N . ASP A 1 720 ? -101.855 -6.749 14.400 1.00 32.66 720 ASP A N 1
ATOM 5675 C CA . ASP A 1 720 ? -101.249 -7.519 13.303 1.00 32.66 720 ASP A CA 1
ATOM 5676 C C . ASP A 1 720 ? -99.982 -8.199 13.857 1.00 32.66 720 ASP A C 1
ATOM 5678 O O . ASP A 1 720 ? -98.904 -8.240 13.277 1.00 32.66 720 ASP A O 1
ATOM 5682 N N . SER A 1 721 ? -100.102 -8.628 15.117 1.00 47.22 721 SER A N 1
ATOM 5683 C CA . SER A 1 721 ? -99.595 -9.923 15.524 1.00 47.22 721 SER A CA 1
ATOM 5684 C C . SER A 1 721 ? -100.581 -10.946 14.981 1.00 47.22 721 SER A C 1
ATOM 5686 O O . SER A 1 721 ? -101.755 -10.922 15.356 1.00 47.22 721 SER A O 1
ATOM 5688 N N . GLY A 1 722 ? -100.112 -11.840 14.135 1.00 35.19 722 GLY A N 1
ATOM 5689 C CA . GLY A 1 722 ? -100.945 -12.924 13.664 1.00 35.19 722 GLY A CA 1
ATOM 5690 C C . GLY A 1 722 ? -100.161 -13.762 12.696 1.00 35.19 722 GLY A C 1
ATOM 5691 O O . GLY A 1 722 ? -100.325 -13.601 11.501 1.00 35.19 722 GLY A O 1
ATOM 5692 N N . GLU A 1 723 ? -99.277 -14.592 13.249 1.00 42.25 723 GLU A N 1
ATOM 5693 C CA . GLU A 1 723 ? -99.096 -15.949 12.744 1.00 42.25 723 GLU A CA 1
ATOM 5694 C C . GLU A 1 723 ? -99.145 -16.061 11.210 1.00 42.25 723 GLU A C 1
ATOM 5696 O O . GLU A 1 723 ? -100.090 -16.622 10.660 1.00 42.25 723 GLU A O 1
ATOM 5701 N N . GLU A 1 724 ? -98.078 -15.681 10.499 1.00 40.91 724 GLU A N 1
ATOM 5702 C CA . GLU A 1 724 ? -97.716 -16.469 9.310 1.00 40.91 724 GLU A CA 1
ATOM 5703 C C . GLU A 1 724 ? -97.096 -17.781 9.801 1.00 40.91 724 GLU A C 1
ATOM 5705 O O . GLU A 1 724 ? -95.897 -18.028 9.776 1.00 40.91 724 GLU A O 1
ATOM 5710 N N . SER A 1 725 ? -98.025 -18.535 10.390 1.00 51.75 725 SER A N 1
ATOM 5711 C CA . SER A 1 725 ? -98.205 -19.962 10.416 1.00 51.75 725 SER A CA 1
ATOM 5712 C C . SER A 1 725 ? -96.945 -20.765 10.708 1.00 51.75 725 SER A C 1
ATOM 5714 O O . SER A 1 725 ? -96.160 -21.107 9.826 1.00 51.75 725 SER A O 1
ATOM 5716 N N . LEU A 1 726 ? -96.837 -21.178 11.974 1.00 50.81 726 LEU A N 1
ATOM 5717 C CA . LEU A 1 726 ? -96.102 -22.394 12.316 1.00 50.81 726 LEU A CA 1
ATOM 5718 C C . LEU A 1 726 ? -96.523 -23.561 11.397 1.00 50.81 726 LEU A C 1
ATOM 5720 O O . LEU A 1 726 ? -95.664 -24.361 11.058 1.00 50.81 726 LEU A O 1
ATOM 5724 N N . ASP A 1 727 ? -97.764 -23.583 10.878 1.00 48.78 727 ASP A N 1
ATOM 5725 C CA . ASP A 1 727 ? -98.188 -24.567 9.871 1.00 48.78 727 ASP A CA 1
ATOM 5726 C C . ASP A 1 727 ? -97.546 -24.353 8.483 1.00 48.78 727 ASP A C 1
ATOM 5728 O O . ASP A 1 727 ? -97.332 -25.327 7.774 1.00 48.78 727 ASP A O 1
ATOM 5732 N N . ALA A 1 728 ? -97.180 -23.127 8.080 1.00 57.38 728 ALA A N 1
ATOM 5733 C CA . ALA A 1 728 ? -96.446 -22.874 6.830 1.00 57.38 728 ALA A CA 1
ATOM 5734 C C . ALA A 1 728 ? -94.965 -23.262 6.947 1.00 57.38 728 ALA A C 1
ATOM 5736 O O . ALA A 1 728 ? -94.377 -23.758 5.985 1.00 57.38 728 ALA A O 1
ATOM 5737 N N . LEU A 1 729 ? -94.366 -23.074 8.128 1.00 55.47 729 LEU A N 1
ATOM 5738 C CA . LEU A 1 729 ? -93.032 -23.596 8.433 1.00 55.47 729 LEU A CA 1
ATOM 5739 C C . LEU A 1 729 ? -93.044 -25.127 8.522 1.00 55.47 729 LEU A C 1
ATOM 5741 O O . LEU A 1 729 ? -92.151 -25.742 7.947 1.00 55.47 729 LEU A O 1
ATOM 5745 N N . ASP A 1 730 ? -94.071 -25.740 9.120 1.00 58.00 730 ASP A N 1
ATOM 5746 C CA . ASP A 1 730 ? -94.247 -27.200 9.138 1.00 58.00 730 ASP A CA 1
ATOM 5747 C C . ASP A 1 730 ? -94.541 -27.769 7.738 1.00 58.00 730 ASP A C 1
ATOM 5749 O O . ASP A 1 730 ? -94.030 -28.834 7.394 1.00 58.00 730 ASP A O 1
ATOM 5753 N N . GLU A 1 731 ? -95.289 -27.066 6.878 1.00 63.62 731 GLU A N 1
ATOM 5754 C CA . GLU A 1 731 ? -95.556 -27.500 5.496 1.00 63.62 731 GLU A CA 1
ATOM 5755 C C . GLU A 1 731 ? -94.292 -27.426 4.618 1.00 63.62 731 GLU A C 1
ATOM 5757 O O . GLU A 1 731 ? -94.027 -28.323 3.808 1.00 63.62 731 GLU A O 1
ATOM 5762 N N . VAL A 1 732 ? -93.468 -26.387 4.798 1.00 67.38 732 VAL A N 1
ATOM 5763 C CA . VAL A 1 732 ? -92.148 -26.282 4.154 1.00 67.38 732 VAL A CA 1
ATOM 5764 C C . VAL A 1 732 ? -91.198 -27.343 4.707 1.00 67.38 732 VAL A C 1
ATOM 5766 O O . VAL A 1 732 ? -90.479 -27.969 3.926 1.00 67.38 732 VAL A O 1
ATOM 5769 N N . PHE A 1 733 ? -91.233 -27.605 6.014 1.00 64.50 733 PHE A N 1
ATOM 5770 C CA . PHE A 1 733 ? -90.394 -28.614 6.652 1.00 64.50 733 PHE A CA 1
ATOM 5771 C C . PHE A 1 733 ? -90.751 -30.032 6.186 1.00 64.50 733 PHE A C 1
ATOM 5773 O O . PHE A 1 733 ? -89.866 -30.765 5.749 1.00 64.50 733 PHE A O 1
ATOM 5780 N N . GLN A 1 734 ? -92.042 -30.379 6.117 1.00 61.19 734 GLN A N 1
ATOM 5781 C CA . GLN A 1 734 ? -92.507 -31.660 5.569 1.00 61.19 734 GLN A CA 1
ATOM 5782 C C . GLN A 1 734 ? -92.194 -31.820 4.074 1.00 61.19 734 GLN A C 1
ATOM 5784 O O . GLN A 1 734 ? -91.886 -32.925 3.616 1.00 61.19 734 GLN A O 1
ATOM 5789 N N . ARG A 1 735 ? -92.243 -30.741 3.278 1.00 67.81 735 ARG A N 1
ATOM 5790 C CA . ARG A 1 735 ? -91.808 -30.789 1.868 1.00 67.81 735 ARG A CA 1
ATOM 5791 C C . ARG A 1 735 ? -90.316 -31.040 1.726 1.00 67.81 735 ARG A C 1
ATOM 5793 O O . ARG A 1 735 ? -89.908 -31.739 0.804 1.00 67.81 735 ARG A O 1
ATOM 5800 N N . ILE A 1 736 ? -89.512 -30.454 2.603 1.00 64.88 736 ILE A N 1
ATOM 5801 C CA . ILE A 1 736 ? -88.069 -30.664 2.600 1.00 64.88 736 ILE A CA 1
ATOM 5802 C C . ILE A 1 736 ? -87.771 -32.104 3.032 1.00 64.88 736 ILE A C 1
ATOM 5804 O O . ILE A 1 736 ? -87.116 -32.808 2.274 1.00 64.88 736 ILE A O 1
ATOM 5808 N N . GLU A 1 737 ? -88.365 -32.587 4.125 1.00 61.25 737 GLU A N 1
ATOM 5809 C CA . GLU A 1 737 ? -88.216 -33.961 4.634 1.00 61.25 737 GLU A CA 1
ATOM 5810 C C . GLU A 1 737 ? -88.621 -35.025 3.595 1.00 61.25 737 GLU A C 1
ATOM 5812 O O . GLU A 1 737 ? -87.911 -36.009 3.393 1.00 61.25 737 GLU A O 1
ATOM 5817 N N . THR A 1 738 ? -89.704 -34.800 2.839 1.00 64.94 738 THR A N 1
ATOM 5818 C CA . THR A 1 738 ? -90.139 -35.718 1.764 1.00 64.94 738 THR A CA 1
ATOM 5819 C C . THR A 1 738 ? -89.230 -35.720 0.532 1.00 64.94 738 THR A C 1
ATOM 5821 O O . THR A 1 738 ? -89.158 -36.737 -0.162 1.00 64.94 738 THR A O 1
ATOM 5824 N N . VAL A 1 739 ? -88.536 -34.616 0.238 1.00 65.94 739 VAL A N 1
ATOM 5825 C CA . VAL A 1 739 ? -87.603 -34.510 -0.900 1.00 65.94 739 VAL A CA 1
ATOM 5826 C C . VAL A 1 739 ? -86.199 -34.984 -0.524 1.00 65.94 739 VAL A C 1
ATOM 5828 O O . VAL A 1 739 ? -85.515 -35.576 -1.361 1.00 65.94 739 VAL A O 1
ATOM 5831 N N . THR A 1 740 ? -85.762 -34.741 0.711 1.00 64.25 740 THR A N 1
ATOM 5832 C CA . THR A 1 740 ? -84.409 -35.073 1.178 1.00 64.25 740 THR A CA 1
ATOM 5833 C C . THR A 1 740 ? -84.328 -36.432 1.866 1.00 64.25 740 THR A C 1
ATOM 5835 O O . THR A 1 740 ? -83.240 -37.004 1.901 1.00 64.25 740 THR A O 1
ATOM 5838 N N . GLY A 1 741 ? -85.453 -36.979 2.344 1.00 63.44 741 GLY A N 1
ATOM 5839 C CA . GLY A 1 741 ? -85.542 -38.294 2.990 1.00 63.44 741 GLY A CA 1
ATOM 5840 C C . GLY A 1 741 ? -84.798 -38.388 4.326 1.00 63.44 741 GLY A C 1
ATOM 5841 O O . GLY A 1 741 ? -84.348 -39.474 4.681 1.00 63.44 741 GLY A O 1
ATOM 5842 N N . GLU A 1 742 ? -84.606 -37.256 5.008 1.00 60.94 742 GLU A N 1
ATOM 5843 C CA . GLU A 1 742 ? -83.801 -37.118 6.229 1.00 60.94 742 GLU A CA 1
ATOM 5844 C C . GLU A 1 742 ? -84.621 -36.399 7.313 1.00 60.94 742 GLU A C 1
ATOM 5846 O O . GLU A 1 742 ? -84.924 -35.213 7.185 1.00 60.94 742 GLU A O 1
ATOM 5851 N N . ASP A 1 743 ? -84.948 -37.132 8.378 1.00 58.84 743 ASP A N 1
ATOM 5852 C CA . ASP A 1 743 ? -85.957 -36.782 9.394 1.00 58.84 743 ASP A CA 1
ATOM 5853 C C . ASP A 1 743 ? -85.411 -35.865 10.516 1.00 58.84 743 ASP A C 1
ATOM 5855 O O . ASP A 1 743 ? -86.118 -35.493 11.455 1.00 58.84 743 ASP A O 1
ATOM 5859 N N . ASN A 1 744 ? -84.111 -35.538 10.479 1.00 64.06 744 ASN A N 1
ATOM 5860 C CA . ASN A 1 744 ? -83.423 -34.804 11.541 1.00 64.06 744 ASN A CA 1
ATOM 5861 C C . ASN A 1 744 ? -82.980 -33.407 11.075 1.00 64.06 744 ASN A C 1
ATOM 5863 O O . ASN A 1 744 ? -82.072 -33.258 10.254 1.00 64.06 744 ASN A O 1
ATOM 5867 N N . LEU A 1 745 ? -83.602 -32.379 11.661 1.00 61.53 745 LEU A N 1
ATOM 5868 C CA . LEU A 1 745 ? -83.409 -30.961 11.340 1.00 61.53 745 LEU A CA 1
ATOM 5869 C C . LEU A 1 745 ? -81.940 -30.517 11.456 1.00 61.53 745 LEU A C 1
ATOM 5871 O O . LEU A 1 745 ? -81.446 -29.799 10.586 1.00 61.53 745 LEU A O 1
ATOM 5875 N N . ASP A 1 746 ? -81.214 -31.007 12.465 1.00 64.56 746 ASP A N 1
ATOM 5876 C CA . ASP A 1 746 ? -79.799 -30.665 12.662 1.00 64.56 746 ASP A CA 1
ATOM 5877 C C . ASP A 1 746 ? -78.901 -31.274 11.576 1.00 64.56 746 ASP A C 1
ATOM 5879 O O . ASP A 1 746 ? -77.956 -30.633 11.111 1.00 64.56 746 ASP A O 1
ATOM 5883 N N . MET A 1 747 ? -79.210 -32.491 11.118 1.00 66.00 747 MET A N 1
ATOM 5884 C CA . MET A 1 747 ? -78.477 -33.146 10.027 1.00 66.00 747 MET A CA 1
ATOM 5885 C C . MET A 1 747 ? -78.675 -32.410 8.702 1.00 66.00 747 MET A C 1
ATOM 5887 O O . MET A 1 747 ? -77.720 -32.232 7.943 1.00 66.00 747 MET A O 1
ATOM 5891 N N . LEU A 1 748 ? -79.893 -31.935 8.441 1.00 66.06 748 LEU A N 1
ATOM 5892 C CA . LEU A 1 748 ? -80.207 -31.217 7.214 1.00 66.06 748 LEU A CA 1
ATOM 5893 C C . LEU A 1 748 ? -79.520 -29.848 7.154 1.00 66.06 748 LEU A C 1
ATOM 5895 O O . LEU A 1 748 ? -78.913 -29.511 6.138 1.00 66.06 748 LEU A O 1
ATOM 5899 N N . VAL A 1 749 ? -79.566 -29.087 8.252 1.00 67.50 749 VAL A N 1
ATOM 5900 C CA . VAL A 1 749 ? -78.884 -27.789 8.358 1.00 67.50 749 VAL A CA 1
ATOM 5901 C C . VAL A 1 749 ? -77.373 -27.975 8.251 1.00 67.50 749 VAL A C 1
ATOM 5903 O O . VAL A 1 749 ? -76.726 -27.261 7.490 1.00 67.50 749 VAL A O 1
ATOM 5906 N N . THR A 1 750 ? -76.811 -28.988 8.917 1.00 69.25 750 THR A N 1
ATOM 5907 C CA . THR A 1 750 ? -75.373 -29.292 8.823 1.00 69.25 750 THR A CA 1
ATOM 5908 C C . THR A 1 750 ? -74.968 -29.640 7.392 1.00 69.25 750 THR A C 1
ATOM 5910 O O . THR A 1 750 ? -73.939 -29.171 6.906 1.00 69.25 750 THR A O 1
ATOM 5913 N N . ARG A 1 751 ? -75.790 -30.420 6.680 1.00 67.81 751 ARG A N 1
ATOM 5914 C CA . ARG A 1 751 ? -75.516 -30.790 5.289 1.00 67.81 751 ARG A CA 1
ATOM 5915 C C . ARG A 1 751 ? -75.690 -29.621 4.326 1.00 67.81 751 ARG A C 1
ATOM 5917 O O . ARG A 1 751 ? -74.916 -29.510 3.381 1.00 67.81 751 ARG A O 1
ATOM 5924 N N . PHE A 1 752 ? -76.666 -28.747 4.566 1.00 70.19 752 PHE A N 1
ATOM 5925 C CA . PHE A 1 752 ? -76.847 -27.525 3.789 1.00 70.19 752 PHE A CA 1
ATOM 5926 C C . PHE A 1 752 ? -75.654 -26.584 3.961 1.00 70.19 752 PHE A C 1
ATOM 5928 O O . PHE A 1 752 ? -75.086 -26.171 2.957 1.00 70.19 752 PHE A O 1
ATOM 5935 N N . ILE A 1 753 ? -75.212 -26.346 5.200 1.00 70.12 753 ILE A N 1
ATOM 5936 C CA . ILE A 1 753 ? -74.017 -25.541 5.495 1.00 70.12 753 ILE A CA 1
ATOM 5937 C C . ILE A 1 753 ? -72.786 -26.160 4.823 1.00 70.12 753 ILE A C 1
ATOM 5939 O O . ILE A 1 753 ? -72.053 -25.458 4.143 1.00 70.12 753 ILE A O 1
ATOM 5943 N N . GLN A 1 754 ? -72.602 -27.483 4.901 1.00 72.31 754 GLN A N 1
ATOM 5944 C CA . GLN A 1 754 ? -71.494 -28.157 4.208 1.00 72.31 754 GLN A CA 1
ATOM 5945 C C . GLN A 1 754 ? -71.522 -27.966 2.687 1.00 72.31 754 GLN A C 1
ATOM 5947 O O . GLN A 1 754 ? -70.474 -27.782 2.069 1.00 72.31 754 GLN A O 1
ATOM 5952 N N . VAL A 1 755 ? -72.699 -28.048 2.065 1.00 68.94 755 VAL A N 1
ATOM 5953 C CA . VAL A 1 755 ? -72.844 -27.861 0.614 1.00 68.94 755 VAL A CA 1
ATOM 5954 C C . VAL A 1 755 ? -72.681 -26.388 0.233 1.00 68.94 755 VAL A C 1
ATOM 5956 O O . VAL A 1 755 ? -72.102 -26.091 -0.810 1.00 68.94 755 VAL A O 1
ATOM 5959 N N . GLU A 1 756 ? -73.149 -25.463 1.066 1.00 72.31 756 GLU A N 1
ATOM 5960 C CA . GLU A 1 756 ? -72.974 -24.024 0.874 1.00 72.31 756 GLU A CA 1
ATOM 5961 C C . GLU A 1 756 ? -71.500 -23.625 1.012 1.00 72.31 756 GLU A C 1
ATOM 5963 O O . GLU A 1 756 ? -70.981 -22.944 0.130 1.00 72.31 756 GLU A O 1
ATOM 5968 N N . ASP A 1 757 ? -70.791 -24.156 2.010 1.00 66.94 757 ASP A N 1
ATOM 5969 C CA . ASP A 1 757 ? -69.348 -23.978 2.195 1.00 66.94 757 ASP A CA 1
ATOM 5970 C C . ASP A 1 757 ? -68.557 -24.536 1.003 1.00 66.94 757 ASP A C 1
ATOM 5972 O O . ASP A 1 757 ? -67.636 -23.887 0.501 1.00 66.94 757 ASP A O 1
ATOM 5976 N N . GLN A 1 758 ? -68.940 -25.711 0.485 1.00 68.62 758 GLN A N 1
ATOM 5977 C CA . GLN A 1 758 ? -68.330 -26.282 -0.722 1.00 68.62 758 GLN A CA 1
ATOM 5978 C C . GLN A 1 758 ? -68.598 -25.429 -1.965 1.00 68.62 758 GLN A C 1
ATOM 5980 O O . GLN A 1 758 ? -67.685 -25.193 -2.759 1.00 68.62 758 GLN A O 1
ATOM 5985 N N . ASN A 1 759 ? -69.825 -24.939 -2.139 1.00 65.75 759 ASN A N 1
ATOM 5986 C CA . ASN A 1 759 ? -70.177 -24.071 -3.261 1.00 65.75 759 ASN A CA 1
ATOM 5987 C C . ASN A 1 759 ? -69.474 -22.711 -3.167 1.00 65.75 759 ASN A C 1
ATOM 5989 O O . ASN A 1 759 ? -69.017 -22.190 -4.185 1.00 65.75 759 ASN A O 1
ATOM 5993 N N . PHE A 1 760 ? -69.326 -22.162 -1.962 1.00 66.81 760 PHE A N 1
ATOM 5994 C CA . PHE A 1 760 ? -68.600 -20.921 -1.715 1.00 66.81 760 PHE A CA 1
ATOM 5995 C C . PHE A 1 760 ? -67.098 -21.092 -1.973 1.00 66.81 760 PHE A C 1
ATOM 5997 O O . PHE A 1 760 ? -66.481 -20.250 -2.628 1.00 66.81 760 PHE A O 1
ATOM 6004 N N . ALA A 1 761 ? -66.514 -22.220 -1.559 1.00 69.44 761 ALA A N 1
ATOM 6005 C CA . ALA A 1 761 ? -65.135 -22.571 -1.889 1.00 69.44 761 ALA A CA 1
ATOM 6006 C C . ALA A 1 761 ? -64.928 -22.705 -3.408 1.00 69.44 761 ALA A C 1
ATOM 6008 O O . ALA A 1 761 ? -63.948 -22.185 -3.944 1.00 69.44 761 ALA A O 1
ATOM 6009 N N . LEU A 1 762 ? -65.870 -23.337 -4.118 1.00 66.62 762 LEU A N 1
ATOM 6010 C CA . LEU A 1 762 ? -65.808 -23.479 -5.574 1.00 66.62 762 LEU A CA 1
ATOM 6011 C C . LEU A 1 762 ? -65.951 -22.125 -6.288 1.00 66.62 762 LEU A C 1
ATOM 6013 O O . LEU A 1 762 ? -65.233 -21.859 -7.249 1.00 66.62 762 LEU A O 1
ATOM 6017 N N . PHE A 1 763 ? -66.832 -21.250 -5.801 1.00 65.81 763 PHE A N 1
ATOM 6018 C CA . PHE A 1 763 ? -66.999 -19.892 -6.321 1.00 65.81 763 PHE A CA 1
ATOM 6019 C C . PHE A 1 763 ? -65.728 -19.051 -6.143 1.00 65.81 763 PHE A C 1
ATOM 6021 O O . PHE A 1 763 ? -65.282 -18.396 -7.088 1.00 65.81 763 PHE A O 1
ATOM 6028 N N . ASN A 1 764 ? -65.098 -19.124 -4.968 1.00 70.12 764 ASN A N 1
ATOM 6029 C CA . ASN A 1 764 ? -63.830 -18.445 -4.707 1.00 70.12 764 ASN A CA 1
ATOM 6030 C C . ASN A 1 764 ? -62.706 -18.989 -5.591 1.00 70.12 764 ASN A C 1
ATOM 6032 O O . ASN A 1 764 ? -61.969 -18.201 -6.177 1.00 70.12 764 ASN A O 1
ATOM 6036 N N . PHE A 1 765 ? -62.632 -20.310 -5.771 1.00 77.00 765 PHE A N 1
ATOM 6037 C CA . PHE A 1 765 ? -61.658 -20.930 -6.666 1.00 77.00 765 PHE A CA 1
ATOM 6038 C C . PHE A 1 765 ? -61.836 -20.471 -8.119 1.00 77.00 765 PHE A C 1
ATOM 6040 O O . PHE A 1 765 ? -60.864 -20.110 -8.776 1.00 77.00 765 PHE A O 1
ATOM 6047 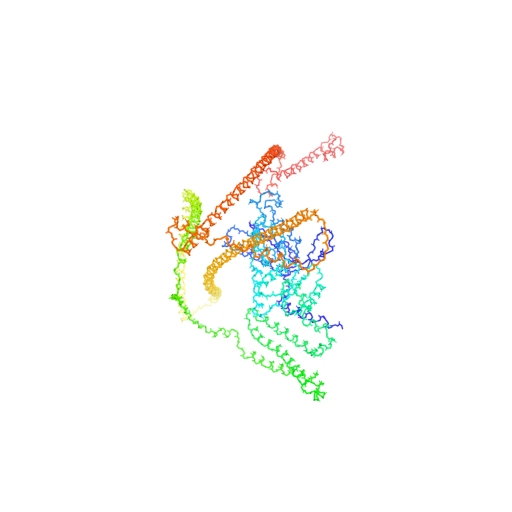N N . VAL A 1 766 ? -63.072 -20.424 -8.627 1.00 75.00 766 VAL A N 1
ATOM 6048 C CA . VAL A 1 766 ? -63.351 -19.949 -9.993 1.00 75.00 766 VAL A CA 1
ATOM 6049 C C . VAL A 1 766 ? -62.980 -18.472 -10.160 1.00 75.00 766 VAL A C 1
ATOM 6051 O O . VAL A 1 766 ? -62.395 -18.106 -11.180 1.00 75.00 766 VAL A O 1
ATOM 6054 N N . ASN A 1 767 ? -63.261 -17.628 -9.165 1.00 74.38 767 ASN A N 1
ATOM 6055 C CA . ASN A 1 767 ? -62.866 -16.218 -9.201 1.00 74.38 767 ASN A CA 1
ATOM 6056 C C . ASN A 1 767 ? -61.348 -16.039 -9.141 1.00 74.38 767 ASN A C 1
ATOM 6058 O O . ASN A 1 767 ? -60.800 -15.226 -9.881 1.00 74.38 767 ASN A O 1
ATOM 6062 N N . GLU A 1 768 ? -60.658 -16.821 -8.315 1.00 75.81 768 GLU A N 1
ATOM 6063 C CA . GLU A 1 768 ? -59.200 -16.790 -8.228 1.00 75.81 768 GLU A CA 1
ATOM 6064 C C . GLU A 1 768 ? -58.554 -17.245 -9.543 1.00 75.81 768 GLU A C 1
ATOM 6066 O O . GLU A 1 768 ? -57.672 -16.560 -10.056 1.00 75.81 768 GLU A O 1
ATOM 6071 N N . GLN A 1 769 ? -59.064 -18.313 -10.166 1.00 81.19 769 GLN A N 1
ATOM 6072 C CA . GLN A 1 769 ? -58.594 -18.763 -11.481 1.00 81.19 769 GLN A CA 1
ATOM 6073 C C . GLN A 1 769 ? -58.869 -17.743 -12.596 1.00 81.19 769 GLN A C 1
ATOM 6075 O O . GLN A 1 769 ? -58.033 -17.565 -13.483 1.00 81.19 769 GLN A O 1
ATOM 6080 N N . ASN A 1 770 ? -60.000 -17.032 -12.555 1.00 77.25 770 ASN A N 1
ATOM 6081 C CA . ASN A 1 770 ? -60.268 -15.949 -13.504 1.00 77.25 770 ASN A CA 1
ATOM 6082 C C . ASN A 1 770 ? -59.322 -14.757 -13.302 1.00 77.25 770 ASN A C 1
ATOM 6084 O O . ASN A 1 770 ? -58.786 -14.244 -14.286 1.00 77.25 770 ASN A O 1
ATOM 6088 N N . ASN A 1 771 ? -59.056 -14.367 -12.053 1.00 80.69 771 ASN A N 1
ATOM 6089 C CA . ASN A 1 771 ? -58.111 -13.297 -11.735 1.00 80.69 771 ASN A CA 1
ATOM 6090 C C . ASN A 1 771 ? -56.678 -13.664 -12.158 1.00 80.69 771 ASN A C 1
ATOM 6092 O O . ASN A 1 771 ? -55.963 -12.833 -12.719 1.00 80.69 771 ASN A O 1
ATOM 6096 N N . GLU A 1 772 ? -56.257 -14.916 -11.949 1.00 77.88 772 GLU A N 1
ATOM 6097 C CA . GLU A 1 772 ? -54.964 -15.413 -12.433 1.00 77.88 772 GLU A CA 1
ATOM 6098 C C . GLU A 1 772 ? -54.890 -15.417 -13.964 1.00 77.88 772 GLU A C 1
ATOM 6100 O O . GLU A 1 772 ? -53.874 -15.010 -14.534 1.00 77.88 772 GLU A O 1
ATOM 6105 N N . ALA A 1 773 ? -55.962 -15.825 -14.649 1.00 78.31 773 ALA A N 1
ATOM 6106 C CA . ALA A 1 773 ? -56.020 -15.814 -16.108 1.00 78.31 773 ALA A CA 1
ATOM 6107 C C . ALA A 1 773 ? -55.932 -14.390 -16.688 1.00 78.31 773 ALA A C 1
ATOM 6109 O O . ALA A 1 773 ? -55.287 -14.186 -17.722 1.00 78.31 773 ALA A O 1
ATOM 6110 N N . GLU A 1 774 ? -56.546 -13.404 -16.033 1.00 83.31 774 GLU A N 1
ATOM 6111 C CA . GLU A 1 774 ? -56.479 -11.995 -16.431 1.00 83.31 774 GLU A CA 1
ATOM 6112 C C . GLU A 1 774 ? -55.085 -11.404 -16.173 1.00 83.31 774 GLU A C 1
ATOM 6114 O O . GLU A 1 774 ? -54.468 -10.857 -17.088 1.00 83.31 774 GLU A O 1
ATOM 6119 N N . ALA A 1 775 ? -54.504 -11.664 -14.998 1.00 81.12 775 ALA A N 1
ATOM 6120 C CA . ALA A 1 775 ? -53.136 -11.255 -14.681 1.00 81.12 775 ALA A CA 1
ATOM 6121 C C . ALA A 1 775 ? -52.094 -11.874 -15.635 1.00 81.12 775 ALA A C 1
ATOM 6123 O O . ALA A 1 775 ? -51.111 -11.227 -16.009 1.00 81.12 775 ALA A O 1
ATOM 6124 N N . LEU A 1 776 ? -52.293 -13.128 -16.055 1.00 81.12 776 LEU A N 1
ATOM 6125 C CA . LEU A 1 776 ? -51.437 -13.777 -17.049 1.00 81.12 776 LEU A CA 1
ATOM 6126 C C . LEU A 1 776 ? -51.588 -13.144 -18.436 1.00 81.12 776 LEU A C 1
ATOM 6128 O O . LEU A 1 776 ? -50.575 -12.952 -19.112 1.00 81.12 776 LEU A O 1
ATOM 6132 N N . ARG A 1 777 ? -52.805 -12.774 -18.859 1.00 86.38 777 ARG A N 1
ATOM 6133 C CA . ARG A 1 777 ? -53.020 -12.047 -20.126 1.00 86.38 777 ARG A CA 1
ATOM 6134 C C . ARG A 1 777 ? -52.309 -10.699 -20.134 1.00 86.38 777 ARG A C 1
ATOM 6136 O O . ARG A 1 777 ? -51.640 -10.388 -21.119 1.00 86.38 777 ARG A O 1
ATOM 6143 N N . ASP A 1 778 ? -52.378 -9.950 -19.040 1.00 86.44 778 ASP A N 1
ATOM 6144 C CA . ASP A 1 778 ? -51.704 -8.654 -18.936 1.00 86.44 778 ASP A CA 1
ATOM 6145 C C . ASP A 1 778 ? -50.183 -8.793 -18.985 1.00 86.44 778 ASP A C 1
ATOM 6147 O O . ASP A 1 778 ? -49.514 -8.056 -19.714 1.00 86.44 778 ASP A O 1
ATOM 6151 N N . ARG A 1 779 ? -49.621 -9.803 -18.308 1.00 83.88 779 ARG A N 1
ATOM 6152 C CA . ARG A 1 779 ? -48.178 -10.088 -18.387 1.00 83.88 779 ARG A CA 1
ATOM 6153 C C . ARG A 1 779 ? -47.747 -10.502 -19.789 1.00 83.88 779 ARG A C 1
ATOM 6155 O O . ARG A 1 779 ? -46.679 -10.080 -20.233 1.00 83.88 779 ARG A O 1
ATOM 6162 N N . ILE A 1 780 ? -48.553 -11.294 -20.499 1.00 85.75 780 ILE A N 1
ATOM 6163 C CA . ILE A 1 780 ? -48.272 -11.662 -21.895 1.00 85.75 780 ILE A CA 1
ATOM 6164 C C . ILE A 1 780 ? -48.257 -10.408 -22.775 1.00 85.75 780 ILE A C 1
ATOM 6166 O O . ILE A 1 780 ? -47.312 -10.226 -23.543 1.00 85.75 780 ILE A O 1
ATOM 6170 N N . ASN A 1 781 ? -49.243 -9.521 -22.624 1.00 86.38 781 ASN A N 1
ATOM 6171 C CA . ASN A 1 781 ? -49.322 -8.277 -23.390 1.00 86.38 781 ASN A CA 1
ATOM 6172 C C . ASN A 1 781 ? -48.124 -7.357 -23.112 1.00 86.38 781 ASN A C 1
ATOM 6174 O O . ASN A 1 781 ? -47.496 -6.862 -24.048 1.00 86.38 781 ASN A O 1
ATOM 6178 N N . GLN A 1 782 ? -47.755 -7.188 -21.842 1.00 87.12 782 GLN A N 1
ATOM 6179 C CA . GLN A 1 782 ? -46.611 -6.369 -21.443 1.00 87.12 782 GLN A CA 1
ATOM 6180 C C . GLN A 1 782 ? -45.292 -6.932 -21.991 1.00 87.12 782 GLN A C 1
ATOM 6182 O O . GLN A 1 782 ? -44.494 -6.198 -22.573 1.00 87.12 782 GLN A O 1
ATOM 6187 N N . THR A 1 783 ? -45.102 -8.252 -21.900 1.00 79.06 783 THR A N 1
ATOM 6188 C CA . THR A 1 783 ? -43.914 -8.927 -22.448 1.00 79.06 783 THR A CA 1
ATOM 6189 C C . THR A 1 783 ? -43.836 -8.770 -23.970 1.00 79.06 783 THR A C 1
ATOM 6191 O O . THR A 1 783 ? -42.764 -8.521 -24.517 1.00 79.06 783 THR A O 1
ATOM 6194 N N . GLN A 1 784 ? -44.964 -8.868 -24.682 1.00 84.50 784 GLN A N 1
ATOM 6195 C CA . GLN A 1 784 ? -45.007 -8.653 -26.133 1.00 84.50 784 GLN A CA 1
ATOM 6196 C C . GLN A 1 784 ? -44.667 -7.210 -26.529 1.00 84.50 784 GLN A C 1
ATOM 6198 O O . GLN A 1 784 ? -44.039 -6.990 -27.567 1.00 84.50 784 GLN A O 1
ATOM 6203 N N . GLU A 1 785 ? -45.064 -6.222 -25.727 1.00 88.44 785 GLU A N 1
ATOM 6204 C CA . GLU A 1 785 ? -44.731 -4.819 -25.978 1.00 88.44 785 GLU A CA 1
ATOM 6205 C C . GLU A 1 785 ? -43.241 -4.534 -25.742 1.00 88.44 785 GLU A C 1
ATOM 6207 O O . GLU A 1 785 ? -42.612 -3.813 -26.521 1.00 88.44 785 GLU A O 1
ATOM 6212 N N . GLU A 1 786 ? -42.652 -5.146 -24.714 1.00 85.19 786 GLU A N 1
ATOM 6213 C CA . GLU A 1 786 ? -41.212 -5.082 -24.458 1.00 85.19 786 GLU A CA 1
ATOM 6214 C C . GLU A 1 786 ? -40.409 -5.735 -25.587 1.00 85.19 786 GLU A C 1
ATOM 6216 O O . GLU A 1 786 ? -39.468 -5.118 -26.086 1.00 85.19 786 GLU A O 1
ATOM 6221 N N . ILE A 1 787 ? -40.821 -6.914 -26.071 1.00 83.06 787 ILE A N 1
ATOM 6222 C CA . ILE A 1 787 ? -40.176 -7.582 -27.214 1.00 83.06 787 ILE A CA 1
ATOM 6223 C C . ILE A 1 787 ? -40.158 -6.663 -28.443 1.00 83.06 787 ILE A C 1
ATOM 6225 O O . ILE A 1 787 ? -39.107 -6.494 -29.058 1.00 83.06 787 ILE A O 1
ATOM 6229 N N . LYS A 1 788 ? -41.275 -5.993 -28.763 1.00 87.56 788 LYS A N 1
ATOM 6230 C CA . LYS A 1 788 ? -41.331 -5.040 -29.888 1.00 87.56 788 LYS A CA 1
ATOM 6231 C C . LYS A 1 788 ? -40.402 -3.841 -29.694 1.00 87.56 788 LYS A C 1
ATOM 6233 O O . LYS A 1 788 ? -39.772 -3.399 -30.652 1.00 87.56 788 LYS A O 1
ATOM 6238 N N . LYS A 1 789 ? -40.302 -3.307 -28.472 1.00 86.62 789 LYS A N 1
ATOM 6239 C CA . LYS A 1 789 ? -39.377 -2.202 -28.159 1.00 86.62 789 LYS A CA 1
ATOM 6240 C C . LYS A 1 789 ? -37.920 -2.631 -28.338 1.00 86.62 789 LYS A C 1
ATOM 6242 O O . LYS A 1 789 ? -37.147 -1.886 -28.938 1.00 86.62 789 LYS A O 1
ATOM 6247 N N . PHE A 1 790 ? -37.565 -3.830 -27.879 1.00 81.19 790 PHE A N 1
ATOM 6248 C CA . PHE A 1 790 ? -36.224 -4.384 -28.068 1.00 81.19 790 PHE A CA 1
ATOM 6249 C C . PHE A 1 790 ? -35.903 -4.659 -29.540 1.00 81.19 790 PHE A C 1
ATOM 6251 O O . PHE A 1 790 ? -34.792 -4.370 -29.975 1.00 81.19 790 PHE A O 1
ATOM 6258 N N . GLU A 1 791 ? -36.865 -5.145 -30.324 1.00 83.38 791 GLU A N 1
ATOM 6259 C CA . GLU A 1 791 ? -36.672 -5.423 -31.752 1.00 83.38 791 GLU A CA 1
ATOM 6260 C C . GLU A 1 791 ? -36.404 -4.138 -32.554 1.00 83.38 791 GLU A C 1
ATOM 6262 O O . GLU A 1 791 ? -35.460 -4.086 -33.344 1.00 83.38 791 GLU A O 1
ATOM 6267 N N . VAL A 1 792 ? -37.150 -3.059 -32.281 1.00 88.62 792 VAL A N 1
ATOM 6268 C CA . VAL A 1 792 ? -36.920 -1.741 -32.905 1.00 88.62 792 VAL A CA 1
ATOM 6269 C C . VAL A 1 792 ? -35.571 -1.148 -32.489 1.00 88.62 792 VAL A C 1
ATOM 6271 O O . VAL A 1 792 ? -34.839 -0.640 -33.339 1.00 88.62 792 VAL A O 1
ATOM 6274 N N . ALA A 1 793 ? -35.214 -1.233 -31.204 1.00 81.75 793 ALA A N 1
ATOM 6275 C CA . ALA A 1 793 ? -33.924 -0.745 -30.716 1.00 81.75 793 ALA A CA 1
ATOM 6276 C C . ALA A 1 793 ? -32.745 -1.518 -31.332 1.00 81.75 793 ALA A C 1
ATOM 6278 O O . ALA A 1 793 ? -31.753 -0.910 -31.730 1.00 81.75 793 ALA A O 1
ATOM 6279 N N . SER A 1 794 ? -32.879 -2.841 -31.474 1.00 74.50 794 SER A N 1
ATOM 6280 C CA . SER A 1 794 ? -31.870 -3.693 -32.110 1.00 74.50 794 SER A CA 1
ATOM 6281 C C . SER A 1 794 ? -31.677 -3.342 -33.586 1.00 74.50 794 SER A C 1
ATOM 6283 O O . SER A 1 794 ? -30.541 -3.277 -34.050 1.00 74.50 794 SER A O 1
ATOM 6285 N N . LEU A 1 795 ? -32.764 -3.076 -34.322 1.00 84.06 795 LEU A N 1
ATOM 6286 C CA . LEU A 1 795 ? -32.696 -2.676 -35.732 1.00 84.06 795 LEU A CA 1
ATOM 6287 C C . LEU A 1 795 ? -32.011 -1.316 -35.912 1.00 84.06 795 LEU A C 1
ATOM 6289 O O . LEU A 1 795 ? -31.187 -1.159 -36.813 1.00 84.06 795 LEU A O 1
ATOM 6293 N N . GLN A 1 796 ? -32.312 -0.354 -35.034 1.00 83.75 796 GLN A N 1
ATOM 6294 C CA . GLN A 1 796 ? -31.666 0.958 -35.051 1.00 83.75 796 GLN A CA 1
ATOM 6295 C C . GLN A 1 796 ? -30.166 0.838 -34.754 1.00 83.75 796 GLN A C 1
ATOM 6297 O O . GLN A 1 796 ? -29.345 1.386 -35.487 1.00 83.75 796 GLN A O 1
ATOM 6302 N N . GLN A 1 797 ? -29.800 0.054 -33.738 1.00 78.38 797 GLN A N 1
ATOM 6303 C CA . GLN A 1 797 ? -28.404 -0.178 -33.374 1.00 78.38 797 GLN A CA 1
ATOM 6304 C C . GLN A 1 797 ? -27.621 -0.871 -34.500 1.00 78.38 797 GLN A C 1
ATOM 6306 O O . GLN A 1 797 ? -26.471 -0.514 -34.759 1.00 78.38 797 GLN A O 1
ATOM 6311 N N . GLU A 1 798 ? -28.226 -1.835 -35.199 1.00 78.06 798 GLU A N 1
ATOM 6312 C CA . GLU A 1 798 ? -27.579 -2.501 -36.332 1.00 78.06 798 GLU A CA 1
ATOM 6313 C C . GLU A 1 798 ? -27.387 -1.546 -37.523 1.00 78.06 798 GLU A C 1
ATOM 6315 O O . GLU A 1 798 ? -26.361 -1.596 -38.208 1.00 78.06 798 GLU A O 1
ATOM 6320 N N . GLN A 1 799 ? -28.335 -0.633 -37.749 1.00 84.56 799 GLN A N 1
ATOM 6321 C CA . GLN A 1 799 ? -28.227 0.383 -38.792 1.00 84.56 799 GLN A CA 1
ATOM 6322 C C . GLN A 1 799 ? -27.127 1.411 -38.486 1.00 84.56 799 GLN A C 1
ATOM 6324 O O . GLN A 1 799 ? -26.319 1.700 -39.374 1.00 84.56 799 GLN A O 1
ATOM 6329 N N . ASP A 1 800 ? -27.041 1.884 -37.241 1.00 81.88 800 ASP A N 1
ATOM 6330 C CA . ASP A 1 800 ? -26.000 2.815 -36.785 1.00 81.88 800 ASP A CA 1
ATOM 6331 C C . ASP A 1 800 ? -24.606 2.159 -36.838 1.00 81.88 800 ASP A C 1
ATOM 6333 O O . ASP A 1 800 ? -23.620 2.771 -37.267 1.00 81.88 800 ASP A O 1
ATOM 6337 N N . HIS A 1 801 ? -24.521 0.870 -36.489 1.00 78.44 801 HIS A N 1
ATOM 6338 C CA . HIS A 1 801 ? -23.284 0.101 -36.607 1.00 78.44 801 HIS A CA 1
ATOM 6339 C C . HIS A 1 801 ? -22.842 -0.052 -38.072 1.00 78.44 801 HIS A C 1
ATOM 6341 O O . HIS A 1 801 ? -21.665 0.128 -38.389 1.00 78.44 801 HIS A O 1
ATOM 6347 N N . ARG A 1 802 ? -23.777 -0.307 -39.000 1.00 80.88 802 ARG A N 1
ATOM 6348 C CA . ARG A 1 802 ? -23.471 -0.383 -40.442 1.00 80.88 802 ARG A CA 1
ATOM 6349 C C . ARG A 1 802 ? -23.075 0.959 -41.058 1.00 80.88 802 ARG A C 1
ATOM 6351 O O . ARG A 1 802 ? -22.342 0.954 -42.048 1.00 80.88 802 ARG A O 1
ATOM 6358 N N . SER A 1 803 ? -23.560 2.098 -40.559 1.00 88.19 803 SER A N 1
ATOM 6359 C CA . SER A 1 803 ? -23.044 3.404 -41.003 1.00 88.19 803 SER A CA 1
ATOM 6360 C C . SER A 1 803 ? -21.623 3.632 -40.509 1.00 88.19 803 SER A C 1
ATOM 6362 O O . SER A 1 803 ? -20.762 3.940 -41.324 1.00 88.19 803 SER A O 1
ATOM 6364 N N . LEU A 1 804 ? -21.353 3.359 -39.230 1.00 86.25 804 LEU A N 1
ATOM 6365 C CA . LEU A 1 804 ? -20.019 3.545 -38.662 1.00 86.25 804 LEU A CA 1
ATOM 6366 C C . LEU A 1 804 ? -18.970 2.670 -39.365 1.00 86.25 804 LEU A C 1
ATOM 6368 O O . LEU A 1 804 ? -17.883 3.141 -39.683 1.00 86.25 804 LEU A O 1
ATOM 6372 N N . LEU A 1 805 ? -19.308 1.412 -39.667 1.00 78.12 805 LEU A N 1
ATOM 6373 C CA . LEU A 1 805 ? -18.421 0.523 -40.420 1.00 78.12 805 LEU A CA 1
ATOM 6374 C C . LEU A 1 805 ? -18.108 1.053 -41.825 1.00 78.12 805 LEU A C 1
ATOM 6376 O O . LEU A 1 805 ? -16.988 0.880 -42.292 1.00 78.12 805 LEU A O 1
ATOM 6380 N N . ARG A 1 806 ? -19.064 1.704 -42.501 1.00 89.25 806 ARG A N 1
ATOM 6381 C CA . ARG A 1 806 ? -18.805 2.313 -43.815 1.00 89.25 806 ARG A CA 1
ATOM 6382 C C . ARG A 1 806 ? -17.845 3.490 -43.711 1.00 89.25 806 ARG A C 1
ATOM 6384 O O . ARG A 1 806 ? -16.915 3.552 -44.505 1.00 89.25 806 ARG A O 1
ATOM 6391 N N . ASP A 1 807 ? -18.026 4.350 -42.715 1.00 87.19 807 ASP A N 1
ATOM 6392 C CA . ASP A 1 807 ? -17.153 5.510 -42.511 1.00 87.19 807 ASP A CA 1
ATOM 6393 C C . ASP A 1 807 ? -15.714 5.078 -42.186 1.00 87.19 807 ASP A C 1
ATOM 6395 O O . ASP A 1 807 ? -14.759 5.634 -42.726 1.00 87.19 807 ASP A O 1
ATOM 6399 N N . ILE A 1 808 ? -15.551 4.027 -41.371 1.00 83.38 808 ILE A N 1
ATOM 6400 C CA . ILE A 1 808 ? -14.235 3.455 -41.051 1.00 83.38 808 ILE A CA 1
ATOM 6401 C C . ILE A 1 808 ? -13.576 2.846 -42.295 1.00 83.38 808 ILE A C 1
ATOM 6403 O O . ILE A 1 808 ? -12.384 3.050 -42.513 1.00 83.38 808 ILE A O 1
ATOM 6407 N N . VAL A 1 809 ? -14.330 2.120 -43.129 1.00 86.94 809 VAL A N 1
ATOM 6408 C CA . VAL A 1 809 ? -13.796 1.537 -44.374 1.00 86.94 809 VAL A CA 1
ATOM 6409 C C . VAL A 1 809 ? -13.358 2.626 -45.357 1.00 86.94 809 VAL A C 1
ATOM 6411 O O . VAL A 1 809 ? -12.322 2.481 -46.006 1.00 86.94 809 VAL A O 1
ATOM 6414 N N . GLU A 1 810 ? -14.105 3.727 -45.451 1.00 91.38 810 GLU A N 1
ATOM 6415 C CA . GLU A 1 810 ? -13.736 4.870 -46.294 1.00 91.38 810 GLU A CA 1
ATOM 6416 C C . GLU A 1 810 ? -12.432 5.521 -45.796 1.00 91.38 810 GLU A C 1
ATOM 6418 O O . GLU A 1 810 ? -11.505 5.721 -46.581 1.00 91.38 810 GLU A O 1
ATOM 6423 N N . GLN A 1 811 ? -12.311 5.751 -44.482 1.00 87.75 811 GLN A N 1
ATOM 6424 C CA . GLN A 1 811 ? -11.091 6.295 -43.871 1.00 87.75 811 GLN A CA 1
ATOM 6425 C C . GLN A 1 811 ? -9.884 5.365 -44.029 1.00 87.75 811 GLN A C 1
ATOM 6427 O O . GLN A 1 811 ? -8.772 5.834 -44.288 1.00 87.75 811 GLN A O 1
ATOM 6432 N N . GLN A 1 812 ? -10.084 4.050 -43.902 1.00 82.69 812 GLN A N 1
ATOM 6433 C CA . GLN A 1 812 ? -9.021 3.072 -44.122 1.00 82.69 812 GLN A CA 1
ATOM 6434 C C . GLN A 1 812 ? -8.498 3.165 -45.556 1.00 82.69 812 GLN A C 1
ATOM 6436 O O . GLN A 1 812 ? -7.288 3.220 -45.763 1.00 82.69 812 GLN A O 1
ATOM 6441 N N . LYS A 1 813 ? -9.399 3.240 -46.539 1.00 90.75 813 LYS A N 1
ATOM 6442 C CA . LYS A 1 813 ? -9.031 3.335 -47.953 1.00 90.75 813 LYS A CA 1
ATOM 6443 C C . LYS A 1 813 ? -8.286 4.633 -48.276 1.00 90.75 813 LYS A C 1
ATOM 6445 O O . LYS A 1 813 ? -7.333 4.617 -49.052 1.00 90.75 813 LYS A O 1
ATOM 6450 N N . GLU A 1 814 ? -8.700 5.748 -47.678 1.00 90.12 814 GLU A N 1
ATOM 6451 C CA . GLU A 1 814 ? -8.002 7.029 -47.825 1.00 90.12 814 GLU A CA 1
ATOM 6452 C C . GLU A 1 814 ? -6.588 6.969 -47.224 1.00 90.12 814 GLU A C 1
ATOM 6454 O O . GLU A 1 814 ? -5.625 7.418 -47.845 1.00 90.12 814 GLU A O 1
ATOM 6459 N N . THR A 1 815 ? -6.446 6.332 -46.060 1.00 83.25 815 THR A N 1
ATOM 6460 C CA . THR A 1 815 ? -5.152 6.164 -45.382 1.00 83.25 815 THR A CA 1
ATOM 6461 C C . THR A 1 815 ? -4.222 5.214 -46.144 1.00 83.25 815 THR A C 1
ATOM 6463 O O . THR A 1 815 ? -3.033 5.501 -46.270 1.00 83.25 815 THR A O 1
ATOM 6466 N N . GLU A 1 816 ? -4.743 4.114 -46.698 1.00 85.38 816 GLU A N 1
ATOM 6467 C CA . GLU A 1 816 ? -3.978 3.191 -47.554 1.00 85.38 816 GLU A CA 1
ATOM 6468 C C . GLU A 1 816 ? -3.439 3.900 -48.802 1.00 85.38 816 GLU A C 1
ATOM 6470 O O . GLU A 1 816 ? -2.262 3.748 -49.126 1.00 85.38 816 GLU A O 1
ATOM 6475 N N . SER A 1 817 ? -4.252 4.745 -49.447 1.00 90.69 817 SER A N 1
ATOM 6476 C CA . SER A 1 817 ? -3.799 5.545 -50.593 1.00 90.69 817 SER A CA 1
ATOM 6477 C C . SER A 1 817 ? -2.673 6.511 -50.211 1.00 90.69 817 SER A C 1
ATOM 6479 O O . SER A 1 817 ? -1.705 6.648 -50.953 1.00 90.69 817 SER A O 1
ATOM 6481 N N . GLN A 1 818 ? -2.772 7.171 -49.052 1.00 89.25 818 GLN A N 1
ATOM 6482 C CA . GLN A 1 818 ? -1.719 8.076 -48.577 1.00 89.25 818 GLN A CA 1
ATOM 6483 C C . GLN A 1 818 ? -0.427 7.324 -48.229 1.00 89.25 818 GLN A C 1
ATOM 6485 O O . GLN A 1 818 ? 0.666 7.816 -48.508 1.00 89.25 818 GLN A O 1
ATOM 6490 N N . ALA A 1 819 ? -0.531 6.129 -47.643 1.00 83.00 819 ALA A N 1
ATOM 6491 C CA . ALA A 1 819 ? 0.626 5.290 -47.348 1.00 83.00 819 ALA A CA 1
ATOM 6492 C C . ALA A 1 819 ? 1.352 4.852 -48.631 1.00 83.00 819 ALA A C 1
ATOM 6494 O O . ALA A 1 819 ? 2.579 4.942 -48.692 1.00 83.00 819 ALA A O 1
ATOM 6495 N N . GLU A 1 820 ? 0.605 4.463 -49.670 1.00 89.94 820 GLU A N 1
ATOM 6496 C CA . GLU A 1 820 ? 1.164 4.110 -50.981 1.00 89.94 820 GLU A CA 1
ATOM 6497 C C . GLU A 1 820 ? 1.884 5.308 -51.630 1.00 89.94 820 GLU A C 1
ATOM 6499 O O . GLU A 1 820 ? 2.985 5.166 -52.171 1.00 89.94 820 GLU A O 1
ATOM 6504 N N . ASP A 1 821 ? 1.329 6.518 -51.508 1.00 90.06 821 ASP A N 1
ATOM 6505 C CA . ASP A 1 821 ? 1.979 7.746 -51.981 1.00 90.06 821 ASP A CA 1
ATOM 6506 C C . ASP A 1 821 ? 3.303 8.026 -51.247 1.00 90.06 821 ASP A C 1
ATOM 6508 O O . ASP A 1 821 ? 4.310 8.362 -51.884 1.00 90.06 821 ASP A O 1
ATOM 6512 N N . TYR A 1 822 ? 3.343 7.852 -49.922 1.00 86.19 822 TYR A N 1
ATOM 6513 C CA . TYR A 1 822 ? 4.573 8.025 -49.142 1.00 86.19 822 TYR A CA 1
ATOM 6514 C C . TYR A 1 822 ? 5.628 6.961 -49.456 1.00 86.19 822 TYR A C 1
ATOM 6516 O O . TYR A 1 822 ? 6.815 7.285 -49.549 1.00 86.19 822 TYR A O 1
ATOM 6524 N N . GLU A 1 823 ? 5.223 5.710 -49.667 1.00 87.75 823 GLU A N 1
ATOM 6525 C CA . GLU A 1 823 ? 6.135 4.627 -50.040 1.00 87.75 823 GLU A CA 1
ATOM 6526 C C . GLU A 1 823 ? 6.748 4.868 -51.428 1.00 87.75 823 GLU A C 1
ATOM 6528 O O . GLU A 1 823 ? 7.963 4.727 -51.623 1.00 87.75 823 GLU A O 1
ATOM 6533 N N . ASN A 1 824 ? 5.942 5.361 -52.371 1.00 90.25 824 ASN A N 1
ATOM 6534 C CA . ASN A 1 824 ? 6.418 5.794 -53.682 1.00 90.25 824 ASN A CA 1
ATOM 6535 C C . ASN A 1 824 ? 7.429 6.947 -53.573 1.00 90.25 824 ASN A C 1
ATOM 6537 O O . ASN A 1 824 ? 8.483 6.908 -54.218 1.00 90.25 824 ASN A O 1
ATOM 6541 N N . GLN A 1 825 ? 7.167 7.949 -52.727 1.00 89.75 825 GLN A N 1
ATOM 6542 C CA . GLN A 1 825 ? 8.112 9.047 -52.484 1.00 89.75 825 GLN A CA 1
ATOM 6543 C C . GLN A 1 825 ? 9.422 8.558 -51.852 1.00 89.75 825 GLN A C 1
ATOM 6545 O O . GLN A 1 825 ? 10.503 8.953 -52.299 1.00 89.75 825 GLN A O 1
ATOM 6550 N N . ALA A 1 826 ? 9.353 7.661 -50.867 1.00 81.75 826 ALA A N 1
ATOM 6551 C CA . ALA A 1 826 ? 10.532 7.072 -50.236 1.00 81.75 826 ALA A CA 1
ATOM 6552 C C . ALA A 1 826 ? 11.371 6.258 -51.239 1.00 81.75 826 ALA A C 1
ATOM 6554 O O . ALA A 1 826 ? 12.598 6.385 -51.267 1.00 81.75 826 ALA A O 1
ATOM 6555 N N . SER A 1 827 ? 10.721 5.494 -52.126 1.00 88.38 827 SER A N 1
ATOM 6556 C CA . SER A 1 827 ? 11.386 4.749 -53.205 1.00 88.38 827 SER A CA 1
ATOM 6557 C C . SER A 1 827 ? 12.136 5.673 -54.171 1.00 88.38 827 SER A C 1
ATOM 6559 O O . SER A 1 827 ? 13.271 5.386 -54.566 1.00 88.38 827 SER A O 1
ATOM 6561 N N . ILE A 1 828 ? 11.533 6.812 -54.532 1.00 90.50 828 ILE A N 1
ATOM 6562 C CA . ILE A 1 828 ? 12.176 7.823 -55.382 1.00 90.50 828 ILE A CA 1
ATOM 6563 C C . ILE A 1 828 ? 13.391 8.428 -54.668 1.00 90.50 828 ILE A C 1
ATOM 6565 O O . ILE A 1 828 ? 14.470 8.485 -55.263 1.00 90.50 828 ILE A O 1
ATOM 6569 N N . MET A 1 829 ? 13.254 8.822 -53.397 1.00 84.62 829 MET A N 1
ATOM 6570 C CA . MET A 1 829 ? 14.365 9.379 -52.616 1.00 84.62 829 MET A CA 1
ATOM 6571 C C . MET A 1 829 ? 15.526 8.387 -52.479 1.00 84.62 829 MET A C 1
ATOM 6573 O O . MET A 1 829 ? 16.679 8.768 -52.677 1.00 84.62 829 MET A O 1
ATOM 6577 N N . SER A 1 830 ? 15.237 7.111 -52.211 1.00 83.69 830 SER A N 1
ATOM 6578 C CA . SER A 1 830 ? 16.256 6.059 -52.109 1.00 83.69 830 SER A CA 1
ATOM 6579 C C . SER A 1 830 ? 17.022 5.878 -53.426 1.00 83.69 830 SER A C 1
ATOM 6581 O O . SER A 1 830 ? 18.253 5.843 -53.426 1.00 83.69 830 SER A O 1
ATOM 6583 N N . LYS A 1 831 ? 16.323 5.880 -54.573 1.00 88.56 831 LYS A N 1
ATOM 6584 C CA . LYS A 1 831 ? 16.965 5.817 -55.901 1.00 88.56 831 LYS A CA 1
ATOM 6585 C C . LYS A 1 831 ? 17.885 7.008 -56.168 1.00 88.56 831 LYS A C 1
ATOM 6587 O O . LYS A 1 831 ? 18.979 6.814 -56.693 1.00 88.56 831 LYS A O 1
ATOM 6592 N N . ILE A 1 832 ? 17.461 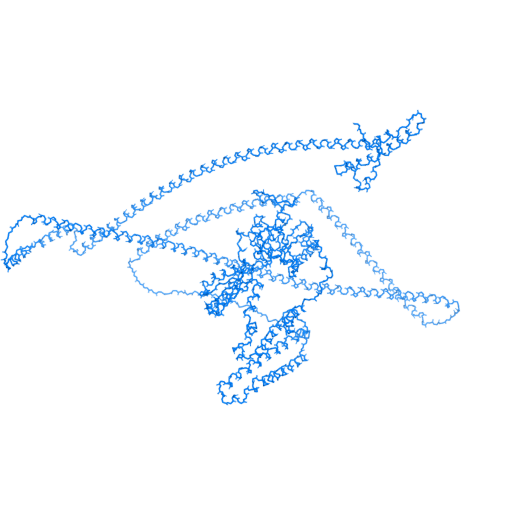8.223 -55.813 1.00 87.44 832 ILE A N 1
ATOM 6593 C CA . ILE A 1 832 ? 18.299 9.427 -55.940 1.00 87.44 832 ILE A CA 1
ATOM 6594 C C . ILE A 1 832 ? 19.545 9.284 -55.065 1.00 87.44 832 ILE A C 1
ATOM 6596 O O . ILE A 1 832 ? 20.656 9.582 -55.497 1.00 87.44 832 ILE A O 1
ATOM 6600 N N . LEU A 1 833 ? 19.376 8.792 -53.844 1.00 83.06 833 LEU A N 1
ATOM 6601 C CA . LEU A 1 833 ? 20.463 8.691 -52.890 1.00 83.06 833 LEU A CA 1
ATOM 6602 C C . LEU A 1 833 ? 21.504 7.629 -53.296 1.00 83.06 833 LEU A C 1
ATOM 6604 O O . LEU A 1 833 ? 22.703 7.867 -53.154 1.00 83.06 833 LEU A O 1
ATOM 6608 N N . GLU A 1 834 ? 21.084 6.525 -53.918 1.00 84.12 834 GLU A N 1
ATOM 6609 C CA . GLU A 1 834 ? 21.994 5.557 -54.552 1.00 84.12 834 GLU A CA 1
ATOM 6610 C C . GLU A 1 834 ? 22.744 6.142 -55.763 1.00 84.12 834 GLU A C 1
ATOM 6612 O O . GLU A 1 834 ? 23.943 5.896 -55.943 1.00 84.12 834 GLU A O 1
ATOM 6617 N N . GLN A 1 835 ? 22.088 6.981 -56.575 1.00 87.19 835 GLN A N 1
ATOM 6618 C CA . GLN A 1 835 ? 22.767 7.712 -57.655 1.00 87.19 835 GLN A CA 1
ATOM 6619 C C . GLN A 1 835 ? 23.829 8.679 -57.110 1.00 87.19 835 GLN A C 1
ATOM 6621 O O . GLN A 1 835 ? 24.909 8.806 -57.687 1.00 87.19 835 GLN A O 1
ATOM 6626 N N . ILE A 1 836 ? 23.565 9.326 -55.973 1.00 84.62 836 ILE A N 1
ATOM 6627 C CA . ILE A 1 836 ? 24.543 10.202 -55.319 1.00 84.62 836 ILE A CA 1
ATOM 6628 C C . ILE A 1 836 ? 25.707 9.377 -54.754 1.00 84.62 836 ILE A C 1
ATOM 6630 O O . ILE A 1 836 ? 26.857 9.722 -55.015 1.00 84.62 836 ILE A O 1
ATOM 6634 N N . LYS A 1 837 ? 25.453 8.262 -54.053 1.00 83.06 837 LYS A N 1
ATOM 6635 C CA . LYS A 1 837 ? 26.515 7.367 -53.541 1.00 83.06 837 LYS A CA 1
ATOM 6636 C C . LYS A 1 837 ? 27.447 6.896 -54.658 1.00 83.06 837 LYS A C 1
ATOM 6638 O O . LYS A 1 837 ? 28.669 6.960 -54.517 1.00 83.06 837 LYS A O 1
ATOM 6643 N N . THR A 1 838 ? 26.875 6.455 -55.778 1.00 85.12 838 THR A N 1
ATOM 6644 C CA . THR A 1 838 ? 27.645 5.999 -56.944 1.00 85.12 838 THR A CA 1
ATOM 6645 C C . THR A 1 838 ? 28.416 7.140 -57.610 1.00 85.12 838 THR A C 1
ATOM 6647 O O . THR A 1 838 ? 29.595 6.963 -57.917 1.00 85.12 838 THR A O 1
ATOM 6650 N N . GLY A 1 839 ? 27.807 8.321 -57.759 1.00 84.88 839 GLY A N 1
ATOM 6651 C CA . GLY A 1 839 ? 28.472 9.516 -58.288 1.00 84.88 839 GLY A CA 1
ATOM 6652 C C . GLY A 1 839 ? 29.650 9.985 -57.427 1.00 84.88 839 GLY A C 1
ATOM 6653 O O . GLY A 1 839 ? 30.738 10.221 -57.949 1.00 84.88 839 GLY A O 1
ATOM 6654 N N . VAL A 1 840 ? 29.468 10.048 -56.104 1.00 83.56 840 VAL A N 1
ATOM 6655 C CA . VAL A 1 840 ? 30.532 10.422 -55.155 1.00 83.56 840 VAL A CA 1
ATOM 6656 C C . VAL A 1 840 ? 31.669 9.403 -55.185 1.00 83.56 840 VAL A C 1
ATOM 6658 O O . VAL A 1 840 ? 32.830 9.799 -55.229 1.00 83.56 840 VAL A O 1
ATOM 6661 N N . ASN A 1 841 ? 31.361 8.103 -55.233 1.00 82.75 841 ASN A N 1
ATOM 6662 C CA . ASN A 1 841 ? 32.386 7.063 -55.345 1.00 82.75 841 ASN A CA 1
ATOM 6663 C C . ASN A 1 841 ? 33.180 7.170 -56.662 1.00 82.75 841 ASN A C 1
ATOM 6665 O O . ASN A 1 841 ? 34.392 6.965 -56.661 1.00 82.75 841 ASN A O 1
ATOM 6669 N N . GLY A 1 842 ? 32.515 7.531 -57.767 1.00 83.94 842 GLY A N 1
ATOM 6670 C CA . GLY A 1 842 ? 33.162 7.796 -59.054 1.00 83.94 842 GLY A CA 1
ATOM 6671 C C . GLY A 1 842 ? 34.174 8.939 -58.968 1.00 83.94 842 GLY A C 1
ATOM 6672 O O . GLY A 1 842 ? 35.350 8.732 -59.264 1.00 83.94 842 GLY A O 1
ATOM 6673 N N . ILE A 1 843 ? 33.750 10.104 -58.465 1.00 83.44 843 ILE A N 1
ATOM 6674 C CA . ILE A 1 843 ? 34.624 11.281 -58.297 1.00 83.44 843 ILE A CA 1
ATOM 6675 C C . ILE A 1 843 ? 35.790 10.968 -57.352 1.00 83.44 843 ILE A C 1
ATOM 6677 O O . ILE A 1 843 ? 36.936 11.289 -57.655 1.00 83.44 843 ILE A O 1
ATOM 6681 N N . PHE A 1 844 ? 35.514 10.292 -56.235 1.00 82.00 844 PHE A N 1
ATOM 6682 C CA . PHE A 1 844 ? 36.536 9.893 -55.269 1.00 82.00 844 PHE A CA 1
ATOM 6683 C C . PHE A 1 844 ? 37.617 9.005 -55.909 1.00 82.00 844 PHE A C 1
ATOM 6685 O O . PHE A 1 844 ? 38.800 9.154 -55.603 1.00 82.00 844 PHE A O 1
ATOM 6692 N N . SER A 1 845 ? 37.223 8.109 -56.824 1.00 80.12 845 SER A N 1
ATOM 6693 C CA . SER A 1 845 ? 38.158 7.242 -57.553 1.00 80.12 845 SER A CA 1
ATOM 6694 C C . SER A 1 845 ? 38.944 7.965 -58.651 1.00 80.12 845 SER A C 1
ATOM 6696 O O . SER A 1 845 ? 40.130 7.699 -58.815 1.00 80.12 845 SER A O 1
ATOM 6698 N N . GLU A 1 846 ? 38.320 8.899 -59.374 1.00 82.31 846 GLU A N 1
ATOM 6699 C CA . GLU A 1 846 ? 38.953 9.640 -60.475 1.00 82.31 846 GLU A CA 1
ATOM 6700 C C . GLU A 1 846 ? 39.949 10.699 -59.972 1.00 82.31 846 GLU A C 1
ATOM 6702 O O . GLU A 1 846 ? 40.935 10.996 -60.641 1.00 82.31 846 GLU A O 1
ATOM 6707 N N . MET A 1 847 ? 39.730 11.233 -58.764 1.00 77.44 847 MET A N 1
ATOM 6708 C CA . MET A 1 847 ? 40.631 12.186 -58.104 1.00 77.44 847 MET A CA 1
ATOM 6709 C C . MET A 1 847 ? 41.751 11.526 -57.279 1.00 77.44 847 MET A C 1
ATOM 6711 O O . MET A 1 847 ? 42.514 12.243 -56.628 1.00 77.44 847 MET A O 1
ATOM 6715 N N . GLU A 1 848 ? 41.845 10.189 -57.286 1.00 77.69 848 GLU A N 1
ATOM 6716 C CA . GLU A 1 848 ? 42.816 9.400 -56.505 1.00 77.69 848 GLU A CA 1
ATOM 6717 C C . GLU A 1 848 ? 42.854 9.800 -55.012 1.00 77.69 848 GLU A C 1
ATOM 6719 O O . GLU A 1 848 ? 43.917 9.961 -54.407 1.00 77.69 848 GLU A O 1
ATOM 6724 N N . CYS A 1 849 ? 41.680 10.006 -54.402 1.00 75.88 849 CYS A N 1
ATOM 6725 C CA . CYS A 1 849 ? 41.579 10.375 -52.990 1.00 75.88 849 CYS A CA 1
ATOM 6726 C C . CYS A 1 849 ? 42.007 9.215 -52.067 1.00 75.88 849 CYS A C 1
ATOM 6728 O O . CYS A 1 849 ? 41.695 8.050 -52.316 1.00 75.88 849 CYS A O 1
ATOM 6730 N N . ASP A 1 850 ? 42.700 9.535 -50.969 1.00 71.38 850 ASP A N 1
ATOM 6731 C CA . ASP A 1 850 ? 43.219 8.531 -50.034 1.00 71.38 850 ASP A CA 1
ATOM 6732 C C . ASP A 1 850 ? 42.096 7.933 -49.169 1.00 71.38 850 ASP A C 1
ATOM 6734 O O . ASP A 1 850 ? 41.453 8.624 -48.374 1.00 71.38 850 ASP A O 1
ATOM 6738 N N . ARG A 1 851 ? 41.849 6.629 -49.339 1.00 70.94 851 ARG A N 1
ATOM 6739 C CA . ARG A 1 851 ? 40.779 5.889 -48.652 1.00 70.94 851 ARG A CA 1
ATOM 6740 C C . ARG A 1 851 ? 41.143 5.494 -47.220 1.00 70.94 851 ARG A C 1
ATOM 6742 O O . ARG A 1 851 ? 40.247 5.301 -46.398 1.00 70.94 851 ARG A O 1
ATOM 6749 N N . SER A 1 852 ? 42.440 5.422 -46.919 1.00 68.56 852 SER A N 1
ATOM 6750 C CA . SER A 1 852 ? 42.956 4.931 -45.636 1.00 68.56 852 SER A CA 1
ATOM 6751 C C . SER A 1 852 ? 42.507 5.792 -44.450 1.00 68.56 852 SER A C 1
ATOM 6753 O O . SER A 1 852 ? 42.168 5.266 -43.395 1.00 68.56 852 SER A O 1
ATOM 6755 N N . VAL A 1 853 ? 42.383 7.108 -44.656 1.00 67.12 853 VAL A N 1
ATOM 6756 C CA . VAL A 1 853 ? 42.004 8.085 -43.619 1.00 67.12 853 VAL A CA 1
ATOM 6757 C C . VAL A 1 853 ? 40.601 7.832 -43.053 1.00 67.12 853 VAL A C 1
ATOM 6759 O O . VAL A 1 853 ? 40.366 8.041 -41.864 1.00 67.12 853 VAL A O 1
ATOM 6762 N N . ILE A 1 854 ? 39.658 7.380 -43.886 1.00 65.56 854 ILE A N 1
ATOM 6763 C CA . ILE A 1 854 ? 38.289 7.063 -43.445 1.00 65.56 854 ILE A CA 1
ATOM 6764 C C . ILE A 1 854 ? 38.206 5.625 -42.917 1.00 65.56 854 ILE A C 1
ATOM 6766 O O . ILE A 1 854 ? 37.501 5.376 -41.938 1.00 65.56 854 ILE A O 1
ATOM 6770 N N . GLU A 1 855 ? 38.932 4.683 -43.524 1.00 67.06 855 GLU A N 1
ATOM 6771 C CA . GLU A 1 855 ? 38.944 3.271 -43.110 1.00 67.06 855 GLU A CA 1
ATOM 6772 C C . GLU A 1 855 ? 39.567 3.060 -41.718 1.00 67.06 855 GLU A C 1
ATOM 6774 O O . GLU A 1 855 ? 39.049 2.245 -40.946 1.00 67.06 855 GLU A O 1
ATOM 6779 N N . ASP A 1 856 ? 40.583 3.851 -41.356 1.00 64.50 856 ASP A N 1
ATOM 6780 C CA . ASP A 1 856 ? 41.185 3.872 -40.013 1.00 64.50 856 ASP A CA 1
ATOM 6781 C C . ASP A 1 856 ? 40.248 4.480 -38.953 1.00 64.50 856 ASP A C 1
ATOM 6783 O O . ASP A 1 856 ? 40.289 4.096 -37.784 1.00 64.50 856 ASP A O 1
ATOM 6787 N N . MET A 1 857 ? 39.370 5.409 -39.350 1.00 60.16 857 MET A N 1
ATOM 6788 C CA . MET A 1 857 ? 38.440 6.093 -38.443 1.00 60.16 857 MET A CA 1
ATOM 6789 C C . MET A 1 857 ? 37.157 5.286 -38.188 1.00 60.16 857 MET A C 1
ATOM 6791 O O . MET A 1 857 ? 36.551 5.407 -37.124 1.00 60.16 857 MET A O 1
ATOM 6795 N N . LEU A 1 858 ? 36.742 4.465 -39.160 1.00 59.75 858 LEU A N 1
ATOM 6796 C CA . LEU A 1 858 ? 35.492 3.695 -39.124 1.00 59.75 858 LEU A CA 1
ATOM 6797 C C . LEU A 1 858 ? 35.684 2.189 -38.886 1.00 59.75 858 LEU A C 1
ATOM 6799 O O . LEU A 1 858 ? 34.695 1.474 -38.752 1.00 59.75 858 LEU A O 1
ATOM 6803 N N . GLY A 1 859 ? 36.923 1.697 -38.805 1.00 53.75 859 GLY A N 1
ATOM 6804 C CA . GLY A 1 859 ? 37.210 0.302 -38.470 1.00 53.75 859 GLY A CA 1
ATOM 6805 C C . GLY A 1 859 ? 36.722 -0.678 -39.540 1.00 53.75 859 GLY A C 1
ATOM 6806 O O . GLY A 1 859 ? 35.765 -1.420 -39.334 1.00 53.75 859 GLY A O 1
ATOM 6807 N N . SER A 1 860 ? 37.413 -0.729 -40.683 1.00 53.62 860 SER A N 1
ATOM 6808 C CA . SER A 1 860 ? 37.236 -1.743 -41.748 1.00 53.62 860 SER A CA 1
ATOM 6809 C C . SER A 1 860 ? 35.850 -1.836 -42.418 1.00 53.62 860 SER A C 1
ATOM 6811 O O . SER A 1 860 ? 35.549 -2.833 -43.074 1.00 53.62 860 SER A O 1
ATOM 6813 N N . SER A 1 861 ? 34.995 -0.813 -42.324 1.00 53.97 861 SER A N 1
ATOM 6814 C CA . SER A 1 861 ? 33.742 -0.787 -43.091 1.00 53.97 861 SER A CA 1
ATOM 6815 C C . SER A 1 861 ? 34.005 -0.393 -44.552 1.00 53.97 861 SER A C 1
ATOM 6817 O O . SER A 1 861 ? 34.229 0.779 -44.864 1.00 53.97 861 SER A O 1
ATOM 6819 N N . THR A 1 862 ? 33.965 -1.366 -45.461 1.00 58.38 862 THR A N 1
ATOM 6820 C CA . THR A 1 862 ? 34.172 -1.154 -46.899 1.00 58.38 862 THR A CA 1
ATOM 6821 C C . THR A 1 862 ? 32.925 -0.549 -47.557 1.00 58.38 862 THR A C 1
ATOM 6823 O O . THR A 1 862 ? 31.998 -1.279 -47.905 1.00 58.38 862 THR A O 1
ATOM 6826 N N . GLY A 1 863 ? 32.898 0.774 -47.762 1.00 67.00 863 GLY A N 1
ATOM 6827 C CA . GLY A 1 863 ? 31.946 1.424 -48.678 1.00 67.00 863 GLY A CA 1
ATOM 6828 C C . GLY A 1 863 ? 31.382 2.781 -48.238 1.00 67.00 863 GLY A C 1
ATOM 6829 O O . GLY A 1 863 ? 31.397 3.144 -47.060 1.00 67.00 863 GLY A O 1
ATOM 6830 N N . ILE A 1 864 ? 30.856 3.529 -49.217 1.00 74.81 864 ILE A N 1
ATOM 6831 C CA . ILE A 1 864 ? 30.097 4.766 -48.984 1.00 74.81 864 ILE A CA 1
ATOM 6832 C C . ILE A 1 864 ? 28.663 4.387 -48.582 1.00 74.81 864 ILE A C 1
ATOM 6834 O O . ILE A 1 864 ? 27.945 3.738 -49.337 1.00 74.81 864 ILE A O 1
ATOM 6838 N N . SER A 1 865 ? 28.252 4.794 -47.388 1.00 74.75 865 SER A N 1
ATOM 6839 C CA . SER A 1 865 ? 26.928 4.617 -46.793 1.00 74.75 865 SER A CA 1
ATOM 6840 C C . SER A 1 865 ? 26.266 5.978 -46.553 1.00 74.75 865 SER A C 1
ATOM 6842 O O . SER A 1 865 ? 26.919 7.018 -46.609 1.00 74.75 865 SER A O 1
ATOM 6844 N N . GLU A 1 866 ? 24.967 5.983 -46.250 1.00 71.50 866 GLU A N 1
ATOM 6845 C CA . GLU A 1 866 ? 24.214 7.209 -45.922 1.00 71.50 866 GLU A CA 1
ATOM 6846 C C . GLU A 1 866 ? 24.845 8.025 -44.796 1.00 71.50 866 GLU A C 1
ATOM 6848 O O . GLU A 1 866 ? 24.889 9.250 -44.864 1.00 71.50 866 GLU A O 1
ATOM 6853 N N . ASN A 1 867 ? 25.414 7.344 -43.804 1.00 73.19 867 ASN A N 1
ATOM 6854 C CA . ASN A 1 867 ? 25.952 7.990 -42.614 1.00 73.19 867 ASN A CA 1
ATOM 6855 C C . ASN A 1 867 ? 27.374 8.532 -42.819 1.00 73.19 867 ASN A C 1
ATOM 6857 O O . ASN A 1 867 ? 27.821 9.361 -42.032 1.00 73.19 867 ASN A O 1
ATOM 6861 N N . ASN A 1 868 ? 28.093 8.076 -43.852 1.00 76.75 868 ASN A N 1
ATOM 6862 C CA . ASN A 1 868 ? 29.491 8.457 -44.084 1.00 76.75 868 ASN A CA 1
ATOM 6863 C C . ASN A 1 868 ? 29.717 9.241 -45.392 1.00 76.75 868 ASN A C 1
ATOM 6865 O O . ASN A 1 868 ? 30.815 9.757 -45.597 1.00 76.75 868 ASN A O 1
ATOM 6869 N N . ILE A 1 869 ? 28.700 9.392 -46.254 1.00 79.56 869 ILE A N 1
ATOM 6870 C CA . ILE A 1 869 ? 28.824 10.067 -47.559 1.00 79.56 869 ILE A CA 1
ATOM 6871 C C . ILE A 1 869 ? 29.332 11.510 -47.449 1.00 79.56 869 ILE A C 1
ATOM 6873 O O . ILE A 1 869 ? 30.119 11.955 -48.285 1.00 79.56 869 ILE A O 1
ATOM 6877 N N . MET A 1 870 ? 28.958 12.215 -46.378 1.00 79.44 870 MET A N 1
ATOM 6878 C CA . MET A 1 870 ? 29.438 13.572 -46.101 1.00 79.44 870 MET A CA 1
ATOM 6879 C C . MET A 1 870 ? 30.942 13.611 -45.808 1.00 79.44 870 MET A C 1
ATOM 6881 O O . MET A 1 870 ? 31.626 14.537 -46.238 1.00 79.44 870 MET A O 1
ATOM 6885 N N . SER A 1 871 ? 31.482 12.592 -45.136 1.00 79.19 871 SER A N 1
ATOM 6886 C CA . SER A 1 871 ? 32.919 12.483 -44.862 1.00 79.19 871 SER A CA 1
ATOM 6887 C C . SER A 1 871 ? 33.720 12.231 -46.143 1.00 79.19 871 SER A C 1
ATOM 6889 O O . SER A 1 871 ? 34.775 12.833 -46.331 1.00 79.19 871 SER A O 1
ATOM 6891 N N . TYR A 1 872 ? 33.196 11.405 -47.057 1.00 80.12 872 TYR A N 1
ATOM 6892 C CA . TYR A 1 872 ? 33.806 11.183 -48.374 1.00 80.12 872 TYR A CA 1
ATOM 6893 C C . TYR A 1 872 ? 33.801 12.456 -49.230 1.00 80.12 872 TYR A C 1
ATOM 6895 O O . TYR A 1 872 ? 34.821 12.788 -49.832 1.00 80.12 872 TYR A O 1
ATOM 6903 N N . LEU A 1 873 ? 32.693 13.206 -49.244 1.00 81.12 873 LEU A N 1
ATOM 6904 C CA . LEU A 1 873 ? 32.609 14.497 -49.937 1.00 81.12 873 LEU A CA 1
ATOM 6905 C C . LEU A 1 873 ? 33.599 15.531 -49.382 1.00 81.12 873 LEU A C 1
ATOM 6907 O O . LEU A 1 873 ? 34.214 16.250 -50.165 1.00 81.12 873 LEU A O 1
ATOM 6911 N N . GLY A 1 874 ? 33.809 15.568 -48.063 1.00 81.38 874 GLY A N 1
ATOM 6912 C CA . GLY A 1 874 ? 34.793 16.463 -47.444 1.00 81.38 874 GLY A CA 1
ATOM 6913 C C . GLY A 1 874 ? 36.234 16.191 -47.896 1.00 81.38 874 GLY A C 1
ATOM 6914 O O . GLY A 1 874 ? 36.999 17.126 -48.129 1.00 81.38 874 GLY A O 1
ATOM 6915 N N . LEU A 1 875 ? 36.604 14.922 -48.101 1.00 79.75 875 LEU A N 1
ATOM 6916 C CA . LEU A 1 875 ? 37.922 14.575 -48.649 1.00 79.75 875 LEU A CA 1
ATOM 6917 C C . LEU A 1 875 ? 38.060 14.941 -50.131 1.00 79.75 875 LEU A C 1
ATOM 6919 O O . LEU A 1 875 ? 39.116 15.423 -50.546 1.00 79.75 875 LEU A O 1
ATOM 6923 N N . VAL A 1 876 ? 36.997 14.754 -50.920 1.00 81.56 876 VAL A N 1
ATOM 6924 C CA . VAL A 1 876 ? 36.957 15.212 -52.319 1.00 81.56 876 VAL A CA 1
ATOM 6925 C C . VAL A 1 876 ? 37.140 16.728 -52.385 1.00 81.56 876 VAL A C 1
ATOM 6927 O O . VAL A 1 876 ? 37.934 17.218 -53.188 1.00 81.56 876 VAL A O 1
ATOM 6930 N N . GLU A 1 877 ? 36.464 17.479 -51.515 1.00 83.00 877 GLU A N 1
ATOM 6931 C CA . GLU A 1 877 ? 36.596 18.935 -51.427 1.00 83.00 877 GLU A CA 1
ATOM 6932 C C . GLU A 1 877 ? 38.031 19.352 -51.079 1.00 83.00 877 GLU A C 1
ATOM 6934 O O . GLU A 1 877 ? 38.620 20.190 -51.770 1.00 83.00 877 GLU A O 1
ATOM 6939 N N . GLN A 1 878 ? 38.637 18.723 -50.067 1.00 82.00 878 GLN A N 1
ATOM 6940 C CA . GLN A 1 878 ? 40.027 18.984 -49.697 1.00 82.00 878 GLN A CA 1
ATOM 6941 C C . GLN A 1 878 ? 40.972 18.733 -50.878 1.00 82.00 878 GLN A C 1
ATOM 6943 O O . GLN A 1 878 ? 41.811 19.583 -51.192 1.00 82.00 878 GLN A O 1
ATOM 6948 N N . LYS A 1 879 ? 40.814 17.600 -51.573 1.00 81.62 879 LYS A N 1
ATOM 6949 C CA . LYS A 1 879 ? 41.700 17.252 -52.686 1.00 81.62 879 LYS A CA 1
ATOM 6950 C C . LYS A 1 879 ? 41.518 18.170 -53.889 1.00 81.62 879 LYS A C 1
ATOM 6952 O O . LYS A 1 879 ? 42.495 18.559 -54.529 1.00 81.62 879 LYS A O 1
ATOM 6957 N N . THR A 1 880 ? 40.281 18.582 -54.149 1.00 81.88 880 THR A N 1
ATOM 6958 C CA . THR A 1 880 ? 39.957 19.576 -55.178 1.00 81.88 880 THR A CA 1
ATOM 6959 C C . THR A 1 880 ? 40.652 20.905 -54.886 1.00 81.88 880 THR A C 1
ATOM 6961 O O . THR A 1 880 ? 41.287 21.475 -55.773 1.00 81.88 880 THR A O 1
ATOM 6964 N N . ASN A 1 881 ? 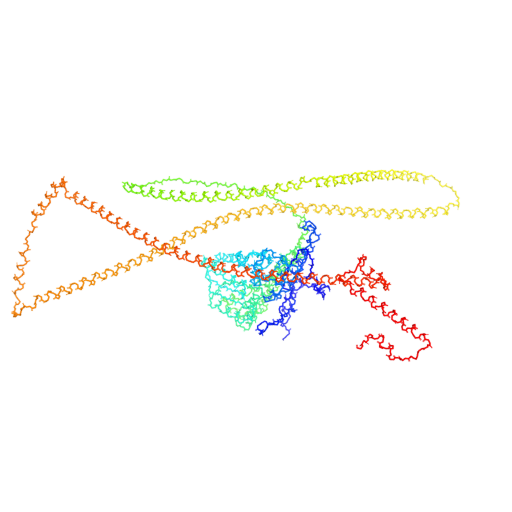40.610 21.372 -53.637 1.00 80.56 881 ASN A N 1
ATOM 6965 C CA . ASN A 1 881 ? 41.267 22.614 -53.227 1.00 80.56 881 ASN A CA 1
ATOM 6966 C C . ASN A 1 881 ? 42.799 22.539 -53.350 1.00 80.56 881 ASN A C 1
ATOM 6968 O O . ASN A 1 881 ? 43.433 23.505 -53.787 1.00 80.56 881 ASN A O 1
ATOM 6972 N N . GLU A 1 882 ? 43.405 21.391 -53.036 1.00 81.50 882 GLU A N 1
ATOM 6973 C CA . GLU A 1 882 ? 44.838 21.154 -53.263 1.00 81.50 882 GLU A CA 1
ATOM 6974 C C . GLU A 1 882 ? 45.199 21.240 -54.753 1.00 81.50 882 GLU A C 1
ATOM 6976 O O . GLU A 1 882 ? 46.126 21.964 -55.125 1.00 81.50 882 GLU A O 1
ATOM 6981 N N . LEU A 1 883 ? 44.443 20.557 -55.618 1.00 81.12 883 LEU A N 1
ATOM 6982 C CA . LEU A 1 883 ? 44.670 20.566 -57.066 1.00 81.12 883 LEU A CA 1
ATOM 6983 C C . LEU A 1 883 ? 44.473 21.960 -57.673 1.00 81.12 883 LEU A C 1
ATOM 6985 O O . LEU A 1 883 ? 45.299 22.391 -58.478 1.00 81.12 883 LEU A O 1
ATOM 6989 N N . LEU A 1 884 ? 43.448 22.701 -57.243 1.00 79.88 884 LEU A N 1
ATOM 6990 C CA . LEU A 1 884 ? 43.226 24.092 -57.656 1.00 79.88 884 LEU A CA 1
ATOM 6991 C C . LEU A 1 884 ? 44.381 25.005 -57.229 1.00 79.88 884 LEU A C 1
ATOM 6993 O O . LEU A 1 884 ? 44.785 25.884 -57.990 1.00 79.88 884 LEU A O 1
ATOM 6997 N N . THR A 1 885 ? 44.958 24.775 -56.049 1.00 77.62 885 THR A N 1
ATOM 6998 C CA . THR A 1 885 ? 46.120 25.534 -55.562 1.00 77.62 885 THR A CA 1
ATOM 6999 C C . THR A 1 885 ? 47.373 25.225 -56.385 1.00 77.62 885 THR A C 1
ATOM 7001 O O . THR A 1 885 ? 48.112 26.138 -56.760 1.00 77.62 885 THR A O 1
ATOM 7004 N N . ILE A 1 886 ? 47.596 23.953 -56.729 1.00 79.44 886 ILE A N 1
ATOM 7005 C CA . ILE A 1 886 ? 48.699 23.534 -57.607 1.00 79.44 886 ILE A CA 1
ATOM 7006 C C . ILE A 1 886 ? 48.516 24.124 -59.008 1.00 79.44 886 ILE A C 1
ATOM 7008 O O . ILE A 1 886 ? 49.466 24.658 -59.577 1.00 79.44 886 ILE A O 1
ATOM 7012 N N . GLN A 1 887 ? 47.300 24.093 -59.552 1.00 75.06 887 GLN A N 1
ATOM 7013 C CA . GLN A 1 887 ? 46.989 24.692 -60.845 1.00 75.06 887 GLN A CA 1
ATOM 7014 C C . GLN A 1 887 ? 47.191 26.211 -60.825 1.00 75.06 887 GLN A C 1
ATOM 7016 O O . GLN A 1 887 ? 47.806 26.749 -61.744 1.00 75.06 887 GLN A O 1
ATOM 7021 N N . ALA A 1 888 ? 46.753 26.907 -59.773 1.00 71.81 888 ALA A N 1
ATOM 7022 C CA . ALA A 1 888 ? 47.007 28.334 -59.587 1.00 71.81 888 ALA A CA 1
ATOM 7023 C C . ALA A 1 888 ? 48.515 28.645 -59.542 1.00 71.81 888 ALA A C 1
ATOM 7025 O O . ALA A 1 888 ? 48.976 29.586 -60.190 1.00 71.81 888 ALA A O 1
ATOM 7026 N N . TYR A 1 889 ? 49.300 27.815 -58.849 1.00 70.44 889 TYR A N 1
ATOM 7027 C CA . TYR A 1 889 ? 50.757 27.933 -58.805 1.00 70.44 889 TYR A CA 1
ATOM 7028 C C . TYR A 1 889 ? 51.412 27.681 -60.174 1.00 70.44 889 TYR A C 1
ATOM 7030 O O . TYR A 1 889 ? 52.274 28.455 -60.591 1.00 70.44 889 TYR A O 1
ATOM 7038 N N . LEU A 1 890 ? 50.983 26.653 -60.912 1.00 69.94 890 LEU A N 1
ATOM 7039 C CA . LEU A 1 890 ? 51.474 26.367 -62.267 1.00 69.94 890 LEU A CA 1
ATOM 7040 C C . LEU A 1 890 ? 51.122 27.495 -63.246 1.00 69.94 890 LEU A C 1
ATOM 7042 O O . LEU A 1 890 ? 51.982 27.934 -64.004 1.00 69.94 890 LEU A O 1
ATOM 7046 N N . THR A 1 891 ? 49.905 28.032 -63.156 1.00 64.94 891 THR A N 1
ATOM 7047 C CA . THR A 1 891 ? 49.447 29.167 -63.975 1.00 64.94 891 THR A CA 1
ATOM 7048 C C . THR A 1 891 ? 50.240 30.441 -63.660 1.00 64.94 891 THR A C 1
ATOM 7050 O O . THR A 1 891 ? 50.487 31.247 -64.548 1.00 64.94 891 THR A O 1
ATOM 7053 N N . SER A 1 892 ? 50.715 30.609 -62.419 1.00 64.00 892 SER A N 1
ATOM 7054 C CA . SER A 1 892 ? 51.597 31.726 -62.042 1.00 64.00 892 SER A CA 1
ATOM 7055 C C . SER A 1 892 ? 53.034 31.613 -62.582 1.00 64.00 892 SER A C 1
ATOM 7057 O O . SER A 1 892 ? 53.774 32.595 -62.542 1.00 64.00 892 SER A O 1
ATOM 7059 N N . LYS A 1 893 ? 53.443 30.435 -63.083 1.00 60.34 893 LYS A N 1
ATOM 7060 C CA . LYS A 1 893 ? 54.777 30.185 -63.661 1.00 60.34 893 LYS A CA 1
ATOM 7061 C C . LYS A 1 893 ? 54.845 30.328 -65.186 1.00 60.34 893 LYS A C 1
ATOM 7063 O O . LYS A 1 893 ? 55.957 30.378 -65.712 1.00 60.34 893 LYS A O 1
ATOM 7068 N N . ASP A 1 894 ? 53.711 30.419 -65.880 1.00 57.06 894 ASP A N 1
ATOM 7069 C CA . ASP A 1 894 ? 53.670 30.705 -67.319 1.00 57.06 894 ASP A CA 1
ATOM 7070 C C . ASP A 1 894 ? 53.960 32.196 -67.563 1.00 57.06 894 ASP A C 1
ATOM 7072 O O . ASP A 1 894 ? 53.123 33.076 -67.371 1.00 57.06 894 ASP A O 1
ATOM 7076 N N . LEU A 1 895 ? 55.195 32.487 -67.969 1.00 53.81 895 LEU A N 1
ATOM 7077 C CA . LEU A 1 895 ? 55.790 33.826 -68.069 1.00 53.81 895 LEU A CA 1
ATOM 7078 C C . LEU A 1 895 ? 55.367 34.654 -69.306 1.00 53.81 895 LEU A C 1
ATOM 7080 O O . LEU A 1 895 ? 56.076 35.590 -69.666 1.00 53.81 895 LEU A O 1
ATOM 7084 N N . GLU A 1 896 ? 54.226 34.376 -69.949 1.00 53.09 896 GLU A N 1
ATOM 7085 C CA . GLU A 1 896 ? 53.817 35.091 -71.181 1.00 53.09 896 GLU A CA 1
ATOM 7086 C C . GLU A 1 896 ? 52.404 35.710 -71.195 1.00 53.09 896 GLU A C 1
ATOM 7088 O O . GLU A 1 896 ? 51.942 36.151 -72.248 1.00 53.09 896 GLU A O 1
ATOM 7093 N N . LYS A 1 897 ? 51.708 35.857 -70.058 1.00 55.47 897 LYS A N 1
ATOM 7094 C CA . LYS A 1 897 ? 50.462 36.654 -70.018 1.00 55.47 897 LYS A CA 1
ATOM 7095 C C . LYS A 1 897 ? 50.395 37.615 -68.835 1.00 55.47 897 LYS A C 1
ATOM 7097 O O . LYS A 1 897 ? 50.620 37.221 -67.695 1.00 55.47 897 LYS A O 1
ATOM 7102 N N . ASP A 1 898 ? 50.051 38.871 -69.138 1.00 51.16 898 ASP A N 1
ATOM 7103 C CA . ASP A 1 898 ? 49.839 39.959 -68.177 1.00 51.16 898 ASP A CA 1
ATOM 7104 C C . ASP A 1 898 ? 48.917 39.520 -67.030 1.00 51.16 898 ASP A C 1
ATOM 7106 O O . ASP A 1 898 ? 47.773 39.105 -67.229 1.00 51.16 898 ASP A O 1
ATOM 7110 N N . TYR A 1 899 ? 49.448 39.606 -65.813 1.00 49.84 899 TYR A N 1
ATOM 7111 C CA . TYR A 1 899 ? 48.885 39.002 -64.614 1.00 49.84 899 TYR A CA 1
ATOM 7112 C C . TYR A 1 899 ? 48.023 40.009 -63.837 1.00 49.84 899 TYR A C 1
ATOM 7114 O O . TYR A 1 899 ? 48.538 40.988 -63.293 1.00 49.84 899 TYR A O 1
ATOM 7122 N N . ASN A 1 900 ? 46.706 39.770 -63.753 1.00 54.94 900 ASN A N 1
ATOM 7123 C CA . ASN A 1 900 ? 45.770 40.606 -62.992 1.00 54.94 900 ASN A CA 1
ATOM 7124 C C . ASN A 1 900 ? 45.323 39.901 -61.689 1.00 54.94 900 ASN A C 1
ATOM 7126 O O . ASN A 1 900 ? 44.592 38.909 -61.743 1.00 54.94 900 ASN A O 1
ATOM 7130 N N . PRO A 1 901 ? 45.689 40.408 -60.495 1.00 55.72 901 PRO A N 1
ATOM 7131 C CA . PRO A 1 901 ? 45.414 39.747 -59.213 1.00 55.72 901 PRO A CA 1
ATOM 7132 C C . PRO A 1 901 ? 43.920 39.630 -58.855 1.00 55.72 901 PRO A C 1
ATOM 7134 O O . PRO A 1 901 ? 43.562 38.861 -57.963 1.00 55.72 901 PRO A O 1
ATOM 7137 N N . LYS A 1 902 ? 43.027 40.349 -59.551 1.00 56.41 902 LYS A N 1
ATOM 7138 C CA . LYS A 1 902 ? 41.570 40.223 -59.363 1.00 56.41 902 LYS A CA 1
ATOM 7139 C C . LYS A 1 902 ? 40.982 38.941 -59.956 1.00 56.41 902 LYS A C 1
ATOM 7141 O O . LYS A 1 902 ? 39.975 38.462 -59.437 1.00 56.41 902 LYS A O 1
ATOM 7146 N N . ASP A 1 903 ? 41.597 38.379 -60.992 1.00 57.44 903 ASP A N 1
ATOM 7147 C CA . ASP A 1 903 ? 41.071 37.182 -61.657 1.00 57.44 903 ASP A CA 1
ATOM 7148 C C . ASP A 1 903 ? 41.449 35.900 -60.896 1.00 57.44 903 ASP A C 1
ATOM 7150 O O . ASP A 1 903 ? 40.643 34.977 -60.800 1.00 57.44 903 ASP A O 1
ATOM 7154 N N . LEU A 1 904 ? 42.603 35.894 -60.216 1.00 55.81 904 LEU A N 1
ATOM 7155 C CA . LEU A 1 904 ? 43.000 34.813 -59.308 1.00 55.81 904 LEU A CA 1
ATOM 7156 C C . LEU A 1 904 ? 42.106 34.743 -58.056 1.00 55.81 904 LEU A C 1
ATOM 7158 O O . LEU A 1 904 ? 41.717 33.659 -57.629 1.00 55.81 904 LEU A O 1
ATOM 7162 N N . ALA A 1 905 ? 41.733 35.894 -57.487 1.00 54.78 905 ALA A N 1
ATOM 7163 C CA . ALA A 1 905 ? 40.836 35.946 -56.331 1.00 54.78 905 ALA A CA 1
ATOM 7164 C C . ALA A 1 905 ? 39.421 35.445 -56.671 1.00 54.78 905 ALA A C 1
ATOM 7166 O O . ALA A 1 905 ? 38.792 34.778 -55.851 1.00 54.78 905 ALA A O 1
ATOM 7167 N N . LYS A 1 906 ? 38.930 35.709 -57.889 1.00 57.09 906 LYS A N 1
ATOM 7168 C CA . LYS A 1 906 ? 37.651 35.166 -58.378 1.00 57.09 906 LYS A CA 1
ATOM 7169 C C . LYS A 1 906 ? 37.699 33.653 -58.592 1.00 57.09 906 LYS A C 1
ATOM 7171 O O . LYS A 1 906 ? 36.734 32.971 -58.268 1.00 57.09 906 LYS A O 1
ATOM 7176 N N . PHE A 1 907 ? 38.823 33.132 -59.082 1.00 52.75 907 PHE A N 1
ATOM 7177 C CA . PHE A 1 907 ? 39.004 31.697 -59.305 1.00 52.75 907 PHE A CA 1
ATOM 7178 C C . PHE A 1 907 ? 39.125 30.903 -57.991 1.00 52.75 907 PHE A C 1
ATOM 7180 O O . PHE A 1 907 ? 38.525 29.842 -57.863 1.00 52.75 907 PHE A O 1
ATOM 7187 N N . LEU A 1 908 ? 39.828 31.440 -56.985 1.00 47.62 908 LEU A N 1
ATOM 7188 C CA . LEU A 1 908 ? 40.040 30.775 -55.689 1.00 47.62 908 LEU A CA 1
ATOM 7189 C C . LEU A 1 908 ? 38.845 30.859 -54.723 1.00 47.62 908 LEU A C 1
ATOM 7191 O O . LEU A 1 908 ? 38.758 30.057 -53.802 1.00 47.62 908 LEU A O 1
ATOM 7195 N N . THR A 1 909 ? 37.931 31.818 -54.900 1.00 50.69 909 THR A N 1
ATOM 7196 C CA . THR A 1 909 ? 36.774 32.009 -53.998 1.00 50.69 909 THR A CA 1
ATOM 7197 C C . THR A 1 909 ? 35.480 31.371 -54.502 1.00 50.69 909 THR A C 1
ATOM 7199 O O . THR A 1 909 ? 34.446 31.512 -53.856 1.00 50.69 909 THR A O 1
ATOM 7202 N N . GLY A 1 910 ? 35.502 30.698 -55.659 1.00 46.69 910 GLY A N 1
ATOM 7203 C CA . GLY A 1 910 ? 34.321 30.029 -56.214 1.00 46.69 910 GLY A CA 1
ATOM 7204 C C . GLY A 1 910 ? 33.141 30.962 -56.524 1.00 46.69 910 GLY A C 1
ATOM 7205 O O . GLY A 1 910 ? 32.014 30.496 -56.682 1.00 46.69 910 GLY A O 1
ATOM 7206 N N . SER A 1 911 ? 33.364 32.276 -56.622 1.00 40.41 911 SER A N 1
ATOM 7207 C CA . SER A 1 911 ? 32.310 33.235 -56.955 1.00 40.41 911 SER A CA 1
ATOM 7208 C C . SER A 1 911 ? 32.033 33.211 -58.463 1.00 40.41 911 SER A C 1
ATOM 7210 O O . SER A 1 911 ? 32.729 33.840 -59.262 1.00 40.41 911 SER A O 1
ATOM 7212 N N . LYS A 1 912 ? 31.011 32.450 -58.873 1.00 44.94 912 LYS A N 1
ATOM 7213 C CA . LYS A 1 912 ? 30.422 32.571 -60.216 1.00 44.94 912 LYS A CA 1
ATOM 7214 C C . LYS A 1 912 ? 29.687 33.911 -60.342 1.00 44.94 912 LYS A C 1
ATOM 7216 O O . LYS A 1 912 ? 29.149 34.409 -59.354 1.00 44.94 912 LYS A O 1
ATOM 7221 N N . SER A 1 913 ? 29.680 34.476 -61.553 1.00 38.06 913 SER A N 1
ATOM 7222 C CA . SER A 1 913 ? 28.769 35.570 -61.922 1.00 38.06 913 SER A CA 1
ATOM 7223 C C . SER A 1 913 ? 27.316 35.151 -61.791 1.00 38.06 913 SER A C 1
ATOM 7225 O O . SER A 1 913 ? 27.045 34.003 -62.223 1.00 38.06 913 SER A O 1
#

Secondary structure (DSSP, 8-state):
--SSSHHHHHHHHHHHTTS-PPPPGGGGG--GGGGEE--SEEEEEEE--EEE-S-GGG--S-PPPPEEEE-HHHHHHHHHHHHHHHHHHH-TTTSTT--EEEEEEE-TT-TTTTHHHHHHHTSBTTTS-----S--TT--BS-SEEE--S-HHHHHHHHHHHHHTT--EEESS---GGGG-TTT-TTEEESS--HHHHHHHHHHHHHHTT--EEEEEEESSHHHHHHHHHHHHHHHTTT-EEEEEEEE-SSS-SHHHHHHHHHHHHHTT-SEEEEE--HHHHHHHHHHH-HHHHHHHTTTSHHHHHTTTHHHHHHHHHHHHHHHHGGGGSSS--HHHHHHHHHHHHHHHHHHHHHHHHHHHHHHHHHH-HHHHHHHHHHIIIIIHHHHHHHHHHHHHHHHHHHHHHPPPHHHHHHT--------PPPPPPPPPPPPP-------STHHHHHHHHHHHHHHHHHHHHHHHHHHHHHHHHHHHHHHHHHHHHHHHHHHHHHHHT-HHHHHHHHHHHHHHHHHHHHHHHHHHHHHHHHHHHHHHHHHHHHHHHHHHHHTTS-----TTHHHHHHHHHHHHHHHHHHHHHHHHHHHHHHHHHHHHHHHHHHHHHHHHHHHHHHHHHHHHHHHHHHHHHHHHHHHHHHHHHHHHHHHHHHHHHHHHHHHHHHHHHHHHHHHHHHHHHHHHHHHHHHHHHHHT-S-------TTSTTTTTTSSSS----S-HHHHHHHHHHHHHHH----HHHHHHHHHHHHHHHHHHHHHHHHHHHHHHHHHHHHHHHHHHHHHHHHHHHHHHHHHHHHHHHHHHHHHHHHHHHHHHHHHHHHHHHHHHHHHHHHHHHHHHTT--SHHHHHHHTS--S--TTTHHHHHHHHHHHHHHHHHHHHHHHTT-TTS---HHHHHHHHTT---

pLDDT: mean 74.72, std 17.28, range [26.75, 97.5]

InterPro domains:
  IPR000337 GPCR, family 3 [PR00248] (38-50)
  IPR000337 GPCR, family 3 [PR00248] (74-89)
  IPR000337 GPCR, family 3 [PR00248] (89-108)
  IPR000337 GPCR, family 3 [PR00248] (146-172)
  IPR000337 GPCR, family 3 [PR00248] (179-198)
  IPR000337 GPCR, family 3 [PR00248] (198-214)
  IPR000337 GPCR, family 3 [PR00248] (214-231)
  IPR001828 Receptor, ligand binding region [PF01094] (79-289)
  IPR017978 GPCR family 3, C-terminal [PS50259] (291-405)
  IPR028082 Periplasmic binding protein-like I [SSF53822] (37-289)
  IPR049258 ODAD1, central coiled coil region [PF21773] (574-860)
  IPR051876 Outer dynein arm-docking/Coiled-coil domain-containing protein [PTHR21694] (445-907)

Organism: NCBI:txid1090488

Sequence (913 aa):
MTAHWTFLVLCCVLCRLSHSEDPPGWFQNISTSLFNLPGDIMLGGLFHINLLSSDLSQRTEPDNISCENFAEAGLGLALVMKYAVDEINANQLLLPGMKLGYEIYDTCRESAVILQPTMSFLTAKSNKVLSAECNYTNYETSISAVIGPMSSEMVSVIGKLLGFFLMPQVSFGATSDKFSDKLLYPSFFRTVPSDKWQVKVMALLLKEFGWNWVAVVGSDEEYGQRGVQEFSKITENMSVCVAYQGLIPMYTDPGPAITTIIDNINATKVGVVVVFALAEPAAIFFKEVSVGVVFLKHRGSFIVAASGGTLSFVALISLMGACLSLVLFLGQPRDMVCRLQLPLSSIFKTVAISIITFISLQILYVTEFPKMAASHLHILRGPGIWLFVLVCFAVQGALCGWFLVEGSTLSEYVANLKIDFPSVTMPRGRLATSARSDGSDVDIDGTAESEIAKLQRQFRIMEGDRQAYTIQAREQIRKQQQEMENLLKEQEELNRNLGACKSLSRQQQDSEDTQSLRALLEQRDMLEEELLKEKQCQKEVEKEVANMELKLAELRKSDVSGGDTQRSELRQTQKAIRTLEYKLDRSLTRFNEQLTKNCHLREELQTLHIERIRFQQLHNRLDKELYDVRQKIGETVNLSTAAYDARVEAQSKMTMMREKAVKDLAQYNAEMKELERVIAHECILKEFMSTKCSERSGQDEGHELGHRQLSELKEQRRVDSGEESLDALDEVFQRIETVTGEDNLDMLVTRFIQVEDQNFALFNFVNEQNNEAEALRDRINQTQEEIKKFEVASLQQEQDHRSLLRDIVEQQKETESQAEDYENQASIMSKILEQIKTGVNGIFSEMECDRSVIEDMLGSSTGISENNIMSYLGLVEQKTNELLTIQAYLTSKDLEKDYNPKDLAKFLTGSKS

Foldseek 3Di:
DPPPPPPVVVVVVVVCVVPDDPDPPCVVPPDLVVQWDDWPAEEEEEFAQFAWPDQPVPDPDDDDTDTDHGDPVRVVVSVVVVVVQVVCQVDCVNPPPTHYIYHYDHPNPDLVSVVVVLLQQQAACPPSHNDDDPDLPVGHGVHQAYEDDQDLQNCVNCQQVCVVNLHAYEHAHNQACVCVDCVRRVRYHYPDHHLLVVLLVVLVVCLVVVAQEEEEEFEPGRQRVRNRVSNCVNNVVRNHDHQYYAYQYDSDDSVVRLVVRVVSCVVSVHPYYHYRYDPVSVVVSCCVVPPLNVCVVCLVPPVNVLQLRVLVVLLVVLVVQLVVLVCLVPDDDDQVSVLVSVLSNQLSVQLNVLSVVLSVVLVVCCVVPVPVCVVCVCVSSPDVSVVSSVVSNVVSVVVSVVSSVPPDTPVVVVVPDDDDDDDDDDDDDDDDDDDDDDDDDDDPDCPVVVVVVVVVVVVVVVVVVVVVVVVVVVVVVVVVVVVVVVVVVVVVVVVVVVVVVPDPVVVVVVVVVVVVVVVVVVVVVVVVVVVVVVVVVVVVVVVVVVVVVVVVVVVVVDDDDDDDVVPVVVVVVVVVVVVVVVVVVVVVVVVVVVVVVVVVVVVVVVVVVVVVVVVVVVVVVVVVVVVVVVVVVVVVVVVVVVVVVVVVVVVVVVVVVVVVVVVVVVVVVVVVVVVVVVVVVVVVVVVVVVVVVVVVVPDDDDDDDDPPPVVVVVVVVVPVPDDPDPPVVVVVVVVCCVVVVDPDPVVVVVVVVVVVVVVVVVVVVVVVVVVVVVVVVVVVVVVVVVVVVVVVVVVVVVVVVVVVVVVVVVVVVVVVVVVVVVVVVVVVVVVVVVVLQVVLVVLLVVLVFDPVVVCVVPPNDPGDDPVCSVVSVVSSVVSVLVVLVVVLVVVVPPPPDDDDPVVNVCSNVVDDD

Radius of gyration: 53.15 Å; chains: 1; bounding box: 201×82×134 Å